Protein 2LRS (pdb70)

B-factor: mean 0.96, std 0.88, range [0.11, 4.6]

Nearest PDB structures (foldseek):
  2lrs-assembly1_A  TM=9.773E-01  e=2.157E-12  Arabidopsis thaliana
  5npg-assembly1_A  TM=7.225E-01  e=2.637E-02  Drosophila melanogaster
  8dga-assembly1_K  TM=7.657E-01  e=4.899E-02  Drosophila melanogaster
  1r8y-assembly1_C  TM=4.561E-01  e=3.742E+00  Mus musculus
  2lrs-assembly1_A  TM=1.001E+00  e=2.907E-12  Arabidopsis thaliana

Organism: Arabidopsis thaliana (NCBI:txid3702)

Secondary structure (DSSP, 8-state):
-HHHHHTT--PPEEEEEE---SSTT--BEEEEE-EETTTEEPP-EE---BSSHHHHHHHHHHHHHHHGGG-

Solvent-accessible surface area: 5095 Å² total; per-residue (Å²): 103,111,66,2,110,220,85,133,17,77,110,17,30,77,196,40,85,115,85,13,57,95,97,157,15,122,149,11,22,1,5,0,90,0,54,7,96,110,212,18,139,18,115,82,17,81,6,122,59,30,95,47,65,156,102,1,74,90,30,0,16,74,73,3,70,96,45,8,126,154,91

Structure (mmCIF, N/CA/C/O backbone):
data_2LRS
#
_entry.id   2LRS
#
loop_
_atom_site.group_PDB
_atom_site.id
_atom_site.type_symbol
_atom_site.label_atom_id
_atom_site.label_alt_id
_atom_site.label_comp_id
_atom_site.label_asym_id
_atom_site.label_entity_id
_atom_site.label_seq_id
_atom_site.pdbx_PDB_ins_code
_atom_site.Cartn_x
_atom_site.Cartn_y
_atom_site.Cartn_z
_atom_site.occupancy
_atom_site.B_iso_or_equiv
_atom_site.auth_seq_id
_atom_site.auth_comp_id
_atom_site.auth_asym_id
_atom_site.auth_atom_id
_atom_site.pdbx_PDB_model_num
ATOM 1 N N . ASN A 1 1 ? -5.542 6.042 5.135 1.00 0.92 15 ASN A N 1
ATOM 2 C CA . ASN A 1 1 ? -6.406 5.133 5.922 1.00 0.85 15 ASN A CA 1
ATOM 3 C C . ASN A 1 1 ? -7.850 5.636 5.938 1.00 0.80 15 ASN A C 1
ATOM 4 O O . ASN A 1 1 ? -8.778 4.865 6.191 1.00 0.75 15 ASN A O 1
ATOM 17 N N . ASP A 1 2 ? -8.047 6.921 5.641 1.00 0.85 16 ASP A N 1
ATOM 18 C CA . ASP A 1 2 ? -9.375 7.533 5.717 1.00 0.87 16 ASP A CA 1
ATOM 19 C C . ASP A 1 2 ? -10.348 6.866 4.759 1.00 0.75 16 ASP A C 1
ATOM 20 O O . ASP A 1 2 ? -11.483 6.573 5.124 1.00 0.74 16 ASP A O 1
ATOM 29 N N . ILE A 1 3 ? -9.891 6.624 3.539 1.00 0.70 17 ILE A N 1
ATOM 30 C CA . ILE A 1 3 ? -10.745 6.063 2.501 1.00 0.64 17 ILE A CA 1
ATOM 31 C C . ILE A 1 3 ? -11.200 4.655 2.874 1.00 0.57 17 ILE A C 1
ATOM 32 O O . ILE A 1 3 ? -12.366 4.302 2.700 1.00 0.57 17 ILE A O 1
ATOM 48 N N . CYS A 1 4 ? -10.284 3.868 3.424 1.00 0.55 18 CYS A N 1
ATOM 49 C CA . CYS A 1 4 ? -10.589 2.499 3.817 1.00 0.51 18 CYS A CA 1
ATOM 50 C C . CYS A 1 4 ? -11.555 2.504 4.996 1.00 0.53 18 CYS A C 1
ATOM 51 O O . CYS A 1 4 ? -12.502 1.717 5.054 1.00 0.51 18 CYS A O 1
ATOM 59 N N . LEU A 1 5 ? -11.308 3.420 5.921 1.00 0.58 19 LEU A N 1
ATOM 60 C CA . LEU A 1 5 ? -12.152 3.590 7.094 1.00 0.63 19 LEU A CA 1
ATOM 61 C C . LEU A 1 5 ? -13.559 3.986 6.676 1.00 0.63 19 LEU A C 1
ATOM 62 O O . LEU A 1 5 ? -14.549 3.400 7.120 1.00 0.63 19 LEU A O 1
ATOM 78 N N . ARG A 1 6 ? -13.625 4.996 5.825 1.00 0.64 20 ARG A N 1
ATOM 79 C CA . ARG A 1 6 ? -14.885 5.525 5.310 1.00 0.65 20 ARG A CA 1
ATOM 80 C C . ARG A 1 6 ? -15.674 4.460 4.548 1.00 0.58 20 ARG A C 1
ATOM 81 O O . ARG A 1 6 ? -16.904 4.406 4.629 1.00 0.60 20 ARG A O 1
ATOM 102 N N . LYS A 1 7 ? -14.962 3.604 3.822 1.00 0.51 21 LYS A N 1
ATOM 103 C CA . LYS A 1 7 ? -15.575 2.526 3.046 1.00 0.46 21 LYS A CA 1
ATOM 104 C C . LYS A 1 7 ? -16.080 1.406 3.943 1.00 0.45 21 LYS A C 1
ATOM 105 O O . LYS A 1 7 ? -16.679 0.433 3.480 1.00 0.44 21 LYS A O 1
ATOM 124 N N . ASN A 1 8 ? -15.818 1.574 5.223 1.00 0.48 22 ASN A N 1
ATOM 125 C CA . ASN A 1 8 ? -16.212 0.628 6.262 1.00 0.50 22 ASN A CA 1
ATOM 126 C C . ASN A 1 8 ? -15.489 -0.705 6.079 1.00 0.42 22 ASN A C 1
ATOM 127 O O . ASN A 1 8 ? -16.077 -1.782 6.186 1.00 0.49 22 ASN A O 1
ATOM 138 N N . TRP A 1 9 ? -14.202 -0.625 5.792 1.00 0.35 23 TRP A N 1
ATOM 139 C CA . TRP A 1 9 ? -13.367 -1.810 5.715 1.00 0.29 23 TRP A CA 1
ATOM 140 C C . TRP A 1 9 ? -12.486 -1.890 6.954 1.00 0.34 23 TRP A C 1
ATOM 141 O O . TRP A 1 9 ? -12.328 -0.899 7.670 1.00 0.40 23 TRP A O 1
ATOM 162 N N . PRO A 1 10 ? -11.915 -3.066 7.236 1.00 0.34 24 PRO A N 1
ATOM 163 C CA . PRO A 1 10 ? -10.906 -3.207 8.282 1.00 0.40 24 PRO A CA 1
ATOM 164 C C . PRO A 1 10 ? -9.617 -2.484 7.892 1.00 0.39 24 PRO A C 1
ATOM 165 O O . PRO A 1 10 ? -9.544 -1.870 6.828 1.00 0.41 24 PRO A O 1
ATOM 176 N N . MET A 1 11 ? -8.601 -2.546 8.736 1.00 0.47 25 MET A N 1
ATOM 177 C CA . MET A 1 11 ? -7.359 -1.848 8.459 1.00 0.47 25 MET A CA 1
ATOM 178 C C . MET A 1 11 ? -6.513 -2.661 7.485 1.00 0.38 25 MET A C 1
ATOM 179 O O . MET A 1 11 ? -6.278 -3.850 7.707 1.00 0.44 25 MET A O 1
ATOM 193 N N . PRO A 1 12 ? -6.060 -2.031 6.386 1.00 0.32 26 PRO A N 1
ATOM 194 C CA . PRO A 1 12 ? -5.334 -2.721 5.312 1.00 0.25 26 PRO A CA 1
ATOM 195 C C . PRO A 1 12 ? -4.001 -3.312 5.762 1.00 0.23 26 PRO A C 1
ATOM 196 O O . PRO A 1 12 ? -3.491 -3.003 6.842 1.00 0.27 26 PRO A O 1
ATOM 207 N N . SER A 1 13 ? -3.441 -4.145 4.901 1.00 0.20 27 SER A N 1
ATOM 208 C CA . SER A 1 13 ? -2.165 -4.788 5.159 1.00 0.20 27 SER A CA 1
ATOM 209 C C . SER A 1 13 ? -1.025 -3.883 4.707 1.00 0.17 27 SER A C 1
ATOM 210 O O . SER A 1 13 ? -1.116 -3.241 3.659 1.00 0.17 27 SER A O 1
ATOM 218 N N . TYR A 1 14 ? 0.042 -3.846 5.493 1.00 0.17 28 TYR A N 1
ATOM 219 C CA . TYR A 1 14 ? 1.188 -2.998 5.202 1.00 0.17 28 TYR A CA 1
ATOM 220 C C . TYR A 1 14 ? 2.469 -3.698 5.650 1.00 0.20 28 TYR A C 1
ATOM 221 O O . TYR A 1 14 ? 2.698 -3.861 6.850 1.00 0.25 28 TYR A O 1
ATOM 239 N N . ARG A 1 15 ? 3.305 -4.116 4.701 1.00 0.23 29 ARG A N 1
ATOM 240 C CA . ARG A 1 15 ? 4.548 -4.801 5.030 1.00 0.33 29 ARG A CA 1
ATOM 241 C C . ARG A 1 15 ? 5.534 -4.700 3.868 1.00 0.24 29 ARG A C 1
ATOM 242 O O . ARG A 1 15 ? 5.178 -4.968 2.719 1.00 0.22 29 ARG A O 1
ATOM 263 N N . CYS A 1 16 ? 6.762 -4.298 4.171 1.00 0.31 30 CYS A N 1
ATOM 264 C CA . CYS A 1 16 ? 7.792 -4.141 3.155 1.00 0.31 30 CYS A CA 1
ATOM 265 C C . CYS A 1 16 ? 8.128 -5.479 2.517 1.00 0.27 30 CYS A C 1
ATOM 266 O O . CYS A 1 16 ? 8.483 -6.435 3.208 1.00 0.30 30 CYS A O 1
ATOM 274 N N . VAL A 1 17 ? 8.018 -5.539 1.197 1.00 0.26 31 VAL A N 1
ATOM 275 C CA . VAL A 1 17 ? 8.276 -6.770 0.468 1.00 0.28 31 VAL A CA 1
ATOM 276 C C . VAL A 1 17 ? 9.764 -6.942 0.233 1.00 0.27 31 VAL A C 1
ATOM 277 O O . VAL A 1 17 ? 10.280 -8.059 0.198 1.00 0.32 31 VAL A O 1
ATOM 290 N N . LYS A 1 18 ? 10.447 -5.826 0.069 1.00 0.24 32 LYS A N 1
ATOM 291 C CA . LYS A 1 18 ? 11.895 -5.814 -0.046 1.00 0.26 32 LYS A CA 1
ATOM 292 C C . LYS A 1 18 ? 12.462 -4.678 0.796 1.00 0.31 32 LYS A C 1
ATOM 293 O O . LYS A 1 18 ? 12.080 -3.518 0.621 1.00 0.31 32 LYS A O 1
ATOM 312 N N . GLU A 1 19 ? 13.362 -5.015 1.702 1.00 0.52 33 GLU A N 1
ATOM 313 C CA . GLU A 1 19 ? 13.998 -4.029 2.564 1.00 0.65 33 GLU A CA 1
ATOM 314 C C . GLU A 1 19 ? 15.419 -4.471 2.887 1.00 0.98 33 GLU A C 1
ATOM 315 O O . GLU A 1 19 ? 15.640 -5.598 3.335 1.00 1.39 33 GLU A O 1
ATOM 327 N N . GLY A 1 20 ? 16.378 -3.587 2.649 1.00 1.02 34 GLY A N 1
ATOM 328 C CA . GLY A 1 20 ? 17.766 -3.910 2.907 1.00 1.52 34 GLY A CA 1
ATOM 329 C C . GLY A 1 20 ? 18.359 -4.799 1.833 1.00 1.29 34 GLY A C 1
ATOM 330 O O . GLY A 1 20 ? 17.691 -5.130 0.853 1.00 1.69 34 GLY A O 1
ATOM 334 N N . GLY A 1 21 ? 19.611 -5.179 2.013 1.00 1.53 35 GLY A N 1
ATOM 335 C CA . GLY A 1 21 ? 20.264 -6.046 1.057 1.00 1.64 35 GLY A CA 1
ATOM 336 C C . GLY A 1 21 ? 21.772 -5.920 1.116 1.00 1.92 35 GLY A C 1
ATOM 337 O O . GLY A 1 21 ? 22.331 -5.656 2.183 1.00 2.13 35 GLY A O 1
ATOM 341 N N . PRO A 1 22 ? 22.463 -6.113 -0.015 1.00 2.06 36 PRO A N 1
ATOM 342 C CA . PRO A 1 22 ? 23.924 -5.999 -0.099 1.00 2.40 36 PRO A CA 1
ATOM 343 C C . PRO A 1 22 ? 24.406 -4.547 -0.051 1.00 2.43 36 PRO A C 1
ATOM 344 O O . PRO A 1 22 ? 25.066 -4.079 -0.980 1.00 3.00 36 PRO A O 1
ATOM 355 N N . ALA A 1 23 ? 24.044 -3.846 1.031 1.00 2.18 37 ALA A N 1
ATOM 356 C CA . ALA A 1 23 ? 24.475 -2.465 1.293 1.00 2.20 37 ALA A CA 1
ATOM 357 C C . ALA A 1 23 ? 23.833 -1.459 0.332 1.00 1.91 37 ALA A C 1
ATOM 358 O O . ALA A 1 23 ? 23.119 -0.554 0.758 1.00 1.86 37 ALA A O 1
ATOM 365 N N . HIS A 1 24 ? 24.070 -1.635 -0.963 1.00 1.80 38 HIS A N 1
ATOM 366 C CA . HIS A 1 24 ? 23.564 -0.713 -1.982 1.00 1.61 38 HIS A CA 1
ATOM 367 C C . HIS A 1 24 ? 22.088 -0.969 -2.291 1.00 1.37 38 HIS A C 1
ATOM 368 O O . HIS A 1 24 ? 21.576 -0.535 -3.321 1.00 1.39 38 HIS A O 1
ATOM 383 N N . ALA A 1 25 ? 21.409 -1.666 -1.398 1.00 1.26 39 ALA A N 1
ATOM 384 C CA . ALA A 1 25 ? 20.018 -2.023 -1.612 1.00 1.12 39 ALA A CA 1
ATOM 385 C C . ALA A 1 25 ? 19.159 -1.578 -0.438 1.00 0.93 39 ALA A C 1
ATOM 386 O O . ALA A 1 25 ? 18.237 -2.279 -0.028 1.00 1.07 39 ALA A O 1
ATOM 393 N N . LYS A 1 26 ? 19.455 -0.400 0.093 1.00 0.78 40 LYS A N 1
ATOM 394 C CA . LYS A 1 26 ? 18.707 0.135 1.223 1.00 0.61 40 LYS A CA 1
ATOM 395 C C . LYS A 1 26 ? 17.501 0.930 0.728 1.00 0.43 40 LYS A C 1
ATOM 396 O O . LYS A 1 26 ? 16.963 1.782 1.429 1.00 0.39 40 LYS A O 1
ATOM 415 N N . ARG A 1 27 ? 17.129 0.695 -0.518 1.00 0.39 41 ARG A N 1
ATOM 416 C CA . ARG A 1 27 ? 15.875 1.219 -1.026 1.00 0.33 41 ARG A CA 1
ATOM 417 C C . ARG A 1 27 ? 14.782 0.234 -0.662 1.00 0.28 41 ARG A C 1
ATOM 418 O O . ARG A 1 27 ? 14.972 -0.977 -0.766 1.00 0.36 41 ARG A O 1
ATOM 439 N N . PHE A 1 28 ? 13.645 0.741 -0.243 1.00 0.23 42 PHE A N 1
ATOM 440 C CA . PHE A 1 28 ? 12.606 -0.116 0.285 1.00 0.24 42 PHE A CA 1
ATOM 441 C C . PHE A 1 28 ? 11.430 -0.164 -0.664 1.00 0.19 42 PHE A C 1
ATOM 442 O O . PHE A 1 28 ? 10.956 0.865 -1.140 1.00 0.20 42 PHE A O 1
ATOM 459 N N . THR A 1 29 ? 10.977 -1.366 -0.942 1.00 0.17 43 THR A N 1
ATOM 460 C CA . THR A 1 29 ? 9.854 -1.583 -1.827 1.00 0.17 43 THR A CA 1
ATOM 461 C C . THR A 1 29 ? 8.771 -2.297 -1.039 1.00 0.17 43 THR A C 1
ATOM 462 O O . THR A 1 29 ? 9.060 -3.273 -0.345 1.00 0.24 43 THR A O 1
ATOM 473 N N . PHE A 1 30 ? 7.543 -1.817 -1.098 1.00 0.14 44 PHE A N 1
ATOM 474 C CA . PHE A 1 30 ? 6.483 -2.360 -0.274 1.00 0.12 44 PHE A CA 1
ATOM 475 C C . PHE A 1 30 ? 5.201 -2.489 -1.103 1.00 0.13 44 PHE A C 1
ATOM 476 O O . PHE A 1 30 ? 5.007 -1.740 -2.059 1.00 0.16 44 PHE A O 1
ATOM 493 N N . GLY A 1 31 ? 4.345 -3.444 -0.746 1.00 0.13 45 GLY A N 1
ATOM 494 C CA . GLY A 1 31 ? 3.091 -3.633 -1.452 1.00 0.17 45 GLY A CA 1
ATOM 495 C C . GLY A 1 31 ? 1.902 -3.598 -0.515 1.00 0.15 45 GLY A C 1
ATOM 496 O O . GLY A 1 31 ? 1.935 -4.217 0.548 1.00 0.15 45 GLY A O 1
ATOM 500 N N . VAL A 1 32 ? 0.836 -2.906 -0.912 1.00 0.15 46 VAL A N 1
ATOM 501 C CA . VAL A 1 32 ? -0.329 -2.723 -0.051 1.00 0.15 46 VAL A CA 1
ATOM 502 C C . VAL A 1 32 ? -1.482 -3.561 -0.561 1.00 0.14 46 VAL A C 1
ATOM 503 O O . VAL A 1 32 ? -1.553 -3.861 -1.751 1.00 0.19 46 VAL A O 1
ATOM 516 N N . ARG A 1 33 ? -2.394 -3.928 0.320 1.00 0.15 47 ARG A N 1
ATOM 517 C CA . ARG A 1 33 ? -3.621 -4.576 -0.088 1.00 0.18 47 ARG A CA 1
ATOM 518 C C . ARG A 1 33 ? -4.721 -4.205 0.900 1.00 0.15 47 ARG A C 1
ATOM 519 O O . ARG A 1 33 ? -4.452 -4.006 2.088 1.00 0.19 47 ARG A O 1
ATOM 540 N N . VAL A 1 34 ? -5.938 -4.065 0.399 1.00 0.13 48 VAL A N 1
ATOM 541 C CA . VAL A 1 34 ? -7.082 -3.692 1.231 1.00 0.13 48 VAL A CA 1
ATOM 542 C C . VAL A 1 34 ? -8.208 -4.711 1.075 1.00 0.12 48 VAL A C 1
ATOM 543 O O . VAL A 1 34 ? -8.288 -5.393 0.056 1.00 0.13 48 VAL A O 1
ATOM 556 N N . ASN A 1 35 ? -9.078 -4.813 2.075 1.00 0.13 49 ASN A N 1
ATOM 557 C CA . ASN A 1 35 ? -10.183 -5.756 2.020 1.00 0.15 49 ASN A CA 1
ATOM 558 C C . ASN A 1 35 ? -11.441 -5.069 1.506 1.00 0.16 49 ASN A C 1
ATOM 559 O O . ASN A 1 35 ? -12.287 -4.616 2.274 1.00 0.18 49 ASN A O 1
ATOM 570 N N . THR A 1 36 ? -11.526 -5.000 0.196 1.00 0.17 50 THR A N 1
ATOM 571 C CA . THR A 1 36 ? -12.694 -4.416 -0.448 1.00 0.21 50 THR A CA 1
ATOM 572 C C . THR A 1 36 ? -13.860 -5.374 -0.314 1.00 0.25 50 THR A C 1
ATOM 573 O O . THR A 1 36 ? -13.928 -6.369 -1.007 1.00 0.33 50 THR A O 1
ATOM 584 N N . SER A 1 37 ? -14.761 -5.057 0.607 1.00 0.25 51 SER A N 1
ATOM 585 C CA . SER A 1 37 ? -15.845 -5.951 1.014 1.00 0.30 51 SER A CA 1
ATOM 586 C C . SER A 1 37 ? -16.567 -6.595 -0.179 1.00 0.33 51 SER A C 1
ATOM 587 O O . SER A 1 37 ? -17.030 -7.732 -0.087 1.00 0.42 51 SER A O 1
ATOM 595 N N . ASP A 1 38 ? -16.658 -5.866 -1.284 1.00 0.33 52 ASP A N 1
ATOM 596 C CA . ASP A 1 38 ? -17.340 -6.352 -2.481 1.00 0.41 52 ASP A CA 1
ATOM 597 C C . ASP A 1 38 ? -16.551 -7.447 -3.210 1.00 0.31 52 ASP A C 1
ATOM 598 O O . ASP A 1 38 ? -17.131 -8.236 -3.953 1.00 0.37 52 ASP A O 1
ATOM 607 N N . ARG A 1 39 ? -15.239 -7.508 -3.003 1.00 0.28 53 ARG A N 1
ATOM 608 C CA . ARG A 1 39 ? -14.401 -8.459 -3.732 1.00 0.28 53 ARG A CA 1
ATOM 609 C C . ARG A 1 39 ? -13.422 -9.171 -2.793 1.00 0.24 53 ARG A C 1
ATOM 610 O O . ARG A 1 39 ? -13.276 -10.393 -2.838 1.00 0.29 53 ARG A O 1
ATOM 631 N N . GLY A 1 40 ? -12.781 -8.398 -1.932 1.00 0.18 54 GLY A N 1
ATOM 632 C CA . GLY A 1 40 ? -11.805 -8.931 -1.011 1.00 0.19 54 GLY A CA 1
ATOM 633 C C . GLY A 1 40 ? -10.482 -8.206 -1.093 1.00 0.17 54 GLY A C 1
ATOM 634 O O . GLY A 1 40 ? -10.439 -7.028 -1.456 1.00 0.17 54 GLY A O 1
ATOM 638 N N . TRP A 1 41 ? -9.420 -8.905 -0.720 1.00 0.18 55 TRP A N 1
ATOM 639 C CA . TRP A 1 41 ? -8.067 -8.384 -0.852 1.00 0.18 55 TRP A CA 1
ATOM 640 C C . TRP A 1 41 ? -7.833 -7.827 -2.253 1.00 0.19 55 TRP A C 1
ATOM 641 O O . TRP A 1 41 ? -7.971 -8.538 -3.250 1.00 0.24 55 TRP A O 1
ATOM 662 N N . THR A 1 42 ? -7.508 -6.546 -2.313 1.00 0.18 56 THR A N 1
ATOM 663 C CA . THR A 1 42 ? -7.249 -5.871 -3.575 1.00 0.22 56 THR A CA 1
ATOM 664 C C . THR A 1 42 ? -5.946 -6.342 -4.199 1.00 0.26 56 THR A C 1
ATOM 665 O O . THR A 1 42 ? -5.183 -7.090 -3.582 1.00 0.36 56 THR A O 1
ATOM 676 N N . ASP A 1 43 ? -5.694 -5.893 -5.418 1.00 0.30 57 ASP A N 1
ATOM 677 C CA . ASP A 1 43 ? -4.419 -6.140 -6.063 1.00 0.34 57 ASP A CA 1
ATOM 678 C C . ASP A 1 43 ? -3.321 -5.507 -5.236 1.00 0.23 57 ASP A C 1
ATOM 679 O O . ASP A 1 43 ? -3.435 -4.350 -4.820 1.00 0.35 57 ASP A O 1
ATOM 688 N N . GLU A 1 44 ? -2.276 -6.268 -4.980 1.00 0.27 58 GLU A N 1
ATOM 689 C CA . GLU A 1 44 ? -1.183 -5.792 -4.164 1.00 0.27 58 GLU A CA 1
ATOM 690 C C . GLU A 1 44 ? -0.493 -4.634 -4.857 1.00 0.23 58 GLU A C 1
ATOM 691 O O . GLU A 1 44 ? 0.087 -4.785 -5.933 1.00 0.28 58 GLU A O 1
ATOM 703 N N . CYS A 1 45 ? -0.585 -3.480 -4.238 1.00 0.19 59 CYS A N 1
ATOM 704 C CA . CYS A 1 45 ? -0.068 -2.256 -4.821 1.00 0.20 59 CYS A CA 1
ATOM 705 C C . CYS A 1 45 ? 1.359 -2.019 -4.365 1.00 0.17 59 CYS A C 1
ATOM 706 O O . CYS A 1 45 ? 1.598 -1.510 -3.269 1.00 0.17 59 CYS A O 1
ATOM 714 N N . ILE A 1 46 ? 2.298 -2.410 -5.203 1.00 0.18 60 ILE A N 1
ATOM 715 C CA . ILE A 1 46 ? 3.704 -2.205 -4.934 1.00 0.16 60 ILE A CA 1
ATOM 716 C C . ILE A 1 46 ? 4.097 -0.764 -5.236 1.00 0.16 60 ILE A C 1
ATOM 717 O O . ILE A 1 46 ? 3.840 -0.248 -6.329 1.00 0.18 60 ILE A O 1
ATOM 733 N N . GLY A 1 47 ? 4.698 -0.120 -4.250 1.00 0.16 61 GLY A N 1
ATOM 734 C CA . GLY A 1 47 ? 5.176 1.237 -4.420 1.00 0.20 61 GLY A CA 1
ATOM 735 C C . GLY A 1 47 ? 6.561 1.271 -5.031 1.00 0.21 61 GLY A C 1
ATOM 736 O O . GLY A 1 47 ? 7.082 0.239 -5.461 1.00 0.23 61 GLY A O 1
ATOM 740 N N . GLU A 1 48 ? 7.166 2.442 -5.061 1.00 0.27 62 GLU A N 1
ATOM 741 C CA . GLU A 1 48 ? 8.503 2.589 -5.613 1.00 0.31 62 GLU A CA 1
ATOM 742 C C . GLU A 1 48 ? 9.549 2.346 -4.534 1.00 0.25 62 GLU A C 1
ATOM 743 O O . GLU A 1 48 ? 9.274 2.533 -3.350 1.00 0.29 62 GLU A O 1
ATOM 755 N N . PRO A 1 49 ? 10.745 1.880 -4.926 1.00 0.24 63 PRO A N 1
ATOM 756 C CA . PRO A 1 49 ? 11.886 1.765 -4.014 1.00 0.24 63 PRO A CA 1
ATOM 757 C C . PRO A 1 49 ? 12.224 3.111 -3.378 1.00 0.21 63 PRO A C 1
ATOM 758 O O . PRO A 1 49 ? 12.758 4.005 -4.037 1.00 0.24 63 PRO A O 1
ATOM 769 N N . MET A 1 50 ? 11.922 3.244 -2.096 1.00 0.19 64 MET A N 1
ATOM 770 C CA . MET A 1 50 ? 12.052 4.517 -1.399 1.00 0.20 64 MET A CA 1
ATOM 771 C C . MET A 1 50 ? 13.197 4.461 -0.396 1.00 0.21 64 MET A C 1
ATOM 772 O O . MET A 1 50 ? 13.471 3.409 0.175 1.00 0.26 64 MET A O 1
ATOM 786 N N . PRO A 1 51 ? 13.887 5.589 -0.174 1.00 0.23 65 PRO A N 1
ATOM 787 C CA . PRO A 1 51 ? 15.040 5.648 0.728 1.00 0.26 65 PRO A CA 1
ATOM 788 C C . PRO A 1 51 ? 14.661 5.772 2.207 1.00 0.25 65 PRO A C 1
ATOM 789 O O . PRO A 1 51 ? 15.536 5.927 3.063 1.00 0.27 65 PRO A O 1
ATOM 800 N N . SER A 1 52 ? 13.368 5.722 2.511 1.00 0.23 66 SER A N 1
ATOM 801 C CA . SER A 1 52 ? 12.903 5.774 3.889 1.00 0.24 66 SER A CA 1
ATOM 802 C C . SER A 1 52 ? 11.628 4.941 4.036 1.00 0.22 66 SER A C 1
ATOM 803 O O . SER A 1 52 ? 10.742 4.996 3.179 1.00 0.20 66 SER A O 1
ATOM 811 N N . VAL A 1 53 ? 11.551 4.169 5.122 1.00 0.25 67 VAL A N 1
ATOM 812 C CA . VAL A 1 53 ? 10.478 3.189 5.316 1.00 0.26 67 VAL A CA 1
ATOM 813 C C . VAL A 1 53 ? 9.115 3.854 5.457 1.00 0.25 67 VAL A C 1
ATOM 814 O O . VAL A 1 53 ? 8.089 3.263 5.114 1.00 0.29 67 VAL A O 1
ATOM 827 N N . LYS A 1 54 ? 9.106 5.075 5.967 1.00 0.29 68 LYS A N 1
ATOM 828 C CA . LYS A 1 54 ? 7.872 5.828 6.105 1.00 0.32 68 LYS A CA 1
ATOM 829 C C . LYS A 1 54 ? 7.363 6.269 4.741 1.00 0.30 68 LYS A C 1
ATOM 830 O O . LYS A 1 54 ? 6.154 6.275 4.492 1.00 0.33 68 LYS A O 1
ATOM 849 N N . LYS A 1 55 ? 8.288 6.608 3.845 1.00 0.29 69 LYS A N 1
ATOM 850 C CA . LYS A 1 55 ? 7.929 7.035 2.502 1.00 0.32 69 LYS A CA 1
ATOM 851 C C . LYS A 1 55 ? 7.493 5.836 1.682 1.00 0.24 69 LYS A C 1
ATOM 852 O O . LYS A 1 55 ? 6.693 5.963 0.759 1.00 0.24 69 LYS A O 1
ATOM 871 N N . ALA A 1 56 ? 8.030 4.671 2.029 1.00 0.21 70 ALA A N 1
ATOM 872 C CA . ALA A 1 56 ? 7.684 3.431 1.351 1.00 0.19 70 ALA A CA 1
ATOM 873 C C . ALA A 1 56 ? 6.189 3.167 1.447 1.00 0.16 70 ALA A C 1
ATOM 874 O O . ALA A 1 56 ? 5.504 3.066 0.428 1.00 0.17 70 ALA A O 1
ATOM 881 N N . LYS A 1 57 ? 5.688 3.067 2.682 1.00 0.15 71 LYS A N 1
ATOM 882 C CA . LYS A 1 57 ? 4.272 2.847 2.943 1.00 0.17 71 LYS A CA 1
ATOM 883 C C . LYS A 1 57 ? 3.407 3.884 2.237 1.00 0.16 71 LYS A C 1
ATOM 884 O O . LYS A 1 57 ? 2.554 3.542 1.417 1.00 0.17 71 LYS A O 1
ATOM 903 N N . ASP A 1 58 ? 3.650 5.149 2.557 1.00 0.19 72 ASP A N 1
ATOM 904 C CA . ASP A 1 58 ? 2.808 6.243 2.080 1.00 0.24 72 ASP A CA 1
ATOM 905 C C . ASP A 1 58 ? 2.725 6.302 0.558 1.00 0.22 72 ASP A C 1
ATOM 906 O O . ASP A 1 58 ? 1.645 6.501 0.006 1.00 0.23 72 ASP A O 1
ATOM 915 N N . SER A 1 59 ? 3.847 6.113 -0.120 1.00 0.21 73 SER A N 1
ATOM 916 C CA . SER A 1 59 ? 3.880 6.251 -1.570 1.00 0.24 73 SER A CA 1
ATOM 917 C C . SER A 1 59 ? 3.128 5.112 -2.256 1.00 0.20 73 SER A C 1
ATOM 918 O O . SER A 1 59 ? 2.466 5.323 -3.274 1.00 0.24 73 SER A O 1
ATOM 926 N N . ALA A 1 60 ? 3.222 3.911 -1.699 1.00 0.16 74 ALA A N 1
ATOM 927 C CA . ALA A 1 60 ? 2.452 2.785 -2.211 1.00 0.17 74 ALA A CA 1
ATOM 928 C C . ALA A 1 60 ? 0.966 3.023 -1.953 1.00 0.16 74 ALA A C 1
ATOM 929 O O . ALA A 1 60 ? 0.115 2.783 -2.811 1.00 0.17 74 ALA A O 1
ATOM 936 N N . ALA A 1 61 ? 0.687 3.508 -0.747 1.00 0.18 75 ALA A N 1
ATOM 937 C CA . ALA A 1 61 ? -0.660 3.882 -0.335 1.00 0.21 75 ALA A CA 1
ATOM 938 C C . ALA A 1 61 ? -1.291 4.875 -1.313 1.00 0.21 75 ALA A C 1
ATOM 939 O O . ALA A 1 61 ? -2.488 4.814 -1.564 1.00 0.24 75 ALA A O 1
ATOM 946 N N . VAL A 1 62 ? -0.482 5.770 -1.892 1.00 0.21 76 VAL A N 1
ATOM 947 C CA . VAL A 1 62 ? -0.982 6.764 -2.847 1.00 0.25 76 VAL A CA 1
ATOM 948 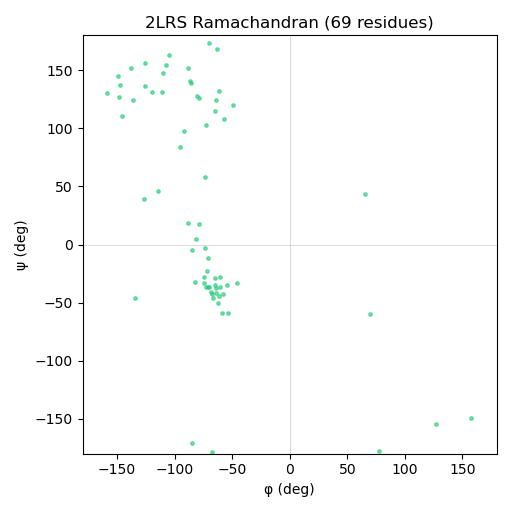C C . VAL A 1 62 ? -1.518 6.082 -4.106 1.00 0.20 76 VAL A C 1
ATOM 949 O O . VAL A 1 62 ? -2.509 6.521 -4.693 1.00 0.21 76 VAL A O 1
ATOM 962 N N . LEU A 1 63 ? -0.878 4.987 -4.491 1.00 0.19 77 LEU A N 1
ATOM 963 C CA . LEU A 1 63 ? -1.303 4.215 -5.648 1.00 0.21 77 LEU A CA 1
ATOM 964 C C . LEU A 1 63 ? -2.557 3.429 -5.292 1.00 0.22 77 LEU A C 1
ATOM 965 O O . LEU A 1 63 ? -3.440 3.206 -6.120 1.00 0.28 77 LEU A O 1
ATOM 981 N N . LEU A 1 64 ? -2.615 3.028 -4.034 1.00 0.22 78 LEU A N 1
ATOM 982 C CA . LEU A 1 64 ? -3.746 2.312 -3.481 1.00 0.27 78 LEU A CA 1
ATOM 983 C C . LEU A 1 64 ? -4.990 3.192 -3.503 1.00 0.27 78 LEU A C 1
ATOM 984 O O . LEU A 1 64 ? -6.102 2.724 -3.749 1.00 0.29 78 LEU A O 1
ATOM 1000 N N . LEU A 1 65 ? -4.780 4.472 -3.243 1.00 0.30 79 LEU A N 1
ATOM 1001 C CA . LEU A 1 65 ? -5.851 5.448 -3.261 1.00 0.38 79 LEU A CA 1
ATOM 1002 C C . LEU A 1 65 ? -6.495 5.521 -4.641 1.00 0.34 79 LEU A C 1
ATOM 1003 O O . LEU A 1 65 ? -7.676 5.831 -4.766 1.00 0.37 79 LEU A O 1
ATOM 1019 N N . GLU A 1 66 ? -5.715 5.213 -5.670 1.00 0.30 80 GLU A N 1
ATOM 1020 C CA . GLU A 1 66 ? -6.226 5.204 -7.034 1.00 0.33 80 GLU A CA 1
ATOM 1021 C C . GLU A 1 66 ? -7.127 3.996 -7.245 1.00 0.27 80 GLU A C 1
ATOM 1022 O O . GLU A 1 66 ? -8.136 4.072 -7.943 1.00 0.30 80 GLU A O 1
ATOM 1034 N N . LEU A 1 67 ? -6.751 2.887 -6.627 1.00 0.23 81 LEU A N 1
ATOM 1035 C CA . LEU A 1 67 ? -7.533 1.666 -6.684 1.00 0.24 81 LEU A CA 1
ATOM 1036 C C . LEU A 1 67 ? -8.850 1.884 -5.949 1.00 0.25 81 LEU A C 1
ATOM 1037 O O . LEU A 1 67 ? -9.927 1.554 -6.443 1.00 0.32 81 LEU A O 1
ATOM 1053 N N . LEU A 1 68 ? -8.739 2.476 -4.767 1.00 0.28 82 LEU A N 1
ATOM 1054 C CA . LEU A 1 68 ? -9.882 2.796 -3.929 1.00 0.41 82 LEU A CA 1
ATOM 1055 C C . LEU A 1 68 ? -10.718 3.933 -4.510 1.00 0.46 82 LEU A C 1
ATOM 1056 O O . LEU A 1 68 ? -11.824 4.197 -4.044 1.00 0.63 82 LEU A O 1
ATOM 1072 N N . ASN A 1 69 ? -10.188 4.603 -5.518 1.00 0.45 83 ASN A N 1
ATOM 1073 C CA . ASN A 1 69 ? -10.928 5.661 -6.199 1.00 0.55 83 ASN A CA 1
ATOM 1074 C C . ASN A 1 69 ? -11.813 5.052 -7.284 1.00 0.53 83 ASN A C 1
ATOM 1075 O O . ASN A 1 69 ? -12.609 5.737 -7.927 1.00 0.59 83 ASN A O 1
ATOM 1086 N N . LYS A 1 70 ? -11.676 3.746 -7.459 1.00 0.50 84 LYS A N 1
ATOM 1087 C CA . LYS A 1 70 ? -12.443 3.011 -8.448 1.00 0.58 84 LYS A CA 1
ATOM 1088 C C . LYS A 1 70 ? -13.378 2.033 -7.747 1.00 1.18 84 LYS A C 1
ATOM 1089 O O . LYS A 1 70 ? -13.473 0.861 -8.122 1.00 1.86 84 LYS A O 1
ATOM 1108 N N . THR A 1 71 ? -14.057 2.512 -6.719 1.00 1.78 85 THR A N 1
ATOM 1109 C CA . THR A 1 71 ? -14.905 1.658 -5.906 1.00 2.69 85 THR A CA 1
ATOM 1110 C C . THR A 1 71 ? -16.348 2.162 -5.895 1.00 3.28 85 THR A C 1
ATOM 1111 O O . THR A 1 71 ? -16.699 2.972 -5.008 1.00 3.79 85 THR A O 1
ATOM 1123 N N . ASN A 1 1 ? -5.882 5.797 6.309 1.00 0.92 15 ASN A N 2
ATOM 1124 C CA . ASN A 1 1 ? -6.768 4.768 6.905 1.00 0.85 15 ASN A CA 2
ATOM 1125 C C . ASN A 1 1 ? -8.226 5.215 6.880 1.00 0.80 15 ASN A C 2
ATOM 1126 O O . ASN A 1 1 ? -9.128 4.385 6.983 1.00 0.75 15 ASN A O 2
ATOM 1139 N N . ASP A 1 2 ? -8.456 6.517 6.727 1.00 0.85 16 ASP A N 2
ATOM 1140 C CA . ASP A 1 2 ? -9.804 7.080 6.808 1.00 0.87 16 ASP A CA 2
ATOM 1141 C C . ASP A 1 2 ? -10.695 6.531 5.705 1.00 0.75 16 ASP A C 2
ATOM 1142 O O . ASP A 1 2 ? -11.827 6.130 5.954 1.00 0.74 16 ASP A O 2
ATOM 1151 N N . ILE A 1 3 ? -10.161 6.495 4.493 1.00 0.70 17 ILE A N 2
ATOM 1152 C CA . ILE A 1 3 ? -10.920 6.038 3.335 1.00 0.64 17 ILE A CA 2
ATOM 1153 C C . ILE A 1 3 ? -11.337 4.580 3.504 1.00 0.57 17 ILE A C 2
ATOM 1154 O O . ILE A 1 3 ? -12.486 4.220 3.250 1.00 0.57 17 ILE A O 2
ATOM 1170 N N . CYS A 1 4 ? -10.410 3.757 3.975 1.00 0.55 18 CYS A N 2
ATOM 1171 C CA . CYS A 1 4 ? -10.678 2.338 4.165 1.00 0.51 18 CYS A CA 2
ATOM 1172 C C . CYS A 1 4 ? -11.663 2.147 5.313 1.00 0.53 18 CYS A C 2
ATOM 1173 O O . CYS A 1 4 ? -12.600 1.352 5.227 1.00 0.51 18 CYS A O 2
ATOM 1181 N N . LEU A 1 5 ? -11.450 2.909 6.374 1.00 0.58 19 LEU A N 2
ATOM 1182 C CA . LEU A 1 5 ? -12.300 2.858 7.554 1.00 0.63 19 LEU A CA 2
ATOM 1183 C C . LEU A 1 5 ? -13.724 3.256 7.199 1.00 0.63 19 LEU A C 2
ATOM 1184 O O . LEU A 1 5 ? -14.686 2.563 7.531 1.00 0.63 19 LEU A O 2
ATOM 1200 N N . ARG A 1 6 ? -13.830 4.376 6.505 1.00 0.64 20 ARG A N 2
ATOM 1201 C CA . ARG A 1 6 ? -15.112 4.971 6.142 1.00 0.65 20 ARG A CA 2
ATOM 1202 C C . ARG A 1 6 ? -15.905 4.059 5.207 1.00 0.58 20 ARG A C 2
ATOM 1203 O O . ARG A 1 6 ? -17.138 4.041 5.238 1.00 0.60 20 ARG A O 2
ATOM 1224 N N . LYS A 1 7 ? -15.193 3.296 4.382 1.00 0.51 21 LYS A N 2
ATOM 1225 C CA . LYS A 1 7 ? -15.816 2.339 3.468 1.00 0.46 21 LYS A CA 2
ATOM 1226 C C . LYS A 1 7 ? -16.324 1.107 4.211 1.00 0.45 21 LYS A C 2
ATOM 1227 O O . LYS A 1 7 ? -16.821 0.161 3.600 1.00 0.44 21 LYS A O 2
ATOM 1246 N N . ASN A 1 8 ? -16.179 1.140 5.530 1.00 0.48 22 ASN A N 2
ATOM 1247 C CA . ASN A 1 8 ? -16.604 0.056 6.414 1.00 0.50 22 ASN A CA 2
ATOM 1248 C C . ASN A 1 8 ? -15.739 -1.182 6.186 1.00 0.42 22 ASN A C 2
ATOM 1249 O O . ASN A 1 8 ? -16.167 -2.321 6.390 1.00 0.49 22 ASN A O 2
ATOM 1260 N N . TRP A 1 9 ? -14.514 -0.945 5.755 1.00 0.35 23 TRP A N 2
ATOM 1261 C CA . TRP A 1 9 ? -13.542 -2.008 5.587 1.00 0.29 23 TRP A CA 2
ATOM 1262 C C . TRP A 1 9 ? -12.685 -2.114 6.842 1.00 0.34 23 TRP A C 2
ATOM 1263 O O . TRP A 1 9 ? -12.627 -1.173 7.636 1.00 0.40 23 TRP A O 2
ATOM 1284 N N . PRO A 1 10 ? -12.022 -3.259 7.053 1.00 0.34 24 PRO A N 2
ATOM 1285 C CA . PRO A 1 10 ? -11.058 -3.412 8.144 1.00 0.40 24 PRO A CA 2
ATOM 1286 C C . PRO A 1 10 ? -9.776 -2.622 7.876 1.00 0.39 24 PRO A C 2
ATOM 1287 O O . PRO A 1 10 ? -9.719 -1.810 6.950 1.00 0.41 24 PRO A O 2
ATOM 1298 N N . MET A 1 11 ? -8.749 -2.847 8.680 1.00 0.47 25 MET A N 2
ATOM 1299 C CA . MET A 1 11 ? -7.482 -2.161 8.494 1.00 0.47 25 MET A CA 2
ATOM 1300 C C . MET A 1 11 ? -6.689 -2.795 7.355 1.00 0.38 25 MET A C 2
ATOM 1301 O O . MET A 1 11 ? -6.601 -4.020 7.262 1.00 0.44 25 MET A O 2
ATOM 1315 N N . PRO A 1 12 ? -6.118 -1.967 6.462 1.00 0.32 26 PRO A N 2
ATOM 1316 C CA . PRO A 1 12 ? -5.302 -2.450 5.346 1.00 0.25 26 PRO A CA 2
ATOM 1317 C C . PRO A 1 12 ? -4.007 -3.095 5.822 1.00 0.23 26 PRO A C 2
ATOM 1318 O O . PRO A 1 12 ? -3.522 -2.811 6.917 1.00 0.27 26 PRO A O 2
ATOM 1329 N N . SER A 1 13 ? -3.453 -3.956 4.991 1.00 0.20 27 SER A N 2
ATOM 1330 C CA . SER A 1 13 ? -2.213 -4.642 5.314 1.00 0.20 27 SER A CA 2
ATOM 1331 C C . SER A 1 13 ? -1.023 -3.820 4.842 1.00 0.17 27 SER A C 2
ATOM 1332 O O . SER A 1 13 ? -1.074 -3.201 3.777 1.00 0.17 27 SER A O 2
ATOM 1340 N N . TYR A 1 14 ? 0.045 -3.826 5.628 1.00 0.17 28 TYR A N 2
ATOM 1341 C CA . TYR A 1 14 ? 1.234 -3.051 5.322 1.00 0.17 28 TYR A CA 2
ATOM 1342 C C . TYR A 1 14 ? 2.475 -3.854 5.712 1.00 0.20 28 TYR A C 2
ATOM 1343 O O . TYR A 1 14 ? 2.713 -4.088 6.898 1.00 0.25 28 TYR A O 2
ATOM 1361 N N . ARG A 1 15 ? 3.259 -4.285 4.727 1.00 0.23 29 ARG A N 2
ATOM 1362 C CA . ARG A 1 15 ? 4.460 -5.066 4.982 1.00 0.33 29 ARG A CA 2
ATOM 1363 C C . ARG A 1 15 ? 5.349 -5.049 3.745 1.00 0.24 29 ARG A C 2
ATOM 1364 O O . ARG A 1 15 ? 4.910 -5.423 2.655 1.00 0.22 29 ARG A O 2
ATOM 1385 N N . CYS A 1 16 ? 6.582 -4.591 3.913 1.00 0.31 30 CYS A N 2
ATOM 1386 C CA . CYS A 1 16 ? 7.510 -4.442 2.798 1.00 0.31 30 CYS A CA 2
ATOM 1387 C C . CYS A 1 16 ? 7.810 -5.776 2.129 1.00 0.27 30 CYS A C 2
ATOM 1388 O O . CYS A 1 16 ? 8.123 -6.768 2.793 1.00 0.30 30 CYS A O 2
ATOM 1396 N N . VAL A 1 17 ? 7.709 -5.784 0.806 1.00 0.26 31 VAL A N 2
ATOM 1397 C CA . VAL A 1 17 ? 7.951 -6.984 0.021 1.00 0.28 31 VAL A CA 2
ATOM 1398 C C . VAL A 1 17 ? 9.435 -7.163 -0.224 1.00 0.27 31 VAL A C 2
ATOM 1399 O O . VAL A 1 17 ? 9.933 -8.282 -0.341 1.00 0.32 31 VAL A O 2
ATOM 1412 N N . LYS A 1 18 ? 10.136 -6.051 -0.300 1.00 0.24 32 LYS A N 2
ATOM 1413 C CA . LYS A 1 18 ? 11.581 -6.067 -0.409 1.00 0.26 32 LYS A CA 2
ATOM 1414 C C . LYS A 1 18 ? 12.188 -5.041 0.534 1.00 0.31 32 LYS A C 2
ATOM 1415 O O . LYS A 1 18 ? 11.840 -3.858 0.490 1.00 0.31 32 LYS A O 2
ATOM 1434 N N . GLU A 1 19 ? 13.086 -5.509 1.384 1.00 0.52 33 GLU A N 2
ATOM 1435 C CA . GLU A 1 19 ? 13.767 -4.659 2.345 1.00 0.65 33 GLU A CA 2
ATOM 1436 C C . GLU A 1 19 ? 15.144 -5.243 2.643 1.00 0.98 33 GLU A C 2
ATOM 1437 O O . GLU A 1 19 ? 15.300 -6.463 2.715 1.00 1.39 33 GLU A O 2
ATOM 1449 N N . GLY A 1 20 ? 16.138 -4.382 2.784 1.00 1.02 34 GLY A N 2
ATOM 1450 C CA . GLY A 1 20 ? 17.446 -4.828 3.208 1.00 1.52 34 GLY A CA 2
ATOM 1451 C C . GLY A 1 20 ? 18.300 -5.345 2.071 1.00 1.29 34 GLY A C 2
ATOM 1452 O O . GLY A 1 20 ? 17.855 -5.415 0.924 1.00 1.69 34 GLY A O 2
ATOM 1456 N N . GLY A 1 21 ? 19.526 -5.713 2.402 1.00 1.53 35 GLY A N 2
ATOM 1457 C CA . GLY A 1 21 ? 20.474 -6.176 1.415 1.00 1.64 35 GLY A CA 2
ATOM 1458 C C . GLY A 1 21 ? 21.883 -5.782 1.797 1.00 1.92 35 GLY A C 2
ATOM 1459 O O . GLY A 1 21 ? 22.153 -5.557 2.976 1.00 2.13 35 GLY A O 2
ATOM 1463 N N . PRO A 1 22 ? 22.805 -5.683 0.828 1.00 2.06 36 PRO A N 2
ATOM 1464 C CA . PRO A 1 22 ? 24.179 -5.244 1.090 1.00 2.40 36 PRO A CA 2
ATOM 1465 C C . PRO A 1 22 ? 24.219 -3.840 1.694 1.00 2.43 36 PRO A C 2
ATOM 1466 O O . PRO A 1 22 ? 24.453 -3.672 2.892 1.00 3.00 36 PRO A O 2
ATOM 1477 N N . ALA A 1 23 ? 23.963 -2.842 0.861 1.00 2.18 37 ALA A N 2
ATOM 1478 C CA . ALA A 1 23 ? 23.901 -1.455 1.305 1.00 2.20 37 ALA A CA 2
ATOM 1479 C C . ALA A 1 23 ? 23.231 -0.602 0.242 1.00 1.91 37 ALA A C 2
ATOM 1480 O O . ALA A 1 23 ? 22.396 0.248 0.543 1.00 1.86 37 ALA A O 2
ATOM 1487 N N . HIS A 1 24 ? 23.582 -0.863 -1.015 1.00 1.80 38 HIS A N 2
ATOM 1488 C CA . HIS A 1 24 ? 22.982 -0.157 -2.146 1.00 1.61 38 HIS A CA 2
ATOM 1489 C C . HIS A 1 24 ? 21.536 -0.605 -2.361 1.00 1.37 38 HIS A C 2
ATOM 1490 O O . HIS A 1 24 ? 20.834 -0.079 -3.220 1.00 1.39 38 HIS A O 2
ATOM 1505 N N . ALA A 1 25 ? 21.103 -1.581 -1.577 1.00 1.26 39 ALA A N 2
ATOM 1506 C CA . ALA A 1 25 ? 19.762 -2.124 -1.701 1.00 1.12 39 ALA A CA 2
ATOM 1507 C C . ALA A 1 25 ? 18.933 -1.812 -0.464 1.00 0.93 39 ALA A C 2
ATOM 1508 O O . ALA A 1 25 ? 18.066 -2.587 -0.072 1.00 1.07 39 ALA A O 2
ATOM 1515 N N . LYS A 1 26 ? 19.204 -0.669 0.153 1.00 0.78 40 LYS A N 2
ATOM 1516 C CA . LYS A 1 26 ? 18.441 -0.240 1.314 1.00 0.61 40 LYS A CA 2
ATOM 1517 C C . LYS A 1 26 ? 17.283 0.642 0.867 1.00 0.43 40 LYS A C 2
ATOM 1518 O O . LYS A 1 26 ? 16.733 1.422 1.644 1.00 0.39 40 LYS A O 2
ATOM 1537 N N . ARG A 1 27 ? 16.970 0.548 -0.410 1.00 0.39 41 ARG A N 2
ATOM 1538 C CA . ARG A 1 27 ? 15.761 1.144 -0.932 1.00 0.33 41 ARG A CA 2
ATOM 1539 C C . ARG A 1 27 ? 14.639 0.156 -0.693 1.00 0.28 41 ARG A C 2
ATOM 1540 O O . ARG A 1 27 ? 14.809 -1.044 -0.909 1.00 0.36 41 ARG A O 2
ATOM 1561 N N . PHE A 1 28 ? 13.500 0.645 -0.260 1.00 0.23 42 PHE A N 2
ATOM 1562 C CA . PHE A 1 28 ? 12.452 -0.232 0.209 1.00 0.24 42 PHE A CA 2
ATOM 1563 C C . PHE A 1 28 ? 11.298 -0.244 -0.766 1.00 0.19 42 PHE A C 2
ATOM 1564 O O . PHE A 1 28 ? 10.868 0.799 -1.260 1.00 0.20 42 PHE A O 2
ATOM 1581 N N . THR A 1 29 ? 10.826 -1.437 -1.053 1.00 0.17 43 THR A N 2
ATOM 1582 C CA . THR A 1 29 ? 9.716 -1.636 -1.954 1.00 0.17 43 THR A CA 2
ATOM 1583 C C . THR A 1 29 ? 8.638 -2.402 -1.209 1.00 0.17 43 THR A C 2
ATOM 1584 O O . THR A 1 29 ? 8.917 -3.447 -0.616 1.00 0.24 43 THR A O 2
ATOM 1595 N N . PHE A 1 30 ? 7.421 -1.891 -1.200 1.00 0.14 44 PHE A N 2
ATOM 1596 C CA . PHE A 1 30 ? 6.381 -2.446 -0.362 1.00 0.12 44 PHE A CA 2
ATOM 1597 C C . PHE A 1 30 ? 5.062 -2.497 -1.138 1.00 0.13 44 PHE A C 2
ATOM 1598 O O . PHE A 1 30 ? 4.865 -1.721 -2.074 1.00 0.16 44 PHE A O 2
ATOM 1615 N N . GLY A 1 31 ? 4.174 -3.411 -0.756 1.00 0.13 45 GLY A N 2
ATOM 1616 C CA . GLY A 1 31 ? 2.887 -3.527 -1.411 1.00 0.17 45 GLY A CA 2
ATOM 1617 C C . GLY A 1 31 ? 1.743 -3.490 -0.420 1.00 0.15 45 GLY A C 2
ATOM 1618 O O . GLY A 1 31 ? 1.801 -4.148 0.619 1.00 0.15 45 GLY A O 2
ATOM 1622 N N . VAL A 1 32 ? 0.686 -2.761 -0.755 1.00 0.15 46 VAL A N 2
ATOM 1623 C CA . VAL A 1 32 ? -0.445 -2.582 0.152 1.00 0.15 46 VAL A CA 2
ATOM 1624 C C . VAL A 1 32 ? -1.613 -3.386 -0.361 1.00 0.14 46 VAL A C 2
ATOM 1625 O O . VAL A 1 32 ? -1.714 -3.631 -1.564 1.00 0.19 46 VAL A O 2
ATOM 1638 N N . ARG A 1 33 ? -2.504 -3.783 0.520 1.00 0.15 47 ARG A N 2
ATOM 1639 C CA . ARG A 1 33 ? -3.724 -4.430 0.113 1.00 0.18 47 ARG A CA 2
ATOM 1640 C C . ARG A 1 33 ? -4.837 -3.981 1.035 1.00 0.15 47 ARG A C 2
ATOM 1641 O O . ARG A 1 33 ? -4.601 -3.688 2.212 1.00 0.19 47 ARG A O 2
ATOM 1662 N N . VAL A 1 34 ? -6.027 -3.884 0.488 1.00 0.13 48 VAL A N 2
ATOM 1663 C CA . VAL A 1 34 ? -7.201 -3.509 1.256 1.00 0.13 48 VAL A CA 2
ATOM 1664 C C . VAL A 1 34 ? -8.283 -4.563 1.085 1.00 0.12 48 VAL A C 2
ATOM 1665 O O . VAL A 1 34 ? -8.348 -5.225 0.051 1.00 0.13 48 VAL A O 2
ATOM 1678 N N . ASN A 1 35 ? -9.125 -4.728 2.094 1.00 0.13 49 ASN A N 2
ATOM 1679 C CA . ASN A 1 35 ? -10.179 -5.719 2.027 1.00 0.15 49 ASN A CA 2
ATOM 1680 C C . ASN A 1 35 ? -11.444 -5.085 1.466 1.00 0.16 49 ASN A C 2
ATOM 1681 O O . ASN A 1 35 ? -12.314 -4.628 2.204 1.00 0.18 49 ASN A O 2
ATOM 1692 N N . THR A 1 36 ? -11.502 -5.047 0.152 1.00 0.17 50 THR A N 2
ATOM 1693 C CA . THR A 1 36 ? -12.648 -4.467 -0.532 1.00 0.21 50 THR A CA 2
ATOM 1694 C C . THR A 1 36 ? -13.841 -5.384 -0.382 1.00 0.25 50 THR A C 2
ATOM 1695 O O . THR A 1 36 ? -13.881 -6.469 -0.937 1.00 0.33 50 THR A O 2
ATOM 1706 N N . SER A 1 37 ? -14.794 -4.924 0.400 1.00 0.25 51 SER A N 2
ATOM 1707 C CA . SER A 1 37 ? -15.927 -5.721 0.844 1.00 0.30 51 SER A CA 2
ATOM 1708 C C . SER A 1 37 ? -16.663 -6.448 -0.291 1.00 0.33 51 SER A C 2
ATOM 1709 O O . SER A 1 37 ? -17.336 -7.450 -0.052 1.00 0.42 51 SER A O 2
ATOM 1717 N N . ASP A 1 38 ? -16.534 -5.960 -1.517 1.00 0.33 52 ASP A N 2
ATOM 1718 C CA . ASP A 1 38 ? -17.238 -6.556 -2.647 1.00 0.41 52 ASP A CA 2
ATOM 1719 C C . ASP A 1 38 ? -16.400 -7.624 -3.359 1.00 0.31 52 ASP A C 2
ATOM 1720 O O . ASP A 1 38 ? -16.939 -8.415 -4.133 1.00 0.37 52 ASP A O 2
ATOM 1729 N N . ARG A 1 39 ? -15.092 -7.660 -3.107 1.00 0.28 53 ARG A N 2
ATOM 1730 C CA . ARG A 1 39 ? -14.214 -8.616 -3.792 1.00 0.28 53 ARG A CA 2
ATOM 1731 C C . ARG A 1 39 ? -13.223 -9.272 -2.828 1.00 0.24 53 ARG A C 2
ATOM 1732 O O . ARG A 1 39 ? -12.956 -10.471 -2.919 1.00 0.29 53 ARG A O 2
ATOM 1753 N N . GLY A 1 40 ? -12.683 -8.483 -1.913 1.00 0.18 54 GLY A N 2
ATOM 1754 C CA . GLY A 1 40 ? -11.747 -8.995 -0.939 1.00 0.19 54 GLY A CA 2
ATOM 1755 C C . GLY A 1 40 ? -10.415 -8.280 -0.974 1.00 0.17 54 GLY A C 2
ATOM 1756 O O . GLY A 1 40 ? -10.338 -7.114 -1.370 1.00 0.17 54 GLY A O 2
ATOM 1760 N N . TRP A 1 41 ? -9.378 -8.976 -0.535 1.00 0.18 55 TRP A N 2
ATOM 1761 C CA . TRP A 1 41 ? -8.028 -8.432 -0.542 1.00 0.18 55 TRP A CA 2
ATOM 1762 C C . TRP A 1 41 ? -7.605 -8.020 -1.948 1.00 0.19 55 TRP A C 2
ATOM 1763 O O . TRP A 1 41 ? -7.630 -8.819 -2.886 1.00 0.24 55 TRP A O 2
ATOM 1784 N N . THR A 1 42 ? -7.233 -6.760 -2.075 1.00 0.18 56 THR A N 2
ATOM 1785 C CA . THR A 1 42 ? -6.817 -6.202 -3.348 1.00 0.22 56 THR A CA 2
ATOM 1786 C C . THR A 1 42 ? -5.424 -6.686 -3.723 1.00 0.26 56 THR A C 2
ATOM 1787 O O . THR A 1 42 ? -4.622 -7.027 -2.852 1.00 0.36 56 THR A O 2
ATOM 1798 N N . ASP A 1 43 ? -5.152 -6.733 -5.019 1.00 0.30 57 ASP A N 2
ATOM 1799 C CA . ASP A 1 43 ? -3.811 -7.035 -5.499 1.00 0.34 57 ASP A CA 2
ATOM 1800 C C . ASP A 1 43 ? -2.851 -5.959 -5.014 1.00 0.23 57 ASP A C 2
ATOM 1801 O O . ASP A 1 43 ? -3.124 -4.765 -5.144 1.00 0.35 57 ASP A O 2
ATOM 1810 N N . GLU A 1 44 ? -1.754 -6.402 -4.416 1.00 0.27 58 GLU A N 2
ATOM 1811 C CA . GLU A 1 44 ? -0.811 -5.509 -3.766 1.00 0.27 58 GLU A CA 2
ATOM 1812 C C . GLU A 1 44 ? -0.387 -4.357 -4.646 1.00 0.23 58 GLU A C 2
ATOM 1813 O O . GLU A 1 44 ? 0.108 -4.540 -5.759 1.00 0.28 58 GLU A O 2
ATOM 1825 N N . CYS A 1 45 ? -0.579 -3.172 -4.111 1.00 0.19 59 CYS A N 2
ATOM 1826 C CA . CYS A 1 45 ? -0.147 -1.950 -4.757 1.00 0.20 59 CYS A CA 2
ATOM 1827 C C . CYS A 1 45 ? 1.294 -1.672 -4.368 1.00 0.17 59 CYS A C 2
ATOM 1828 O O . CYS A 1 45 ? 1.570 -1.208 -3.261 1.00 0.17 59 CYS A O 2
ATOM 1836 N N . ILE A 1 46 ? 2.207 -1.997 -5.265 1.00 0.18 60 ILE A N 2
ATOM 1837 C CA . ILE A 1 46 ? 3.621 -1.857 -4.999 1.00 0.16 60 ILE A CA 2
ATOM 1838 C C . ILE A 1 46 ? 4.078 -0.427 -5.255 1.00 0.16 60 ILE A C 2
ATOM 1839 O O . ILE A 1 46 ? 3.892 0.107 -6.351 1.00 0.18 60 ILE A O 2
ATOM 1855 N N . GLY A 1 47 ? 4.672 0.183 -4.240 1.00 0.16 61 GLY A N 2
ATOM 1856 C CA . GLY A 1 47 ? 5.173 1.534 -4.371 1.00 0.20 61 GLY A CA 2
ATOM 1857 C C . GLY A 1 47 ? 6.554 1.569 -4.987 1.00 0.21 61 GLY A C 2
ATOM 1858 O O . GLY A 1 47 ? 7.096 0.529 -5.371 1.00 0.23 61 GLY A O 2
ATOM 1862 N N . GLU A 1 48 ? 7.132 2.755 -5.070 1.00 0.27 62 GLU A N 2
ATOM 1863 C CA . GLU A 1 48 ? 8.448 2.920 -5.662 1.00 0.31 62 GLU A CA 2
ATOM 1864 C C . GLU A 1 48 ? 9.529 2.703 -4.609 1.00 0.25 62 GLU A C 2
ATOM 1865 O O . GLU A 1 48 ? 9.299 2.949 -3.423 1.00 0.29 62 GLU A O 2
ATOM 1877 N N . PRO A 1 49 ? 10.705 2.202 -5.026 1.00 0.24 63 PRO A N 2
ATOM 1878 C CA . PRO A 1 49 ? 11.853 2.020 -4.132 1.00 0.24 63 PRO A CA 2
ATOM 1879 C C . PRO A 1 49 ? 12.183 3.301 -3.374 1.00 0.21 63 PRO A C 2
ATOM 1880 O O . PRO A 1 49 ? 12.681 4.269 -3.953 1.00 0.24 63 PRO A O 2
ATOM 1891 N N . MET A 1 50 ? 11.904 3.302 -2.081 1.00 0.19 64 MET A N 2
ATOM 1892 C CA . MET A 1 50 ? 12.053 4.495 -1.262 1.00 0.20 64 MET A CA 2
ATOM 1893 C C . MET A 1 50 ? 13.234 4.360 -0.314 1.00 0.21 64 MET A C 2
ATOM 1894 O O . MET A 1 50 ? 13.503 3.281 0.197 1.00 0.26 64 MET A O 2
ATOM 1908 N N . PRO A 1 51 ? 13.954 5.461 -0.068 1.00 0.23 65 PRO A N 2
ATOM 1909 C CA . PRO A 1 51 ? 15.109 5.465 0.828 1.00 0.26 65 PRO A CA 2
ATOM 1910 C C . PRO A 1 51 ? 14.719 5.614 2.298 1.00 0.25 65 PRO A C 2
ATOM 1911 O O . PRO A 1 51 ? 15.576 5.845 3.153 1.00 0.27 65 PRO A O 2
ATOM 1922 N N . SER A 1 52 ? 13.427 5.503 2.593 1.00 0.23 66 SER A N 2
ATOM 1923 C CA . SER A 1 52 ? 12.937 5.594 3.960 1.00 0.24 66 SER A CA 2
ATOM 1924 C C . SER A 1 52 ? 11.633 4.805 4.087 1.00 0.22 66 SER A C 2
ATOM 1925 O O . SER A 1 52 ? 10.771 4.873 3.207 1.00 0.20 66 SER A O 2
ATOM 1933 N N . VAL A 1 53 ? 11.495 4.067 5.186 1.00 0.25 67 VAL A N 2
ATOM 1934 C CA . VAL A 1 53 ? 10.366 3.152 5.368 1.00 0.26 67 VAL A CA 2
ATOM 1935 C C . VAL A 1 53 ? 9.044 3.893 5.541 1.00 0.25 67 VAL A C 2
ATOM 1936 O O . VAL A 1 53 ? 7.980 3.351 5.238 1.00 0.29 67 VAL A O 2
ATOM 1949 N N . LYS A 1 54 ? 9.110 5.128 6.025 1.00 0.29 68 LYS A N 2
ATOM 1950 C CA . LYS A 1 54 ? 7.902 5.914 6.251 1.00 0.32 68 LYS A CA 2
ATOM 1951 C C . LYS A 1 54 ? 7.301 6.385 4.934 1.00 0.30 68 LYS A C 2
ATOM 1952 O O . LYS A 1 54 ? 6.082 6.351 4.751 1.00 0.33 68 LYS A O 2
ATOM 1971 N N . LYS A 1 55 ? 8.151 6.816 4.008 1.00 0.29 69 LYS A N 2
ATOM 1972 C CA . LYS A 1 55 ? 7.673 7.297 2.722 1.00 0.32 69 LYS A CA 2
ATOM 1973 C C . LYS A 1 55 ? 7.406 6.124 1.783 1.00 0.24 69 LYS A C 2
ATOM 1974 O O . LYS A 1 55 ? 6.707 6.271 0.780 1.00 0.24 69 LYS A O 2
ATOM 1993 N N . ALA A 1 56 ? 7.971 4.961 2.117 1.00 0.21 70 ALA A N 2
ATOM 1994 C CA . ALA A 1 56 ? 7.721 3.737 1.364 1.00 0.19 70 ALA A CA 2
ATOM 1995 C C . ALA A 1 56 ? 6.236 3.392 1.351 1.00 0.16 70 ALA A C 2
ATOM 1996 O O . ALA A 1 56 ? 5.616 3.348 0.287 1.00 0.17 70 ALA A O 2
ATOM 2003 N N . LYS A 1 57 ? 5.662 3.148 2.536 1.00 0.15 71 LYS A N 2
ATOM 2004 C CA . LYS A 1 57 ? 4.247 2.852 2.652 1.00 0.17 71 LYS A CA 2
ATOM 2005 C C . LYS A 1 57 ? 3.403 3.963 2.042 1.00 0.16 71 LYS A C 2
ATOM 2006 O O . LYS A 1 57 ? 2.430 3.696 1.342 1.00 0.17 71 LYS A O 2
ATOM 2025 N N . ASP A 1 58 ? 3.793 5.201 2.313 1.00 0.19 72 ASP A N 2
ATOM 2026 C CA . ASP A 1 58 ? 3.126 6.376 1.756 1.00 0.24 72 ASP A CA 2
ATOM 2027 C C . ASP A 1 58 ? 3.024 6.314 0.231 1.00 0.22 72 ASP A C 2
ATOM 2028 O O . ASP A 1 58 ? 1.960 6.574 -0.335 1.00 0.23 72 ASP A O 2
ATOM 2037 N N . SER A 1 59 ? 4.122 5.964 -0.429 1.00 0.21 73 SER A N 2
ATOM 2038 C CA . SER A 1 59 ? 4.150 5.887 -1.885 1.00 0.24 73 SER A CA 2
ATOM 2039 C C . SER A 1 59 ? 3.187 4.823 -2.399 1.00 0.20 73 SER A C 2
ATOM 2040 O O . SER A 1 59 ? 2.435 5.052 -3.345 1.00 0.24 73 SER A O 2
ATOM 2048 N N . ALA A 1 60 ? 3.204 3.664 -1.771 1.00 0.16 74 ALA A N 2
ATOM 2049 C CA . ALA A 1 60 ? 2.345 2.575 -2.196 1.00 0.17 74 ALA A CA 2
ATOM 2050 C C . ALA A 1 60 ? 0.882 2.915 -1.914 1.00 0.16 74 ALA A C 2
ATOM 2051 O O . ALA A 1 60 ? -0.004 2.648 -2.725 1.00 0.17 74 ALA A O 2
ATOM 2058 N N . ALA A 1 61 ? 0.653 3.518 -0.750 1.00 0.18 75 ALA A N 2
ATOM 2059 C CA . ALA A 1 61 ? -0.668 3.971 -0.341 1.00 0.21 75 ALA A CA 2
ATOM 2060 C C . ALA A 1 61 ? -1.280 4.941 -1.350 1.00 0.21 75 ALA A C 2
ATOM 2061 O O . ALA A 1 61 ? -2.476 4.886 -1.605 1.00 0.24 75 ALA A O 2
ATOM 2068 N N . VAL A 1 62 ? -0.470 5.819 -1.948 1.00 0.21 76 VAL A N 2
ATOM 2069 C CA . VAL A 1 62 ? -0.995 6.816 -2.878 1.00 0.25 76 VAL A CA 2
ATOM 2070 C C . VAL A 1 62 ? -1.442 6.155 -4.182 1.00 0.20 76 VAL A C 2
ATOM 2071 O O . VAL A 1 62 ? -2.332 6.652 -4.875 1.00 0.21 76 VAL A O 2
ATOM 2084 N N . LEU A 1 63 ? -0.823 5.023 -4.494 1.00 0.19 77 LEU A N 2
ATOM 2085 C CA . LEU A 1 63 ? -1.219 4.219 -5.639 1.00 0.21 77 LEU A CA 2
ATOM 2086 C C . LEU A 1 63 ? -2.458 3.407 -5.283 1.00 0.22 77 LEU A C 2
ATOM 2087 O O . LEU A 1 63 ? -3.305 3.112 -6.127 1.00 0.28 77 LEU A O 2
ATOM 2103 N N . LEU A 1 64 ? -2.542 3.048 -4.011 1.00 0.22 78 LEU A N 2
ATOM 2104 C CA . LEU A 1 64 ? -3.694 2.353 -3.459 1.00 0.27 78 LEU A CA 2
ATOM 2105 C C . LEU A 1 64 ? -4.922 3.261 -3.472 1.00 0.27 78 LEU A C 2
ATOM 2106 O O . LEU A 1 64 ? -6.046 2.812 -3.704 1.00 0.29 78 LEU A O 2
ATOM 2122 N N . LEU A 1 65 ? -4.694 4.541 -3.215 1.00 0.30 79 LEU A N 2
ATOM 2123 C CA . LEU A 1 65 ? -5.755 5.537 -3.278 1.00 0.38 79 LEU A CA 2
ATOM 2124 C C . LEU A 1 65 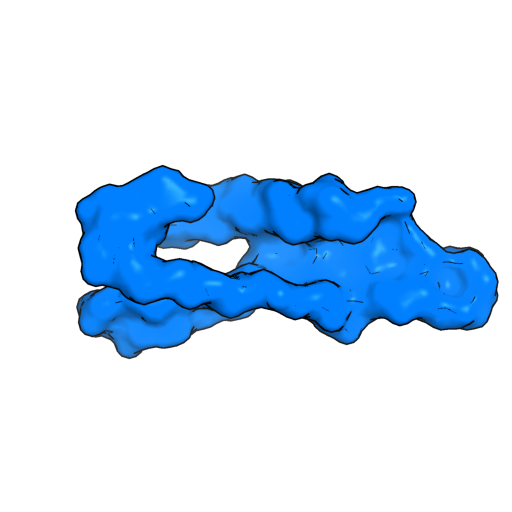? -6.343 5.616 -4.683 1.00 0.34 79 LEU A C 2
ATOM 2125 O O . LEU A 1 65 ? -7.499 6.001 -4.857 1.00 0.37 79 LEU A O 2
ATOM 2141 N N . GLU A 1 66 ? -5.546 5.238 -5.677 1.00 0.30 80 GLU A N 2
ATOM 2142 C CA . GLU A 1 66 ? -6.017 5.173 -7.052 1.00 0.33 80 GLU A CA 2
ATOM 2143 C C . GLU A 1 66 ? -6.968 3.995 -7.221 1.00 0.27 80 GLU A C 2
ATOM 2144 O O . GLU A 1 66 ? -7.968 4.083 -7.931 1.00 0.30 80 GLU A O 2
ATOM 2156 N N . LEU A 1 67 ? -6.649 2.899 -6.550 1.00 0.23 81 LEU A N 2
ATOM 2157 C CA . LEU A 1 67 ? -7.490 1.717 -6.558 1.00 0.24 81 LEU A CA 2
ATOM 2158 C C . LEU A 1 67 ? -8.837 2.060 -5.929 1.00 0.25 81 LEU A C 2
ATOM 2159 O O . LEU A 1 67 ? -9.895 1.768 -6.483 1.00 0.32 81 LEU A O 2
ATOM 2175 N N . LEU A 1 68 ? -8.772 2.726 -4.782 1.00 0.28 82 LEU A N 2
ATOM 2176 C CA . LEU A 1 68 ? -9.953 3.160 -4.047 1.00 0.41 82 LEU A CA 2
ATOM 2177 C C . LEU A 1 68 ? -10.627 4.356 -4.718 1.00 0.46 82 LEU A C 2
ATOM 2178 O O . LEU A 1 68 ? -11.613 4.890 -4.214 1.00 0.63 82 LEU A O 2
ATOM 2194 N N . ASN A 1 69 ? -10.069 4.790 -5.835 1.00 0.45 83 ASN A N 2
ATOM 2195 C CA . ASN A 1 69 ? -10.670 5.854 -6.634 1.00 0.55 83 ASN A CA 2
ATOM 2196 C C . ASN A 1 69 ? -11.466 5.240 -7.775 1.00 0.53 83 ASN A C 2
ATOM 2197 O O . ASN A 1 69 ? -12.283 5.896 -8.422 1.00 0.59 83 ASN A O 2
ATOM 2208 N N . LYS A 1 70 ? -11.225 3.960 -7.997 1.00 0.50 84 LYS A N 2
ATOM 2209 C CA . LYS A 1 70 ? -11.834 3.236 -9.093 1.00 0.58 84 LYS A CA 2
ATOM 2210 C C . LYS A 1 70 ? -12.658 2.071 -8.560 1.00 1.18 84 LYS A C 2
ATOM 2211 O O . LYS A 1 70 ? -12.604 0.956 -9.081 1.00 1.86 84 LYS A O 2
ATOM 2230 N N . THR A 1 71 ? -13.412 2.343 -7.511 1.00 1.78 85 THR A N 2
ATOM 2231 C CA . THR A 1 71 ? -14.248 1.335 -6.882 1.00 2.69 85 THR A CA 2
ATOM 2232 C C . THR A 1 71 ? -15.665 1.372 -7.448 1.00 3.28 85 THR A C 2
ATOM 2233 O O . THR A 1 71 ? -16.456 2.250 -7.039 1.00 3.79 85 THR A O 2
ATOM 2245 N N . ASN A 1 1 ? -5.492 4.996 5.030 1.00 0.92 15 ASN A N 3
ATOM 2246 C CA . ASN A 1 1 ? -6.389 4.152 5.855 1.00 0.85 15 ASN A CA 3
ATOM 2247 C C . ASN A 1 1 ? -7.746 4.809 6.069 1.00 0.80 15 ASN A C 3
ATOM 2248 O O . ASN A 1 1 ? -8.717 4.127 6.384 1.00 0.75 15 ASN A O 3
ATOM 2261 N N . ASP A 1 2 ? -7.833 6.122 5.871 1.00 0.85 16 ASP A N 3
ATOM 2262 C CA . ASP A 1 2 ? -9.067 6.851 6.151 1.00 0.87 16 ASP A CA 3
ATOM 2263 C C . ASP A 1 2 ? -10.160 6.506 5.140 1.00 0.75 16 ASP A C 3
ATOM 2264 O O . ASP A 1 2 ? -11.331 6.389 5.501 1.00 0.74 16 ASP A O 3
ATOM 2273 N N . ILE A 1 3 ? -9.774 6.319 3.881 1.00 0.70 17 ILE A N 3
ATOM 2274 C CA . ILE A 1 3 ? -10.717 5.874 2.859 1.00 0.64 17 ILE A CA 3
ATOM 2275 C C . ILE A 1 3 ? -11.228 4.473 3.195 1.00 0.57 17 ILE A C 3
ATOM 2276 O O . ILE A 1 3 ? -12.419 4.181 3.088 1.00 0.57 17 ILE A O 3
ATOM 2292 N N . CYS A 1 4 ? -10.305 3.631 3.642 1.00 0.55 18 CYS A N 3
ATOM 2293 C CA . CYS A 1 4 ? -10.609 2.250 3.986 1.00 0.51 18 CYS A CA 3
ATOM 2294 C C . CYS A 1 4 ? -11.556 2.201 5.179 1.00 0.53 18 CYS A C 3
ATOM 2295 O O . CYS A 1 4 ? -12.521 1.436 5.201 1.00 0.51 18 CYS A O 3
ATOM 2303 N N . LEU A 1 5 ? -11.267 3.047 6.154 1.00 0.58 19 LEU A N 3
ATOM 2304 C CA . LEU A 1 5 ? -12.064 3.152 7.363 1.00 0.63 19 LEU A CA 3
ATOM 2305 C C . LEU A 1 5 ? -13.491 3.563 7.021 1.00 0.63 19 LEU A C 3
ATOM 2306 O O . LEU A 1 5 ? -14.459 2.921 7.437 1.00 0.63 19 LEU A O 3
ATOM 2322 N N . ARG A 1 6 ? -13.605 4.643 6.257 1.00 0.64 20 ARG A N 3
ATOM 2323 C CA . ARG A 1 6 ? -14.900 5.165 5.811 1.00 0.65 20 ARG A CA 3
ATOM 2324 C C . ARG A 1 6 ? -15.701 4.120 5.044 1.00 0.58 20 ARG A C 3
ATOM 2325 O O . ARG A 1 6 ? -16.922 4.043 5.167 1.00 0.60 20 ARG A O 3
ATOM 2346 N N . LYS A 1 7 ? -15.004 3.315 4.257 1.00 0.51 21 LYS A N 3
ATOM 2347 C CA . LYS A 1 7 ? -15.638 2.299 3.421 1.00 0.46 21 LYS A CA 3
ATOM 2348 C C . LYS A 1 7 ? -16.156 1.125 4.244 1.00 0.45 21 LYS A C 3
ATOM 2349 O O . LYS A 1 7 ? -16.690 0.153 3.702 1.00 0.44 21 LYS A O 3
ATOM 2368 N N . ASN A 1 8 ? -15.985 1.241 5.549 1.00 0.48 22 ASN A N 3
ATOM 2369 C CA . ASN A 1 8 ? -16.423 0.230 6.504 1.00 0.50 22 ASN A CA 3
ATOM 2370 C C . ASN A 1 8 ? -15.624 -1.057 6.295 1.00 0.42 22 ASN A C 3
ATOM 2371 O O . ASN A 1 8 ? -16.114 -2.169 6.484 1.00 0.49 22 ASN A O 3
ATOM 2382 N N . TRP A 1 9 ? -14.377 -0.886 5.890 1.00 0.35 23 TRP A N 3
ATOM 2383 C CA . TRP A 1 9 ? -13.462 -2.002 5.739 1.00 0.29 23 TRP A CA 3
ATOM 2384 C C . TRP A 1 9 ? -12.565 -2.087 6.962 1.00 0.34 23 TRP A C 3
ATOM 2385 O O . TRP A 1 9 ? -12.436 -1.115 7.712 1.00 0.40 23 TRP A O 3
ATOM 2406 N N . PRO A 1 10 ? -11.946 -3.250 7.194 1.00 0.34 24 PRO A N 3
ATOM 2407 C CA . PRO A 1 10 ? -10.910 -3.387 8.208 1.00 0.40 24 PRO A CA 3
ATOM 2408 C C . PRO A 1 10 ? -9.633 -2.698 7.746 1.00 0.39 24 PRO A C 3
ATOM 2409 O O . PRO A 1 10 ? -9.527 -2.292 6.585 1.00 0.41 24 PRO A O 3
ATOM 2420 N N . MET A 1 11 ? -8.663 -2.571 8.634 1.00 0.47 25 MET A N 3
ATOM 2421 C CA . MET A 1 11 ? -7.454 -1.840 8.324 1.00 0.47 25 MET A CA 3
ATOM 2422 C C . MET A 1 11 ? -6.587 -2.636 7.358 1.00 0.38 25 MET A C 3
ATOM 2423 O O . MET A 1 11 ? -6.398 -3.843 7.534 1.00 0.44 25 MET A O 3
ATOM 2437 N N . PRO A 1 12 ? -6.064 -1.968 6.318 1.00 0.32 26 PRO A N 3
ATOM 2438 C CA . PRO A 1 12 ? -5.260 -2.615 5.278 1.00 0.25 26 PRO A CA 3
ATOM 2439 C C . PRO A 1 12 ? -3.959 -3.199 5.806 1.00 0.23 26 PRO A C 3
ATOM 2440 O O . PRO A 1 12 ? -3.472 -2.827 6.875 1.00 0.27 26 PRO A O 3
ATOM 2451 N N . SER A 1 13 ? -3.398 -4.101 5.027 1.00 0.20 27 SER A N 3
ATOM 2452 C CA . SER A 1 13 ? -2.142 -4.735 5.366 1.00 0.20 27 SER A CA 3
ATOM 2453 C C . SER A 1 13 ? -0.986 -3.897 4.850 1.00 0.17 27 SER A C 3
ATOM 2454 O O . SER A 1 13 ? -1.057 -3.344 3.749 1.00 0.17 27 SER A O 3
ATOM 2462 N N . TYR A 1 14 ? 0.078 -3.817 5.631 1.00 0.17 28 TYR A N 3
ATOM 2463 C CA . TYR A 1 14 ? 1.246 -3.040 5.264 1.00 0.17 28 TYR A CA 3
ATOM 2464 C C . TYR A 1 14 ? 2.501 -3.820 5.658 1.00 0.20 28 TYR A C 3
ATOM 2465 O O . TYR A 1 14 ? 2.782 -3.984 6.846 1.00 0.25 28 TYR A O 3
ATOM 2483 N N . ARG A 1 15 ? 3.251 -4.308 4.674 1.00 0.23 29 ARG A N 3
ATOM 2484 C CA . ARG A 1 15 ? 4.423 -5.132 4.937 1.00 0.33 29 ARG A CA 3
ATOM 2485 C C . ARG A 1 15 ? 5.418 -5.003 3.790 1.00 0.24 29 ARG A C 3
ATOM 2486 O O . ARG A 1 15 ? 5.076 -5.256 2.633 1.00 0.22 29 ARG A O 3
ATOM 2507 N N . CYS A 1 16 ? 6.641 -4.604 4.115 1.00 0.31 30 CYS A N 3
ATOM 2508 C CA . CYS A 1 16 ? 7.669 -4.378 3.109 1.00 0.31 30 CYS A CA 3
ATOM 2509 C C . CYS A 1 16 ? 7.991 -5.657 2.347 1.00 0.27 30 CYS A C 3
ATOM 2510 O O . CYS A 1 16 ? 8.338 -6.680 2.938 1.00 0.30 30 CYS A O 3
ATOM 2518 N N . VAL A 1 17 ? 7.882 -5.581 1.026 1.00 0.26 31 VAL A N 3
ATOM 2519 C CA . VAL A 1 17 ? 8.130 -6.725 0.163 1.00 0.28 31 VAL A CA 3
ATOM 2520 C C . VAL A 1 17 ? 9.626 -6.895 -0.049 1.00 0.27 31 VAL A C 3
ATOM 2521 O O . VAL A 1 17 ? 10.123 -8.008 -0.213 1.00 0.32 31 VAL A O 3
ATOM 2534 N N . LYS A 1 18 ? 10.345 -5.785 -0.008 1.00 0.24 32 LYS A N 3
ATOM 2535 C CA . LYS A 1 18 ? 11.784 -5.809 -0.157 1.00 0.26 32 LYS A CA 3
ATOM 2536 C C . LYS A 1 18 ? 12.435 -4.919 0.888 1.00 0.31 32 LYS A C 3
ATOM 2537 O O . LYS A 1 18 ? 12.057 -3.761 1.066 1.00 0.31 32 LYS A O 3
ATOM 2556 N N . GLU A 1 19 ? 13.411 -5.488 1.571 1.00 0.52 33 GLU A N 3
ATOM 2557 C CA . GLU A 1 19 ? 14.135 -4.799 2.628 1.00 0.65 33 GLU A CA 3
ATOM 2558 C C . GLU A 1 19 ? 15.454 -4.265 2.089 1.00 0.98 33 GLU A C 3
ATOM 2559 O O . GLU A 1 19 ? 15.995 -4.798 1.118 1.00 1.39 33 GLU A O 3
ATOM 2571 N N . GLY A 1 20 ? 15.962 -3.210 2.713 1.00 1.02 34 GLY A N 3
ATOM 2572 C CA . GLY A 1 20 ? 17.193 -2.610 2.268 1.00 1.52 34 GLY A CA 3
ATOM 2573 C C . GLY A 1 20 ? 18.408 -3.430 2.637 1.00 1.29 34 GLY A C 3
ATOM 2574 O O . GLY A 1 20 ? 18.510 -3.938 3.760 1.00 1.69 34 GLY A O 3
ATOM 2578 N N . GLY A 1 21 ? 19.328 -3.553 1.693 1.00 1.53 35 GLY A N 3
ATOM 2579 C CA . GLY A 1 21 ? 20.542 -4.311 1.910 1.00 1.64 35 GLY A CA 3
ATOM 2580 C C . GLY A 1 21 ? 21.572 -3.557 2.725 1.00 1.92 35 GLY A C 3
ATOM 2581 O O . GLY A 1 21 ? 21.229 -2.834 3.660 1.00 2.13 35 GLY A O 3
ATOM 2585 N N . PRO A 1 22 ? 22.854 -3.728 2.381 1.00 2.06 36 PRO A N 3
ATOM 2586 C CA . PRO A 1 22 ? 23.983 -3.088 3.072 1.00 2.40 36 PRO A CA 3
ATOM 2587 C C . PRO A 1 22 ? 23.769 -1.588 3.302 1.00 2.43 36 PRO A C 3
ATOM 2588 O O . PRO A 1 22 ? 23.625 -1.141 4.440 1.00 3.00 36 PRO A O 3
ATOM 2599 N N . ALA A 1 23 ? 23.748 -0.821 2.218 1.00 2.18 37 ALA A N 3
ATOM 2600 C CA . ALA A 1 23 ? 23.457 0.610 2.283 1.00 2.20 37 ALA A CA 3
ATOM 2601 C C . ALA A 1 23 ? 23.181 1.147 0.888 1.00 1.91 37 ALA A C 3
ATOM 2602 O O . ALA A 1 23 ? 22.250 1.923 0.681 1.00 1.86 37 ALA A O 3
ATOM 2609 N N . HIS A 1 24 ? 23.979 0.692 -0.075 1.00 1.80 38 HIS A N 3
ATOM 2610 C CA . HIS A 1 24 ? 23.794 1.066 -1.480 1.00 1.61 38 HIS A CA 3
ATOM 2611 C C . HIS A 1 24 ? 22.555 0.395 -2.072 1.00 1.37 38 HIS A C 3
ATOM 2612 O O . HIS A 1 24 ? 22.298 0.493 -3.269 1.00 1.39 38 HIS A O 3
ATOM 2627 N N . ALA A 1 25 ? 21.800 -0.290 -1.227 1.00 1.26 39 ALA A N 3
ATOM 2628 C CA . ALA A 1 25 ? 20.589 -0.972 -1.651 1.00 1.12 39 ALA A CA 3
ATOM 2629 C C . ALA A 1 25 ? 19.536 -0.910 -0.552 1.00 0.93 39 ALA A C 3
ATOM 2630 O O . ALA A 1 25 ? 18.731 -1.824 -0.396 1.00 1.07 39 ALA A O 3
ATOM 2637 N N . LYS A 1 26 ? 19.563 0.166 0.224 1.00 0.78 40 LYS A N 3
ATOM 2638 C CA . LYS A 1 26 ? 18.640 0.331 1.342 1.00 0.61 40 LYS A CA 3
ATOM 2639 C C . LYS A 1 26 ? 17.301 0.910 0.894 1.00 0.43 40 LYS A C 3
ATOM 2640 O O . LYS A 1 26 ? 16.574 1.497 1.688 1.00 0.39 40 LYS A O 3
ATOM 2659 N N . ARG A 1 27 ? 16.999 0.799 -0.383 1.00 0.39 41 ARG A N 3
ATOM 2660 C CA . ARG A 1 27 ? 15.693 1.219 -0.851 1.00 0.33 41 ARG A CA 3
ATOM 2661 C C . ARG A 1 27 ? 14.692 0.098 -0.632 1.00 0.28 41 ARG A C 3
ATOM 2662 O O . ARG A 1 27 ? 14.974 -1.073 -0.897 1.00 0.36 41 ARG A O 3
ATOM 2683 N N . PHE A 1 28 ? 13.529 0.470 -0.135 1.00 0.23 42 PHE A N 3
ATOM 2684 C CA . PHE A 1 28 ? 12.525 -0.493 0.262 1.00 0.24 42 PHE A CA 3
ATOM 2685 C C . PHE A 1 28 ? 11.355 -0.447 -0.696 1.00 0.19 42 PHE A C 3
ATOM 2686 O O . PHE A 1 28 ? 10.891 0.626 -1.078 1.00 0.20 42 PHE A O 3
ATOM 2703 N N . THR A 1 29 ? 10.889 -1.614 -1.072 1.00 0.17 43 THR A N 3
ATOM 2704 C CA . THR A 1 29 ? 9.768 -1.740 -1.973 1.00 0.17 43 THR A CA 3
ATOM 2705 C C . THR A 1 29 ? 8.657 -2.467 -1.238 1.00 0.17 43 THR A C 3
ATOM 2706 O O . THR A 1 29 ? 8.887 -3.544 -0.688 1.00 0.24 43 THR A O 3
ATOM 2717 N N . PHE A 1 30 ? 7.467 -1.898 -1.185 1.00 0.14 44 PHE A N 3
ATOM 2718 C CA . PHE A 1 30 ? 6.417 -2.446 -0.357 1.00 0.12 44 PHE A CA 3
ATOM 2719 C C . PHE A 1 30 ? 5.119 -2.532 -1.157 1.00 0.13 44 PHE A C 3
ATOM 2720 O O . PHE A 1 30 ? 4.901 -1.746 -2.082 1.00 0.16 44 PHE A O 3
ATOM 2737 N N . GLY A 1 31 ? 4.269 -3.485 -0.798 1.00 0.13 45 GLY A N 3
ATOM 2738 C CA . GLY A 1 31 ? 2.999 -3.653 -1.468 1.00 0.17 45 GLY A CA 3
ATOM 2739 C C . GLY A 1 31 ? 1.856 -3.630 -0.482 1.00 0.15 45 GLY A C 3
ATOM 2740 O O . GLY A 1 31 ? 1.875 -4.363 0.509 1.00 0.15 45 GLY A O 3
ATOM 2744 N N . VAL A 1 32 ? 0.855 -2.811 -0.752 1.00 0.15 46 VAL A N 3
ATOM 2745 C CA . VAL A 1 32 ? -0.242 -2.603 0.187 1.00 0.15 46 VAL A CA 3
ATOM 2746 C C . VAL A 1 32 ? -1.517 -3.229 -0.354 1.00 0.14 46 VAL A C 3
ATOM 2747 O O . VAL A 1 32 ? -1.739 -3.231 -1.565 1.00 0.19 46 VAL A O 3
ATOM 2760 N N . ARG A 1 33 ? -2.360 -3.752 0.523 1.00 0.15 47 ARG A N 3
ATOM 2761 C CA . ARG A 1 33 ? -3.564 -4.440 0.104 1.00 0.18 47 ARG A CA 3
ATOM 2762 C C . ARG A 1 33 ? -4.697 -4.069 1.051 1.00 0.15 47 ARG A C 3
ATOM 2763 O O . ARG A 1 33 ? -4.464 -3.839 2.239 1.00 0.19 47 ARG A O 3
ATOM 2784 N N . VAL A 1 34 ? -5.901 -3.986 0.522 1.00 0.13 48 VAL A N 3
ATOM 2785 C CA . VAL A 1 34 ? -7.072 -3.647 1.324 1.00 0.13 48 VAL A CA 3
ATOM 2786 C C . VAL A 1 34 ? -8.155 -4.707 1.153 1.00 0.12 48 VAL A C 3
ATOM 2787 O O . VAL A 1 34 ? -8.200 -5.383 0.128 1.00 0.13 48 VAL A O 3
ATOM 2800 N N . ASN A 1 35 ? -9.027 -4.851 2.146 1.00 0.13 49 ASN A N 3
ATOM 2801 C CA . ASN A 1 35 ? -10.107 -5.825 2.069 1.00 0.15 49 ASN A CA 3
ATOM 2802 C C . ASN A 1 35 ? -11.369 -5.165 1.530 1.00 0.16 49 ASN A C 3
ATOM 2803 O O . ASN A 1 35 ? -12.238 -4.724 2.282 1.00 0.18 49 ASN A O 3
ATOM 2814 N N . THR A 1 36 ? -11.431 -5.095 0.215 1.00 0.17 50 THR A N 3
ATOM 2815 C CA . THR A 1 36 ? -12.576 -4.497 -0.457 1.00 0.21 50 THR A CA 3
ATOM 2816 C C . THR A 1 36 ? -13.783 -5.394 -0.321 1.00 0.25 50 THR A C 3
ATOM 2817 O O . THR A 1 36 ? -13.798 -6.520 -0.794 1.00 0.33 50 THR A O 3
ATOM 2828 N N . SER A 1 37 ? -14.778 -4.871 0.354 1.00 0.25 51 SER A N 3
ATOM 2829 C CA . SER A 1 37 ? -15.967 -5.615 0.725 1.00 0.30 51 SER A CA 3
ATOM 2830 C C . SER A 1 37 ? -16.622 -6.349 -0.452 1.00 0.33 51 SER A C 3
ATOM 2831 O O . SER A 1 37 ? -17.295 -7.362 -0.255 1.00 0.42 51 SER A O 3
ATOM 2839 N N . ASP A 1 38 ? -16.419 -5.857 -1.669 1.00 0.33 52 ASP A N 3
ATOM 2840 C CA . ASP A 1 38 ? -17.050 -6.459 -2.839 1.00 0.41 52 ASP A CA 3
ATOM 2841 C C . ASP A 1 38 ? -16.162 -7.509 -3.517 1.00 0.31 52 ASP A C 3
ATOM 2842 O O . ASP A 1 38 ? -16.641 -8.265 -4.362 1.00 0.37 52 ASP A O 3
ATOM 2851 N N . ARG A 1 39 ? -14.879 -7.572 -3.166 1.00 0.28 53 ARG A N 3
ATOM 2852 C CA . ARG A 1 39 ? -13.962 -8.499 -3.835 1.00 0.28 53 ARG A CA 3
ATOM 2853 C C . ARG A 1 39 ? -13.047 -9.209 -2.836 1.00 0.24 53 ARG A C 3
ATOM 2854 O O . ARG A 1 39 ? -12.806 -10.412 -2.943 1.00 0.29 53 ARG A O 3
ATOM 2875 N N . GLY A 1 40 ? -12.546 -8.464 -1.868 1.00 0.18 54 GLY A N 3
ATOM 2876 C CA . GLY A 1 40 ? -11.630 -9.012 -0.894 1.00 0.19 54 GLY A CA 3
ATOM 2877 C C . GLY A 1 40 ? -10.290 -8.317 -0.928 1.00 0.17 54 GLY A C 3
ATOM 2878 O O . GLY A 1 40 ? -10.211 -7.139 -1.293 1.00 0.17 54 GLY A O 3
ATOM 2882 N N . TRP A 1 41 ? -9.249 -9.037 -0.530 1.00 0.18 55 TRP A N 3
ATOM 2883 C CA . TRP A 1 41 ? -7.891 -8.513 -0.592 1.00 0.18 55 TRP A CA 3
ATOM 2884 C C . TRP A 1 41 ? -7.558 -8.025 -1.999 1.00 0.19 55 TRP A C 3
ATOM 2885 O O . TRP A 1 41 ? -7.557 -8.799 -2.958 1.00 0.24 55 TRP A O 3
ATOM 2906 N N . THR A 1 42 ? -7.285 -6.736 -2.103 1.00 0.18 56 THR A N 3
ATOM 2907 C CA . THR A 1 42 ? -6.942 -6.120 -3.373 1.00 0.22 56 THR A CA 3
ATOM 2908 C C . THR A 1 42 ? -5.575 -6.591 -3.835 1.00 0.26 56 THR A C 3
ATOM 2909 O O . THR A 1 42 ? -4.722 -6.931 -3.008 1.00 0.36 56 THR A O 3
ATOM 2920 N N . ASP A 1 43 ? -5.369 -6.635 -5.145 1.00 0.30 57 ASP A N 3
ATOM 2921 C CA . ASP A 1 43 ? -4.042 -6.884 -5.676 1.00 0.34 57 ASP A CA 3
ATOM 2922 C C . ASP A 1 43 ? -3.128 -5.772 -5.211 1.00 0.23 57 ASP A C 3
ATOM 2923 O O . ASP A 1 43 ? -3.350 -4.595 -5.506 1.00 0.35 57 ASP A O 3
ATOM 2932 N N . GLU A 1 44 ? -2.136 -6.160 -4.433 1.00 0.27 58 GLU A N 3
ATOM 2933 C CA . GLU A 1 44 ? -1.316 -5.222 -3.704 1.00 0.27 58 GLU A CA 3
ATOM 2934 C C . GLU A 1 44 ? -0.689 -4.185 -4.620 1.00 0.23 58 GLU A C 3
ATOM 2935 O O . GLU A 1 44 ? -0.273 -4.479 -5.743 1.00 0.28 58 GLU A O 3
ATOM 2947 N N . CYS A 1 45 ? -0.652 -2.968 -4.130 1.00 0.19 59 CYS A N 3
ATOM 2948 C CA . CYS A 1 45 ? -0.113 -1.859 -4.878 1.00 0.20 59 CYS A CA 3
ATOM 2949 C C . CYS A 1 45 ? 1.318 -1.609 -4.449 1.00 0.17 59 CYS A C 3
ATOM 2950 O O . CYS A 1 45 ? 1.571 -1.064 -3.375 1.00 0.17 59 CYS A O 3
ATOM 2958 N N . ILE A 1 46 ? 2.246 -2.067 -5.267 1.00 0.18 60 ILE A N 3
ATOM 2959 C CA . ILE A 1 46 ? 3.654 -1.868 -5.016 1.00 0.16 60 ILE A CA 3
ATOM 2960 C C . ILE A 1 46 ? 4.036 -0.418 -5.289 1.00 0.16 60 ILE A C 3
ATOM 2961 O O . ILE A 1 46 ? 3.866 0.079 -6.404 1.00 0.18 60 ILE A O 3
ATOM 2977 N N . GLY A 1 47 ? 4.543 0.254 -4.266 1.00 0.16 61 GLY A N 3
ATOM 2978 C CA . GLY A 1 47 ? 4.934 1.643 -4.407 1.00 0.20 61 GLY A CA 3
ATOM 2979 C C . GLY A 1 47 ? 6.333 1.791 -4.963 1.00 0.21 61 GLY A C 3
ATOM 2980 O O . GLY A 1 47 ? 6.904 0.831 -5.486 1.00 0.23 61 GLY A O 3
ATOM 2984 N N . GLU A 1 48 ? 6.892 2.984 -4.849 1.00 0.27 62 GLU A N 3
ATOM 2985 C CA . GLU A 1 48 ? 8.236 3.242 -5.337 1.00 0.31 62 GLU A CA 3
ATOM 2986 C C . GLU A 1 48 ? 9.260 2.747 -4.324 1.00 0.25 62 GLU A C 3
ATOM 2987 O O . GLU A 1 48 ? 9.057 2.889 -3.118 1.00 0.29 62 GLU A O 3
ATOM 2999 N N . PRO A 1 49 ? 10.356 2.132 -4.796 1.00 0.24 63 PRO A N 3
ATOM 3000 C CA . PRO A 1 49 ? 11.480 1.774 -3.932 1.00 0.24 63 PRO A CA 3
ATOM 3001 C C . PRO A 1 49 ? 12.034 3.013 -3.240 1.00 0.21 63 PRO A C 3
ATOM 3002 O O . PRO A 1 49 ? 12.638 3.879 -3.881 1.00 0.24 63 PRO A O 3
ATOM 3013 N N . MET A 1 50 ? 11.826 3.093 -1.938 1.00 0.19 64 MET A N 3
ATOM 3014 C CA . MET A 1 50 ? 12.101 4.306 -1.187 1.00 0.20 64 MET A CA 3
ATOM 3015 C C . MET A 1 50 ? 13.250 4.106 -0.219 1.00 0.21 64 MET A C 3
ATOM 3016 O O . MET A 1 50 ? 13.363 3.060 0.409 1.00 0.26 64 MET A O 3
ATOM 3030 N N . PRO A 1 51 ? 14.107 5.120 -0.069 1.00 0.23 65 PRO A N 3
ATOM 3031 C CA . PRO A 1 51 ? 15.252 5.062 0.843 1.00 0.26 65 PRO A CA 3
ATOM 3032 C C . PRO A 1 51 ? 14.862 5.254 2.311 1.00 0.25 65 PRO A C 3
ATOM 3033 O O . PRO A 1 51 ? 15.727 5.417 3.174 1.00 0.27 65 PRO A O 3
ATOM 3044 N N . SER A 1 52 ? 13.562 5.249 2.600 1.00 0.23 66 SER A N 3
ATOM 3045 C CA . SER A 1 52 ? 13.071 5.420 3.960 1.00 0.24 66 SER A CA 3
ATOM 3046 C C . SER A 1 52 ? 11.696 4.765 4.091 1.00 0.22 66 SER A C 3
ATOM 3047 O O . SER A 1 52 ? 10.850 4.888 3.205 1.00 0.20 66 SER A O 3
ATOM 3055 N N . VAL A 1 53 ? 11.497 4.060 5.200 1.00 0.25 67 VAL A N 3
ATOM 3056 C CA . VAL A 1 53 ? 10.323 3.203 5.381 1.00 0.26 67 VAL A CA 3
ATOM 3057 C C . VAL A 1 53 ? 9.011 3.981 5.440 1.00 0.25 67 VAL A C 3
ATOM 3058 O O . VAL A 1 53 ? 7.979 3.485 4.983 1.00 0.29 67 VAL A O 3
ATOM 3071 N N . LYS A 1 54 ? 9.036 5.181 6.005 1.00 0.29 68 LYS A N 3
ATOM 3072 C CA . LYS A 1 54 ? 7.832 5.969 6.168 1.00 0.32 68 LYS A CA 3
ATOM 3073 C C . LYS A 1 54 ? 7.275 6.423 4.821 1.00 0.30 68 LYS A C 3
ATOM 3074 O O . LYS A 1 54 ? 6.063 6.397 4.603 1.00 0.33 68 LYS A O 3
ATOM 3093 N N . LYS A 1 55 ? 8.157 6.829 3.914 1.00 0.29 69 LYS A N 3
ATOM 3094 C CA . LYS A 1 55 ? 7.733 7.296 2.602 1.00 0.32 69 LYS A CA 3
ATOM 3095 C C . LYS A 1 55 ? 7.462 6.112 1.676 1.00 0.24 69 LYS A C 3
ATOM 3096 O O . LYS A 1 55 ? 6.763 6.243 0.674 1.00 0.24 69 LYS A O 3
ATOM 3115 N N . ALA A 1 56 ? 8.026 4.953 2.020 1.00 0.21 70 ALA A N 3
ATOM 3116 C CA . ALA A 1 56 ? 7.772 3.721 1.277 1.00 0.19 70 ALA A CA 3
ATOM 3117 C C . ALA A 1 56 ? 6.288 3.372 1.279 1.00 0.16 70 ALA A C 3
ATOM 3118 O O . ALA A 1 56 ? 5.658 3.304 0.221 1.00 0.17 70 ALA A O 3
ATOM 3125 N N . LYS A 1 57 ? 5.729 3.144 2.472 1.00 0.15 71 LYS A N 3
ATOM 3126 C CA . LYS A 1 57 ? 4.305 2.865 2.623 1.00 0.17 71 LYS A CA 3
ATOM 3127 C C . LYS A 1 57 ? 3.470 3.985 2.015 1.00 0.16 71 LYS A C 3
ATOM 3128 O O . LYS A 1 57 ? 2.483 3.737 1.323 1.00 0.17 71 LYS A O 3
ATOM 3147 N N . ASP A 1 58 ? 3.886 5.210 2.293 1.00 0.19 72 ASP A N 3
ATOM 3148 C CA . ASP A 1 58 ? 3.244 6.405 1.749 1.00 0.24 72 ASP A CA 3
ATOM 3149 C C . ASP A 1 58 ? 3.105 6.339 0.229 1.00 0.22 72 ASP A C 3
ATOM 3150 O O . ASP A 1 58 ? 2.032 6.618 -0.310 1.00 0.23 72 ASP A O 3
ATOM 3159 N N . SER A 1 59 ? 4.180 5.964 -0.455 1.00 0.21 73 SER A N 3
ATOM 3160 C CA . SER A 1 59 ? 4.176 5.873 -1.912 1.00 0.24 73 SER A CA 3
ATOM 3161 C C . SER A 1 59 ? 3.144 4.861 -2.410 1.00 0.20 73 SER A C 3
ATOM 3162 O O . SER A 1 59 ? 2.362 5.156 -3.317 1.00 0.24 73 SER A O 3
ATOM 3170 N N . ALA A 1 60 ? 3.133 3.678 -1.810 1.00 0.16 74 ALA A N 3
ATOM 3171 C CA . ALA A 1 60 ? 2.229 2.619 -2.247 1.00 0.17 74 ALA A CA 3
ATOM 3172 C C . ALA A 1 60 ? 0.779 3.013 -1.985 1.00 0.16 74 ALA A C 3
ATOM 3173 O O . ALA A 1 60 ? -0.112 2.742 -2.793 1.00 0.17 74 ALA A O 3
ATOM 3180 N N . ALA A 1 61 ? 0.565 3.662 -0.844 1.00 0.18 75 ALA A N 3
ATOM 3181 C CA . ALA A 1 61 ? -0.743 4.180 -0.467 1.00 0.21 75 ALA A CA 3
ATOM 3182 C C . ALA A 1 61 ? -1.312 5.093 -1.552 1.00 0.21 75 ALA A C 3
ATOM 3183 O O . ALA A 1 61 ? -2.512 5.070 -1.815 1.00 0.24 75 ALA A O 3
ATOM 3190 N N . VAL A 1 62 ? -0.449 5.885 -2.199 1.00 0.21 76 VAL A N 3
ATOM 3191 C CA . VAL A 1 62 ? -0.874 6.802 -3.254 1.00 0.25 76 VAL A CA 3
ATOM 3192 C C . VAL A 1 62 ? -1.544 6.043 -4.396 1.00 0.20 76 VAL A C 3
ATOM 3193 O O . VAL A 1 62 ? -2.581 6.462 -4.909 1.00 0.21 76 VAL A O 3
ATOM 3206 N N . LEU A 1 63 ? -0.963 4.908 -4.757 1.00 0.19 77 LEU A N 3
ATOM 3207 C CA . LEU A 1 63 ? -1.462 4.111 -5.866 1.00 0.21 77 LEU A CA 3
ATOM 3208 C C . LEU A 1 63 ? -2.697 3.340 -5.427 1.00 0.22 77 LEU A C 3
ATOM 3209 O O . LEU A 1 63 ? -3.601 3.064 -6.218 1.00 0.28 77 LEU A O 3
ATOM 3225 N N . LEU A 1 64 ? -2.719 3.010 -4.147 1.00 0.22 78 LEU A N 3
ATOM 3226 C CA . LEU A 1 64 ? -3.832 2.315 -3.525 1.00 0.27 78 LEU A CA 3
ATOM 3227 C C . LEU A 1 64 ? -5.088 3.185 -3.519 1.00 0.27 78 LEU A C 3
ATOM 3228 O O . LEU A 1 64 ? -6.186 2.721 -3.821 1.00 0.29 78 LEU A O 3
ATOM 3244 N N . LEU A 1 65 ? -4.909 4.447 -3.164 1.00 0.30 79 LEU A N 3
ATOM 3245 C CA . LEU A 1 65 ? -6.010 5.403 -3.135 1.00 0.38 79 LEU A CA 3
ATOM 3246 C C . LEU A 1 65 ? -6.600 5.620 -4.528 1.00 0.34 79 LEU A C 3
ATOM 3247 O O . LEU A 1 65 ? -7.742 6.058 -4.665 1.00 0.37 79 LEU A O 3
ATOM 3263 N N . GLU A 1 66 ? -5.818 5.314 -5.555 1.00 0.30 80 GLU A N 3
ATOM 3264 C CA . GLU A 1 66 ? -6.305 5.353 -6.925 1.00 0.33 80 GLU A CA 3
ATOM 3265 C C . GLU A 1 66 ? -7.227 4.163 -7.182 1.00 0.27 80 GLU A C 3
ATOM 3266 O O . GLU A 1 66 ? -8.250 4.280 -7.853 1.00 0.30 80 GLU A O 3
ATOM 3278 N N . LEU A 1 67 ? -6.850 3.028 -6.610 1.00 0.23 81 LEU A N 3
ATOM 3279 C CA . LEU A 1 67 ? -7.619 1.797 -6.718 1.00 0.24 81 LEU A CA 3
ATOM 3280 C C . LEU A 1 67 ? -8.947 1.963 -5.983 1.00 0.25 81 LEU A C 3
ATOM 3281 O O . LEU A 1 67 ? -10.010 1.619 -6.497 1.00 0.32 81 LEU A O 3
ATOM 3297 N N . LEU A 1 68 ? -8.864 2.509 -4.775 1.00 0.28 82 LEU A N 3
ATOM 3298 C CA . LEU A 1 68 ? -10.027 2.769 -3.940 1.00 0.41 82 LEU A CA 3
ATOM 3299 C C . LEU A 1 68 ? -10.954 3.819 -4.547 1.00 0.46 82 LEU A C 3
ATOM 3300 O O . LEU A 1 68 ? -12.112 3.939 -4.155 1.00 0.63 82 LEU A O 3
ATOM 3316 N N . ASN A 1 69 ? -10.444 4.569 -5.506 1.00 0.45 83 ASN A N 3
ATOM 3317 C CA . ASN A 1 69 ? -11.256 5.561 -6.199 1.00 0.55 83 ASN A CA 3
ATOM 3318 C C . ASN A 1 69 ? -12.038 4.892 -7.329 1.00 0.53 83 ASN A C 3
ATOM 3319 O O . ASN A 1 69 ? -12.889 5.507 -7.975 1.00 0.59 83 ASN A O 3
ATOM 3330 N N . LYS A 1 70 ? -11.766 3.609 -7.531 1.00 0.50 84 LYS A N 3
ATOM 3331 C CA . LYS A 1 70 ? -12.376 2.848 -8.609 1.00 0.58 84 LYS A CA 3
ATOM 3332 C C . LYS A 1 70 ? -13.133 1.649 -8.053 1.00 1.18 84 LYS A C 3
ATOM 3333 O O . LYS A 1 70 ? -13.104 0.556 -8.619 1.00 1.86 84 LYS A O 3
ATOM 3352 N N . THR A 1 71 ? -13.807 1.865 -6.938 1.00 1.78 85 THR A N 3
ATOM 3353 C CA . THR A 1 71 ? -14.559 0.812 -6.280 1.00 2.69 85 THR A CA 3
ATOM 3354 C C . THR A 1 71 ? -15.531 1.410 -5.265 1.00 3.28 85 THR A C 3
ATOM 3355 O O . THR A 1 71 ? -16.725 1.053 -5.300 1.00 3.79 85 THR A O 3
ATOM 3367 N N . ASN A 1 1 ? -5.554 5.011 5.099 1.00 0.92 15 ASN A N 4
ATOM 3368 C CA . ASN A 1 1 ? -6.466 4.199 5.941 1.00 0.85 15 ASN A CA 4
ATOM 3369 C C . ASN A 1 1 ? -7.822 4.874 6.123 1.00 0.80 15 ASN A C 4
ATOM 3370 O O . ASN A 1 1 ? -8.802 4.209 6.449 1.00 0.75 15 ASN A O 4
ATOM 3383 N N . ASP A 1 2 ? -7.891 6.181 5.893 1.00 0.85 16 ASP A N 4
ATOM 3384 C CA . ASP A 1 2 ? -9.107 6.949 6.161 1.00 0.87 16 ASP A CA 4
ATOM 3385 C C . ASP A 1 2 ? -10.224 6.565 5.199 1.00 0.75 16 ASP A C 4
ATOM 3386 O O . ASP A 1 2 ? -11.358 6.325 5.609 1.00 0.74 16 ASP A O 4
ATOM 3395 N N . ILE A 1 3 ? -9.880 6.487 3.925 1.00 0.70 17 ILE A N 4
ATOM 3396 C CA . ILE A 1 3 ? -10.843 6.119 2.898 1.00 0.64 17 ILE A CA 4
ATOM 3397 C C . ILE A 1 3 ? -11.279 4.669 3.088 1.00 0.57 17 ILE A C 4
ATOM 3398 O O . ILE A 1 3 ? -12.441 4.321 2.880 1.00 0.57 17 ILE A O 4
ATOM 3414 N N . CYS A 1 4 ? -10.342 3.842 3.534 1.00 0.55 18 CYS A N 4
ATOM 3415 C CA . CYS A 1 4 ? -10.618 2.437 3.799 1.00 0.51 18 CYS A CA 4
ATOM 3416 C C . CYS A 1 4 ? -11.577 2.314 4.976 1.00 0.53 18 CYS A C 4
ATOM 3417 O O . CYS A 1 4 ? -12.554 1.566 4.935 1.00 0.51 18 CYS A O 4
ATOM 3425 N N . LEU A 1 5 ? -11.290 3.092 6.007 1.00 0.58 19 LEU A N 4
ATOM 3426 C CA . LEU A 1 5 ? -12.086 3.117 7.221 1.00 0.63 19 LEU A CA 4
ATOM 3427 C C . LEU A 1 5 ? -13.499 3.561 6.909 1.00 0.63 19 LEU A C 4
ATOM 3428 O O . LEU A 1 5 ? -14.478 2.961 7.353 1.00 0.63 19 LEU A O 4
ATOM 3444 N N . ARG A 1 6 ? -13.583 4.629 6.137 1.00 0.64 20 ARG A N 4
ATOM 3445 C CA . ARG A 1 6 ? -14.854 5.240 5.778 1.00 0.65 20 ARG A CA 4
ATOM 3446 C C . ARG A 1 6 ? -15.726 4.278 4.982 1.00 0.58 20 ARG A C 4
ATOM 3447 O O . ARG A 1 6 ? -16.947 4.260 5.134 1.00 0.60 20 ARG A O 4
ATOM 3468 N N . LYS A 1 7 ? -15.087 3.476 4.137 1.00 0.51 21 LYS A N 4
ATOM 3469 C CA . LYS A 1 7 ? -15.787 2.515 3.288 1.00 0.46 21 LYS A CA 4
ATOM 3470 C C . LYS A 1 7 ? -16.285 1.318 4.088 1.00 0.45 21 LYS A C 4
ATOM 3471 O O . LYS A 1 7 ? -16.795 0.352 3.520 1.00 0.44 21 LYS A O 4
ATOM 3490 N N . ASN A 1 8 ? -16.122 1.398 5.403 1.00 0.48 22 ASN A N 4
ATOM 3491 C CA . ASN A 1 8 ? -16.543 0.343 6.320 1.00 0.50 22 ASN A CA 4
ATOM 3492 C C . ASN A 1 8 ? -15.698 -0.910 6.108 1.00 0.42 22 ASN A C 4
ATOM 3493 O O . ASN A 1 8 ? -16.155 -2.041 6.290 1.00 0.49 22 ASN A O 4
ATOM 3504 N N . TRP A 1 9 ? -14.460 -0.700 5.706 1.00 0.35 23 TRP A N 4
ATOM 3505 C CA . TRP A 1 9 ? -13.517 -1.789 5.557 1.00 0.29 23 TRP A CA 4
ATOM 3506 C C . TRP A 1 9 ? -12.669 -1.895 6.816 1.00 0.34 23 TRP A C 4
ATOM 3507 O O . TRP A 1 9 ? -12.576 -0.935 7.585 1.00 0.40 23 TRP A O 4
ATOM 3528 N N . PRO A 1 10 ? -12.060 -3.061 7.061 1.00 0.34 24 PRO A N 4
ATOM 3529 C CA . PRO A 1 10 ? -11.113 -3.233 8.165 1.00 0.40 24 PRO A CA 4
ATOM 3530 C C . PRO A 1 10 ? -9.801 -2.496 7.898 1.00 0.39 24 PRO A C 4
ATOM 3531 O O . PRO A 1 10 ? -9.692 -1.737 6.933 1.00 0.41 24 PRO A O 4
ATOM 3542 N N . MET A 1 11 ? -8.800 -2.716 8.739 1.00 0.47 25 MET A N 4
ATOM 3543 C CA . MET A 1 11 ? -7.506 -2.093 8.549 1.00 0.47 25 MET A CA 4
ATOM 3544 C C . MET A 1 11 ? -6.750 -2.791 7.427 1.00 0.38 25 MET A C 4
ATOM 3545 O O . MET A 1 11 ? -6.791 -4.018 7.318 1.00 0.44 25 MET A O 4
ATOM 3559 N N . PRO A 1 12 ? -6.066 -2.025 6.566 1.00 0.32 26 PRO A N 4
ATOM 3560 C CA . PRO A 1 12 ? -5.320 -2.586 5.443 1.00 0.25 26 PRO A CA 4
ATOM 3561 C C . PRO A 1 12 ? -4.047 -3.295 5.886 1.00 0.23 26 PRO A C 4
ATOM 3562 O O . PRO A 1 12 ? -3.578 -3.123 7.014 1.00 0.27 26 PRO A O 4
ATOM 3573 N N . SER A 1 13 ? -3.500 -4.084 4.984 1.00 0.20 27 SER A N 4
ATOM 3574 C CA . SER A 1 13 ? -2.264 -4.801 5.233 1.00 0.20 27 SER A CA 4
ATOM 3575 C C . SER A 1 13 ? -1.080 -3.950 4.818 1.00 0.17 27 SER A C 4
ATOM 3576 O O . SER A 1 13 ? -1.152 -3.228 3.822 1.00 0.17 27 SER A O 4
ATOM 3584 N N . TYR A 1 14 ? 0.006 -4.048 5.563 1.00 0.17 28 TYR A N 4
ATOM 3585 C CA . TYR A 1 14 ? 1.211 -3.311 5.249 1.00 0.17 28 TYR A CA 4
ATOM 3586 C C . TYR A 1 14 ? 2.414 -4.218 5.491 1.00 0.20 28 TYR A C 4
ATOM 3587 O O . TYR A 1 14 ? 2.710 -4.564 6.632 1.00 0.25 28 TYR A O 4
ATOM 3605 N N . ARG A 1 15 ? 3.096 -4.617 4.423 1.00 0.23 29 ARG A N 4
ATOM 3606 C CA . ARG A 1 15 ? 4.175 -5.589 4.516 1.00 0.33 29 ARG A CA 4
ATOM 3607 C C . ARG A 1 15 ? 5.269 -5.248 3.508 1.00 0.24 29 ARG A C 4
ATOM 3608 O O . ARG A 1 15 ? 5.016 -5.206 2.304 1.00 0.22 29 ARG A O 4
ATOM 3629 N N . CYS A 1 16 ? 6.475 -4.998 3.996 1.00 0.31 30 CYS A N 4
ATOM 3630 C CA . CYS A 1 16 ? 7.582 -4.642 3.121 1.00 0.31 30 CYS A CA 4
ATOM 3631 C C . CYS A 1 16 ? 7.964 -5.822 2.235 1.00 0.27 30 CYS A C 4
ATOM 3632 O O . CYS A 1 16 ? 8.233 -6.922 2.721 1.00 0.30 30 CYS A O 4
ATOM 3640 N N . VAL A 1 17 ? 7.959 -5.596 0.927 1.00 0.26 31 VAL A N 4
ATOM 3641 C CA . VAL A 1 17 ? 8.248 -6.659 -0.016 1.00 0.28 31 VAL A CA 4
ATOM 3642 C C . VAL A 1 17 ? 9.744 -6.798 -0.242 1.00 0.27 31 VAL A C 4
ATOM 3643 O O . VAL A 1 17 ? 10.269 -7.907 -0.298 1.00 0.32 31 VAL A O 4
ATOM 3656 N N . LYS A 1 18 ? 10.436 -5.676 -0.355 1.00 0.24 32 LYS A N 4
ATOM 3657 C CA . LYS A 1 18 ? 11.879 -5.697 -0.565 1.00 0.26 32 LYS A CA 4
ATOM 3658 C C . LYS A 1 18 ? 12.581 -4.648 0.296 1.00 0.31 32 LYS A C 4
ATOM 3659 O O . LYS A 1 18 ? 12.203 -3.474 0.282 1.00 0.31 32 LYS A O 4
ATOM 3678 N N . GLU A 1 19 ? 13.602 -5.084 1.032 1.00 0.52 33 GLU A N 4
ATOM 3679 C CA . GLU A 1 19 ? 14.448 -4.189 1.825 1.00 0.65 33 GLU A CA 4
ATOM 3680 C C . GLU A 1 19 ? 15.871 -4.736 1.898 1.00 0.98 33 GLU A C 4
ATOM 3681 O O . GLU A 1 19 ? 16.066 -5.949 2.013 1.00 1.39 33 GLU A O 4
ATOM 3693 N N . GLY A 1 20 ? 16.862 -3.854 1.840 1.00 1.02 34 GLY A N 4
ATOM 3694 C CA . GLY A 1 20 ? 18.237 -4.272 2.046 1.00 1.52 34 GLY A CA 4
ATOM 3695 C C . GLY A 1 20 ? 18.895 -4.821 0.793 1.00 1.29 34 GLY A C 4
ATOM 3696 O O . GLY A 1 20 ? 19.936 -4.315 0.362 1.00 1.69 34 GLY A O 4
ATOM 3700 N N . GLY A 1 21 ? 18.300 -5.859 0.215 1.00 1.53 35 GLY A N 4
ATOM 3701 C CA . GLY A 1 21 ? 18.880 -6.486 -0.957 1.00 1.64 35 GLY A CA 4
ATOM 3702 C C . GLY A 1 21 ? 20.250 -7.058 -0.665 1.00 1.92 35 GLY A C 4
ATOM 3703 O O . GLY A 1 21 ? 20.492 -7.565 0.433 1.00 2.13 35 GLY A O 4
ATOM 3707 N N . PRO A 1 22 ? 21.166 -6.994 -1.635 1.00 2.06 36 PRO A N 4
ATOM 3708 C CA . PRO A 1 22 ? 22.558 -7.408 -1.443 1.00 2.40 36 PRO A CA 4
ATOM 3709 C C . PRO A 1 22 ? 23.211 -6.633 -0.299 1.00 2.43 36 PRO A C 4
ATOM 3710 O O . PRO A 1 22 ? 23.762 -7.222 0.632 1.00 3.00 36 PRO A O 4
ATOM 3721 N N . ALA A 1 23 ? 23.111 -5.308 -0.386 1.00 2.18 37 ALA A N 4
ATOM 3722 C CA . ALA A 1 23 ? 23.599 -4.391 0.646 1.00 2.20 37 ALA A CA 4
ATOM 3723 C C . ALA A 1 23 ? 23.430 -2.958 0.172 1.00 1.91 37 ALA A C 4
ATOM 3724 O O . ALA A 1 23 ? 23.004 -2.085 0.921 1.00 1.86 37 ALA A O 4
ATOM 3731 N N . HIS A 1 24 ? 23.746 -2.734 -1.101 1.00 1.80 38 HIS A N 4
ATOM 3732 C CA . HIS A 1 24 ? 23.625 -1.409 -1.709 1.00 1.61 38 HIS A CA 4
ATOM 3733 C C . HIS A 1 24 ? 22.186 -1.110 -2.127 1.00 1.37 38 HIS A C 4
ATOM 3734 O O . HIS A 1 24 ? 21.940 -0.235 -2.954 1.00 1.39 38 HIS A O 4
ATOM 3749 N N . ALA A 1 25 ? 21.241 -1.845 -1.564 1.00 1.26 39 ALA A N 4
ATOM 3750 C CA . ALA A 1 25 ? 19.843 -1.673 -1.912 1.00 1.12 39 ALA A CA 4
ATOM 3751 C C . ALA A 1 25 ? 19.023 -1.312 -0.682 1.00 0.93 39 ALA A C 4
ATOM 3752 O O . ALA A 1 25 ? 18.106 -2.035 -0.296 1.00 1.07 39 ALA A O 4
ATOM 3759 N N . LYS A 1 26 ? 19.351 -0.180 -0.074 1.00 0.78 40 LYS A N 4
ATOM 3760 C CA . LYS A 1 26 ? 18.647 0.296 1.090 1.00 0.61 40 LYS A CA 4
ATOM 3761 C C . LYS A 1 26 ? 17.415 1.091 0.682 1.00 0.43 40 LYS A C 4
ATOM 3762 O O . LYS A 1 26 ? 16.858 1.860 1.468 1.00 0.39 40 LYS A O 4
ATOM 3781 N N . ARG A 1 27 ? 17.021 0.914 -0.565 1.00 0.39 41 ARG A N 4
ATOM 3782 C CA . ARG A 1 27 ? 15.751 1.431 -1.019 1.00 0.33 41 ARG A CA 4
ATOM 3783 C C . ARG A 1 27 ? 14.696 0.426 -0.625 1.00 0.28 41 ARG A C 4
ATOM 3784 O O . ARG A 1 27 ? 14.885 -0.780 -0.785 1.00 0.36 41 ARG A O 4
ATOM 3805 N N . PHE A 1 28 ? 13.591 0.913 -0.123 1.00 0.23 42 PHE A N 4
ATOM 3806 C CA . PHE A 1 28 ? 12.585 0.047 0.432 1.00 0.24 42 PHE A CA 4
ATOM 3807 C C . PHE A 1 28 ? 11.375 0.041 -0.471 1.00 0.19 42 PHE A C 4
ATOM 3808 O O . PHE A 1 28 ? 10.895 1.091 -0.896 1.00 0.20 42 PHE A O 4
ATOM 3825 N N . THR A 1 29 ? 10.915 -1.148 -0.782 1.00 0.17 43 THR A N 4
ATOM 3826 C CA . THR A 1 29 ? 9.787 -1.329 -1.663 1.00 0.17 43 THR A CA 4
ATOM 3827 C C . THR A 1 29 ? 8.735 -2.130 -0.919 1.00 0.17 43 THR A C 4
ATOM 3828 O O . THR A 1 29 ? 9.060 -3.140 -0.291 1.00 0.24 43 THR A O 4
ATOM 3839 N N . PHE A 1 30 ? 7.495 -1.683 -0.946 1.00 0.14 44 PHE A N 4
ATOM 3840 C CA . PHE A 1 30 ? 6.450 -2.318 -0.171 1.00 0.12 44 PHE A CA 4
ATOM 3841 C C . PHE A 1 30 ? 5.145 -2.320 -0.973 1.00 0.13 44 PHE A C 4
ATOM 3842 O O . PHE A 1 30 ? 4.969 -1.488 -1.864 1.00 0.16 44 PHE A O 4
ATOM 3859 N N . GLY A 1 31 ? 4.245 -3.252 -0.671 1.00 0.13 45 GLY A N 4
ATOM 3860 C CA . GLY A 1 31 ? 2.958 -3.295 -1.348 1.00 0.17 45 GLY A CA 4
ATOM 3861 C C . GLY A 1 31 ? 1.791 -3.356 -0.376 1.00 0.15 45 GLY A C 4
ATOM 3862 O O . GLY A 1 31 ? 1.847 -4.085 0.614 1.00 0.15 45 GLY A O 4
ATOM 3866 N N . VAL A 1 32 ? 0.716 -2.626 -0.674 1.00 0.15 46 VAL A N 4
ATOM 3867 C CA . VAL A 1 32 ? -0.435 -2.546 0.230 1.00 0.15 46 VAL A CA 4
ATOM 3868 C C . VAL A 1 32 ? -1.590 -3.348 -0.338 1.00 0.14 46 VAL A C 4
ATOM 3869 O O . VAL A 1 32 ? -1.662 -3.563 -1.548 1.00 0.19 46 VAL A O 4
ATOM 3882 N N . ARG A 1 33 ? -2.504 -3.774 0.516 1.00 0.15 47 ARG A N 4
ATOM 3883 C CA . ARG A 1 33 ? -3.720 -4.415 0.066 1.00 0.18 47 ARG A CA 4
ATOM 3884 C C . ARG A 1 33 ? -4.848 -4.069 1.032 1.00 0.15 47 ARG A C 4
ATOM 3885 O O . ARG A 1 33 ? -4.605 -3.851 2.223 1.00 0.19 47 ARG A O 4
ATOM 3906 N N . VAL A 1 34 ? -6.062 -3.984 0.510 1.00 0.13 48 VAL A N 4
ATOM 3907 C CA . VAL A 1 34 ? -7.231 -3.634 1.315 1.00 0.13 48 VAL A CA 4
ATOM 3908 C C . VAL A 1 34 ? -8.340 -4.672 1.134 1.00 0.12 48 VAL A C 4
ATOM 3909 O O . VAL A 1 34 ? -8.395 -5.349 0.110 1.00 0.13 48 VAL A O 4
ATOM 3922 N N . ASN A 1 35 ? -9.215 -4.797 2.132 1.00 0.13 49 ASN A N 4
ATOM 3923 C CA . ASN A 1 35 ? -10.335 -5.727 2.059 1.00 0.15 49 ASN A CA 4
ATOM 3924 C C . ASN A 1 35 ? -11.556 -5.035 1.477 1.00 0.16 49 ASN A C 4
ATOM 3925 O O . ASN A 1 35 ? -12.418 -4.545 2.205 1.00 0.18 49 ASN A O 4
ATOM 3936 N N . THR A 1 36 ? -11.605 -4.998 0.163 1.00 0.17 50 THR A N 4
ATOM 3937 C CA . THR A 1 36 ? -12.738 -4.395 -0.518 1.00 0.21 50 THR A CA 4
ATOM 3938 C C . THR A 1 36 ? -13.958 -5.269 -0.344 1.00 0.25 50 THR A C 4
ATOM 3939 O O . THR A 1 36 ? -13.995 -6.407 -0.786 1.00 0.33 50 THR A O 4
ATOM 3950 N N . SER A 1 37 ? -14.933 -4.720 0.340 1.00 0.25 51 SER A N 4
ATOM 3951 C CA . SER A 1 37 ? -16.118 -5.442 0.758 1.00 0.30 51 SER A CA 4
ATOM 3952 C C . SER A 1 37 ? -16.803 -6.201 -0.384 1.00 0.33 51 SER A C 4
ATOM 3953 O O . SER A 1 37 ? -17.455 -7.220 -0.148 1.00 0.42 51 SER A O 4
ATOM 3961 N N . ASP A 1 38 ? -16.648 -5.728 -1.616 1.00 0.33 52 ASP A N 4
ATOM 3962 C CA . ASP A 1 38 ? -17.312 -6.370 -2.745 1.00 0.41 52 ASP A CA 4
ATOM 3963 C C . ASP A 1 38 ? -16.383 -7.315 -3.515 1.00 0.31 52 ASP A C 4
ATOM 3964 O O . ASP A 1 38 ? -16.845 -8.053 -4.386 1.00 0.37 52 ASP A O 4
ATOM 3973 N N . ARG A 1 39 ? -15.087 -7.319 -3.204 1.00 0.28 53 ARG A N 4
ATOM 3974 C CA . ARG A 1 39 ? -14.143 -8.192 -3.910 1.00 0.28 53 ARG A CA 4
ATOM 3975 C C . ARG A 1 39 ? -13.296 -9.004 -2.934 1.00 0.24 53 ARG A C 4
ATOM 3976 O O . ARG A 1 39 ? -13.143 -10.217 -3.080 1.00 0.29 53 ARG A O 4
ATOM 3997 N N . GLY A 1 40 ? -12.756 -8.321 -1.940 1.00 0.18 54 GLY A N 4
ATOM 3998 C CA . GLY A 1 40 ? -11.852 -8.938 -1.000 1.00 0.19 54 GLY A CA 4
ATOM 3999 C C . GLY A 1 40 ? -10.496 -8.272 -1.006 1.00 0.17 54 GLY A C 4
ATOM 4000 O O . GLY A 1 40 ? -10.393 -7.075 -1.287 1.00 0.17 54 GLY A O 4
ATOM 4004 N N . TRP A 1 41 ? -9.468 -9.038 -0.673 1.00 0.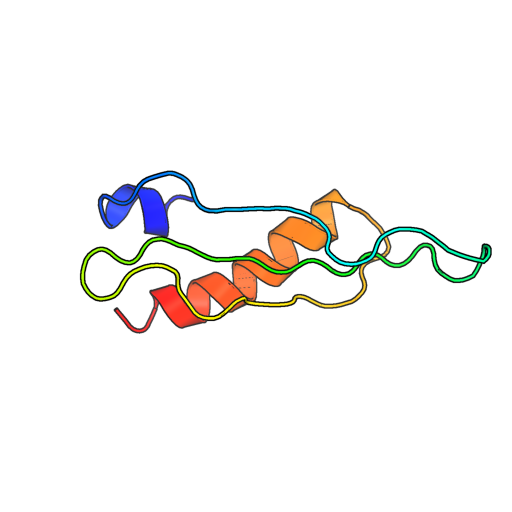18 55 TRP A N 4
ATOM 4005 C CA . TRP A 1 41 ? -8.100 -8.545 -0.740 1.00 0.18 55 TRP A CA 4
ATOM 4006 C C . TRP A 1 41 ? -7.779 -8.004 -2.133 1.00 0.19 55 TRP A C 4
ATOM 4007 O O . TRP A 1 41 ? -7.872 -8.723 -3.133 1.00 0.24 55 TRP A O 4
ATOM 4028 N N . THR A 1 42 ? -7.422 -6.732 -2.187 1.00 0.18 56 THR A N 4
ATOM 4029 C CA . THR A 1 42 ? -7.080 -6.076 -3.437 1.00 0.22 56 THR A CA 4
ATOM 4030 C C . THR A 1 42 ? -5.719 -6.530 -3.945 1.00 0.26 56 THR A C 4
ATOM 4031 O O . THR A 1 42 ? -4.925 -7.100 -3.191 1.00 0.36 56 THR A O 4
ATOM 4042 N N . ASP A 1 43 ? -5.460 -6.284 -5.224 1.00 0.30 57 ASP A N 4
ATOM 4043 C CA . ASP A 1 43 ? -4.146 -6.539 -5.791 1.00 0.34 57 ASP A CA 4
ATOM 4044 C C . ASP A 1 43 ? -3.114 -5.707 -5.058 1.00 0.23 57 ASP A C 4
ATOM 4045 O O . ASP A 1 43 ? -3.294 -4.500 -4.872 1.00 0.35 57 ASP A O 4
ATOM 4054 N N . GLU A 1 44 ? -2.058 -6.368 -4.624 1.00 0.27 58 GLU A N 4
ATOM 4055 C CA . GLU A 1 44 ? -1.019 -5.732 -3.836 1.00 0.27 58 GLU A CA 4
ATOM 4056 C C . GLU A 1 44 ? -0.398 -4.577 -4.599 1.00 0.23 58 GLU A C 4
ATOM 4057 O O . GLU A 1 44 ? 0.234 -4.760 -5.642 1.00 0.28 58 GLU A O 4
ATOM 4069 N N . CYS A 1 45 ? -0.594 -3.394 -4.067 1.00 0.19 59 CYS A N 4
ATOM 4070 C CA . CYS A 1 45 ? -0.128 -2.179 -4.706 1.00 0.20 59 CYS A CA 4
ATOM 4071 C C . CYS A 1 45 ? 1.294 -1.880 -4.278 1.00 0.17 59 CYS A C 4
ATOM 4072 O O . CYS A 1 45 ? 1.530 -1.326 -3.204 1.00 0.17 59 CYS A O 4
ATOM 4080 N N . ILE A 1 46 ? 2.233 -2.273 -5.117 1.00 0.18 60 ILE A N 4
ATOM 4081 C CA . ILE A 1 46 ? 3.639 -2.062 -4.860 1.00 0.16 60 ILE A CA 4
ATOM 4082 C C . ILE A 1 46 ? 4.013 -0.607 -5.113 1.00 0.16 60 ILE A C 4
ATOM 4083 O O . ILE A 1 46 ? 3.781 -0.078 -6.202 1.00 0.18 60 ILE A O 4
ATOM 4099 N N . GLY A 1 47 ? 4.579 0.030 -4.102 1.00 0.16 61 GLY A N 4
ATOM 4100 C CA . GLY A 1 47 ? 5.018 1.399 -4.238 1.00 0.20 61 GLY A CA 4
ATOM 4101 C C . GLY A 1 47 ? 6.374 1.496 -4.894 1.00 0.21 61 GLY A C 4
ATOM 4102 O O . GLY A 1 47 ? 6.901 0.504 -5.402 1.00 0.23 61 GLY A O 4
ATOM 4106 N N . GLU A 1 48 ? 6.942 2.684 -4.886 1.00 0.27 62 GLU A N 4
ATOM 4107 C CA . GLU A 1 48 ? 8.246 2.903 -5.476 1.00 0.31 62 GLU A CA 4
ATOM 4108 C C . GLU A 1 48 ? 9.336 2.657 -4.440 1.00 0.25 62 GLU A C 4
ATOM 4109 O O . GLU A 1 48 ? 9.102 2.809 -3.242 1.00 0.29 62 GLU A O 4
ATOM 4121 N N . PRO A 1 49 ? 10.527 2.227 -4.886 1.00 0.24 63 PRO A N 4
ATOM 4122 C CA . PRO A 1 49 ? 11.674 2.021 -3.998 1.00 0.24 63 PRO A CA 4
ATOM 4123 C C . PRO A 1 49 ? 12.129 3.330 -3.366 1.00 0.21 63 PRO A C 4
ATOM 4124 O O . PRO A 1 49 ? 12.697 4.195 -4.037 1.00 0.24 63 PRO A O 4
ATOM 4135 N N . MET A 1 50 ? 11.890 3.466 -2.071 1.00 0.19 64 MET A N 4
ATOM 4136 C CA . MET A 1 50 ? 12.111 4.729 -1.376 1.00 0.20 64 MET A CA 4
ATOM 4137 C C . MET A 1 50 ? 13.222 4.576 -0.349 1.00 0.21 64 MET A C 4
ATOM 4138 O O . MET A 1 50 ? 13.344 3.529 0.276 1.00 0.26 64 MET A O 4
ATOM 4152 N N . PRO A 1 51 ? 14.042 5.616 -0.149 1.00 0.23 65 PRO A N 4
ATOM 4153 C CA . PRO A 1 51 ? 15.196 5.548 0.752 1.00 0.26 65 PRO A CA 4
ATOM 4154 C C . PRO A 1 51 ? 14.825 5.677 2.231 1.00 0.25 65 PRO A C 4
ATOM 4155 O O . PRO A 1 51 ? 15.698 5.868 3.079 1.00 0.27 65 PRO A O 4
ATOM 4166 N N . SER A 1 52 ? 13.538 5.580 2.545 1.00 0.23 66 SER A N 4
ATOM 4167 C CA . SER A 1 52 ? 13.071 5.654 3.924 1.00 0.24 66 SER A CA 4
ATOM 4168 C C . SER A 1 52 ? 11.734 4.917 4.049 1.00 0.22 66 SER A C 4
ATOM 4169 O O . SER A 1 52 ? 10.869 5.031 3.178 1.00 0.20 66 SER A O 4
ATOM 4177 N N . VAL A 1 53 ? 11.577 4.172 5.140 1.00 0.25 67 VAL A N 4
ATOM 4178 C CA . VAL A 1 53 ? 10.443 3.259 5.306 1.00 0.26 67 VAL A CA 4
ATOM 4179 C C . VAL A 1 53 ? 9.106 3.992 5.430 1.00 0.25 67 VAL A C 4
ATOM 4180 O O . VAL A 1 53 ? 8.063 3.442 5.071 1.00 0.29 67 VAL A O 4
ATOM 4193 N N . LYS A 1 54 ? 9.128 5.218 5.940 1.00 0.29 68 LYS A N 4
ATOM 4194 C CA . LYS A 1 54 ? 7.900 5.985 6.111 1.00 0.32 68 LYS A CA 4
ATOM 4195 C C . LYS A 1 54 ? 7.332 6.409 4.764 1.00 0.30 68 LYS A C 4
ATOM 4196 O O . LYS A 1 54 ? 6.123 6.328 4.534 1.00 0.33 68 LYS A O 4
ATOM 4215 N N . LYS A 1 55 ? 8.207 6.844 3.864 1.00 0.29 69 LYS A N 4
ATOM 4216 C CA . LYS A 1 55 ? 7.776 7.292 2.549 1.00 0.32 69 LYS A CA 4
ATOM 4217 C C . LYS A 1 55 ? 7.560 6.104 1.620 1.00 0.24 69 LYS A C 4
ATOM 4218 O O . LYS A 1 55 ? 6.899 6.229 0.589 1.00 0.24 69 LYS A O 4
ATOM 4237 N N . ALA A 1 56 ? 8.128 4.955 1.984 1.00 0.21 70 ALA A N 4
ATOM 4238 C CA . ALA A 1 56 ? 7.866 3.711 1.270 1.00 0.19 70 ALA A CA 4
ATOM 4239 C C . ALA A 1 56 ? 6.380 3.374 1.313 1.00 0.16 70 ALA A C 4
ATOM 4240 O O . ALA A 1 56 ? 5.734 3.256 0.270 1.00 0.17 70 ALA A O 4
ATOM 4247 N N . LYS A 1 57 ? 5.841 3.220 2.529 1.00 0.15 71 LYS A N 4
ATOM 4248 C CA . LYS A 1 57 ? 4.412 2.995 2.734 1.00 0.17 71 LYS A CA 4
ATOM 4249 C C . LYS A 1 57 ? 3.596 4.066 2.026 1.00 0.16 71 LYS A C 4
ATOM 4250 O O . LYS A 1 57 ? 2.627 3.764 1.332 1.00 0.17 71 LYS A O 4
ATOM 4269 N N . ASP A 1 58 ? 4.005 5.315 2.219 1.00 0.19 72 ASP A N 4
ATOM 4270 C CA . ASP A 1 58 ? 3.366 6.459 1.573 1.00 0.24 72 ASP A CA 4
ATOM 4271 C C . ASP A 1 58 ? 3.214 6.258 0.065 1.00 0.22 72 ASP A C 4
ATOM 4272 O O . ASP A 1 58 ? 2.125 6.439 -0.481 1.00 0.23 72 ASP A O 4
ATOM 4281 N N . SER A 1 59 ? 4.300 5.874 -0.598 1.00 0.21 73 SER A N 4
ATOM 4282 C CA . SER A 1 59 ? 4.294 5.696 -2.045 1.00 0.24 73 SER A CA 4
ATOM 4283 C C . SER A 1 59 ? 3.301 4.612 -2.466 1.00 0.20 73 SER A C 4
ATOM 4284 O O . SER A 1 59 ? 2.540 4.789 -3.415 1.00 0.24 73 SER A O 4
ATOM 4292 N N . ALA A 1 60 ? 3.302 3.498 -1.754 1.00 0.16 74 ALA A N 4
ATOM 4293 C CA . ALA A 1 60 ? 2.418 2.393 -2.091 1.00 0.17 74 ALA A CA 4
ATOM 4294 C C . ALA A 1 60 ? 0.959 2.761 -1.821 1.00 0.16 74 ALA A C 4
ATOM 4295 O O . ALA A 1 60 ? 0.083 2.544 -2.656 1.00 0.17 74 ALA A O 4
ATOM 4302 N N . ALA A 1 61 ? 0.722 3.322 -0.641 1.00 0.18 75 ALA A N 4
ATOM 4303 C CA . ALA A 1 61 ? -0.606 3.744 -0.221 1.00 0.21 75 ALA A CA 4
ATOM 4304 C C . ALA A 1 61 ? -1.242 4.714 -1.217 1.00 0.21 75 ALA A C 4
ATOM 4305 O O . ALA A 1 61 ? -2.442 4.645 -1.458 1.00 0.24 75 ALA A O 4
ATOM 4312 N N . VAL A 1 62 ? -0.449 5.601 -1.824 1.00 0.21 76 VAL A N 4
ATOM 4313 C CA . VAL A 1 62 ? -0.998 6.600 -2.740 1.00 0.25 76 VAL A CA 4
ATOM 4314 C C . VAL A 1 62 ? -1.452 5.943 -4.044 1.00 0.20 76 VAL A C 4
ATOM 4315 O O . VAL A 1 62 ? -2.366 6.423 -4.716 1.00 0.21 76 VAL A O 4
ATOM 4328 N N . LEU A 1 63 ? -0.813 4.832 -4.383 1.00 0.19 77 LEU A N 4
ATOM 4329 C CA . LEU A 1 63 ? -1.196 4.044 -5.542 1.00 0.21 77 LEU A CA 4
ATOM 4330 C C . LEU A 1 63 ? -2.411 3.195 -5.198 1.00 0.22 77 LEU A C 4
ATOM 4331 O O . LEU A 1 63 ? -3.256 2.905 -6.041 1.00 0.28 77 LEU A O 4
ATOM 4347 N N . LEU A 1 64 ? -2.481 2.801 -3.940 1.00 0.22 78 LEU A N 4
ATOM 4348 C CA . LEU A 1 64 ? -3.629 2.093 -3.399 1.00 0.27 78 LEU A CA 4
ATOM 4349 C C . LEU A 1 64 ? -4.872 2.980 -3.445 1.00 0.27 78 LEU A C 4
ATOM 4350 O O . LEU A 1 64 ? -5.986 2.509 -3.666 1.00 0.29 78 LEU A O 4
ATOM 4366 N N . LEU A 1 65 ? -4.662 4.269 -3.231 1.00 0.30 79 LEU A N 4
ATOM 4367 C CA . LEU A 1 65 ? -5.739 5.246 -3.318 1.00 0.38 79 LEU A CA 4
ATOM 4368 C C . LEU A 1 65 ? -6.332 5.300 -4.725 1.00 0.34 79 LEU A C 4
ATOM 4369 O O . LEU A 1 65 ? -7.476 5.712 -4.902 1.00 0.37 79 LEU A O 4
ATOM 4385 N N . GLU A 1 66 ? -5.560 4.870 -5.721 1.00 0.30 80 GLU A N 4
ATOM 4386 C CA . GLU A 1 66 ? -6.068 4.766 -7.085 1.00 0.33 80 GLU A CA 4
ATOM 4387 C C . GLU A 1 66 ? -7.085 3.639 -7.169 1.00 0.27 80 GLU A C 4
ATOM 4388 O O . GLU A 1 66 ? -8.086 3.735 -7.870 1.00 0.30 80 GLU A O 4
ATOM 4400 N N . LEU A 1 67 ? -6.799 2.571 -6.448 1.00 0.23 81 LEU A N 4
ATOM 4401 C CA . LEU A 1 67 ? -7.660 1.402 -6.395 1.00 0.24 81 LEU A CA 4
ATOM 4402 C C . LEU A 1 67 ? -8.959 1.753 -5.668 1.00 0.25 81 LEU A C 4
ATOM 4403 O O . LEU A 1 67 ? -10.018 1.194 -5.918 1.00 0.32 81 LEU A O 4
ATOM 4419 N N . LEU A 1 68 ? -8.846 2.668 -4.736 1.00 0.28 82 LEU A N 4
ATOM 4420 C CA . LEU A 1 68 ? -9.991 3.190 -4.015 1.00 0.41 82 LEU A CA 4
ATOM 4421 C C . LEU A 1 68 ? -10.679 4.323 -4.766 1.00 0.46 82 LEU A C 4
ATOM 4422 O O . LEU A 1 68 ? -11.702 4.839 -4.315 1.00 0.63 82 LEU A O 4
ATOM 4438 N N . ASN A 1 69 ? -10.122 4.709 -5.899 1.00 0.45 83 ASN A N 4
ATOM 4439 C CA . ASN A 1 69 ? -10.728 5.743 -6.730 1.00 0.55 83 ASN A CA 4
ATOM 4440 C C . ASN A 1 69 ? -11.235 5.131 -8.026 1.00 0.53 83 ASN A C 4
ATOM 4441 O O . ASN A 1 69 ? -12.081 5.698 -8.720 1.00 0.59 83 ASN A O 4
ATOM 4452 N N . LYS A 1 70 ? -10.740 3.941 -8.310 1.00 0.50 84 LYS A N 4
ATOM 4453 C CA . LYS A 1 70 ? -11.044 3.229 -9.544 1.00 0.58 84 LYS A CA 4
ATOM 4454 C C . LYS A 1 70 ? -11.037 1.739 -9.266 1.00 1.18 84 LYS A C 4
ATOM 4455 O O . LYS A 1 70 ? -10.237 1.273 -8.470 1.00 1.86 84 LYS A O 4
ATOM 4474 N N . THR A 1 71 ? -11.848 0.984 -9.978 1.00 1.78 85 THR A N 4
ATOM 4475 C CA . THR A 1 71 ? -12.123 -0.393 -9.599 1.00 2.69 85 THR A CA 4
ATOM 4476 C C . THR A 1 71 ? -12.891 -1.112 -10.698 1.00 3.28 85 THR A C 4
ATOM 4477 O O . THR A 1 71 ? -12.320 -2.029 -11.320 1.00 3.79 85 THR A O 4
ATOM 4489 N N . ASN A 1 1 ? -6.249 4.952 5.540 1.00 0.92 15 ASN A N 5
ATOM 4490 C CA . ASN A 1 1 ? -7.175 4.096 6.319 1.00 0.85 15 ASN A CA 5
ATOM 4491 C C . ASN A 1 1 ? -8.569 4.710 6.386 1.00 0.80 15 ASN A C 5
ATOM 4492 O O . ASN A 1 1 ? -9.542 4.018 6.673 1.00 0.75 15 ASN A O 5
ATOM 4505 N N . ASP A 1 2 ? -8.669 6.001 6.097 1.00 0.85 16 ASP A N 5
ATOM 4506 C CA . ASP A 1 2 ? -9.915 6.741 6.265 1.00 0.87 16 ASP A CA 5
ATOM 4507 C C . ASP A 1 2 ? -10.921 6.406 5.163 1.00 0.75 16 ASP A C 5
ATOM 4508 O O . ASP A 1 2 ? -12.109 6.240 5.441 1.00 0.74 16 ASP A O 5
ATOM 4517 N N . ILE A 1 3 ? -10.453 6.304 3.922 1.00 0.70 17 ILE A N 5
ATOM 4518 C CA . ILE A 1 3 ? -11.321 5.879 2.826 1.00 0.64 17 ILE A CA 5
ATOM 4519 C C . ILE A 1 3 ? -11.780 4.445 3.055 1.00 0.57 17 ILE A C 5
ATOM 4520 O O . ILE A 1 3 ? -12.944 4.107 2.840 1.00 0.57 17 ILE A O 5
ATOM 4536 N N . CYS A 1 4 ? -10.861 3.623 3.540 1.00 0.55 18 CYS A N 5
ATOM 4537 C CA . CYS A 1 4 ? -11.145 2.220 3.809 1.00 0.51 18 CYS A CA 5
ATOM 4538 C C . CYS A 1 4 ? -12.180 2.103 4.914 1.00 0.53 18 CYS A C 5
ATOM 4539 O O . CYS A 1 4 ? -13.123 1.320 4.829 1.00 0.51 18 CYS A O 5
ATOM 4547 N N . LEU A 1 5 ? -12.001 2.925 5.932 1.00 0.58 19 LEU A N 5
ATOM 4548 C CA . LEU A 1 5 ? -12.879 2.939 7.088 1.00 0.63 19 LEU A CA 5
ATOM 4549 C C . LEU A 1 5 ? -14.284 3.350 6.685 1.00 0.63 19 LEU A C 5
ATOM 4550 O O . LEU A 1 5 ? -15.272 2.747 7.103 1.00 0.63 19 LEU A O 5
ATOM 4566 N N . ARG A 1 6 ? -14.358 4.392 5.873 1.00 0.64 20 ARG A N 5
ATOM 4567 C CA . ARG A 1 6 ? -15.634 4.915 5.403 1.00 0.65 20 ARG A CA 5
ATOM 4568 C C . ARG A 1 6 ? -16.345 3.905 4.513 1.00 0.58 20 ARG A C 5
ATOM 4569 O O . ARG A 1 6 ? -17.570 3.797 4.537 1.00 0.60 20 ARG A O 5
ATOM 4590 N N . LYS A 1 7 ? -15.570 3.160 3.734 1.00 0.51 21 LYS A N 5
ATOM 4591 C CA . LYS A 1 7 ? -16.114 2.141 2.844 1.00 0.46 21 LYS A CA 5
ATOM 4592 C C . LYS A 1 7 ? -16.526 0.894 3.621 1.00 0.45 21 LYS A C 5
ATOM 4593 O O . LYS A 1 7 ? -16.918 -0.115 3.034 1.00 0.44 21 LYS A O 5
ATOM 4612 N N . ASN A 1 8 ? -16.402 0.982 4.941 1.00 0.48 22 ASN A N 5
ATOM 4613 C CA . ASN A 1 8 ? -16.773 -0.094 5.856 1.00 0.50 22 ASN A CA 5
ATOM 4614 C C . ASN A 1 8 ? -15.859 -1.298 5.654 1.00 0.42 22 ASN A C 5
ATOM 4615 O O . ASN A 1 8 ? -16.290 -2.452 5.686 1.00 0.49 22 ASN A O 5
ATOM 4626 N N . TRP A 1 9 ? -14.590 -1.014 5.425 1.00 0.35 23 TRP A N 5
ATOM 4627 C CA . TRP A 1 9 ? -13.583 -2.049 5.315 1.00 0.29 23 TRP A CA 5
ATOM 4628 C C . TRP A 1 9 ? -12.758 -2.090 6.592 1.00 0.34 23 TRP A C 5
ATOM 4629 O O . TRP A 1 9 ? -12.699 -1.102 7.327 1.00 0.40 23 TRP A O 5
ATOM 4650 N N . PRO A 1 10 ? -12.127 -3.233 6.888 1.00 0.34 24 PRO A N 5
ATOM 4651 C CA . PRO A 1 10 ? -11.169 -3.336 7.988 1.00 0.40 24 PRO A CA 5
ATOM 4652 C C . PRO A 1 10 ? -9.867 -2.616 7.650 1.00 0.39 24 PRO A C 5
ATOM 4653 O O . PRO A 1 10 ? -9.769 -1.946 6.618 1.00 0.41 24 PRO A O 5
ATOM 4664 N N . MET A 1 11 ? -8.860 -2.753 8.497 1.00 0.47 25 MET A N 5
ATOM 4665 C CA . MET A 1 11 ? -7.592 -2.096 8.266 1.00 0.47 25 MET A CA 5
ATOM 4666 C C . MET A 1 11 ? -6.813 -2.810 7.169 1.00 0.38 25 MET A C 5
ATOM 4667 O O . MET A 1 11 ? -6.865 -4.037 7.058 1.00 0.44 25 MET A O 5
ATOM 4681 N N . PRO A 1 12 ? -6.098 -2.048 6.325 1.00 0.32 26 PRO A N 5
ATOM 4682 C CA . PRO A 1 12 ? -5.350 -2.604 5.200 1.00 0.25 26 PRO A CA 5
ATOM 4683 C C . PRO A 1 12 ? -4.051 -3.280 5.628 1.00 0.23 26 PRO A C 5
ATOM 4684 O O . PRO A 1 12 ? -3.568 -3.091 6.746 1.00 0.27 26 PRO A O 5
ATOM 4695 N N . SER A 1 13 ? -3.491 -4.054 4.715 1.00 0.20 27 SER A N 5
ATOM 4696 C CA . SER A 1 13 ? -2.227 -4.732 4.943 1.00 0.20 27 SER A CA 5
ATOM 4697 C C . SER A 1 13 ? -1.071 -3.792 4.648 1.00 0.17 27 SER A C 5
ATOM 4698 O O . SER A 1 13 ? -1.121 -3.023 3.686 1.00 0.17 27 SER A O 5
ATOM 4706 N N . TYR A 1 14 ? -0.026 -3.883 5.453 1.00 0.17 28 TYR A N 5
ATOM 4707 C CA . TYR A 1 14 ? 1.149 -3.046 5.283 1.00 0.17 28 TYR A CA 5
ATOM 4708 C C . TYR A 1 14 ? 2.387 -3.840 5.683 1.00 0.20 28 TYR A C 5
ATOM 4709 O O . TYR A 1 14 ? 2.579 -4.142 6.861 1.00 0.25 28 TYR A O 5
ATOM 4727 N N . ARG A 1 15 ? 3.217 -4.192 4.704 1.00 0.23 29 ARG A N 5
ATOM 4728 C CA . ARG A 1 15 ? 4.410 -4.986 4.957 1.00 0.33 29 ARG A CA 5
ATOM 4729 C C . ARG A 1 15 ? 5.419 -4.803 3.829 1.00 0.24 29 ARG A C 5
ATOM 4730 O O . ARG A 1 15 ? 5.076 -4.946 2.654 1.00 0.22 29 ARG A O 5
ATOM 4751 N N . CYS A 1 16 ? 6.652 -4.478 4.188 1.00 0.31 30 CYS A N 5
ATOM 4752 C CA . CYS A 1 16 ? 7.714 -4.307 3.211 1.00 0.31 30 CYS A CA 5
ATOM 4753 C C . CYS A 1 16 ? 7.991 -5.613 2.485 1.00 0.27 30 CYS A C 5
ATOM 4754 O O . CYS A 1 16 ? 8.293 -6.632 3.110 1.00 0.30 30 CYS A O 5
ATOM 4762 N N . VAL A 1 17 ? 7.893 -5.581 1.163 1.00 0.26 31 VAL A N 5
ATOM 4763 C CA . VAL A 1 17 ? 8.151 -6.765 0.365 1.00 0.28 31 VAL A CA 5
ATOM 4764 C C . VAL A 1 17 ? 9.637 -6.894 0.104 1.00 0.27 31 VAL A C 5
ATOM 4765 O O . VAL A 1 17 ? 10.185 -7.993 0.064 1.00 0.32 31 VAL A O 5
ATOM 4778 N N . LYS A 1 18 ? 10.291 -5.757 -0.040 1.00 0.24 32 LYS A N 5
ATOM 4779 C CA . LYS A 1 18 ? 11.730 -5.708 -0.232 1.00 0.26 32 LYS A CA 5
ATOM 4780 C C . LYS A 1 18 ? 12.318 -4.607 0.644 1.00 0.31 32 LYS A C 5
ATOM 4781 O O . LYS A 1 18 ? 12.003 -3.429 0.466 1.00 0.31 32 LYS A O 5
ATOM 4800 N N . GLU A 1 19 ? 13.154 -4.994 1.587 1.00 0.52 33 GLU A N 5
ATOM 4801 C CA . GLU A 1 19 ? 13.768 -4.048 2.513 1.00 0.65 33 GLU A CA 5
ATOM 4802 C C . GLU A 1 19 ? 15.120 -4.562 2.999 1.00 0.98 33 GLU A C 5
ATOM 4803 O O . GLU A 1 19 ? 15.246 -5.733 3.369 1.00 1.39 33 GLU A O 5
ATOM 4815 N N . GLY A 1 20 ? 16.121 -3.684 2.991 1.00 1.02 34 GLY A N 5
ATOM 4816 C CA . GLY A 1 20 ? 17.412 -4.002 3.575 1.00 1.52 34 GLY A CA 5
ATOM 4817 C C . GLY A 1 20 ? 18.056 -5.240 2.987 1.00 1.29 34 GLY A C 5
ATOM 4818 O O . GLY A 1 20 ? 18.251 -6.237 3.683 1.00 1.69 34 GLY A O 5
ATOM 4822 N N . GLY A 1 21 ? 18.378 -5.184 1.707 1.00 1.53 35 GLY A N 5
ATOM 4823 C CA . GLY A 1 21 ? 19.065 -6.288 1.073 1.00 1.64 35 GLY A CA 5
ATOM 4824 C C . GLY A 1 21 ? 20.568 -6.090 1.058 1.00 1.92 35 GLY A C 5
ATOM 4825 O O . GLY A 1 21 ? 21.103 -5.356 1.894 1.00 2.13 35 GLY A O 5
ATOM 4829 N N . PRO A 1 22 ? 21.276 -6.728 0.112 1.00 2.06 36 PRO A N 5
ATOM 4830 C CA . PRO A 1 22 ? 22.739 -6.654 0.009 1.00 2.40 36 PRO A CA 5
ATOM 4831 C C . PRO A 1 22 ? 23.240 -5.283 -0.453 1.00 2.43 36 PRO A C 5
ATOM 4832 O O . PRO A 1 22 ? 23.640 -5.125 -1.606 1.00 3.00 36 PRO A O 5
ATOM 4843 N N . ALA A 1 23 ? 23.191 -4.302 0.453 1.00 2.18 37 ALA A N 5
ATOM 4844 C CA . ALA A 1 23 ? 23.718 -2.949 0.214 1.00 2.20 37 ALA A CA 5
ATOM 4845 C C . ALA A 1 23 ? 22.890 -2.171 -0.813 1.00 1.91 37 ALA A C 5
ATOM 4846 O O . ALA A 1 23 ? 22.245 -1.179 -0.476 1.00 1.86 37 ALA A O 5
ATOM 4853 N N . HIS A 1 24 ? 22.886 -2.645 -2.057 1.00 1.80 38 HIS A N 5
ATOM 4854 C CA . HIS A 1 24 ? 22.194 -1.966 -3.160 1.00 1.61 38 HIS A CA 5
ATOM 4855 C C . HIS A 1 24 ? 20.675 -2.084 -3.026 1.00 1.37 38 HIS A C 5
ATOM 4856 O O . HIS A 1 24 ? 19.932 -1.739 -3.945 1.00 1.39 38 HIS A O 5
ATOM 4871 N N . ALA A 1 25 ? 20.223 -2.575 -1.887 1.00 1.26 39 ALA A N 5
ATOM 4872 C CA . ALA A 1 25 ? 18.810 -2.780 -1.655 1.00 1.12 39 ALA A CA 5
ATOM 4873 C C . ALA A 1 25 ? 18.380 -2.151 -0.335 1.00 0.93 39 ALA A C 5
ATOM 4874 O O . ALA A 1 25 ? 17.612 -2.740 0.427 1.00 1.07 39 ALA A O 5
ATOM 4881 N N . LYS A 1 26 ? 18.902 -0.961 -0.054 1.00 0.78 40 LYS A N 5
ATOM 4882 C CA . LYS A 1 26 ? 18.412 -0.155 1.037 1.00 0.61 40 LYS A CA 5
ATOM 4883 C C . LYS A 1 26 ? 17.383 0.822 0.500 1.00 0.43 40 LYS A C 5
ATOM 4884 O O . LYS A 1 26 ? 16.959 1.761 1.170 1.00 0.39 40 LYS A O 5
ATOM 4903 N N . ARG A 1 27 ? 17.023 0.592 -0.746 1.00 0.39 41 ARG A N 5
ATOM 4904 C CA . ARG A 1 27 ? 15.811 1.144 -1.299 1.00 0.33 41 ARG A CA 5
ATOM 4905 C C . ARG A 1 27 ? 14.700 0.194 -0.932 1.00 0.28 41 ARG A C 5
ATOM 4906 O O . ARG A 1 27 ? 14.833 -1.019 -1.106 1.00 0.36 41 ARG A O 5
ATOM 4927 N N . PHE A 1 28 ? 13.612 0.720 -0.426 1.00 0.23 42 PHE A N 5
ATOM 4928 C CA . PHE A 1 28 ? 12.594 -0.124 0.151 1.00 0.24 42 PHE A CA 5
ATOM 4929 C C . PHE A 1 28 ? 11.367 -0.118 -0.728 1.00 0.19 42 PHE A C 5
ATOM 4930 O O . PHE A 1 28 ? 10.900 0.934 -1.162 1.00 0.20 42 PHE A O 5
ATOM 4947 N N . THR A 1 29 ? 10.872 -1.303 -0.998 1.00 0.17 43 THR A N 5
ATOM 4948 C CA . THR A 1 29 ? 9.724 -1.484 -1.849 1.00 0.17 43 THR A CA 5
ATOM 4949 C C . THR A 1 29 ? 8.663 -2.220 -1.048 1.00 0.17 43 THR A C 5
ATOM 4950 O O . THR A 1 29 ? 8.970 -3.208 -0.375 1.00 0.24 43 THR A O 5
ATOM 4961 N N . PHE A 1 30 ? 7.435 -1.739 -1.071 1.00 0.14 44 PHE A N 5
ATOM 4962 C CA . PHE A 1 30 ? 6.395 -2.296 -0.234 1.00 0.12 44 PHE A CA 5
ATOM 4963 C C . PHE A 1 30 ? 5.069 -2.310 -1.004 1.00 0.13 44 PHE A C 5
ATOM 4964 O O . PHE A 1 30 ? 4.872 -1.495 -1.904 1.00 0.16 44 PHE A O 5
ATOM 4981 N N . GLY A 1 31 ? 4.174 -3.233 -0.657 1.00 0.13 45 GLY A N 5
ATOM 4982 C CA . GLY A 1 31 ? 2.885 -3.315 -1.321 1.00 0.17 45 GLY A CA 5
ATOM 4983 C C . GLY A 1 31 ? 1.730 -3.311 -0.339 1.00 0.15 45 GLY A C 5
ATOM 4984 O O . GLY A 1 31 ? 1.795 -3.968 0.702 1.00 0.15 45 GLY A O 5
ATOM 4988 N N . VAL A 1 32 ? 0.649 -2.617 -0.683 1.00 0.15 46 VAL A N 5
ATOM 4989 C CA . VAL A 1 32 ? -0.486 -2.468 0.226 1.00 0.15 46 VAL A CA 5
ATOM 4990 C C . VAL A 1 32 ? -1.634 -3.340 -0.246 1.00 0.14 46 VAL A C 5
ATOM 4991 O O . VAL A 1 32 ? -1.715 -3.680 -1.429 1.00 0.19 46 VAL A O 5
ATOM 5004 N N . ARG A 1 33 ? -2.522 -3.703 0.664 1.00 0.15 47 ARG A N 5
ATOM 5005 C CA . ARG A 1 33 ? -3.670 -4.513 0.326 1.00 0.18 47 ARG A CA 5
ATOM 5006 C C . ARG A 1 33 ? -4.860 -4.032 1.144 1.00 0.15 47 ARG A C 5
ATOM 5007 O O . ARG A 1 33 ? -4.691 -3.619 2.286 1.00 0.19 47 ARG A O 5
ATOM 5028 N N . VAL A 1 34 ? -6.046 -4.090 0.572 1.00 0.13 48 VAL A N 5
ATOM 5029 C CA . VAL A 1 34 ? -7.265 -3.710 1.288 1.00 0.13 48 VAL A CA 5
ATOM 5030 C C . VAL A 1 34 ? -8.332 -4.790 1.116 1.00 0.12 48 VAL A C 5
ATOM 5031 O O . VAL A 1 34 ? -8.322 -5.516 0.126 1.00 0.13 48 VAL A O 5
ATOM 5044 N N . ASN A 1 35 ? -9.241 -4.903 2.078 1.00 0.13 49 ASN A N 5
ATOM 5045 C CA . ASN A 1 35 ? -10.305 -5.895 2.001 1.00 0.15 49 ASN A CA 5
ATOM 5046 C C . ASN A 1 35 ? -11.570 -5.260 1.439 1.00 0.16 49 ASN A C 5
ATOM 5047 O O . ASN A 1 35 ? -12.440 -4.802 2.177 1.00 0.18 49 ASN A O 5
ATOM 5058 N N . THR A 1 36 ? -11.632 -5.228 0.123 1.00 0.17 50 THR A N 5
ATOM 5059 C CA . THR A 1 36 ? -12.795 -4.680 -0.563 1.00 0.21 50 THR A CA 5
ATOM 5060 C C . THR A 1 36 ? -13.979 -5.607 -0.352 1.00 0.25 50 THR A C 5
ATOM 5061 O O . THR A 1 36 ? -14.030 -6.689 -0.901 1.00 0.33 50 THR A O 5
ATOM 5072 N N . SER A 1 37 ? -14.911 -5.173 0.477 1.00 0.25 51 SER A N 5
ATOM 5073 C CA . SER A 1 37 ? -16.026 -6.004 0.925 1.00 0.30 51 SER A CA 5
ATOM 5074 C C . SER A 1 37 ? -16.755 -6.701 -0.236 1.00 0.33 51 SER A C 5
ATOM 5075 O O . SER A 1 37 ? -17.344 -7.766 -0.049 1.00 0.42 51 SER A O 5
ATOM 5083 N N . ASP A 1 38 ? -16.711 -6.113 -1.426 1.00 0.33 52 ASP A N 5
ATOM 5084 C CA . ASP A 1 38 ? -17.412 -6.672 -2.578 1.00 0.41 52 ASP A CA 5
ATOM 5085 C C . ASP A 1 38 ? -16.558 -7.688 -3.346 1.00 0.31 52 ASP A C 5
ATOM 5086 O O . ASP A 1 38 ? -17.093 -8.490 -4.114 1.00 0.37 52 ASP A O 5
ATOM 5095 N N . ARG A 1 39 ? -15.242 -7.672 -3.147 1.00 0.28 53 ARG A N 5
ATOM 5096 C CA . ARG A 1 39 ? -14.351 -8.576 -3.881 1.00 0.28 53 ARG A CA 5
ATOM 5097 C C . ARG A 1 39 ? -13.405 -9.314 -2.933 1.00 0.24 53 ARG A C 5
ATOM 5098 O O . ARG A 1 39 ? -13.229 -10.526 -3.031 1.00 0.29 53 ARG A O 5
ATOM 5119 N N . GLY A 1 40 ? -12.809 -8.570 -2.015 1.00 0.18 54 GLY A N 5
ATOM 5120 C CA . GLY A 1 40 ? -11.887 -9.138 -1.060 1.00 0.19 54 GLY A CA 5
ATOM 5121 C C . GLY A 1 40 ? -10.548 -8.440 -1.060 1.00 0.17 54 GLY A C 5
ATOM 5122 O O . GLY A 1 40 ? -10.455 -7.267 -1.424 1.00 0.17 54 GLY A O 5
ATOM 5126 N N . TRP A 1 41 ? -9.526 -9.153 -0.618 1.00 0.18 55 TRP A N 5
ATOM 5127 C CA . TRP A 1 41 ? -8.166 -8.640 -0.649 1.00 0.18 55 TRP A CA 5
ATOM 5128 C C . TRP A 1 41 ? -7.804 -8.141 -2.046 1.00 0.19 55 TRP A C 5
ATOM 5129 O O . TRP A 1 41 ? -7.839 -8.893 -3.022 1.00 0.24 55 TRP A O 5
ATOM 5150 N N . THR A 1 42 ? -7.481 -6.855 -2.116 1.00 0.18 56 THR A N 5
ATOM 5151 C CA . THR A 1 42 ? -7.231 -6.167 -3.379 1.00 0.22 56 THR A CA 5
ATOM 5152 C C . THR A 1 42 ? -5.954 -6.635 -4.052 1.00 0.26 56 THR A C 5
ATOM 5153 O O . THR A 1 42 ? -5.253 -7.512 -3.551 1.00 0.36 56 THR A O 5
ATOM 5164 N N . ASP A 1 43 ? -5.667 -6.037 -5.192 1.00 0.30 57 ASP A N 5
ATOM 5165 C CA . ASP A 1 43 ? -4.399 -6.247 -5.862 1.00 0.34 57 ASP A CA 5
ATOM 5166 C C . ASP A 1 43 ? -3.315 -5.533 -5.079 1.00 0.23 57 ASP A C 5
ATOM 5167 O O . ASP A 1 43 ? -3.490 -4.377 -4.679 1.00 0.35 57 ASP A O 5
ATOM 5176 N N . GLU A 1 44 ? -2.221 -6.227 -4.825 1.00 0.27 58 GLU A N 5
ATOM 5177 C CA . GLU A 1 44 ? -1.148 -5.663 -4.032 1.00 0.27 58 GLU A CA 5
ATOM 5178 C C . GLU A 1 44 ? -0.524 -4.481 -4.738 1.00 0.23 58 GLU A C 5
ATOM 5179 O O . GLU A 1 44 ? 0.078 -4.611 -5.804 1.00 0.28 58 GLU A O 5
ATOM 5191 N N . CYS A 1 45 ? -0.694 -3.329 -4.129 1.00 0.19 59 CYS A N 5
ATOM 5192 C CA . CYS A 1 45 ? -0.218 -2.083 -4.696 1.00 0.20 59 CYS A CA 5
ATOM 5193 C C . CYS A 1 45 ? 1.214 -1.830 -4.264 1.00 0.17 59 CYS A C 5
ATOM 5194 O O . CYS A 1 45 ? 1.465 -1.339 -3.163 1.00 0.17 59 CYS A O 5
ATOM 5202 N N . ILE A 1 46 ? 2.144 -2.177 -5.135 1.00 0.18 60 ILE A N 5
ATOM 5203 C CA . ILE A 1 46 ? 3.554 -2.017 -4.864 1.00 0.16 60 ILE A CA 5
ATOM 5204 C C . ILE A 1 46 ? 3.978 -0.584 -5.137 1.00 0.16 60 ILE A C 5
ATOM 5205 O O . ILE A 1 46 ? 3.809 -0.081 -6.252 1.00 0.18 60 ILE A O 5
ATOM 5221 N N . GLY A 1 47 ? 4.520 0.066 -4.119 1.00 0.16 61 GLY A N 5
ATOM 5222 C CA . GLY A 1 47 ? 4.948 1.440 -4.254 1.00 0.20 61 GLY A CA 5
ATOM 5223 C C . GLY A 1 47 ? 6.341 1.556 -4.825 1.00 0.21 61 GLY A C 5
ATOM 5224 O O . GLY A 1 47 ? 6.931 0.564 -5.257 1.00 0.23 61 GLY A O 5
ATOM 5228 N N . GLU A 1 48 ? 6.873 2.763 -4.807 1.00 0.27 62 GLU A N 5
ATOM 5229 C CA . GLU A 1 48 ? 8.185 3.033 -5.365 1.00 0.31 62 GLU A CA 5
ATOM 5230 C C . GLU A 1 48 ? 9.265 2.657 -4.362 1.00 0.25 62 GLU A C 5
ATOM 5231 O O . GLU A 1 48 ? 9.051 2.750 -3.153 1.00 0.29 62 GLU A O 5
ATOM 5243 N N . PRO A 1 49 ? 10.418 2.181 -4.848 1.00 0.24 63 PRO A N 5
ATOM 5244 C CA . PRO A 1 49 ? 11.592 1.954 -4.005 1.00 0.24 63 PRO A CA 5
ATOM 5245 C C . PRO A 1 49 ? 12.089 3.263 -3.400 1.00 0.21 63 PRO A C 5
ATOM 5246 O O . PRO A 1 49 ? 12.633 4.117 -4.103 1.00 0.24 63 PRO A O 5
ATOM 5257 N N . MET A 1 50 ? 11.907 3.411 -2.101 1.00 0.19 64 MET A N 5
ATOM 5258 C CA . MET A 1 50 ? 12.179 4.670 -1.426 1.00 0.20 64 MET A CA 5
ATOM 5259 C C . MET A 1 50 ? 13.323 4.496 -0.436 1.00 0.21 64 MET A C 5
ATOM 5260 O O . MET A 1 50 ? 13.498 3.416 0.124 1.00 0.26 64 MET A O 5
ATOM 5274 N N . PRO A 1 51 ? 14.115 5.552 -0.204 1.00 0.23 65 PRO A N 5
ATOM 5275 C CA . PRO A 1 51 ? 15.273 5.489 0.694 1.00 0.26 65 PRO A CA 5
ATOM 5276 C C . PRO A 1 51 ? 14.902 5.578 2.178 1.00 0.25 65 PRO A C 5
ATOM 5277 O O . PRO A 1 51 ? 15.771 5.768 3.032 1.00 0.27 65 PRO A O 5
ATOM 5288 N N . SER A 1 52 ? 13.619 5.445 2.488 1.00 0.23 66 SER A N 5
ATOM 5289 C CA . SER A 1 52 ? 13.151 5.509 3.864 1.00 0.24 66 SER A CA 5
ATOM 5290 C C . SER A 1 52 ? 11.839 4.742 3.996 1.00 0.22 66 SER A C 5
ATOM 5291 O O . SER A 1 52 ? 10.992 4.777 3.100 1.00 0.20 66 SER A O 5
ATOM 5299 N N . VAL A 1 53 ? 11.686 4.054 5.124 1.00 0.25 67 VAL A N 5
ATOM 5300 C CA . VAL A 1 53 ? 10.551 3.163 5.343 1.00 0.26 67 VAL A CA 5
ATOM 5301 C C . VAL A 1 53 ? 9.239 3.931 5.467 1.00 0.25 67 VAL A C 5
ATOM 5302 O O . VAL A 1 53 ? 8.177 3.403 5.144 1.00 0.29 67 VAL A O 5
ATOM 5315 N N . LYS A 1 54 ? 9.312 5.175 5.930 1.00 0.29 68 LYS A N 5
ATOM 5316 C CA . LYS A 1 54 ? 8.139 6.006 6.078 1.00 0.32 68 LYS A CA 5
ATOM 5317 C C . LYS A 1 54 ? 7.509 6.300 4.724 1.00 0.30 68 LYS A C 5
ATOM 5318 O O . LYS A 1 54 ? 6.315 6.082 4.514 1.00 0.33 68 LYS A O 5
ATOM 5337 N N . LYS A 1 55 ? 8.340 6.754 3.795 1.00 0.29 69 LYS A N 5
ATOM 5338 C CA . LYS A 1 55 ? 7.867 7.183 2.490 1.00 0.32 69 LYS A CA 5
ATOM 5339 C C . LYS A 1 55 ? 7.618 5.985 1.588 1.00 0.24 69 LYS A C 5
ATOM 5340 O O . LYS A 1 55 ? 6.935 6.096 0.569 1.00 0.24 69 LYS A O 5
ATOM 5359 N N . ALA A 1 56 ? 8.187 4.842 1.960 1.00 0.21 70 ALA A N 5
ATOM 5360 C CA . ALA A 1 56 ? 7.897 3.592 1.278 1.00 0.19 70 ALA A CA 5
ATOM 5361 C C . ALA A 1 56 ? 6.411 3.280 1.382 1.00 0.16 70 ALA A C 5
ATOM 5362 O O . ALA A 1 56 ? 5.739 3.071 0.369 1.00 0.17 70 ALA A O 5
ATOM 5369 N N . LYS A 1 57 ? 5.901 3.260 2.618 1.00 0.15 71 LYS A N 5
ATOM 5370 C CA . LYS A 1 57 ? 4.482 3.055 2.884 1.00 0.17 71 LYS A CA 5
ATOM 5371 C C . LYS A 1 57 ? 3.634 4.085 2.149 1.00 0.16 71 LYS A C 5
ATOM 5372 O O . LYS A 1 57 ? 2.697 3.728 1.434 1.00 0.17 71 LYS A O 5
ATOM 5391 N N . ASP A 1 58 ? 3.976 5.358 2.331 1.00 0.19 72 ASP A N 5
ATOM 5392 C CA . ASP A 1 58 ? 3.248 6.452 1.688 1.00 0.24 72 ASP A CA 5
ATOM 5393 C C . ASP A 1 58 ? 3.150 6.273 0.181 1.00 0.22 72 ASP A C 5
ATOM 5394 O O . ASP A 1 58 ? 2.071 6.420 -0.388 1.00 0.23 72 ASP A O 5
ATOM 5403 N N . SER A 1 59 ? 4.262 5.940 -0.464 1.00 0.21 73 SER A N 5
ATOM 5404 C CA . SER A 1 59 ? 4.287 5.797 -1.915 1.00 0.24 73 SER A CA 5
ATOM 5405 C C . SER A 1 59 ? 3.281 4.747 -2.378 1.00 0.20 73 SER A C 5
ATOM 5406 O O . SER A 1 59 ? 2.514 4.974 -3.317 1.00 0.24 73 SER A O 5
ATOM 5414 N N . ALA A 1 60 ? 3.275 3.610 -1.699 1.00 0.16 74 ALA A N 5
ATOM 5415 C CA . ALA A 1 60 ? 2.390 2.518 -2.065 1.00 0.17 74 ALA A CA 5
ATOM 5416 C C . ALA A 1 60 ? 0.940 2.886 -1.774 1.00 0.16 74 ALA A C 5
ATOM 5417 O O . ALA A 1 60 ? 0.046 2.629 -2.578 1.00 0.17 74 ALA A O 5
ATOM 5424 N N . ALA A 1 61 ? 0.726 3.489 -0.608 1.00 0.18 75 ALA A N 5
ATOM 5425 C CA . ALA A 1 61 ? -0.584 3.979 -0.205 1.00 0.21 75 ALA A CA 5
ATOM 5426 C C . ALA A 1 61 ? -1.172 4.925 -1.252 1.00 0.21 75 ALA A C 5
ATOM 5427 O O . ALA A 1 61 ? -2.371 4.900 -1.503 1.00 0.24 75 ALA A O 5
ATOM 5434 N N . VAL A 1 62 ? -0.330 5.747 -1.884 1.00 0.21 76 VAL A N 5
ATOM 5435 C CA . VAL A 1 62 ? -0.786 6.660 -2.929 1.00 0.25 76 VAL A CA 5
ATOM 5436 C C . VAL A 1 62 ? -1.341 5.873 -4.115 1.00 0.20 76 VAL A C 5
ATOM 5437 O O . VAL A 1 62 ? -2.350 6.249 -4.712 1.00 0.21 76 VAL A O 5
ATOM 5450 N N . LEU A 1 63 ? -0.700 4.757 -4.422 1.00 0.19 77 LEU A N 5
ATOM 5451 C CA . LEU A 1 63 ? -1.115 3.919 -5.532 1.00 0.21 77 LEU A CA 5
ATOM 5452 C C . LEU A 1 63 ? -2.331 3.095 -5.122 1.00 0.22 77 LEU A C 5
ATOM 5453 O O . LEU A 1 63 ? -3.110 2.634 -5.950 1.00 0.28 77 LEU A O 5
ATOM 5469 N N . LEU A 1 64 ? -2.459 2.894 -3.830 1.00 0.22 78 LEU A N 5
ATOM 5470 C CA . LEU A 1 64 ? -3.645 2.287 -3.255 1.00 0.27 78 LEU A CA 5
ATOM 5471 C C . LEU A 1 64 ? -4.841 3.232 -3.375 1.00 0.27 78 LEU A C 5
ATOM 5472 O O . LEU A 1 64 ? -5.968 2.805 -3.630 1.00 0.29 78 LEU A O 5
ATOM 5488 N N . LEU A 1 65 ? -4.579 4.518 -3.194 1.00 0.30 79 LEU A N 5
ATOM 5489 C CA . LEU A 1 65 ? -5.623 5.536 -3.256 1.00 0.38 79 LEU A CA 5
ATOM 5490 C C . LEU A 1 65 ? -6.231 5.651 -4.648 1.00 0.34 79 LEU A C 5
ATOM 5491 O O . LEU A 1 65 ? -7.397 6.020 -4.783 1.00 0.37 79 LEU A O 5
ATOM 5507 N N . GLU A 1 66 ? -5.460 5.342 -5.684 1.00 0.30 80 GLU A N 5
ATOM 5508 C CA . GLU A 1 66 ? -6.012 5.366 -7.033 1.00 0.33 80 GLU A CA 5
ATOM 5509 C C . GLU A 1 66 ? -6.855 4.125 -7.274 1.00 0.27 80 GLU A C 5
ATOM 5510 O O . GLU A 1 66 ? -7.842 4.171 -7.996 1.00 0.30 80 GLU A O 5
ATOM 5522 N N . LEU A 1 67 ? -6.475 3.026 -6.640 1.00 0.23 81 LEU A N 5
ATOM 5523 C CA . LEU A 1 67 ? -7.260 1.803 -6.692 1.00 0.24 81 LEU A CA 5
ATOM 5524 C C . LEU A 1 67 ? -8.636 2.079 -6.094 1.00 0.25 81 LEU A C 5
ATOM 5525 O O . LEU A 1 67 ? -9.666 1.747 -6.682 1.00 0.32 81 LEU A O 5
ATOM 5541 N N . LEU A 1 68 ? -8.627 2.721 -4.930 1.00 0.28 82 LEU A N 5
ATOM 5542 C CA . LEU A 1 68 ? -9.843 3.119 -4.231 1.00 0.41 82 LEU A CA 5
ATOM 5543 C C . LEU A 1 68 ? -10.555 4.279 -4.932 1.00 0.46 82 LEU A C 5
ATOM 5544 O O . LEU A 1 68 ? -11.640 4.689 -4.522 1.00 0.63 82 LEU A O 5
ATOM 5560 N N . ASN A 1 69 ? -9.947 4.804 -5.983 1.00 0.45 83 ASN A N 5
ATOM 5561 C CA . ASN A 1 69 ? -10.540 5.901 -6.740 1.00 0.55 83 ASN A CA 5
ATOM 5562 C C . ASN A 1 69 ? -11.329 5.344 -7.918 1.00 0.53 83 ASN A C 5
ATOM 5563 O O . ASN A 1 69 ? -12.147 6.032 -8.530 1.00 0.59 83 ASN A O 5
ATOM 5574 N N . LYS A 1 70 ? -11.088 4.076 -8.204 1.00 0.50 84 LYS A N 5
ATOM 5575 C CA . LYS A 1 70 ? -11.686 3.403 -9.342 1.00 0.58 84 LYS A CA 5
ATOM 5576 C C . LYS A 1 70 ? -12.659 2.333 -8.872 1.00 1.18 84 LYS A C 5
ATOM 5577 O O . LYS A 1 70 ? -12.717 1.238 -9.428 1.00 1.86 84 LYS A O 5
ATOM 5596 N N . THR A 1 71 ? -13.414 2.656 -7.842 1.00 1.78 85 THR A N 5
ATOM 5597 C CA . THR A 1 71 ? -14.352 1.712 -7.255 1.00 2.69 85 THR A CA 5
ATOM 5598 C C . THR A 1 71 ? -15.786 2.154 -7.512 1.00 3.28 85 THR A C 5
ATOM 5599 O O . THR A 1 71 ? -16.263 3.067 -6.808 1.00 3.79 85 THR A O 5
ATOM 5611 N N . ASN A 1 1 ? -5.402 5.651 5.363 1.00 0.92 15 ASN A N 6
ATOM 5612 C CA . ASN A 1 1 ? -6.260 4.720 6.132 1.00 0.85 15 ASN A CA 6
ATOM 5613 C C . ASN A 1 1 ? -7.694 5.242 6.218 1.00 0.80 15 ASN A C 6
ATOM 5614 O O . ASN A 1 1 ? -8.631 4.469 6.408 1.00 0.75 15 ASN A O 6
ATOM 5627 N N . ASP A 1 2 ? -7.869 6.549 6.032 1.00 0.85 16 ASP A N 6
ATOM 5628 C CA . ASP A 1 2 ? -9.180 7.182 6.188 1.00 0.87 16 ASP A CA 6
ATOM 5629 C C . ASP A 1 2 ? -10.180 6.644 5.173 1.00 0.75 16 ASP A C 6
ATOM 5630 O O . ASP A 1 2 ? -11.331 6.375 5.506 1.00 0.74 16 ASP A O 6
ATOM 5639 N N . ILE A 1 3 ? -9.726 6.477 3.941 1.00 0.70 17 ILE A N 6
ATOM 5640 C CA . ILE A 1 3 ? -10.596 6.024 2.863 1.00 0.64 17 ILE A CA 6
ATOM 5641 C C . ILE A 1 3 ? -11.072 4.593 3.108 1.00 0.57 17 ILE A C 6
ATOM 5642 O O . ILE A 1 3 ? -12.237 4.267 2.879 1.00 0.57 17 ILE A O 6
ATOM 5658 N N . CYS A 1 4 ? -10.176 3.757 3.617 1.00 0.55 18 CYS A N 6
ATOM 5659 C CA . CYS A 1 4 ? -10.497 2.359 3.874 1.00 0.51 18 CYS A CA 6
ATOM 5660 C C . CYS A 1 4 ? -11.438 2.274 5.065 1.00 0.53 18 CYS A C 6
ATOM 5661 O O . CYS A 1 4 ? -12.388 1.490 5.086 1.00 0.51 18 CYS A O 6
ATOM 5669 N N . LEU A 1 5 ? -11.166 3.123 6.042 1.00 0.58 19 LEU A N 6
ATOM 5670 C CA . LEU A 1 5 ? -11.970 3.218 7.245 1.00 0.63 19 LEU A CA 6
ATOM 5671 C C . LEU A 1 5 ? -13.379 3.700 6.898 1.00 0.63 19 LEU A C 6
ATOM 5672 O O . LEU A 1 5 ? -14.374 3.140 7.363 1.00 0.63 19 LEU A O 6
ATOM 5688 N N . ARG A 1 6 ? -13.453 4.738 6.074 1.00 0.64 20 ARG A N 6
ATOM 5689 C CA . ARG A 1 6 ? -14.732 5.312 5.653 1.00 0.65 20 ARG A CA 6
ATOM 5690 C C . ARG A 1 6 ? -15.575 4.294 4.887 1.00 0.58 20 ARG A C 6
ATOM 5691 O O . ARG A 1 6 ? -16.804 4.321 4.945 1.00 0.60 20 ARG A O 6
ATOM 5712 N N . LYS A 1 7 ? -14.907 3.394 4.171 1.00 0.51 21 LYS A N 6
ATOM 5713 C CA . LYS A 1 7 ? -15.580 2.341 3.415 1.00 0.46 21 LYS A CA 6
ATOM 5714 C C . LYS A 1 7 ? -16.140 1.267 4.335 1.00 0.45 21 LYS A C 6
ATOM 5715 O O . LYS A 1 7 ? -16.811 0.331 3.894 1.00 0.44 21 LYS A O 6
ATOM 5734 N N . ASN A 1 8 ? -15.852 1.435 5.611 1.00 0.48 22 ASN A N 6
ATOM 5735 C CA . ASN A 1 8 ? -16.237 0.490 6.656 1.00 0.50 22 ASN A CA 6
ATOM 5736 C C . ASN A 1 8 ? -15.532 -0.848 6.442 1.00 0.42 22 ASN A C 6
ATOM 5737 O O . ASN A 1 8 ? -16.052 -1.916 6.769 1.00 0.49 22 ASN A O 6
ATOM 5748 N N . TRP A 1 9 ? -14.341 -0.776 5.872 1.00 0.35 23 TRP A N 6
ATOM 5749 C CA . TRP A 1 9 ? -13.491 -1.943 5.716 1.00 0.29 23 TRP A CA 6
ATOM 5750 C C . TRP A 1 9 ? -12.609 -2.085 6.949 1.00 0.34 23 TRP A C 6
ATOM 5751 O O . TRP A 1 9 ? -12.513 -1.157 7.756 1.00 0.40 23 TRP A O 6
ATOM 5772 N N . PRO A 1 10 ? -11.972 -3.245 7.136 1.00 0.34 24 PRO A N 6
ATOM 5773 C CA . PRO A 1 10 ? -10.958 -3.412 8.174 1.00 0.40 24 PRO A CA 6
ATOM 5774 C C . PRO A 1 10 ? -9.694 -2.619 7.844 1.00 0.39 24 PRO A C 6
ATOM 5775 O O . PRO A 1 10 ? -9.646 -1.893 6.846 1.00 0.41 24 PRO A O 6
ATOM 5786 N N . MET A 1 11 ? -8.673 -2.744 8.676 1.00 0.47 25 MET A N 6
ATOM 5787 C CA . MET A 1 11 ? -7.429 -2.032 8.449 1.00 0.47 25 MET A CA 6
ATOM 5788 C C . MET A 1 11 ? -6.645 -2.682 7.314 1.00 0.38 25 MET A C 6
ATOM 5789 O O . MET A 1 11 ? -6.574 -3.909 7.224 1.00 0.44 25 MET A O 6
ATOM 5803 N N . PRO A 1 12 ? -6.062 -1.867 6.420 1.00 0.32 26 PRO A N 6
ATOM 5804 C CA . PRO A 1 12 ? -5.320 -2.363 5.261 1.00 0.25 26 PRO A CA 6
ATOM 5805 C C . PRO A 1 12 ? -4.002 -3.023 5.652 1.00 0.23 26 PRO A C 6
ATOM 5806 O O . PRO A 1 12 ? -3.477 -2.806 6.748 1.00 0.27 26 PRO A O 6
ATOM 5817 N N . SER A 1 13 ? -3.470 -3.811 4.737 1.00 0.20 27 SER A N 6
ATOM 5818 C CA . SER A 1 13 ? -2.229 -4.524 4.967 1.00 0.20 27 SER A CA 6
ATOM 5819 C C . SER A 1 13 ? -1.044 -3.658 4.567 1.00 0.17 27 SER A C 6
ATOM 5820 O O . SER A 1 13 ? -1.074 -3.002 3.525 1.00 0.17 27 SER A O 6
ATOM 5828 N N . TYR A 1 14 ? -0.002 -3.678 5.386 1.00 0.17 28 TYR A N 6
ATOM 5829 C CA . TYR A 1 14 ? 1.176 -2.856 5.153 1.00 0.17 28 TYR A CA 6
ATOM 5830 C C . TYR A 1 14 ? 2.430 -3.623 5.575 1.00 0.20 28 TYR A C 6
ATOM 5831 O O . TYR A 1 14 ? 2.629 -3.877 6.765 1.00 0.25 28 TYR A O 6
ATOM 5849 N N . ARG A 1 15 ? 3.263 -4.010 4.609 1.00 0.23 29 ARG A N 6
ATOM 5850 C CA . ARG A 1 15 ? 4.497 -4.734 4.892 1.00 0.33 29 ARG A CA 6
ATOM 5851 C C . ARG A 1 15 ? 5.416 -4.696 3.672 1.00 0.24 29 ARG A C 6
ATOM 5852 O O . ARG A 1 15 ? 4.981 -4.954 2.550 1.00 0.22 29 ARG A O 6
ATOM 5873 N N . CYS A 1 16 ? 6.678 -4.356 3.898 1.00 0.31 30 CYS A N 6
ATOM 5874 C CA . CYS A 1 16 ? 7.649 -4.238 2.818 1.00 0.31 30 CYS A CA 6
ATOM 5875 C C . CYS A 1 16 ? 7.895 -5.582 2.145 1.00 0.27 30 CYS A C 6
ATOM 5876 O O . CYS A 1 16 ? 8.135 -6.590 2.809 1.00 0.30 30 CYS A O 6
ATOM 5884 N N . VAL A 1 17 ? 7.823 -5.583 0.819 1.00 0.26 31 VAL A N 6
ATOM 5885 C CA . VAL A 1 17 ? 8.026 -6.793 0.038 1.00 0.28 31 VAL A CA 6
ATOM 5886 C C . VAL A 1 17 ? 9.510 -6.988 -0.239 1.00 0.27 31 VAL A C 6
ATOM 5887 O O . VAL A 1 17 ? 9.984 -8.114 -0.389 1.00 0.32 31 VAL A O 6
ATOM 5900 N N . LYS A 1 18 ? 10.244 -5.884 -0.295 1.00 0.24 32 LYS A N 6
ATOM 5901 C CA . LYS A 1 18 ? 11.682 -5.926 -0.479 1.00 0.26 32 LYS A CA 6
ATOM 5902 C C . LYS A 1 18 ? 12.337 -4.936 0.474 1.00 0.31 32 LYS A C 6
ATOM 5903 O O . LYS A 1 18 ? 12.042 -3.739 0.434 1.00 0.31 32 LYS A O 6
ATOM 5922 N N . GLU A 1 19 ? 13.201 -5.444 1.332 1.00 0.52 33 GLU A N 6
ATOM 5923 C CA . GLU A 1 19 ? 13.906 -4.620 2.304 1.00 0.65 33 GLU A CA 6
ATOM 5924 C C . GLU A 1 19 ? 15.255 -5.242 2.623 1.00 0.98 33 GLU A C 6
ATOM 5925 O O . GLU A 1 19 ? 15.333 -6.421 2.980 1.00 1.39 33 GLU A O 6
ATOM 5937 N N . GLY A 1 20 ? 16.313 -4.459 2.476 1.00 1.02 34 GLY A N 6
ATOM 5938 C CA . GLY A 1 20 ? 17.637 -4.942 2.800 1.00 1.52 34 GLY A CA 6
ATOM 5939 C C . GLY A 1 20 ? 18.338 -5.555 1.609 1.00 1.29 34 GLY A C 6
ATOM 5940 O O . GLY A 1 20 ? 17.711 -5.849 0.589 1.00 1.69 34 GLY A O 6
ATOM 5944 N N . GLY A 1 21 ? 19.638 -5.748 1.742 1.00 1.53 35 GLY A N 6
ATOM 5945 C CA . GLY A 1 21 ? 20.420 -6.317 0.670 1.00 1.64 35 GLY A CA 6
ATOM 5946 C C . GLY A 1 21 ? 21.897 -6.045 0.854 1.00 1.92 35 GLY A C 6
ATOM 5947 O O . GLY A 1 21 ? 22.345 -5.827 1.980 1.00 2.13 35 GLY A O 6
ATOM 5951 N N . PRO A 1 22 ? 22.674 -6.050 -0.239 1.00 2.06 36 PRO A N 6
ATOM 5952 C CA . PRO A 1 22 ? 24.121 -5.800 -0.203 1.00 2.40 36 PRO A CA 6
ATOM 5953 C C . PRO A 1 22 ? 24.480 -4.521 0.557 1.00 2.43 36 PRO A C 6
ATOM 5954 O O . PRO A 1 22 ? 25.005 -4.574 1.670 1.00 3.00 36 PRO A O 6
ATOM 5965 N N . ALA A 1 23 ? 24.172 -3.378 -0.041 1.00 2.18 37 ALA A N 6
ATOM 5966 C CA . ALA A 1 23 ? 24.423 -2.084 0.582 1.00 2.20 37 ALA A CA 6
ATOM 5967 C C . ALA A 1 23 ? 23.584 -1.013 -0.096 1.00 1.91 37 ALA A C 6
ATOM 5968 O O . ALA A 1 23 ? 22.905 -0.227 0.559 1.00 1.86 37 ALA A O 6
ATOM 5975 N N . HIS A 1 24 ? 23.619 -1.014 -1.422 1.00 1.80 38 HIS A N 6
ATOM 5976 C CA . HIS A 1 24 ? 22.822 -0.084 -2.225 1.00 1.61 38 HIS A CA 6
ATOM 5977 C C . HIS A 1 24 ? 21.383 -0.570 -2.365 1.00 1.37 38 HIS A C 6
ATOM 5978 O O . HIS A 1 24 ? 20.657 -0.140 -3.257 1.00 1.39 38 HIS A O 6
ATOM 5993 N N . ALA A 1 25 ? 20.978 -1.472 -1.489 1.00 1.26 39 ALA A N 6
ATOM 5994 C CA . ALA A 1 25 ? 19.651 -2.051 -1.565 1.00 1.12 39 ALA A CA 6
ATOM 5995 C C . ALA A 1 25 ? 18.880 -1.809 -0.276 1.00 0.93 39 ALA A C 6
ATOM 5996 O O . ALA A 1 25 ? 18.060 -2.626 0.137 1.00 1.07 39 ALA A O 6
ATOM 6003 N N . LYS A 1 26 ? 19.154 -0.680 0.363 1.00 0.78 40 LYS A N 6
ATOM 6004 C CA . LYS A 1 26 ? 18.405 -0.279 1.542 1.00 0.61 40 LYS A CA 6
ATOM 6005 C C . LYS A 1 26 ? 17.257 0.628 1.126 1.00 0.43 40 LYS A C 6
ATOM 6006 O O . LYS A 1 26 ? 16.705 1.388 1.921 1.00 0.39 40 LYS A O 6
ATOM 6025 N N . ARG A 1 27 ? 16.958 0.577 -0.156 1.00 0.39 41 ARG A N 6
ATOM 6026 C CA . ARG A 1 27 ? 15.735 1.157 -0.659 1.00 0.33 41 ARG A CA 6
ATOM 6027 C C . ARG A 1 27 ? 14.636 0.129 -0.510 1.00 0.28 41 ARG A C 6
ATOM 6028 O O . ARG A 1 27 ? 14.834 -1.055 -0.782 1.00 0.36 41 ARG A O 6
ATOM 6049 N N . PHE A 1 28 ? 13.484 0.583 -0.080 1.00 0.23 42 PHE A N 6
ATOM 6050 C CA . PHE A 1 28 ? 12.429 -0.323 0.307 1.00 0.24 42 PHE A CA 6
ATOM 6051 C C . PHE A 1 28 ? 11.307 -0.288 -0.703 1.00 0.19 42 PHE A C 6
ATOM 6052 O O . PHE A 1 28 ? 10.872 0.777 -1.135 1.00 0.20 42 PHE A O 6
ATOM 6069 N N . THR A 1 29 ? 10.855 -1.467 -1.079 1.00 0.17 43 THR A N 6
ATOM 6070 C CA . THR A 1 29 ? 9.781 -1.615 -2.033 1.00 0.17 43 THR A CA 6
ATOM 6071 C C . THR A 1 29 ? 8.650 -2.354 -1.348 1.00 0.17 43 THR A C 6
ATOM 6072 O O . THR A 1 29 ? 8.817 -3.502 -0.927 1.00 0.24 43 THR A O 6
ATOM 6083 N N . PHE A 1 30 ? 7.513 -1.710 -1.195 1.00 0.14 44 PHE A N 6
ATOM 6084 C CA . PHE A 1 30 ? 6.455 -2.244 -0.375 1.00 0.12 44 PHE A CA 6
ATOM 6085 C C . PHE A 1 30 ? 5.152 -2.294 -1.174 1.00 0.13 44 PHE A C 6
ATOM 6086 O O . PHE A 1 30 ? 4.966 -1.512 -2.105 1.00 0.16 44 PHE A O 6
ATOM 6103 N N . GLY A 1 31 ? 4.266 -3.213 -0.812 1.00 0.13 45 GLY A N 6
ATOM 6104 C CA . GLY A 1 31 ? 2.996 -3.333 -1.492 1.00 0.17 45 GLY A CA 6
ATOM 6105 C C . GLY A 1 31 ? 1.839 -3.292 -0.520 1.00 0.15 45 GLY A C 6
ATOM 6106 O O . GLY A 1 31 ? 1.906 -3.902 0.547 1.00 0.15 45 GLY A O 6
ATOM 6110 N N . VAL A 1 32 ? 0.762 -2.619 -0.893 1.00 0.15 46 VAL A N 6
ATOM 6111 C CA . VAL A 1 32 ? -0.367 -2.436 0.012 1.00 0.15 46 VAL A CA 6
ATOM 6112 C C . VAL A 1 32 ? -1.509 -3.333 -0.412 1.00 0.14 46 VAL A C 6
ATOM 6113 O O . VAL A 1 32 ? -1.596 -3.729 -1.578 1.00 0.19 46 VAL A O 6
ATOM 6126 N N . ARG A 1 33 ? -2.383 -3.659 0.525 1.00 0.15 47 ARG A N 6
ATOM 6127 C CA . ARG A 1 33 ? -3.540 -4.465 0.231 1.00 0.18 47 ARG A CA 6
ATOM 6128 C C . ARG A 1 33 ? -4.711 -3.942 1.046 1.00 0.15 47 ARG A C 6
ATOM 6129 O O . ARG A 1 33 ? -4.528 -3.485 2.175 1.00 0.19 47 ARG A O 6
ATOM 6150 N N . VAL A 1 34 ? -5.897 -4.017 0.485 1.00 0.13 48 VAL A N 6
ATOM 6151 C CA . VAL A 1 34 ? -7.101 -3.577 1.179 1.00 0.13 48 VAL A CA 6
ATOM 6152 C C . VAL A 1 34 ? -8.194 -4.637 1.067 1.00 0.12 48 VAL A C 6
ATOM 6153 O O . VAL A 1 34 ? -8.232 -5.396 0.097 1.00 0.13 48 VAL A O 6
ATOM 6166 N N . ASN A 1 35 ? -9.070 -4.704 2.064 1.00 0.13 49 ASN A N 6
ATOM 6167 C CA . ASN A 1 35 ? -10.149 -5.676 2.054 1.00 0.15 49 ASN A CA 6
ATOM 6168 C C . ASN A 1 35 ? -11.404 -5.037 1.477 1.00 0.16 49 ASN A C 6
ATOM 6169 O O . ASN A 1 35 ? -12.271 -4.552 2.195 1.00 0.18 49 ASN A O 6
ATOM 6180 N N . THR A 1 36 ? -11.458 -5.046 0.164 1.00 0.17 50 THR A N 6
ATOM 6181 C CA . THR A 1 36 ? -12.586 -4.471 -0.554 1.00 0.21 50 THR A CA 6
ATOM 6182 C C . THR A 1 36 ? -13.776 -5.404 -0.443 1.00 0.25 50 THR A C 6
ATOM 6183 O O . THR A 1 36 ? -13.843 -6.400 -1.133 1.00 0.33 50 THR A O 6
ATOM 6194 N N . SER A 1 37 ? -14.698 -5.057 0.452 1.00 0.25 51 SER A N 6
ATOM 6195 C CA . SER A 1 37 ? -15.819 -5.916 0.844 1.00 0.30 51 SER A CA 6
ATOM 6196 C C . SER A 1 37 ? -16.498 -6.603 -0.347 1.00 0.33 51 SER A C 6
ATOM 6197 O O . SER A 1 37 ? -16.949 -7.745 -0.234 1.00 0.42 51 SER A O 6
ATOM 6205 N N . ASP A 1 38 ? -16.569 -5.910 -1.477 1.00 0.33 52 ASP A N 6
ATOM 6206 C CA . ASP A 1 38 ? -17.171 -6.457 -2.690 1.00 0.41 52 ASP A CA 6
ATOM 6207 C C . ASP A 1 38 ? -16.449 -7.715 -3.191 1.00 0.31 52 ASP A C 6
ATOM 6208 O O . ASP A 1 38 ? -17.087 -8.618 -3.731 1.00 0.37 52 ASP A O 6
ATOM 6217 N N . ARG A 1 39 ? -15.133 -7.790 -3.002 1.00 0.28 53 ARG A N 6
ATOM 6218 C CA . ARG A 1 39 ? -14.350 -8.919 -3.515 1.00 0.28 53 ARG A CA 6
ATOM 6219 C C . ARG A 1 39 ? -13.430 -9.509 -2.443 1.00 0.24 53 ARG A C 6
ATOM 6220 O O . ARG A 1 39 ? -13.247 -10.721 -2.369 1.00 0.29 53 ARG A O 6
ATOM 6241 N N . GLY A 1 40 ? -12.850 -8.642 -1.627 1.00 0.18 54 GLY A N 6
ATOM 6242 C CA . GLY A 1 40 ? -11.930 -9.066 -0.594 1.00 0.19 54 GLY A CA 6
ATOM 6243 C C . GLY A 1 40 ? -10.574 -8.414 -0.732 1.00 0.17 54 GLY A C 6
ATOM 6244 O O . GLY A 1 40 ? -10.469 -7.296 -1.241 1.00 0.17 54 GLY A O 6
ATOM 6248 N N . TRP A 1 41 ? -9.545 -9.104 -0.260 1.00 0.18 55 TRP A N 6
ATOM 6249 C CA . TRP A 1 41 ? -8.175 -8.633 -0.404 1.00 0.18 55 TRP A CA 6
ATOM 6250 C C . TRP A 1 41 ? -7.862 -8.309 -1.863 1.00 0.19 55 TRP A C 6
ATOM 6251 O O . TRP A 1 41 ? -8.068 -9.132 -2.758 1.00 0.24 55 TRP A O 6
ATOM 6272 N N . THR A 1 42 ? -7.387 -7.095 -2.084 1.00 0.18 56 THR A N 6
ATOM 6273 C CA . THR A 1 42 ? -7.116 -6.591 -3.422 1.00 0.22 56 THR A CA 6
ATOM 6274 C C . THR A 1 42 ? -5.862 -7.204 -4.029 1.00 0.26 56 THR A C 6
ATOM 6275 O O . THR A 1 42 ? -5.259 -8.124 -3.473 1.00 0.36 56 THR A O 6
ATOM 6286 N N . ASP A 1 43 ? -5.503 -6.706 -5.197 1.00 0.30 57 ASP A N 6
ATOM 6287 C CA . ASP A 1 43 ? -4.185 -6.966 -5.744 1.00 0.34 57 ASP A CA 6
ATOM 6288 C C . ASP A 1 43 ? -3.190 -6.079 -5.005 1.00 0.23 57 ASP A C 6
ATOM 6289 O O . ASP A 1 43 ? -3.590 -5.196 -4.240 1.00 0.35 57 ASP A O 6
ATOM 6298 N N . GLU A 1 44 ? -1.910 -6.310 -5.211 1.00 0.27 58 GLU A N 6
ATOM 6299 C CA . GLU A 1 44 ? -0.906 -5.642 -4.417 1.00 0.27 58 GLU A CA 6
ATOM 6300 C C . GLU A 1 44 ? -0.441 -4.360 -5.079 1.00 0.23 58 GLU A C 6
ATOM 6301 O O . GLU A 1 44 ? 0.078 -4.370 -6.198 1.00 0.28 58 GLU A O 6
ATOM 6313 N N . CYS A 1 45 ? -0.640 -3.264 -4.376 1.00 0.19 59 CYS A N 6
ATOM 6314 C CA . CYS A 1 45 ? -0.208 -1.960 -4.845 1.00 0.20 59 CYS A CA 6
ATOM 6315 C C . CYS A 1 45 ? 1.245 -1.742 -4.455 1.00 0.17 59 CYS A C 6
ATOM 6316 O O . CYS A 1 45 ? 1.541 -1.359 -3.322 1.00 0.17 59 CYS A O 6
ATOM 6324 N N . ILE A 1 46 ? 2.143 -1.996 -5.388 1.00 0.18 60 ILE A N 6
ATOM 6325 C CA . ILE A 1 46 ? 3.564 -1.890 -5.129 1.00 0.16 60 ILE A CA 6
ATOM 6326 C C . ILE A 1 46 ? 4.045 -0.468 -5.360 1.00 0.16 60 ILE A C 6
ATOM 6327 O O . ILE A 1 46 ? 3.919 0.070 -6.461 1.00 0.18 60 ILE A O 6
ATOM 6343 N N . GLY A 1 47 ? 4.606 0.129 -4.321 1.00 0.16 61 GLY A N 6
ATOM 6344 C CA . GLY A 1 47 ? 5.114 1.477 -4.427 1.00 0.20 61 GLY A CA 6
ATOM 6345 C C . GLY A 1 47 ? 6.526 1.496 -4.956 1.00 0.21 61 GLY A C 6
ATOM 6346 O O . GLY A 1 47 ? 7.072 0.453 -5.320 1.00 0.23 61 GLY A O 6
ATOM 6350 N N . GLU A 1 48 ? 7.130 2.666 -4.988 1.00 0.27 62 GLU A N 6
ATOM 6351 C CA . GLU A 1 48 ? 8.473 2.806 -5.511 1.00 0.31 62 GLU A CA 6
ATOM 6352 C C . GLU A 1 48 ? 9.499 2.519 -4.425 1.00 0.25 62 GLU A C 6
ATOM 6353 O O . GLU A 1 48 ? 9.233 2.736 -3.245 1.00 0.29 62 GLU A O 6
ATOM 6365 N N . PRO A 1 49 ? 10.665 1.975 -4.809 1.00 0.24 63 PRO A N 6
ATOM 6366 C CA . PRO A 1 49 ? 11.786 1.783 -3.888 1.00 0.24 63 PRO A CA 6
ATOM 6367 C C . PRO A 1 49 ? 12.207 3.102 -3.250 1.00 0.21 63 PRO A C 6
ATOM 6368 O O . PRO A 1 49 ? 12.788 3.962 -3.912 1.00 0.24 63 PRO A O 6
ATOM 6379 N N . MET A 1 50 ? 11.928 3.251 -1.966 1.00 0.19 64 MET A N 6
ATOM 6380 C CA . MET A 1 50 ? 12.136 4.513 -1.274 1.00 0.20 64 MET A CA 6
ATOM 6381 C C . MET A 1 50 ? 13.171 4.330 -0.174 1.00 0.21 64 MET A C 6
ATOM 6382 O O . MET A 1 50 ? 13.291 3.246 0.391 1.00 0.26 64 MET A O 6
ATOM 6396 N N . PRO A 1 51 ? 13.933 5.383 0.148 1.00 0.23 65 PRO A N 6
ATOM 6397 C CA . PRO A 1 51 ? 15.051 5.288 1.090 1.00 0.26 65 PRO A CA 6
ATOM 6398 C C . PRO A 1 51 ? 14.651 5.326 2.569 1.00 0.25 65 PRO A C 6
ATOM 6399 O O . PRO A 1 51 ? 15.504 5.531 3.430 1.00 0.27 65 PRO A O 6
ATOM 6410 N N . SER A 1 52 ? 13.373 5.133 2.877 1.00 0.23 66 SER A N 6
ATOM 6411 C CA . SER A 1 52 ? 12.938 5.095 4.265 1.00 0.24 66 SER A CA 6
ATOM 6412 C C . SER A 1 52 ? 11.545 4.475 4.370 1.00 0.22 66 SER A C 6
ATOM 6413 O O . SER A 1 52 ? 10.728 4.649 3.464 1.00 0.20 66 SER A O 6
ATOM 6421 N N . VAL A 1 53 ? 11.285 3.751 5.448 1.00 0.25 67 VAL A N 6
ATOM 6422 C CA . VAL A 1 53 ? 10.047 2.981 5.571 1.00 0.26 67 VAL A CA 6
ATOM 6423 C C . VAL A 1 53 ? 8.801 3.865 5.477 1.00 0.25 67 VAL A C 6
ATOM 6424 O O . VAL A 1 53 ? 7.896 3.583 4.683 1.00 0.29 67 VAL A O 6
ATOM 6437 N N . LYS A 1 54 ? 8.763 4.934 6.268 1.00 0.29 68 LYS A N 6
ATOM 6438 C CA . LYS A 1 54 ? 7.589 5.804 6.331 1.00 0.32 68 LYS A CA 6
ATOM 6439 C C . LYS A 1 54 ? 7.193 6.339 4.957 1.00 0.30 68 LYS A C 6
ATOM 6440 O O . LYS A 1 54 ? 6.009 6.348 4.612 1.00 0.33 68 LYS A O 6
ATOM 6459 N N . LYS A 1 55 ? 8.167 6.776 4.164 1.00 0.29 69 LYS A N 6
ATOM 6460 C CA . LYS A 1 55 ? 7.872 7.337 2.855 1.00 0.32 69 LYS A CA 6
ATOM 6461 C C . LYS A 1 55 ? 7.650 6.225 1.831 1.00 0.24 69 LYS A C 6
ATOM 6462 O O . LYS A 1 55 ? 7.014 6.442 0.801 1.00 0.24 69 LYS A O 6
ATOM 6481 N N . ALA A 1 56 ? 8.175 5.033 2.116 1.00 0.21 70 ALA A N 6
ATOM 6482 C CA . ALA A 1 56 ? 7.906 3.867 1.284 1.00 0.19 70 ALA A CA 6
ATOM 6483 C C . ALA A 1 56 ? 6.424 3.517 1.296 1.00 0.16 70 ALA A C 6
ATOM 6484 O O . ALA A 1 56 ? 5.790 3.442 0.241 1.00 0.17 70 ALA A O 6
ATOM 6491 N N . LYS A 1 57 ? 5.868 3.298 2.496 1.00 0.15 71 LYS A N 6
ATOM 6492 C CA . LYS A 1 57 ? 4.447 3.005 2.642 1.00 0.17 71 LYS A CA 6
ATOM 6493 C C . LYS A 1 57 ? 3.613 4.123 2.019 1.00 0.16 71 LYS A C 6
ATOM 6494 O O . LYS A 1 57 ? 2.623 3.867 1.335 1.00 0.17 71 LYS A O 6
ATOM 6513 N N . ASP A 1 58 ? 4.039 5.359 2.261 1.00 0.19 72 ASP A N 6
ATOM 6514 C CA . ASP A 1 58 ? 3.392 6.538 1.695 1.00 0.24 72 ASP A CA 6
ATOM 6515 C C . ASP A 1 58 ? 3.279 6.456 0.174 1.00 0.22 72 ASP A C 6
ATOM 6516 O O . ASP A 1 58 ? 2.210 6.700 -0.384 1.00 0.23 72 ASP A O 6
ATOM 6525 N N . SER A 1 59 ? 4.375 6.101 -0.489 1.00 0.21 73 SER A N 6
ATOM 6526 C CA . SER A 1 59 ? 4.403 6.027 -1.946 1.00 0.24 73 SER A CA 6
ATOM 6527 C C . SER A 1 59 ? 3.382 5.017 -2.475 1.00 0.20 73 SER A C 6
ATOM 6528 O O . SER A 1 59 ? 2.639 5.304 -3.416 1.00 0.24 73 SER A O 6
ATOM 6536 N N . ALA A 1 60 ? 3.345 3.845 -1.859 1.00 0.16 74 ALA A N 6
ATOM 6537 C CA . ALA A 1 60 ? 2.453 2.781 -2.304 1.00 0.17 74 ALA A CA 6
ATOM 6538 C C . ALA A 1 60 ? 0.996 3.133 -2.012 1.00 0.16 74 ALA A C 6
ATOM 6539 O O . ALA A 1 60 ? 0.106 2.876 -2.823 1.00 0.17 74 ALA A O 6
ATOM 6546 N N . ALA A 1 61 ? 0.772 3.716 -0.838 1.00 0.18 75 ALA A N 6
ATOM 6547 C CA . ALA A 1 61 ? -0.546 4.194 -0.438 1.00 0.21 75 ALA A CA 6
ATOM 6548 C C . ALA A 1 61 ? -1.149 5.116 -1.500 1.00 0.21 75 ALA A C 6
ATOM 6549 O O . ALA A 1 61 ? -2.357 5.108 -1.716 1.00 0.24 75 ALA A O 6
ATOM 6556 N N . VAL A 1 62 ? -0.301 5.892 -2.183 1.00 0.21 76 VAL A N 6
ATOM 6557 C CA . VAL A 1 62 ? -0.754 6.800 -3.238 1.00 0.25 76 VAL A CA 6
ATOM 6558 C C . VAL A 1 62 ? -1.421 6.021 -4.374 1.00 0.20 76 VAL A C 6
ATOM 6559 O O . VAL A 1 62 ? -2.424 6.458 -4.938 1.00 0.21 76 VAL A O 6
ATOM 6572 N N . LEU A 1 63 ? -0.875 4.849 -4.672 1.00 0.19 77 LEU A N 6
ATOM 6573 C CA . LEU A 1 63 ? -1.391 4.009 -5.741 1.00 0.21 77 LEU A CA 6
ATOM 6574 C C . LEU A 1 63 ? -2.651 3.299 -5.269 1.00 0.22 77 LEU A C 6
ATOM 6575 O O . LEU A 1 63 ? -3.583 3.058 -6.034 1.00 0.28 77 LEU A O 6
ATOM 6591 N N . LEU A 1 64 ? -2.663 2.990 -3.982 1.00 0.22 78 LEU A N 6
ATOM 6592 C CA . LEU A 1 64 ? -3.787 2.333 -3.338 1.00 0.27 78 LEU A CA 6
ATOM 6593 C C . LEU A 1 64 ? -5.014 3.241 -3.343 1.00 0.27 78 LEU A C 6
ATOM 6594 O O . LEU A 1 64 ? -6.140 2.795 -3.566 1.00 0.29 78 LEU A O 6
ATOM 6610 N N . LEU A 1 65 ? -4.777 4.520 -3.086 1.00 0.30 79 LEU A N 6
ATOM 6611 C CA . LEU A 1 65 ? -5.833 5.523 -3.120 1.00 0.38 79 LEU A CA 6
ATOM 6612 C C . LEU A 1 65 ? -6.449 5.622 -4.510 1.00 0.34 79 LEU A C 6
ATOM 6613 O O . LEU A 1 65 ? -7.612 5.995 -4.657 1.00 0.37 79 LEU A O 6
ATOM 6629 N N . GLU A 1 66 ? -5.671 5.265 -5.525 1.00 0.30 80 GLU A N 6
ATOM 6630 C CA . GLU A 1 66 ? -6.163 5.257 -6.894 1.00 0.33 80 GLU A CA 6
ATOM 6631 C C . GLU A 1 66 ? -7.079 4.058 -7.114 1.00 0.27 80 GLU A C 6
ATOM 6632 O O . GLU A 1 66 ? -8.069 4.136 -7.841 1.00 0.30 80 GLU A O 6
ATOM 6644 N N . LEU A 1 67 ? -6.735 2.955 -6.466 1.00 0.23 81 LEU A N 6
ATOM 6645 C CA . LEU A 1 67 ? -7.532 1.738 -6.504 1.00 0.24 81 LEU A CA 6
ATOM 6646 C C . LEU A 1 67 ? -8.867 1.986 -5.805 1.00 0.25 81 LEU A C 6
ATOM 6647 O O . LEU A 1 67 ? -9.932 1.632 -6.314 1.00 0.32 81 LEU A O 6
ATOM 6663 N N . LEU A 1 68 ? -8.788 2.611 -4.637 1.00 0.28 82 LEU A N 6
ATOM 6664 C CA . LEU A 1 68 ? -9.955 2.964 -3.843 1.00 0.41 82 LEU A CA 6
ATOM 6665 C C . LEU A 1 68 ? -10.765 4.089 -4.486 1.00 0.46 82 LEU A C 6
ATOM 6666 O O . LEU A 1 68 ? -11.870 4.399 -4.050 1.00 0.63 82 LEU A O 6
ATOM 6682 N N . ASN A 1 69 ? -10.208 4.700 -5.518 1.00 0.45 83 ASN A N 6
ATOM 6683 C CA . ASN A 1 69 ? -10.928 5.712 -6.282 1.00 0.55 83 ASN A CA 6
ATOM 6684 C C . ASN A 1 69 ? -11.755 5.034 -7.371 1.00 0.53 83 ASN A C 6
ATOM 6685 O O . ASN A 1 69 ? -12.585 5.656 -8.034 1.00 0.59 83 ASN A O 6
ATOM 6696 N N . LYS A 1 70 ? -11.545 3.736 -7.512 1.00 0.50 84 LYS A N 6
ATOM 6697 C CA . LYS A 1 70 ? -12.213 2.954 -8.535 1.00 0.58 84 LYS A CA 6
ATOM 6698 C C . LYS A 1 70 ? -13.163 1.957 -7.887 1.00 1.18 84 LYS A C 6
ATOM 6699 O O . LYS A 1 70 ? -13.198 0.778 -8.247 1.00 1.86 84 LYS A O 6
ATOM 6718 N N . THR A 1 71 ? -13.912 2.436 -6.910 1.00 1.78 85 THR A N 6
ATOM 6719 C CA . THR A 1 71 ? -14.855 1.602 -6.190 1.00 2.69 85 THR A CA 6
ATOM 6720 C C . THR A 1 71 ? -16.278 1.877 -6.667 1.00 3.28 85 THR A C 6
ATOM 6721 O O . THR A 1 71 ? -16.757 1.150 -7.561 1.00 3.79 85 THR A O 6
ATOM 6733 N N . ASN A 1 1 ? -4.770 4.677 5.132 1.00 0.92 15 ASN A N 7
ATOM 6734 C CA . ASN A 1 1 ? -5.720 3.873 5.937 1.00 0.85 15 ASN A CA 7
ATOM 6735 C C . ASN A 1 1 ? -7.086 4.549 6.027 1.00 0.80 15 ASN A C 7
ATOM 6736 O O . ASN A 1 1 ? -8.083 3.889 6.313 1.00 0.75 15 ASN A O 7
ATOM 6749 N N . ASP A 1 2 ? -7.143 5.850 5.753 1.00 0.85 16 ASP A N 7
ATOM 6750 C CA . ASP A 1 2 ? -8.364 6.627 5.966 1.00 0.87 16 ASP A CA 7
ATOM 6751 C C . ASP A 1 2 ? -9.476 6.208 5.011 1.00 0.75 16 ASP A C 7
ATOM 6752 O O . ASP A 1 2 ? -10.619 6.028 5.425 1.00 0.74 16 ASP A O 7
ATOM 6761 N N . ILE A 1 3 ? -9.137 6.034 3.740 1.00 0.70 17 ILE A N 7
ATOM 6762 C CA . ILE A 1 3 ? -10.127 5.643 2.741 1.00 0.64 17 ILE A CA 7
ATOM 6763 C C . ILE A 1 3 ? -10.647 4.236 3.025 1.00 0.57 17 ILE A C 7
ATOM 6764 O O . ILE A 1 3 ? -11.831 3.951 2.854 1.00 0.57 17 ILE A O 7
ATOM 6780 N N . CYS A 1 4 ? -9.759 3.377 3.509 1.00 0.55 18 CYS A N 7
ATOM 6781 C CA . CYS A 1 4 ? -10.127 2.006 3.833 1.00 0.51 18 CYS A CA 7
ATOM 6782 C C . CYS A 1 4 ? -11.041 1.999 5.051 1.00 0.53 18 CYS A C 7
ATOM 6783 O O . CYS A 1 4 ? -12.031 1.270 5.111 1.00 0.51 18 CYS A O 7
ATOM 6791 N N . LEU A 1 5 ? -10.702 2.850 6.006 1.00 0.58 19 LEU A N 7
ATOM 6792 C CA . LEU A 1 5 ? -11.465 2.992 7.234 1.00 0.63 19 LEU A CA 7
ATOM 6793 C C . LEU A 1 5 ? -12.866 3.505 6.939 1.00 0.63 19 LEU A C 7
ATOM 6794 O O . LEU A 1 5 ? -13.859 2.944 7.404 1.00 0.63 19 LEU A O 7
ATOM 6810 N N . ARG A 1 6 ? -12.927 4.571 6.155 1.00 0.64 20 ARG A N 7
ATOM 6811 C CA . ARG A 1 6 ? -14.189 5.230 5.815 1.00 0.65 20 ARG A CA 7
ATOM 6812 C C . ARG A 1 6 ? -15.136 4.290 5.073 1.00 0.58 20 ARG A C 7
ATOM 6813 O O . ARG A 1 6 ? -16.347 4.324 5.280 1.00 0.60 20 ARG A O 7
ATOM 6834 N N . LYS A 1 7 ? -14.573 3.440 4.221 1.00 0.51 21 LYS A N 7
ATOM 6835 C CA . LYS A 1 7 ? -15.353 2.519 3.397 1.00 0.46 21 LYS A CA 7
ATOM 6836 C C . LYS A 1 7 ? -15.931 1.370 4.216 1.00 0.45 21 LYS A C 7
ATOM 6837 O O . LYS A 1 7 ? -16.477 0.412 3.667 1.00 0.44 21 LYS A O 7
ATOM 6856 N N . ASN A 1 8 ? -15.795 1.487 5.529 1.00 0.48 22 ASN A N 7
ATOM 6857 C CA . ASN A 1 8 ? -16.277 0.486 6.472 1.00 0.50 22 ASN A CA 7
ATOM 6858 C C . ASN A 1 8 ? -15.596 -0.852 6.208 1.00 0.42 22 ASN A C 7
ATOM 6859 O O . ASN A 1 8 ? -16.191 -1.924 6.340 1.00 0.49 22 ASN A O 7
ATOM 6870 N N . TRP A 1 9 ? -14.342 -0.768 5.804 1.00 0.35 23 TRP A N 7
ATOM 6871 C CA . TRP A 1 9 ? -13.508 -1.939 5.630 1.00 0.29 23 TRP A CA 7
ATOM 6872 C C . TRP A 1 9 ? -12.658 -2.127 6.880 1.00 0.34 23 TRP A C 7
ATOM 6873 O O . TRP A 1 9 ? -12.534 -1.202 7.687 1.00 0.40 23 TRP A O 7
ATOM 6894 N N . PRO A 1 10 ? -12.074 -3.317 7.076 1.00 0.34 24 PRO A N 7
ATOM 6895 C CA . PRO A 1 10 ? -11.139 -3.550 8.175 1.00 0.40 24 PRO A CA 7
ATOM 6896 C C . PRO A 1 10 ? -9.820 -2.809 7.955 1.00 0.39 24 PRO A C 7
ATOM 6897 O O . PRO A 1 10 ? -9.713 -1.959 7.066 1.00 0.41 24 PRO A O 7
ATOM 6908 N N . MET A 1 11 ? -8.813 -3.124 8.750 1.00 0.47 25 MET A N 7
ATOM 6909 C CA . MET A 1 11 ? -7.524 -2.474 8.608 1.00 0.47 25 MET A CA 7
ATOM 6910 C C . MET A 1 11 ? -6.744 -3.109 7.462 1.00 0.38 25 MET A C 7
ATOM 6911 O O . MET A 1 11 ? -6.725 -4.333 7.322 1.00 0.44 25 MET A O 7
ATOM 6925 N N . PRO A 1 12 ? -6.103 -2.286 6.615 1.00 0.32 26 PRO A N 7
ATOM 6926 C CA . PRO A 1 12 ? -5.360 -2.773 5.456 1.00 0.25 26 PRO A CA 7
ATOM 6927 C C . PRO A 1 12 ? -4.071 -3.479 5.853 1.00 0.23 26 PRO A C 7
ATOM 6928 O O . PRO A 1 12 ? -3.576 -3.321 6.972 1.00 0.27 26 PRO A O 7
ATOM 6939 N N . SER A 1 13 ? -3.530 -4.244 4.922 1.00 0.20 27 SER A N 7
ATOM 6940 C CA . SER A 1 13 ? -2.278 -4.942 5.137 1.00 0.20 27 SER A CA 7
ATOM 6941 C C . SER A 1 13 ? -1.118 -4.040 4.765 1.00 0.17 27 SER A C 7
ATOM 6942 O O . SER A 1 13 ? -1.180 -3.327 3.761 1.00 0.17 27 SER A O 7
ATOM 6950 N N . TYR A 1 14 ? -0.061 -4.085 5.552 1.00 0.17 28 TYR A N 7
ATOM 6951 C CA . TYR A 1 14 ? 1.124 -3.299 5.278 1.00 0.17 28 TYR A CA 7
ATOM 6952 C C . TYR A 1 14 ? 2.346 -4.147 5.607 1.00 0.20 28 TYR A C 7
ATOM 6953 O O . TYR A 1 14 ? 2.614 -4.424 6.776 1.00 0.25 28 TYR A O 7
ATOM 6971 N N . ARG A 1 15 ? 3.085 -4.566 4.585 1.00 0.23 29 ARG A N 7
ATOM 6972 C CA . ARG A 1 15 ? 4.195 -5.490 4.774 1.00 0.33 29 ARG A CA 7
ATOM 6973 C C . ARG A 1 15 ? 5.325 -5.176 3.797 1.00 0.24 29 ARG A C 7
ATOM 6974 O O . ARG A 1 15 ? 5.098 -5.021 2.596 1.00 0.22 29 ARG A O 7
ATOM 6995 N N . CYS A 1 16 ? 6.538 -5.079 4.318 1.00 0.31 30 CYS A N 7
ATOM 6996 C CA . CYS A 1 16 ? 7.697 -4.763 3.500 1.00 0.31 30 CYS A CA 7
ATOM 6997 C C . CYS A 1 16 ? 7.975 -5.889 2.508 1.00 0.27 30 CYS A C 7
ATOM 6998 O O . CYS A 1 16 ? 8.216 -7.032 2.899 1.00 0.30 30 CYS A O 7
ATOM 7006 N N . VAL A 1 17 ? 7.931 -5.557 1.226 1.00 0.26 31 VAL A N 7
ATOM 7007 C CA . VAL A 1 17 ? 8.128 -6.542 0.174 1.00 0.28 31 VAL A CA 7
ATOM 7008 C C . VAL A 1 17 ? 9.610 -6.706 -0.141 1.00 0.27 31 VAL A C 7
ATOM 7009 O O . VAL A 1 17 ? 10.101 -7.824 -0.305 1.00 0.32 31 VAL A O 7
ATOM 7022 N N . LYS A 1 18 ? 10.326 -5.593 -0.216 1.00 0.24 32 LYS A N 7
ATOM 7023 C CA . LYS A 1 18 ? 11.751 -5.633 -0.495 1.00 0.26 32 LYS A CA 7
ATOM 7024 C C . LYS A 1 18 ? 12.500 -4.648 0.392 1.00 0.31 32 LYS A C 7
ATOM 7025 O O . LYS A 1 18 ? 12.158 -3.465 0.449 1.00 0.31 32 LYS A O 7
ATOM 7044 N N . GLU A 1 19 ? 13.511 -5.149 1.086 1.00 0.52 33 GLU A N 7
ATOM 7045 C CA . GLU A 1 19 ? 14.383 -4.320 1.908 1.00 0.65 33 GLU A CA 7
ATOM 7046 C C . GLU A 1 19 ? 15.775 -4.937 1.964 1.00 0.98 33 GLU A C 7
ATOM 7047 O O . GLU A 1 19 ? 15.915 -6.162 2.037 1.00 1.39 33 GLU A O 7
ATOM 7059 N N . GLY A 1 20 ? 16.799 -4.097 1.922 1.00 1.02 34 GLY A N 7
ATOM 7060 C CA . GLY A 1 20 ? 18.158 -4.589 2.000 1.00 1.52 34 GLY A CA 7
ATOM 7061 C C . GLY A 1 20 ? 18.658 -5.136 0.679 1.00 1.29 34 GLY A C 7
ATOM 7062 O O . GLY A 1 20 ? 18.082 -4.866 -0.377 1.00 1.69 34 GLY A O 7
ATOM 7066 N N . GLY A 1 21 ? 19.715 -5.926 0.744 1.00 1.53 35 GLY A N 7
ATOM 7067 C CA . GLY A 1 21 ? 20.356 -6.420 -0.454 1.00 1.64 35 GLY A CA 7
ATOM 7068 C C . GLY A 1 21 ? 21.860 -6.425 -0.303 1.00 1.92 35 GLY A C 7
ATOM 7069 O O . GLY A 1 21 ? 22.365 -6.595 0.809 1.00 2.13 35 GLY A O 7
ATOM 7073 N N . PRO A 1 22 ? 22.599 -6.233 -1.404 1.00 2.06 36 PRO A N 7
ATOM 7074 C CA . PRO A 1 22 ? 24.064 -6.169 -1.382 1.00 2.40 36 PRO A CA 7
ATOM 7075 C C . PRO A 1 22 ? 24.575 -5.160 -0.353 1.00 2.43 36 PRO A C 7
ATOM 7076 O O . PRO A 1 22 ? 25.195 -5.536 0.644 1.00 3.00 36 PRO A O 7
ATOM 7087 N N . ALA A 1 23 ? 24.285 -3.885 -0.592 1.00 2.18 37 ALA A N 7
ATOM 7088 C CA . ALA A 1 23 ? 24.641 -2.809 0.332 1.00 2.20 37 ALA A CA 7
ATOM 7089 C C . ALA A 1 23 ? 24.033 -1.500 -0.144 1.00 1.91 37 ALA A C 7
ATOM 7090 O O . ALA A 1 23 ? 23.508 -0.716 0.644 1.00 1.86 37 ALA A O 7
ATOM 7097 N N . HIS A 1 24 ? 24.090 -1.284 -1.452 1.00 1.80 38 HIS A N 7
ATOM 7098 C CA . HIS A 1 24 ? 23.525 -0.084 -2.068 1.00 1.61 38 HIS A CA 7
ATOM 7099 C C . HIS A 1 24 ? 22.016 -0.217 -2.275 1.00 1.37 38 HIS A C 7
ATOM 7100 O O . HIS A 1 24 ? 21.429 0.510 -3.074 1.00 1.39 38 HIS A O 7
ATOM 7115 N N . ALA A 1 25 ? 21.390 -1.141 -1.560 1.00 1.26 39 ALA A N 7
ATOM 7116 C CA . ALA A 1 25 ? 19.985 -1.438 -1.781 1.00 1.12 39 ALA A CA 7
ATOM 7117 C C . ALA A 1 25 ? 19.151 -1.178 -0.530 1.00 0.93 39 ALA A C 7
ATOM 7118 O O . ALA A 1 25 ? 18.270 -1.963 -0.182 1.00 1.07 39 ALA A O 7
ATOM 7125 N N . LYS A 1 26 ? 19.417 -0.063 0.138 1.00 0.78 40 LYS A N 7
ATOM 7126 C CA . LYS A 1 26 ? 18.644 0.320 1.313 1.00 0.61 40 LYS A CA 7
ATOM 7127 C C . LYS A 1 26 ? 17.425 1.135 0.884 1.00 0.43 40 LYS A C 7
ATOM 7128 O O . LYS A 1 26 ? 16.830 1.866 1.671 1.00 0.39 40 LYS A O 7
ATOM 7147 N N . ARG A 1 27 ? 17.096 1.045 -0.391 1.00 0.39 41 ARG A N 7
ATOM 7148 C CA . ARG A 1 27 ? 15.839 1.580 -0.875 1.00 0.33 41 ARG A CA 7
ATOM 7149 C C . ARG A 1 27 ? 14.775 0.516 -0.677 1.00 0.28 41 ARG A C 7
ATOM 7150 O O . ARG A 1 27 ? 14.982 -0.647 -1.026 1.00 0.36 41 ARG A O 7
ATOM 7171 N N . PHE A 1 28 ? 13.645 0.914 -0.131 1.00 0.23 42 PHE A N 7
ATOM 7172 C CA .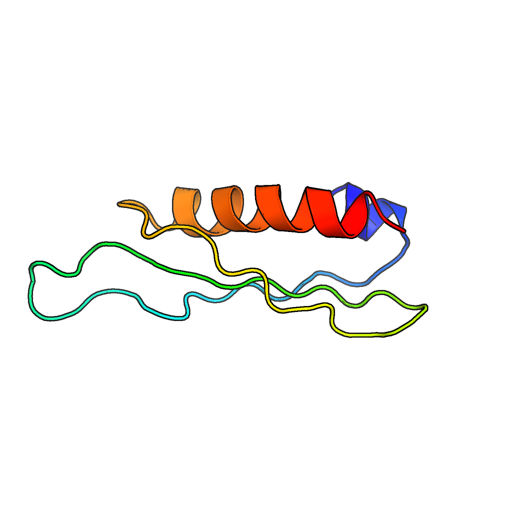 PHE A 1 28 ? 12.642 -0.039 0.304 1.00 0.24 42 PHE A CA 7
ATOM 7173 C C . PHE A 1 28 ? 11.435 0.005 -0.609 1.00 0.19 42 PHE A C 7
ATOM 7174 O O . PHE A 1 28 ? 11.029 1.070 -1.070 1.00 0.20 42 PHE A O 7
ATOM 7191 N N . THR A 1 29 ? 10.883 -1.161 -0.878 1.00 0.17 43 THR A N 7
ATOM 7192 C CA . THR A 1 29 ? 9.725 -1.286 -1.739 1.00 0.17 43 THR A CA 7
ATOM 7193 C C . THR A 1 29 ? 8.672 -2.131 -1.040 1.00 0.17 43 THR A C 7
ATOM 7194 O O . THR A 1 29 ? 8.950 -3.253 -0.614 1.00 0.24 43 THR A O 7
ATOM 7205 N N . PHE A 1 30 ? 7.473 -1.598 -0.901 1.00 0.14 44 PHE A N 7
ATOM 7206 C CA . PHE A 1 30 ? 6.433 -2.258 -0.140 1.00 0.12 44 PHE A CA 7
ATOM 7207 C C . PHE A 1 30 ? 5.125 -2.249 -0.939 1.00 0.13 44 PHE A C 7
ATOM 7208 O O . PHE A 1 30 ? 4.948 -1.412 -1.816 1.00 0.16 44 PHE A O 7
ATOM 7225 N N . GLY A 1 31 ? 4.222 -3.180 -0.641 1.00 0.13 45 GLY A N 7
ATOM 7226 C CA . GLY A 1 31 ? 2.942 -3.225 -1.327 1.00 0.17 45 GLY A CA 7
ATOM 7227 C C . GLY A 1 31 ? 1.779 -3.316 -0.356 1.00 0.15 45 GLY A C 7
ATOM 7228 O O . GLY A 1 31 ? 1.855 -4.040 0.637 1.00 0.15 45 GLY A O 7
ATOM 7232 N N . VAL A 1 32 ? 0.680 -2.634 -0.664 1.00 0.15 46 VAL A N 7
ATOM 7233 C CA . VAL A 1 32 ? -0.448 -2.552 0.264 1.00 0.15 46 VAL A CA 7
ATOM 7234 C C . VAL A 1 32 ? -1.584 -3.437 -0.210 1.00 0.14 46 VAL A C 7
ATOM 7235 O O . VAL A 1 32 ? -1.689 -3.741 -1.400 1.00 0.19 46 VAL A O 7
ATOM 7248 N N . ARG A 1 33 ? -2.437 -3.845 0.717 1.00 0.15 47 ARG A N 7
ATOM 7249 C CA . ARG A 1 33 ? -3.579 -4.669 0.400 1.00 0.18 47 ARG A CA 7
ATOM 7250 C C . ARG A 1 33 ? -4.775 -4.131 1.175 1.00 0.15 47 ARG A C 7
ATOM 7251 O O . ARG A 1 33 ? -4.625 -3.713 2.323 1.00 0.19 47 ARG A O 7
ATOM 7272 N N . VAL A 1 34 ? -5.942 -4.143 0.564 1.00 0.13 48 VAL A N 7
ATOM 7273 C CA . VAL A 1 34 ? -7.159 -3.700 1.238 1.00 0.13 48 VAL A CA 7
ATOM 7274 C C . VAL A 1 34 ? -8.289 -4.708 1.026 1.00 0.12 48 VAL A C 7
ATOM 7275 O O . VAL A 1 34 ? -8.326 -5.388 0.005 1.00 0.13 48 VAL A O 7
ATOM 7288 N N . ASN A 1 35 ? -9.202 -4.813 1.991 1.00 0.13 49 ASN A N 7
ATOM 7289 C CA . ASN A 1 35 ? -10.279 -5.793 1.909 1.00 0.15 49 ASN A CA 7
ATOM 7290 C C . ASN A 1 35 ? -11.576 -5.139 1.432 1.00 0.16 49 ASN A C 7
ATOM 7291 O O . ASN A 1 35 ? -12.397 -4.678 2.226 1.00 0.18 49 ASN A O 7
ATOM 7302 N N . THR A 1 36 ? -11.722 -5.112 0.123 1.00 0.17 50 THR A N 7
ATOM 7303 C CA . THR A 1 36 ? -12.923 -4.567 -0.502 1.00 0.21 50 THR A CA 7
ATOM 7304 C C . THR A 1 36 ? -14.107 -5.473 -0.209 1.00 0.25 50 THR A C 7
ATOM 7305 O O . THR A 1 36 ? -14.149 -6.616 -0.636 1.00 0.33 50 THR A O 7
ATOM 7316 N N . SER A 1 37 ? -15.043 -4.948 0.563 1.00 0.25 51 SER A N 7
ATOM 7317 C CA . SER A 1 37 ? -16.219 -5.690 1.012 1.00 0.30 51 SER A CA 7
ATOM 7318 C C . SER A 1 37 ? -16.945 -6.417 -0.123 1.00 0.33 51 SER A C 7
ATOM 7319 O O . SER A 1 37 ? -17.622 -7.415 0.111 1.00 0.42 51 SER A O 7
ATOM 7327 N N . ASP A 1 38 ? -16.811 -5.915 -1.340 1.00 0.33 52 ASP A N 7
ATOM 7328 C CA . ASP A 1 38 ? -17.514 -6.489 -2.478 1.00 0.41 52 ASP A CA 7
ATOM 7329 C C . ASP A 1 38 ? -16.674 -7.525 -3.223 1.00 0.31 52 ASP A C 7
ATOM 7330 O O . ASP A 1 38 ? -17.216 -8.312 -4.001 1.00 0.37 52 ASP A O 7
ATOM 7339 N N . ARG A 1 39 ? -15.364 -7.540 -3.003 1.00 0.28 53 ARG A N 7
ATOM 7340 C CA . ARG A 1 39 ? -14.483 -8.392 -3.801 1.00 0.28 53 ARG A CA 7
ATOM 7341 C C . ARG A 1 39 ? -13.476 -9.129 -2.920 1.00 0.24 53 ARG A C 7
ATOM 7342 O O . ARG A 1 39 ? -13.268 -10.335 -3.065 1.00 0.29 53 ARG A O 7
ATOM 7363 N N . GLY A 1 40 ? -12.856 -8.391 -2.012 1.00 0.18 54 GLY A N 7
ATOM 7364 C CA . GLY A 1 40 ? -11.888 -8.963 -1.105 1.00 0.19 54 GLY A CA 7
ATOM 7365 C C . GLY A 1 40 ? -10.552 -8.251 -1.151 1.00 0.17 54 GLY A C 7
ATOM 7366 O O . GLY A 1 40 ? -10.481 -7.073 -1.509 1.00 0.17 54 GLY A O 7
ATOM 7370 N N . TRP A 1 41 ? -9.508 -8.960 -0.751 1.00 0.18 55 TRP A N 7
ATOM 7371 C CA . TRP A 1 41 ? -8.149 -8.439 -0.799 1.00 0.18 55 TRP A CA 7
ATOM 7372 C C . TRP A 1 41 ? -7.805 -7.913 -2.191 1.00 0.19 55 TRP A C 7
ATOM 7373 O O . TRP A 1 41 ? -7.869 -8.642 -3.181 1.00 0.24 55 TRP A O 7
ATOM 7394 N N . THR A 1 42 ? -7.445 -6.639 -2.246 1.00 0.18 56 THR A N 7
ATOM 7395 C CA . THR A 1 42 ? -7.178 -5.957 -3.505 1.00 0.22 56 THR A CA 7
ATOM 7396 C C . THR A 1 42 ? -5.857 -6.394 -4.118 1.00 0.26 56 THR A C 7
ATOM 7397 O O . THR A 1 42 ? -5.127 -7.198 -3.539 1.00 0.36 56 THR A O 7
ATOM 7408 N N . ASP A 1 43 ? -5.560 -5.862 -5.293 1.00 0.30 57 ASP A N 7
ATOM 7409 C CA . ASP A 1 43 ? -4.260 -6.063 -5.908 1.00 0.34 57 ASP A CA 7
ATOM 7410 C C . ASP A 1 43 ? -3.206 -5.365 -5.076 1.00 0.23 57 ASP A C 7
ATOM 7411 O O . ASP A 1 43 ? -3.390 -4.215 -4.664 1.00 0.35 57 ASP A O 7
ATOM 7420 N N . GLU A 1 44 ? -2.125 -6.068 -4.810 1.00 0.27 58 GLU A N 7
ATOM 7421 C CA . GLU A 1 44 ? -1.055 -5.528 -3.998 1.00 0.27 58 GLU A CA 7
ATOM 7422 C C . GLU A 1 44 ? -0.404 -4.359 -4.701 1.00 0.23 58 GLU A C 7
ATOM 7423 O O . GLU A 1 44 ? 0.271 -4.520 -5.722 1.00 0.28 58 GLU A O 7
ATOM 7435 N N . CYS A 1 45 ? -0.625 -3.196 -4.142 1.00 0.19 59 CYS A N 7
ATOM 7436 C CA . CYS A 1 45 ? -0.123 -1.962 -4.711 1.00 0.20 59 CYS A CA 7
ATOM 7437 C C . CYS A 1 45 ? 1.304 -1.724 -4.252 1.00 0.17 59 CYS A C 7
ATOM 7438 O O . CYS A 1 45 ? 1.541 -1.238 -3.146 1.00 0.17 59 CYS A O 7
ATOM 7446 N N . ILE A 1 46 ? 2.242 -2.096 -5.102 1.00 0.18 60 ILE A N 7
ATOM 7447 C CA . ILE A 1 46 ? 3.654 -1.942 -4.821 1.00 0.16 60 ILE A CA 7
ATOM 7448 C C . ILE A 1 46 ? 4.083 -0.492 -5.009 1.00 0.16 60 ILE A C 7
ATOM 7449 O O . ILE A 1 46 ? 3.888 0.089 -6.077 1.00 0.18 60 ILE A O 7
ATOM 7465 N N . GLY A 1 47 ? 4.662 0.079 -3.967 1.00 0.16 61 GLY A N 7
ATOM 7466 C CA . GLY A 1 47 ? 5.118 1.448 -4.018 1.00 0.20 61 GLY A CA 7
ATOM 7467 C C . GLY A 1 47 ? 6.500 1.579 -4.612 1.00 0.21 61 GLY A C 7
ATOM 7468 O O . GLY A 1 47 ? 7.053 0.618 -5.148 1.00 0.23 61 GLY A O 7
ATOM 7472 N N . GLU A 1 48 ? 7.058 2.770 -4.507 1.00 0.27 62 GLU A N 7
ATOM 7473 C CA . GLU A 1 48 ? 8.348 3.077 -5.105 1.00 0.31 62 GLU A CA 7
ATOM 7474 C C . GLU A 1 48 ? 9.490 2.643 -4.193 1.00 0.25 62 GLU A C 7
ATOM 7475 O O . GLU A 1 48 ? 9.327 2.572 -2.976 1.00 0.29 62 GLU A O 7
ATOM 7487 N N . PRO A 1 49 ? 10.648 2.306 -4.783 1.00 0.24 63 PRO A N 7
ATOM 7488 C CA . PRO A 1 49 ? 11.881 2.073 -4.031 1.00 0.24 63 PRO A CA 7
ATOM 7489 C C . PRO A 1 49 ? 12.338 3.345 -3.325 1.00 0.21 63 PRO A C 7
ATOM 7490 O O . PRO A 1 49 ? 12.977 4.209 -3.930 1.00 0.24 63 PRO A O 7
ATOM 7501 N N . MET A 1 50 ? 12.036 3.449 -2.043 1.00 0.19 64 MET A N 7
ATOM 7502 C CA . MET A 1 50 ? 12.230 4.690 -1.309 1.00 0.20 64 MET A CA 7
ATOM 7503 C C . MET A 1 50 ? 13.310 4.522 -0.252 1.00 0.21 64 MET A C 7
ATOM 7504 O O . MET A 1 50 ? 13.361 3.502 0.427 1.00 0.26 64 MET A O 7
ATOM 7518 N N . PRO A 1 51 ? 14.183 5.524 -0.093 1.00 0.23 65 PRO A N 7
ATOM 7519 C CA . PRO A 1 51 ? 15.300 5.459 0.859 1.00 0.26 65 PRO A CA 7
ATOM 7520 C C . PRO A 1 51 ? 14.867 5.629 2.318 1.00 0.25 65 PRO A C 7
ATOM 7521 O O . PRO A 1 51 ? 15.708 5.737 3.213 1.00 0.27 65 PRO A O 7
ATOM 7532 N N . SER A 1 52 ? 13.562 5.660 2.567 1.00 0.23 66 SER A N 7
ATOM 7533 C CA . SER A 1 52 ? 13.040 5.781 3.915 1.00 0.24 66 SER A CA 7
ATOM 7534 C C . SER A 1 52 ? 11.753 4.966 4.028 1.00 0.22 66 SER A C 7
ATOM 7535 O O . SER A 1 52 ? 10.908 4.999 3.129 1.00 0.20 66 SER A O 7
ATOM 7543 N N . VAL A 1 53 ? 11.621 4.237 5.136 1.00 0.25 67 VAL A N 7
ATOM 7544 C CA . VAL A 1 53 ? 10.494 3.321 5.344 1.00 0.26 67 VAL A CA 7
ATOM 7545 C C . VAL A 1 53 ? 9.160 4.058 5.341 1.00 0.25 67 VAL A C 7
ATOM 7546 O O . VAL A 1 53 ? 8.126 3.486 4.997 1.00 0.29 67 VAL A O 7
ATOM 7559 N N . LYS A 1 54 ? 9.192 5.324 5.733 1.00 0.29 68 LYS A N 7
ATOM 7560 C CA . LYS A 1 54 ? 7.991 6.143 5.757 1.00 0.32 68 LYS A CA 7
ATOM 7561 C C . LYS A 1 54 ? 7.500 6.408 4.344 1.00 0.30 68 LYS A C 7
ATOM 7562 O O . LYS A 1 54 ? 6.309 6.298 4.056 1.00 0.33 68 LYS A O 7
ATOM 7581 N N . LYS A 1 55 ? 8.435 6.719 3.448 1.00 0.29 69 LYS A N 7
ATOM 7582 C CA . LYS A 1 55 ? 8.095 7.075 2.082 1.00 0.32 69 LYS A CA 7
ATOM 7583 C C . LYS A 1 55 ? 7.685 5.827 1.312 1.00 0.24 69 LYS A C 7
ATOM 7584 O O . LYS A 1 55 ? 6.928 5.903 0.342 1.00 0.24 69 LYS A O 7
ATOM 7603 N N . ALA A 1 56 ? 8.196 4.680 1.751 1.00 0.21 70 ALA A N 7
ATOM 7604 C CA . ALA A 1 56 ? 7.836 3.401 1.158 1.00 0.19 70 ALA A CA 7
ATOM 7605 C C . ALA A 1 56 ? 6.340 3.159 1.277 1.00 0.16 70 ALA A C 7
ATOM 7606 O O . ALA A 1 56 ? 5.652 2.990 0.269 1.00 0.17 70 ALA A O 7
ATOM 7613 N N . LYS A 1 57 ? 5.837 3.146 2.515 1.00 0.15 71 LYS A N 7
ATOM 7614 C CA . LYS A 1 57 ? 4.414 2.991 2.780 1.00 0.17 71 LYS A CA 7
ATOM 7615 C C . LYS A 1 57 ? 3.598 4.030 2.018 1.00 0.16 71 LYS A C 7
ATOM 7616 O O . LYS A 1 57 ? 2.652 3.685 1.307 1.00 0.17 71 LYS A O 7
ATOM 7635 N N . ASP A 1 58 ? 3.983 5.293 2.169 1.00 0.19 72 ASP A N 7
ATOM 7636 C CA . ASP A 1 58 ? 3.282 6.401 1.523 1.00 0.24 72 ASP A CA 7
ATOM 7637 C C . ASP A 1 58 ? 3.137 6.207 0.019 1.00 0.22 72 ASP A C 7
ATOM 7638 O O . ASP A 1 58 ? 2.039 6.348 -0.516 1.00 0.23 72 ASP A O 7
ATOM 7647 N N . SER A 1 59 ? 4.228 5.869 -0.661 1.00 0.21 73 SER A N 7
ATOM 7648 C CA . SER A 1 59 ? 4.200 5.756 -2.115 1.00 0.24 73 SER A CA 7
ATOM 7649 C C . SER A 1 59 ? 3.267 4.630 -2.566 1.00 0.20 73 SER A C 7
ATOM 7650 O O . SER A 1 59 ? 2.548 4.770 -3.559 1.00 0.24 73 SER A O 7
ATOM 7658 N N . ALA A 1 60 ? 3.271 3.525 -1.828 1.00 0.16 74 ALA A N 7
ATOM 7659 C CA . ALA A 1 60 ? 2.391 2.406 -2.138 1.00 0.17 74 ALA A CA 7
ATOM 7660 C C . ALA A 1 60 ? 0.936 2.792 -1.889 1.00 0.16 74 ALA A C 7
ATOM 7661 O O . ALA A 1 60 ? 0.055 2.533 -2.711 1.00 0.17 74 ALA A O 7
ATOM 7668 N N . ALA A 1 61 ? 0.712 3.415 -0.738 1.00 0.18 75 ALA A N 7
ATOM 7669 C CA . ALA A 1 61 ? -0.604 3.899 -0.341 1.00 0.21 75 ALA A CA 7
ATOM 7670 C C . ALA A 1 61 ? -1.222 4.795 -1.414 1.00 0.21 75 ALA A C 7
ATOM 7671 O O . ALA A 1 61 ? -2.426 4.745 -1.640 1.00 0.24 75 ALA A O 7
ATOM 7678 N N . VAL A 1 62 ? -0.402 5.600 -2.093 1.00 0.21 76 VAL A N 7
ATOM 7679 C CA . VAL A 1 62 ? -0.896 6.497 -3.136 1.00 0.25 76 VAL A CA 7
ATOM 7680 C C . VAL A 1 62 ? -1.488 5.701 -4.300 1.00 0.20 76 VAL A C 7
ATOM 7681 O O . VAL A 1 62 ? -2.507 6.085 -4.877 1.00 0.21 76 VAL A O 7
ATOM 7694 N N . LEU A 1 63 ? -0.868 4.568 -4.611 1.00 0.19 77 LEU A N 7
ATOM 7695 C CA . LEU A 1 63 ? -1.325 3.719 -5.700 1.00 0.21 77 LEU A CA 7
ATOM 7696 C C . LEU A 1 63 ? -2.537 2.913 -5.253 1.00 0.22 77 LEU A C 7
ATOM 7697 O O . LEU A 1 63 ? -3.393 2.534 -6.052 1.00 0.28 77 LEU A O 7
ATOM 7713 N N . LEU A 1 64 ? -2.582 2.646 -3.965 1.00 0.22 78 LEU A N 7
ATOM 7714 C CA . LEU A 1 64 ? -3.722 2.004 -3.340 1.00 0.27 78 LEU A CA 7
ATOM 7715 C C . LEU A 1 64 ? -4.947 2.918 -3.388 1.00 0.27 78 LEU A C 7
ATOM 7716 O O . LEU A 1 64 ? -6.051 2.488 -3.721 1.00 0.29 78 LEU A O 7
ATOM 7732 N N . LEU A 1 65 ? -4.727 4.183 -3.058 1.00 0.30 79 LEU A N 7
ATOM 7733 C CA . LEU A 1 65 ? -5.796 5.178 -3.020 1.00 0.38 79 LEU A CA 7
ATOM 7734 C C . LEU A 1 65 ? -6.429 5.403 -4.391 1.00 0.34 79 LEU A C 7
ATOM 7735 O O . LEU A 1 65 ? -7.615 5.702 -4.481 1.00 0.37 79 LEU A O 7
ATOM 7751 N N . GLU A 1 66 ? -5.654 5.244 -5.454 1.00 0.30 80 GLU A N 7
ATOM 7752 C CA . GLU A 1 66 ? -6.212 5.398 -6.794 1.00 0.33 80 GLU A CA 7
ATOM 7753 C C . GLU A 1 66 ? -6.976 4.146 -7.197 1.00 0.27 80 GLU A C 7
ATOM 7754 O O . GLU A 1 66 ? -7.958 4.223 -7.923 1.00 0.30 80 GLU A O 7
ATOM 7766 N N . LEU A 1 67 ? -6.537 2.998 -6.693 1.00 0.23 81 LEU A N 7
ATOM 7767 C CA . LEU A 1 67 ? -7.250 1.745 -6.900 1.00 0.24 81 LEU A CA 7
ATOM 7768 C C . LEU A 1 67 ? -8.604 1.832 -6.201 1.00 0.25 81 LEU A C 7
ATOM 7769 O O . LEU A 1 67 ? -9.640 1.463 -6.758 1.00 0.32 81 LEU A O 7
ATOM 7785 N N . LEU A 1 68 ? -8.569 2.338 -4.976 1.00 0.28 82 LEU A N 7
ATOM 7786 C CA . LEU A 1 68 ? -9.764 2.596 -4.190 1.00 0.41 82 LEU A CA 7
ATOM 7787 C C . LEU A 1 68 ? -10.630 3.689 -4.813 1.00 0.46 82 LEU A C 7
ATOM 7788 O O . LEU A 1 68 ? -11.826 3.769 -4.539 1.00 0.63 82 LEU A O 7
ATOM 7804 N N . ASN A 1 69 ? -10.034 4.512 -5.664 1.00 0.45 83 ASN A N 7
ATOM 7805 C CA . ASN A 1 69 ? -10.767 5.580 -6.336 1.00 0.55 83 ASN A CA 7
ATOM 7806 C C . ASN A 1 69 ? -11.386 5.032 -7.622 1.00 0.53 83 ASN A C 7
ATOM 7807 O O . ASN A 1 69 ? -12.141 5.711 -8.319 1.00 0.59 83 ASN A O 7
ATOM 7818 N N . LYS A 1 70 ? -11.064 3.778 -7.916 1.00 0.50 84 LYS A N 7
ATOM 7819 C CA . LYS A 1 70 ? -11.570 3.096 -9.098 1.00 0.58 84 LYS A CA 7
ATOM 7820 C C . LYS A 1 70 ? -12.442 1.925 -8.676 1.00 1.18 84 LYS A C 7
ATOM 7821 O O . LYS A 1 70 ? -12.405 0.845 -9.270 1.00 1.86 84 LYS A O 7
ATOM 7840 N N . THR A 1 71 ? -13.204 2.146 -7.626 1.00 1.78 85 THR A N 7
ATOM 7841 C CA . THR A 1 71 ? -14.061 1.120 -7.065 1.00 2.69 85 THR A CA 7
ATOM 7842 C C . THR A 1 71 ? -15.486 1.252 -7.591 1.00 3.28 85 THR A C 7
ATOM 7843 O O . THR A 1 71 ? -16.006 0.273 -8.166 1.00 3.79 85 THR A O 7
ATOM 7855 N N . ASN A 1 1 ? -5.717 6.179 5.146 1.00 0.92 15 ASN A N 8
ATOM 7856 C CA . ASN A 1 1 ? -6.587 5.207 5.852 1.00 0.85 15 ASN A CA 8
ATOM 7857 C C . ASN A 1 1 ? -8.047 5.647 5.815 1.00 0.80 15 ASN A C 8
ATOM 7858 O O . ASN A 1 1 ? -8.947 4.829 6.004 1.00 0.75 15 ASN A O 8
ATOM 7871 N N . ASP A 1 2 ? -8.284 6.929 5.553 1.00 0.85 16 ASP A N 8
ATOM 7872 C CA . ASP A 1 2 ? -9.634 7.486 5.595 1.00 0.87 16 ASP A CA 8
ATOM 7873 C C . ASP A 1 2 ? -10.509 6.886 4.506 1.00 0.75 16 ASP A C 8
ATOM 7874 O O . ASP A 1 2 ? -11.662 6.552 4.751 1.00 0.74 16 ASP A O 8
ATOM 7883 N N . ILE A 1 3 ? -9.953 6.746 3.310 1.00 0.70 17 ILE A N 8
ATOM 7884 C CA . ILE A 1 3 ? -10.691 6.200 2.176 1.00 0.64 17 ILE A CA 8
ATOM 7885 C C . ILE A 1 3 ? -11.176 4.785 2.482 1.00 0.57 17 ILE A C 8
ATOM 7886 O O . ILE A 1 3 ? -12.319 4.429 2.183 1.00 0.57 17 ILE A O 8
ATOM 7902 N N . CYS A 1 4 ? -10.313 4.000 3.110 1.00 0.55 18 CYS A N 8
ATOM 7903 C CA . CYS A 1 4 ? -10.642 2.627 3.467 1.00 0.51 18 CYS A CA 8
ATOM 7904 C C . CYS A 1 4 ? -11.649 2.614 4.614 1.00 0.53 18 CYS A C 8
ATOM 7905 O O . CYS A 1 4 ? -12.616 1.852 4.606 1.00 0.51 18 CYS A O 8
ATOM 7913 N N . LEU A 1 5 ? -11.416 3.491 5.583 1.00 0.58 19 LEU A N 8
ATOM 7914 C CA . LEU A 1 5 ? -12.275 3.604 6.757 1.00 0.63 19 LEU A CA 8
ATOM 7915 C C . LEU A 1 5 ? -13.683 4.003 6.348 1.00 0.63 19 LEU A C 8
ATOM 7916 O O . LEU A 1 5 ? -14.670 3.406 6.777 1.00 0.63 19 LEU A O 8
ATOM 7932 N N . ARG A 1 6 ? -13.753 5.031 5.519 1.00 0.64 20 ARG A N 8
ATOM 7933 C CA . ARG A 1 6 ? -15.012 5.557 4.998 1.00 0.65 20 ARG A CA 8
ATOM 7934 C C . ARG A 1 6 ? -15.821 4.483 4.276 1.00 0.58 20 ARG A C 8
ATOM 7935 O O . ARG A 1 6 ? -17.047 4.446 4.372 1.00 0.60 20 ARG A O 8
ATOM 7956 N N . LYS A 1 7 ? -15.127 3.605 3.561 1.00 0.51 21 LYS A N 8
ATOM 7957 C CA . LYS A 1 7 ? -15.770 2.520 2.823 1.00 0.46 21 LYS A CA 8
ATOM 7958 C C . LYS A 1 7 ? -16.271 1.428 3.762 1.00 0.45 21 LYS A C 8
ATOM 7959 O O . LYS A 1 7 ? -16.820 0.417 3.319 1.00 0.44 21 LYS A O 8
ATOM 7978 N N . ASN A 1 8 ? -16.051 1.647 5.051 1.00 0.48 22 ASN A N 8
ATOM 7979 C CA . ASN A 1 8 ? -16.471 0.732 6.111 1.00 0.50 22 ASN A CA 8
ATOM 7980 C C . ASN A 1 8 ? -15.620 -0.534 6.081 1.00 0.42 22 ASN A C 8
ATOM 7981 O O . ASN A 1 8 ? -15.992 -1.579 6.619 1.00 0.49 22 ASN A O 8
ATOM 7992 N N . TRP A 1 9 ? -14.460 -0.424 5.455 1.00 0.35 23 TRP A N 8
ATOM 7993 C CA . TRP A 1 9 ? -13.517 -1.526 5.395 1.00 0.29 23 TRP A CA 8
ATOM 7994 C C . TRP A 1 9 ? -12.624 -1.505 6.626 1.00 0.34 23 TRP A C 8
ATOM 7995 O O . TRP A 1 9 ? -12.487 -0.468 7.277 1.00 0.40 23 TRP A O 8
ATOM 8016 N N . PRO A 1 10 ? -12.011 -2.648 6.970 1.00 0.34 24 PRO A N 8
ATOM 8017 C CA . PRO A 1 10 ? -11.033 -2.718 8.058 1.00 0.40 24 PRO A CA 8
ATOM 8018 C C . PRO A 1 10 ? -9.744 -1.980 7.699 1.00 0.39 24 PRO A C 8
ATOM 8019 O O . PRO A 1 10 ? -9.688 -1.254 6.706 1.00 0.41 24 PRO A O 8
ATOM 8030 N N . MET A 1 11 ? -8.705 -2.159 8.496 1.00 0.47 25 MET A N 8
ATOM 8031 C CA . MET A 1 11 ? -7.428 -1.535 8.208 1.00 0.47 25 MET A CA 8
ATOM 8032 C C . MET A 1 11 ? -6.647 -2.386 7.214 1.00 0.38 25 MET A C 8
ATOM 8033 O O . MET A 1 11 ? -6.592 -3.611 7.349 1.00 0.44 25 MET A O 8
ATOM 8047 N N . PRO A 1 12 ? -6.049 -1.752 6.192 1.00 0.32 26 PRO A N 8
ATOM 8048 C CA . PRO A 1 12 ? -5.319 -2.459 5.138 1.00 0.25 26 PRO A CA 8
ATOM 8049 C C . PRO A 1 12 ? -4.045 -3.134 5.640 1.00 0.23 26 PRO A C 8
ATOM 8050 O O . PRO A 1 12 ? -3.569 -2.876 6.750 1.00 0.27 26 PRO A O 8
ATOM 8061 N N . SER A 1 13 ? -3.503 -3.996 4.801 1.00 0.20 27 SER A N 8
ATOM 8062 C CA . SER A 1 13 ? -2.262 -4.689 5.096 1.00 0.20 27 SER A CA 8
ATOM 8063 C C . SER A 1 13 ? -1.080 -3.820 4.707 1.00 0.17 27 SER A C 8
ATOM 8064 O O . SER A 1 13 ? -1.132 -3.119 3.696 1.00 0.17 27 SER A O 8
ATOM 8072 N N . TYR A 1 14 ? -0.014 -3.885 5.486 1.00 0.17 28 TYR A N 8
ATOM 8073 C CA . TYR A 1 14 ? 1.177 -3.101 5.221 1.00 0.17 28 TYR A CA 8
ATOM 8074 C C . TYR A 1 14 ? 2.405 -3.936 5.574 1.00 0.20 28 TYR A C 8
ATOM 8075 O O . TYR A 1 14 ? 2.647 -4.223 6.747 1.00 0.25 28 TYR A O 8
ATOM 8093 N N . ARG A 1 15 ? 3.167 -4.340 4.560 1.00 0.23 29 ARG A N 8
ATOM 8094 C CA . ARG A 1 15 ? 4.335 -5.185 4.758 1.00 0.33 29 ARG A CA 8
ATOM 8095 C C . ARG A 1 15 ? 5.293 -5.009 3.591 1.00 0.24 29 ARG A C 8
ATOM 8096 O O . ARG A 1 15 ? 4.912 -5.187 2.429 1.00 0.22 29 ARG A O 8
ATOM 8117 N N . CYS A 1 16 ? 6.525 -4.648 3.901 1.00 0.31 30 CYS A N 8
ATOM 8118 C CA . CYS A 1 16 ? 7.523 -4.373 2.885 1.00 0.31 30 CYS A CA 8
ATOM 8119 C C . CYS A 1 16 ? 7.917 -5.662 2.172 1.00 0.27 30 CYS A C 8
ATOM 8120 O O . CYS A 1 16 ? 8.264 -6.657 2.812 1.00 0.30 30 CYS A O 8
ATOM 8128 N N . VAL A 1 17 ? 7.857 -5.645 0.844 1.00 0.26 31 VAL A N 8
ATOM 8129 C CA . VAL A 1 17 ? 8.193 -6.823 0.060 1.00 0.28 31 VAL A CA 8
ATOM 8130 C C . VAL A 1 17 ? 9.698 -6.957 -0.037 1.00 0.27 31 VAL A C 8
ATOM 8131 O O . VAL A 1 17 ? 10.241 -8.061 -0.062 1.00 0.32 31 VAL A O 8
ATOM 8144 N N . LYS A 1 18 ? 10.366 -5.820 -0.084 1.00 0.24 32 LYS A N 8
ATOM 8145 C CA . LYS A 1 18 ? 11.813 -5.770 0.007 1.00 0.26 32 LYS A CA 8
ATOM 8146 C C . LYS A 1 18 ? 12.226 -4.664 0.965 1.00 0.31 32 LYS A C 8
ATOM 8147 O O . LYS A 1 18 ? 11.786 -3.522 0.828 1.00 0.31 32 LYS A O 8
ATOM 8166 N N . GLU A 1 19 ? 13.068 -4.998 1.918 1.00 0.52 33 GLU A N 8
ATOM 8167 C CA . GLU A 1 19 ? 13.611 -4.012 2.838 1.00 0.65 33 GLU A CA 8
ATOM 8168 C C . GLU A 1 19 ? 15.037 -4.380 3.205 1.00 0.98 33 GLU A C 8
ATOM 8169 O O . GLU A 1 19 ? 15.344 -5.553 3.419 1.00 1.39 33 GLU A O 8
ATOM 8181 N N . GLY A 1 20 ? 15.910 -3.385 3.266 1.00 1.02 34 GLY A N 8
ATOM 8182 C CA . GLY A 1 20 ? 17.288 -3.649 3.582 1.00 1.52 34 GLY A CA 8
ATOM 8183 C C . GLY A 1 20 ? 18.016 -4.298 2.429 1.00 1.29 34 GLY A C 8
ATOM 8184 O O . GLY A 1 20 ? 17.651 -4.104 1.267 1.00 1.69 34 GLY A O 8
ATOM 8188 N N . GLY A 1 21 ? 19.015 -5.093 2.754 1.00 1.53 35 GLY A N 8
ATOM 8189 C CA . GLY A 1 21 ? 19.872 -5.666 1.747 1.00 1.64 35 GLY A CA 8
ATOM 8190 C C . GLY A 1 21 ? 21.243 -5.037 1.801 1.00 1.92 35 GLY A C 8
ATOM 8191 O O . GLY A 1 21 ? 21.593 -4.426 2.813 1.00 2.13 35 GLY A O 8
ATOM 8195 N N . PRO A 1 22 ? 22.047 -5.165 0.741 1.00 2.06 36 PRO A N 8
ATOM 8196 C CA . PRO A 1 22 ? 23.367 -4.538 0.680 1.00 2.40 36 PRO A CA 8
ATOM 8197 C C . PRO A 1 22 ? 23.287 -3.017 0.789 1.00 2.43 36 PRO A C 8
ATOM 8198 O O . PRO A 1 22 ? 22.228 -2.437 0.552 1.00 3.00 36 PRO A O 8
ATOM 8209 N N . ALA A 1 23 ? 24.395 -2.380 1.142 1.00 2.18 37 ALA A N 8
ATOM 8210 C CA . ALA A 1 23 ? 24.424 -0.932 1.355 1.00 2.20 37 ALA A CA 8
ATOM 8211 C C . ALA A 1 23 ? 23.804 -0.165 0.187 1.00 1.91 37 ALA A C 8
ATOM 8212 O O . ALA A 1 23 ? 22.988 0.741 0.385 1.00 1.86 37 ALA A O 8
ATOM 8219 N N . HIS A 1 24 ? 24.173 -0.551 -1.031 1.00 1.80 38 HIS A N 8
ATOM 8220 C CA . HIS A 1 24 ? 23.700 0.134 -2.234 1.00 1.61 38 HIS A CA 8
ATOM 8221 C C . HIS A 1 24 ? 22.223 -0.151 -2.504 1.00 1.37 38 HIS A C 8
ATOM 8222 O O . HIS A 1 24 ? 21.590 0.537 -3.302 1.00 1.39 38 HIS A O 8
ATOM 8237 N N . ALA A 1 25 ? 21.674 -1.152 -1.834 1.00 1.26 39 ALA A N 8
ATOM 8238 C CA . ALA A 1 25 ? 20.313 -1.588 -2.107 1.00 1.12 39 ALA A CA 8
ATOM 8239 C C . ALA A 1 25 ? 19.415 -1.391 -0.893 1.00 0.93 39 ALA A C 8
ATOM 8240 O O . ALA A 1 25 ? 18.545 -2.211 -0.615 1.00 1.07 39 ALA A O 8
ATOM 8247 N N . LYS A 1 26 ? 19.621 -0.291 -0.186 1.00 0.78 40 LYS A N 8
ATOM 8248 C CA . LYS A 1 26 ? 18.824 0.029 0.992 1.00 0.61 40 LYS A CA 8
ATOM 8249 C C . LYS A 1 26 ? 17.525 0.724 0.588 1.00 0.43 40 LYS A C 8
ATOM 8250 O O . LYS A 1 26 ? 16.922 1.450 1.375 1.00 0.39 40 LYS A O 8
ATOM 8269 N N . ARG A 1 27 ? 17.134 0.553 -0.662 1.00 0.39 41 ARG A N 8
ATOM 8270 C CA . ARG A 1 27 ? 15.855 1.074 -1.111 1.00 0.33 41 ARG A CA 8
ATOM 8271 C C . ARG A 1 27 ? 14.786 0.075 -0.720 1.00 0.28 41 ARG A C 8
ATOM 8272 O O . ARG A 1 27 ? 14.991 -1.139 -0.813 1.00 0.36 41 ARG A O 8
ATOM 8293 N N . PHE A 1 28 ? 13.659 0.578 -0.266 1.00 0.23 42 PHE A N 8
ATOM 8294 C CA . PHE A 1 28 ? 12.618 -0.270 0.266 1.00 0.24 42 PHE A CA 8
ATOM 8295 C C . PHE A 1 28 ? 11.422 -0.265 -0.660 1.00 0.19 42 PHE A C 8
ATOM 8296 O O . PHE A 1 28 ? 10.951 0.789 -1.084 1.00 0.20 42 PHE A O 8
ATOM 8313 N N . THR A 1 29 ? 10.951 -1.450 -0.971 1.00 0.17 43 THR A N 8
ATOM 8314 C CA . THR A 1 29 ? 9.829 -1.626 -1.863 1.00 0.17 43 THR A CA 8
ATOM 8315 C C . THR A 1 29 ? 8.719 -2.309 -1.086 1.00 0.17 43 THR A C 8
ATOM 8316 O O . THR A 1 29 ? 8.963 -3.339 -0.456 1.00 0.24 43 THR A O 8
ATOM 8327 N N . PHE A 1 30 ? 7.516 -1.757 -1.089 1.00 0.14 44 PHE A N 8
ATOM 8328 C CA . PHE A 1 30 ? 6.442 -2.284 -0.269 1.00 0.12 44 PHE A CA 8
ATOM 8329 C C . PHE A 1 30 ? 5.141 -2.278 -1.074 1.00 0.13 44 PHE A C 8
ATOM 8330 O O . PHE A 1 30 ? 4.965 -1.440 -1.957 1.00 0.16 44 PHE A O 8
ATOM 8347 N N . GLY A 1 31 ? 4.243 -3.212 -0.774 1.00 0.13 45 GLY A N 8
ATOM 8348 C CA . GLY A 1 31 ? 2.962 -3.259 -1.452 1.00 0.17 45 GLY A CA 8
ATOM 8349 C C . GLY A 1 31 ? 1.797 -3.312 -0.480 1.00 0.15 45 GLY A C 8
ATOM 8350 O O . GLY A 1 31 ? 1.860 -4.019 0.528 1.00 0.15 45 GLY A O 8
ATOM 8354 N N . VAL A 1 32 ? 0.714 -2.607 -0.799 1.00 0.15 46 VAL A N 8
ATOM 8355 C CA . VAL A 1 32 ? -0.443 -2.528 0.093 1.00 0.15 46 VAL A CA 8
ATOM 8356 C C . VAL A 1 32 ? -1.585 -3.349 -0.479 1.00 0.14 46 VAL A C 8
ATOM 8357 O O . VAL A 1 32 ? -1.639 -3.577 -1.686 1.00 0.19 46 VAL A O 8
ATOM 8370 N N . ARG A 1 33 ? -2.495 -3.789 0.372 1.00 0.15 47 ARG A N 8
ATOM 8371 C CA . ARG A 1 33 ? -3.698 -4.462 -0.079 1.00 0.18 47 ARG A CA 8
ATOM 8372 C C . ARG A 1 33 ? -4.845 -4.099 0.858 1.00 0.15 47 ARG A C 8
ATOM 8373 O O . ARG A 1 33 ? -4.620 -3.853 2.047 1.00 0.19 47 ARG A O 8
ATOM 8394 N N . VAL A 1 34 ? -6.056 -4.034 0.322 1.00 0.13 48 VAL A N 8
ATOM 8395 C CA . VAL A 1 34 ? -7.235 -3.681 1.114 1.00 0.13 48 VAL A CA 8
ATOM 8396 C C . VAL A 1 34 ? -8.308 -4.760 0.992 1.00 0.12 48 VAL A C 8
ATOM 8397 O O . VAL A 1 34 ? -8.377 -5.459 -0.017 1.00 0.13 48 VAL A O 8
ATOM 8410 N N . ASN A 1 35 ? -9.139 -4.893 2.021 1.00 0.13 49 ASN A N 8
ATOM 8411 C CA . ASN A 1 35 ? -10.181 -5.910 2.032 1.00 0.15 49 ASN A CA 8
ATOM 8412 C C . ASN A 1 35 ? -11.498 -5.318 1.541 1.00 0.16 49 ASN A C 8
ATOM 8413 O O . ASN A 1 35 ? -12.332 -4.861 2.321 1.00 0.18 49 ASN A O 8
ATOM 8424 N N . THR A 1 36 ? -11.640 -5.321 0.231 1.00 0.17 50 THR A N 8
ATOM 8425 C CA . THR A 1 36 ? -12.853 -4.817 -0.400 1.00 0.21 50 THR A CA 8
ATOM 8426 C C . THR A 1 36 ? -14.019 -5.735 -0.058 1.00 0.25 50 THR A C 8
ATOM 8427 O O . THR A 1 36 ? -14.048 -6.897 -0.447 1.00 0.33 50 THR A O 8
ATOM 8438 N N . SER A 1 37 ? -14.956 -5.208 0.714 1.00 0.25 51 SER A N 8
ATOM 8439 C CA . SER A 1 37 ? -16.079 -5.980 1.234 1.00 0.30 51 SER A CA 8
ATOM 8440 C C . SER A 1 37 ? -16.830 -6.728 0.127 1.00 0.33 51 SER A C 8
ATOM 8441 O O . SER A 1 37 ? -17.437 -7.769 0.378 1.00 0.42 51 SER A O 8
ATOM 8449 N N . ASP A 1 38 ? -16.772 -6.211 -1.091 1.00 0.33 52 ASP A N 8
ATOM 8450 C CA . ASP A 1 38 ? -17.510 -6.803 -2.197 1.00 0.41 52 ASP A CA 8
ATOM 8451 C C . ASP A 1 38 ? -16.659 -7.781 -3.013 1.00 0.31 52 ASP A C 8
ATOM 8452 O O . ASP A 1 38 ? -17.204 -8.589 -3.763 1.00 0.37 52 ASP A O 8
ATOM 8461 N N . ARG A 1 39 ? -15.337 -7.736 -2.868 1.00 0.28 53 ARG A N 8
ATOM 8462 C CA . ARG A 1 39 ? -14.470 -8.577 -3.693 1.00 0.28 53 ARG A CA 8
ATOM 8463 C C . ARG A 1 39 ? -13.415 -9.295 -2.847 1.00 0.24 53 ARG A C 8
ATOM 8464 O O . ARG A 1 39 ? -13.216 -10.502 -2.985 1.00 0.29 53 ARG A O 8
ATOM 8485 N N . GLY A 1 40 ? -12.766 -8.557 -1.957 1.00 0.18 54 GLY A N 8
ATOM 8486 C CA . GLY A 1 40 ? -11.794 -9.148 -1.060 1.00 0.19 54 GLY A CA 8
ATOM 8487 C C . GLY A 1 40 ? -10.456 -8.448 -1.090 1.00 0.17 54 GLY A C 8
ATOM 8488 O O . GLY A 1 40 ? -10.371 -7.272 -1.452 1.00 0.17 54 GLY A O 8
ATOM 8492 N N . TRP A 1 41 ? -9.421 -9.162 -0.673 1.00 0.18 55 TRP A N 8
ATOM 8493 C CA . TRP A 1 41 ? -8.062 -8.647 -0.738 1.00 0.18 55 TRP A CA 8
ATOM 8494 C C . TRP A 1 41 ? -7.739 -8.154 -2.143 1.00 0.19 55 TRP A C 8
ATOM 8495 O O . TRP A 1 41 ? -7.779 -8.921 -3.107 1.00 0.24 55 TRP A O 8
ATOM 8516 N N . THR A 1 42 ? -7.444 -6.871 -2.248 1.00 0.18 56 THR A N 8
ATOM 8517 C CA . THR A 1 42 ? -7.119 -6.258 -3.522 1.00 0.22 56 THR A CA 8
ATOM 8518 C C . THR A 1 42 ? -5.749 -6.703 -4.007 1.00 0.26 56 THR A C 8
ATOM 8519 O O . THR A 1 42 ? -4.932 -7.199 -3.222 1.00 0.36 56 THR A O 8
ATOM 8530 N N . ASP A 1 43 ? -5.506 -6.529 -5.297 1.00 0.30 57 ASP A N 8
ATOM 8531 C CA . ASP A 1 43 ? -4.192 -6.786 -5.859 1.00 0.34 57 ASP A CA 8
ATOM 8532 C C . ASP A 1 43 ? -3.185 -5.856 -5.213 1.00 0.23 57 ASP A C 8
ATOM 8533 O O . ASP A 1 43 ? -3.378 -4.636 -5.167 1.00 0.35 57 ASP A O 8
ATOM 8542 N N . GLU A 1 44 ? -2.139 -6.448 -4.673 1.00 0.27 58 GLU A N 8
ATOM 8543 C CA . GLU A 1 44 ? -1.160 -5.707 -3.907 1.00 0.27 58 GLU A CA 8
ATOM 8544 C C . GLU A 1 44 ? -0.518 -4.616 -4.744 1.00 0.23 58 GLU A C 8
ATOM 8545 O O . GLU A 1 44 ? 0.021 -4.863 -5.826 1.00 0.28 58 GLU A O 8
ATOM 8557 N N . CYS A 1 45 ? -0.600 -3.408 -4.230 1.00 0.19 59 CYS A N 8
ATOM 8558 C CA . CYS A 1 45 ? -0.105 -2.235 -4.925 1.00 0.20 59 CYS A CA 8
ATOM 8559 C C . CYS A 1 45 ? 1.293 -1.884 -4.441 1.00 0.17 59 CYS A C 8
ATOM 8560 O O . CYS A 1 45 ? 1.461 -1.282 -3.379 1.00 0.17 59 CYS A O 8
ATOM 8568 N N . ILE A 1 46 ? 2.291 -2.293 -5.209 1.00 0.18 60 ILE A N 8
ATOM 8569 C CA . ILE A 1 46 ? 3.678 -2.034 -4.876 1.00 0.16 60 ILE A CA 8
ATOM 8570 C C . ILE A 1 46 ? 4.036 -0.586 -5.185 1.00 0.16 60 ILE A C 8
ATOM 8571 O O . ILE A 1 46 ? 3.817 -0.098 -6.295 1.00 0.18 60 ILE A O 8
ATOM 8587 N N . GLY A 1 47 ? 4.580 0.090 -4.187 1.00 0.16 61 GLY A N 8
ATOM 8588 C CA . GLY A 1 47 ? 4.975 1.473 -4.343 1.00 0.20 61 GLY A CA 8
ATOM 8589 C C . GLY A 1 47 ? 6.356 1.620 -4.944 1.00 0.21 61 GLY A C 8
ATOM 8590 O O . GLY A 1 47 ? 6.929 0.657 -5.455 1.00 0.23 61 GLY A O 8
ATOM 8594 N N . GLU A 1 48 ? 6.897 2.822 -4.871 1.00 0.27 62 GLU A N 8
ATOM 8595 C CA . GLU A 1 48 ? 8.197 3.113 -5.441 1.00 0.31 62 GLU A CA 8
ATOM 8596 C C . GLU A 1 48 ? 9.288 2.892 -4.398 1.00 0.25 62 GLU A C 8
ATOM 8597 O O . GLU A 1 48 ? 9.127 3.279 -3.240 1.00 0.29 62 GLU A O 8
ATOM 8609 N N . PRO A 1 49 ? 10.398 2.239 -4.793 1.00 0.24 63 PRO A N 8
ATOM 8610 C CA . PRO A 1 49 ? 11.530 1.966 -3.897 1.00 0.24 63 PRO A CA 8
ATOM 8611 C C . PRO A 1 49 ? 12.063 3.233 -3.242 1.00 0.21 63 PRO A C 8
ATOM 8612 O O . PRO A 1 49 ? 12.603 4.118 -3.910 1.00 0.24 63 PRO A O 8
ATOM 8623 N N . MET A 1 50 ? 11.931 3.300 -1.930 1.00 0.19 64 MET A N 8
ATOM 8624 C CA . MET A 1 50 ? 12.234 4.507 -1.179 1.00 0.20 64 MET A CA 8
ATOM 8625 C C . MET A 1 50 ? 13.442 4.308 -0.283 1.00 0.21 64 MET A C 8
ATOM 8626 O O . MET A 1 50 ? 13.724 3.195 0.145 1.00 0.26 64 MET A O 8
ATOM 8640 N N . PRO A 1 51 ? 14.174 5.389 0.013 1.00 0.23 65 PRO A N 8
ATOM 8641 C CA . PRO A 1 51 ? 15.334 5.337 0.898 1.00 0.26 65 PRO A CA 8
ATOM 8642 C C . PRO A 1 51 ? 14.961 5.461 2.377 1.00 0.25 65 PRO A C 8
ATOM 8643 O O . PRO A 1 51 ? 15.835 5.628 3.228 1.00 0.27 65 PRO A O 8
ATOM 8654 N N . SER A 1 52 ? 13.666 5.393 2.683 1.00 0.23 66 SER A N 8
ATOM 8655 C CA . SER A 1 52 ? 13.192 5.448 4.060 1.00 0.24 66 SER A CA 8
ATOM 8656 C C . SER A 1 52 ? 11.830 4.766 4.157 1.00 0.22 66 SER A C 8
ATOM 8657 O O . SER A 1 52 ? 10.974 4.934 3.286 1.00 0.20 66 SER A O 8
ATOM 8665 N N . VAL A 1 53 ? 11.648 3.996 5.226 1.00 0.25 67 VAL A N 8
ATOM 8666 C CA . VAL A 1 53 ? 10.486 3.117 5.367 1.00 0.26 67 VAL A CA 8
ATOM 8667 C C . VAL A 1 53 ? 9.174 3.888 5.490 1.00 0.25 67 VAL A C 8
ATOM 8668 O O . VAL A 1 53 ? 8.121 3.388 5.097 1.00 0.29 67 VAL A O 8
ATOM 8681 N N . LYS A 1 54 ? 9.236 5.105 6.014 1.00 0.29 68 LYS A N 8
ATOM 8682 C CA . LYS A 1 54 ? 8.024 5.878 6.252 1.00 0.32 68 LYS A CA 8
ATOM 8683 C C . LYS A 1 54 ? 7.423 6.371 4.941 1.00 0.30 68 LYS A C 8
ATOM 8684 O O . LYS A 1 54 ? 6.210 6.296 4.743 1.00 0.33 68 LYS A O 8
ATOM 8703 N N . LYS A 1 55 ? 8.270 6.843 4.031 1.00 0.29 69 LYS A N 8
ATOM 8704 C CA . LYS A 1 55 ? 7.789 7.347 2.750 1.00 0.32 69 LYS A CA 8
ATOM 8705 C C . LYS A 1 55 ? 7.522 6.191 1.793 1.00 0.24 69 LYS A C 8
ATOM 8706 O O . LYS A 1 55 ? 6.823 6.352 0.793 1.00 0.24 69 LYS A O 8
ATOM 8725 N N . ALA A 1 56 ? 8.093 5.024 2.100 1.00 0.21 70 ALA A N 8
ATOM 8726 C CA . ALA A 1 56 ? 7.805 3.810 1.345 1.00 0.19 70 ALA A CA 8
ATOM 8727 C C . ALA A 1 56 ? 6.310 3.515 1.364 1.00 0.16 70 ALA A C 8
ATOM 8728 O O . ALA A 1 56 ? 5.671 3.445 0.310 1.00 0.17 70 ALA A O 8
ATOM 8735 N N . LYS A 1 57 ? 5.755 3.340 2.570 1.00 0.15 71 LYS A N 8
ATOM 8736 C CA . LYS A 1 57 ? 4.320 3.139 2.748 1.00 0.17 71 LYS A CA 8
ATOM 8737 C C . LYS A 1 57 ? 3.521 4.226 2.042 1.00 0.16 71 LYS A C 8
ATOM 8738 O O . LYS A 1 57 ? 2.561 3.930 1.334 1.00 0.17 71 LYS A O 8
ATOM 8757 N N . ASP A 1 58 ? 3.926 5.481 2.243 1.00 0.19 72 ASP A N 8
ATOM 8758 C CA . ASP A 1 58 ? 3.264 6.624 1.605 1.00 0.24 72 ASP A CA 8
ATOM 8759 C C . ASP A 1 58 ? 3.115 6.433 0.102 1.00 0.22 72 ASP A C 8
ATOM 8760 O O . ASP A 1 58 ? 2.018 6.568 -0.434 1.00 0.23 72 ASP A O 8
ATOM 8769 N N . SER A 1 59 ? 4.209 6.105 -0.572 1.00 0.21 73 SER A N 8
ATOM 8770 C CA . SER A 1 59 ? 4.199 5.982 -2.022 1.00 0.24 73 SER A CA 8
ATOM 8771 C C . SER A 1 59 ? 3.222 4.901 -2.479 1.00 0.20 73 SER A C 8
ATOM 8772 O O . SER A 1 59 ? 2.464 5.101 -3.429 1.00 0.24 73 SER A O 8
ATOM 8780 N N . ALA A 1 60 ? 3.236 3.766 -1.796 1.00 0.16 74 ALA A N 8
ATOM 8781 C CA . ALA A 1 60 ? 2.355 2.665 -2.155 1.00 0.17 74 ALA A CA 8
ATOM 8782 C C . ALA A 1 60 ? 0.899 3.025 -1.859 1.00 0.16 74 ALA A C 8
ATOM 8783 O O . ALA A 1 60 ? 0.002 2.755 -2.659 1.00 0.17 74 ALA A O 8
ATOM 8790 N N . ALA A 1 61 ? 0.689 3.639 -0.697 1.00 0.18 75 ALA A N 8
ATOM 8791 C CA . ALA A 1 61 ? -0.626 4.112 -0.281 1.00 0.21 75 ALA A CA 8
ATOM 8792 C C . ALA A 1 61 ? -1.248 5.029 -1.332 1.00 0.21 75 ALA A C 8
ATOM 8793 O O . ALA A 1 61 ? -2.446 4.956 -1.584 1.00 0.24 75 ALA A O 8
ATOM 8800 N N . VAL A 1 62 ? -0.435 5.872 -1.969 1.00 0.21 76 VAL A N 8
ATOM 8801 C CA . VAL A 1 62 ? -0.938 6.803 -2.976 1.00 0.25 76 VAL A CA 8
ATOM 8802 C C . VAL A 1 62 ? -1.476 6.048 -4.191 1.00 0.20 76 VAL A C 8
ATOM 8803 O O . VAL A 1 62 ? -2.487 6.435 -4.777 1.00 0.21 76 VAL A O 8
ATOM 8816 N N . LEU A 1 63 ? -0.816 4.950 -4.540 1.00 0.19 77 LEU A N 8
ATOM 8817 C CA . LEU A 1 63 ? -1.231 4.131 -5.668 1.00 0.21 77 LEU A CA 8
ATOM 8818 C C . LEU A 1 63 ? -2.479 3.348 -5.286 1.00 0.22 77 LEU A C 8
ATOM 8819 O O . LEU A 1 63 ? -3.367 3.100 -6.106 1.00 0.28 77 LEU A O 8
ATOM 8835 N N . LEU A 1 64 ? -2.521 2.971 -4.019 1.00 0.22 78 LEU A N 8
ATOM 8836 C CA . LEU A 1 64 ? -3.648 2.266 -3.439 1.00 0.27 78 LEU A CA 8
ATOM 8837 C C . LEU A 1 64 ? -4.893 3.149 -3.424 1.00 0.27 78 LEU A C 8
ATOM 8838 O O . LEU A 1 64 ? -5.994 2.699 -3.739 1.00 0.29 78 LEU A O 8
ATOM 8854 N N . LEU A 1 65 ? -4.702 4.404 -3.051 1.00 0.30 79 LEU A N 8
ATOM 8855 C CA . LEU A 1 65 ? -5.790 5.372 -3.020 1.00 0.38 79 LEU A CA 8
ATOM 8856 C C . LEU A 1 65 ? -6.368 5.594 -4.413 1.00 0.34 79 LEU A C 8
ATOM 8857 O O . LEU A 1 65 ? -7.530 5.970 -4.553 1.00 0.37 79 LEU A O 8
ATOM 8873 N N . GLU A 1 66 ? -5.562 5.345 -5.438 1.00 0.30 80 GLU A N 8
ATOM 8874 C CA . GLU A 1 66 ? -6.038 5.426 -6.811 1.00 0.33 80 GLU A CA 8
ATOM 8875 C C . GLU A 1 66 ? -6.920 4.223 -7.120 1.00 0.27 80 GLU A C 8
ATOM 8876 O O . GLU A 1 66 ? -7.954 4.344 -7.769 1.00 0.30 80 GLU A O 8
ATOM 8888 N N . LEU A 1 67 ? -6.506 3.070 -6.611 1.00 0.23 81 LEU A N 8
ATOM 8889 C CA . LEU A 1 67 ? -7.238 1.822 -6.783 1.00 0.24 81 LEU A CA 8
ATOM 8890 C C . LEU A 1 67 ? -8.602 1.917 -6.128 1.00 0.25 81 LEU A C 8
ATOM 8891 O O . LEU A 1 67 ? -9.629 1.625 -6.731 1.00 0.32 81 LEU A O 8
ATOM 8907 N N . LEU A 1 68 ? -8.581 2.323 -4.874 1.00 0.28 82 LEU A N 8
ATOM 8908 C CA . LEU A 1 68 ? -9.789 2.474 -4.077 1.00 0.41 82 LEU A CA 8
ATOM 8909 C C . LEU A 1 68 ? -10.683 3.584 -4.618 1.00 0.46 82 LEU A C 8
ATOM 8910 O O . LEU A 1 68 ? -11.867 3.646 -4.301 1.00 0.63 82 LEU A O 8
ATOM 8926 N N . ASN A 1 69 ? -10.113 4.454 -5.432 1.00 0.45 83 ASN A N 8
ATOM 8927 C CA . ASN A 1 69 ? -10.881 5.522 -6.067 1.00 0.55 83 ASN A CA 8
ATOM 8928 C C . ASN A 1 69 ? -11.446 5.019 -7.394 1.00 0.53 83 ASN A C 8
ATOM 8929 O O . ASN A 1 69 ? -12.178 5.715 -8.098 1.00 0.59 83 ASN A O 8
ATOM 8940 N N . LYS A 1 70 ? -11.108 3.780 -7.700 1.00 0.50 84 LYS A N 8
ATOM 8941 C CA . LYS A 1 70 ? -11.616 3.086 -8.867 1.00 0.58 84 LYS A CA 8
ATOM 8942 C C . LYS A 1 70 ? -12.612 2.033 -8.414 1.00 1.18 84 LYS A C 8
ATOM 8943 O O . LYS A 1 70 ? -13.315 2.234 -7.421 1.00 1.86 84 LYS A O 8
ATOM 8962 N N . THR A 1 71 ? -12.646 0.926 -9.144 1.00 1.78 85 THR A N 8
ATOM 8963 C CA . THR A 1 71 ? -13.481 -0.241 -8.831 1.00 2.69 85 THR A CA 8
ATOM 8964 C C . THR A 1 71 ? -14.863 0.151 -8.288 1.00 3.28 85 THR A C 8
ATOM 8965 O O . THR A 1 71 ? -15.697 0.627 -9.089 1.00 3.79 85 THR A O 8
ATOM 8977 N N . ASN A 1 1 ? -4.276 4.657 4.772 1.00 0.92 15 ASN A N 9
ATOM 8978 C CA . ASN A 1 1 ? -5.243 3.881 5.589 1.00 0.85 15 ASN A CA 9
ATOM 8979 C C . ASN A 1 1 ? -6.541 4.656 5.825 1.00 0.80 15 ASN A C 9
ATOM 8980 O O . ASN A 1 1 ? -7.565 4.059 6.158 1.00 0.75 15 ASN A O 9
ATOM 8993 N N . ASP A 1 2 ? -6.512 5.976 5.637 1.00 0.85 16 ASP A N 9
ATOM 8994 C CA . ASP A 1 2 ? -7.644 6.829 6.007 1.00 0.87 16 ASP A CA 9
ATOM 8995 C C . ASP A 1 2 ? -8.866 6.544 5.138 1.00 0.75 16 ASP A C 9
ATOM 8996 O O . ASP A 1 2 ? -9.990 6.472 5.633 1.00 0.74 16 ASP A O 9
ATOM 9005 N N . ILE A 1 3 ? -8.635 6.359 3.847 1.00 0.70 17 ILE A N 9
ATOM 9006 C CA . ILE A 1 3 ? -9.719 6.079 2.914 1.00 0.64 17 ILE A CA 9
ATOM 9007 C C . ILE A 1 3 ? -10.302 4.689 3.161 1.00 0.57 17 ILE A C 9
ATOM 9008 O O . ILE A 1 3 ? -11.519 4.506 3.168 1.00 0.57 17 ILE A O 9
ATOM 9024 N N . CYS A 1 4 ? -9.422 3.721 3.389 1.00 0.55 18 CYS A N 9
ATOM 9025 C CA . CYS A 1 4 ? -9.844 2.353 3.679 1.00 0.51 18 CYS A CA 9
ATOM 9026 C C . CYS A 1 4 ? -10.699 2.328 4.940 1.00 0.53 18 CYS A C 9
ATOM 9027 O O . CYS A 1 4 ? -11.693 1.609 5.030 1.00 0.51 18 CYS A O 9
ATOM 9035 N N . LEU A 1 5 ? -10.296 3.143 5.898 1.00 0.58 19 LEU A N 9
ATOM 9036 C CA . LEU A 1 5 ? -11.005 3.285 7.157 1.00 0.63 19 LEU A CA 9
ATOM 9037 C C . LEU A 1 5 ? -12.395 3.855 6.920 1.00 0.63 19 LEU A C 9
ATOM 9038 O O . LEU A 1 5 ? -13.387 3.391 7.486 1.00 0.63 19 LEU A O 9
ATOM 9054 N N . ARG A 1 6 ? -12.439 4.866 6.067 1.00 0.64 20 ARG A N 9
ATOM 9055 C CA . ARG A 1 6 ? -13.666 5.598 5.760 1.00 0.65 20 ARG A CA 9
ATOM 9056 C C . ARG A 1 6 ? -14.673 4.719 5.020 1.00 0.58 20 ARG A C 9
ATOM 9057 O O . ARG A 1 6 ? -15.883 4.869 5.185 1.00 0.60 20 ARG A O 9
ATOM 9078 N N . LYS A 1 7 ? -14.163 3.805 4.201 1.00 0.51 21 LYS A N 9
ATOM 9079 C CA . LYS A 1 7 ? -15.001 2.884 3.433 1.00 0.46 21 LYS A CA 9
ATOM 9080 C C . LYS A 1 7 ? -15.598 1.800 4.322 1.00 0.45 21 LYS A C 9
ATOM 9081 O O . LYS A 1 7 ? -16.238 0.863 3.838 1.00 0.44 21 LYS A O 9
ATOM 9100 N N . ASN A 1 8 ? -15.377 1.952 5.622 1.00 0.48 22 ASN A N 9
ATOM 9101 C CA . ASN A 1 8 ? -15.868 1.021 6.631 1.00 0.50 22 ASN A CA 9
ATOM 9102 C C . ASN A 1 8 ? -15.268 -0.367 6.416 1.00 0.42 22 ASN A C 9
ATOM 9103 O O . ASN A 1 8 ? -15.869 -1.389 6.747 1.00 0.49 22 ASN A O 9
ATOM 9114 N N . TRP A 1 9 ? -14.074 -0.389 5.849 1.00 0.35 23 TRP A N 9
ATOM 9115 C CA . TRP A 1 9 ? -13.326 -1.621 5.684 1.00 0.29 23 TRP A CA 9
ATOM 9116 C C . TRP A 1 9 ? -12.437 -1.829 6.901 1.00 0.34 23 TRP A C 9
ATOM 9117 O O . TRP A 1 9 ? -12.209 -0.890 7.668 1.00 0.40 23 TRP A O 9
ATOM 9138 N N . PRO A 1 10 ? -11.935 -3.051 7.115 1.00 0.34 24 PRO A N 9
ATOM 9139 C CA . PRO A 1 10 ? -10.958 -3.313 8.171 1.00 0.40 24 PRO A CA 9
ATOM 9140 C C . PRO A 1 10 ? -9.621 -2.634 7.879 1.00 0.39 24 PRO A C 9
ATOM 9141 O O . PRO A 1 10 ? -9.512 -1.822 6.959 1.00 0.41 24 PRO A O 9
ATOM 9152 N N . MET A 1 11 ? -8.601 -2.955 8.655 1.00 0.47 25 MET A N 9
ATOM 9153 C CA . MET A 1 11 ? -7.298 -2.344 8.466 1.00 0.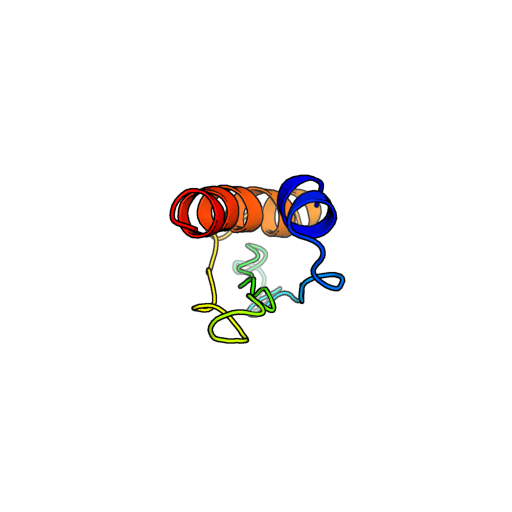47 25 MET A CA 9
ATOM 9154 C C . MET A 1 11 ? -6.542 -3.048 7.346 1.00 0.38 25 MET A C 9
ATOM 9155 O O . MET A 1 11 ? -6.468 -4.278 7.316 1.00 0.44 25 MET A O 9
ATOM 9169 N N . PRO A 1 12 ? -5.985 -2.276 6.397 1.00 0.32 26 PRO A N 9
ATOM 9170 C CA . PRO A 1 12 ? -5.256 -2.830 5.258 1.00 0.25 26 PRO A CA 9
ATOM 9171 C C . PRO A 1 12 ? -3.945 -3.481 5.676 1.00 0.23 26 PRO A C 9
ATOM 9172 O O . PRO A 1 12 ? -3.479 -3.312 6.803 1.00 0.27 26 PRO A O 9
ATOM 9183 N N . SER A 1 13 ? -3.355 -4.212 4.754 1.00 0.20 27 SER A N 9
ATOM 9184 C CA . SER A 1 13 ? -2.083 -4.864 4.995 1.00 0.20 27 SER A CA 9
ATOM 9185 C C . SER A 1 13 ? -0.941 -3.930 4.629 1.00 0.17 27 SER A C 9
ATOM 9186 O O . SER A 1 13 ? -0.989 -3.260 3.596 1.00 0.17 27 SER A O 9
ATOM 9194 N N . TYR A 1 14 ? 0.083 -3.899 5.468 1.00 0.17 28 TYR A N 9
ATOM 9195 C CA . TYR A 1 14 ? 1.220 -3.013 5.261 1.00 0.17 28 TYR A CA 9
ATOM 9196 C C . TYR A 1 14 ? 2.496 -3.688 5.766 1.00 0.20 28 TYR A C 9
ATOM 9197 O O . TYR A 1 14 ? 2.689 -3.822 6.976 1.00 0.25 28 TYR A O 9
ATOM 9215 N N . ARG A 1 15 ? 3.378 -4.089 4.852 1.00 0.23 29 ARG A N 9
ATOM 9216 C CA . ARG A 1 15 ? 4.630 -4.735 5.225 1.00 0.33 29 ARG A CA 9
ATOM 9217 C C . ARG A 1 15 ? 5.631 -4.638 4.078 1.00 0.24 29 ARG A C 9
ATOM 9218 O O . ARG A 1 15 ? 5.305 -4.960 2.934 1.00 0.22 29 ARG A O 9
ATOM 9239 N N . CYS A 1 16 ? 6.841 -4.193 4.391 1.00 0.31 30 CYS A N 9
ATOM 9240 C CA . CYS A 1 16 ? 7.883 -4.016 3.390 1.00 0.31 30 CYS A CA 9
ATOM 9241 C C . CYS A 1 16 ? 8.232 -5.345 2.731 1.00 0.27 30 CYS A C 9
ATOM 9242 O O . CYS A 1 16 ? 8.529 -6.330 3.406 1.00 0.30 30 CYS A O 9
ATOM 9250 N N . VAL A 1 17 ? 8.175 -5.365 1.407 1.00 0.26 31 VAL A N 9
ATOM 9251 C CA . VAL A 1 17 ? 8.398 -6.584 0.644 1.00 0.28 31 VAL A CA 9
ATOM 9252 C C . VAL A 1 17 ? 9.872 -6.764 0.306 1.00 0.27 31 VAL A C 9
ATOM 9253 O O . VAL A 1 17 ? 10.403 -7.873 0.369 1.00 0.32 31 VAL A O 9
ATOM 9266 N N . LYS A 1 18 ? 10.536 -5.671 -0.032 1.00 0.24 32 LYS A N 9
ATOM 9267 C CA . LYS A 1 18 ? 11.903 -5.736 -0.518 1.00 0.26 32 LYS A CA 9
ATOM 9268 C C . LYS A 1 18 ? 12.779 -4.652 0.102 1.00 0.31 32 LYS A C 9
ATOM 9269 O O . LYS A 1 18 ? 12.284 -3.734 0.760 1.00 0.31 32 LYS A O 9
ATOM 9288 N N . GLU A 1 19 ? 14.078 -4.760 -0.156 1.00 0.52 33 GLU A N 9
ATOM 9289 C CA . GLU A 1 19 ? 15.079 -3.875 0.423 1.00 0.65 33 GLU A CA 9
ATOM 9290 C C . GLU A 1 19 ? 16.245 -3.728 -0.551 1.00 0.98 33 GLU A C 9
ATOM 9291 O O . GLU A 1 19 ? 16.421 -4.580 -1.425 1.00 1.39 33 GLU A O 9
ATOM 9303 N N . GLY A 1 20 ? 17.026 -2.658 -0.421 1.00 1.02 34 GLY A N 9
ATOM 9304 C CA . GLY A 1 20 ? 18.068 -2.387 -1.389 1.00 1.52 34 GLY A CA 9
ATOM 9305 C C . GLY A 1 20 ? 19.175 -3.425 -1.404 1.00 1.29 34 GLY A C 9
ATOM 9306 O O . GLY A 1 20 ? 19.201 -4.303 -2.270 1.00 1.69 34 GLY A O 9
ATOM 9310 N N . GLY A 1 21 ? 20.080 -3.328 -0.445 1.00 1.53 35 GLY A N 9
ATOM 9311 C CA . GLY A 1 21 ? 21.279 -4.136 -0.458 1.00 1.64 35 GLY A CA 9
ATOM 9312 C C . GLY A 1 21 ? 22.406 -3.465 0.297 1.00 1.92 35 GLY A C 9
ATOM 9313 O O . GLY A 1 21 ? 22.246 -3.101 1.463 1.00 2.13 35 GLY A O 9
ATOM 9317 N N . PRO A 1 22 ? 23.563 -3.312 -0.352 1.00 2.06 36 PRO A N 9
ATOM 9318 C CA . PRO A 1 22 ? 24.711 -2.571 0.185 1.00 2.40 36 PRO A CA 9
ATOM 9319 C C . PRO A 1 22 ? 24.430 -1.070 0.308 1.00 2.43 36 PRO A C 9
ATOM 9320 O O . PRO A 1 22 ? 23.308 -0.630 0.080 1.00 3.00 36 PRO A O 9
ATOM 9331 N N . ALA A 1 23 ? 25.450 -0.284 0.632 1.00 2.18 37 ALA A N 9
ATOM 9332 C CA . ALA A 1 23 ? 25.265 1.145 0.897 1.00 2.20 37 ALA A CA 9
ATOM 9333 C C . ALA A 1 23 ? 24.618 1.879 -0.280 1.00 1.91 37 ALA A C 9
ATOM 9334 O O . ALA A 1 23 ? 23.785 2.761 -0.083 1.00 1.86 37 ALA A O 9
ATOM 9341 N N . HIS A 1 24 ? 24.985 1.505 -1.503 1.00 1.80 38 HIS A N 9
ATOM 9342 C CA . HIS A 1 24 ? 24.445 2.174 -2.692 1.00 1.61 38 HIS A CA 9
ATOM 9343 C C . HIS A 1 24 ? 22.990 1.799 -2.954 1.00 1.37 38 HIS A C 9
ATOM 9344 O O . HIS A 1 24 ? 22.314 2.440 -3.755 1.00 1.39 38 HIS A O 9
ATOM 9359 N N . ALA A 1 25 ? 22.511 0.769 -2.287 1.00 1.26 39 ALA A N 9
ATOM 9360 C CA . ALA A 1 25 ? 21.157 0.304 -2.499 1.00 1.12 39 ALA A CA 9
ATOM 9361 C C . ALA A 1 25 ? 20.421 0.228 -1.177 1.00 0.93 39 ALA A C 9
ATOM 9362 O O . ALA A 1 25 ? 20.581 -0.722 -0.425 1.00 1.07 39 ALA A O 9
ATOM 9369 N N . LYS A 1 26 ? 19.625 1.232 -0.882 1.00 0.78 40 LYS A N 9
ATOM 9370 C CA . LYS A 1 26 ? 18.878 1.258 0.361 1.00 0.61 40 LYS A CA 9
ATOM 9371 C C . LYS A 1 26 ? 17.413 1.520 0.060 1.00 0.43 40 LYS A C 9
ATOM 9372 O O . LYS A 1 26 ? 16.671 2.019 0.898 1.00 0.39 40 LYS A O 9
ATOM 9391 N N . ARG A 1 27 ? 17.016 1.249 -1.170 1.00 0.39 41 ARG A N 9
ATOM 9392 C CA . ARG A 1 27 ? 15.650 1.525 -1.568 1.00 0.33 41 ARG A CA 9
ATOM 9393 C C . ARG A 1 27 ? 14.756 0.372 -1.154 1.00 0.28 41 ARG A C 9
ATOM 9394 O O . ARG A 1 27 ? 15.059 -0.796 -1.396 1.00 0.36 41 ARG A O 9
ATOM 9415 N N . PHE A 1 28 ? 13.654 0.721 -0.534 1.00 0.23 42 PHE A N 9
ATOM 9416 C CA . PHE A 1 28 ? 12.735 -0.261 -0.008 1.00 0.24 42 PHE A CA 9
ATOM 9417 C C . PHE A 1 28 ? 11.472 -0.262 -0.836 1.00 0.19 42 PHE A C 9
ATOM 9418 O O . PHE A 1 28 ? 10.981 0.791 -1.242 1.00 0.20 42 PHE A O 9
ATOM 9435 N N . THR A 1 29 ? 10.960 -1.444 -1.079 1.00 0.17 43 THR A N 9
ATOM 9436 C CA . THR A 1 29 ? 9.806 -1.618 -1.925 1.00 0.17 43 THR A CA 9
ATOM 9437 C C . THR A 1 29 ? 8.737 -2.350 -1.135 1.00 0.17 43 THR A C 9
ATOM 9438 O O . THR A 1 29 ? 8.991 -3.430 -0.599 1.00 0.24 43 THR A O 9
ATOM 9449 N N . PHE A 1 30 ? 7.560 -1.768 -1.027 1.00 0.14 44 PHE A N 9
ATOM 9450 C CA . PHE A 1 30 ? 6.519 -2.319 -0.185 1.00 0.12 44 PHE A CA 9
ATOM 9451 C C . PHE A 1 30 ? 5.245 -2.512 -1.005 1.00 0.13 44 PHE A C 9
ATOM 9452 O O . PHE A 1 30 ? 5.026 -1.799 -1.979 1.00 0.16 44 PHE A O 9
ATOM 9469 N N . GLY A 1 31 ? 4.417 -3.472 -0.615 1.00 0.13 45 GLY A N 9
ATOM 9470 C CA . GLY A 1 31 ? 3.174 -3.717 -1.317 1.00 0.17 45 GLY A CA 9
ATOM 9471 C C . GLY A 1 31 ? 1.991 -3.693 -0.373 1.00 0.15 45 GLY A C 9
ATOM 9472 O O . GLY A 1 31 ? 1.985 -4.410 0.630 1.00 0.15 45 GLY A O 9
ATOM 9476 N N . VAL A 1 32 ? 0.984 -2.888 -0.691 1.00 0.15 46 VAL A N 9
ATOM 9477 C CA . VAL A 1 32 ? -0.171 -2.716 0.182 1.00 0.15 46 VAL A CA 9
ATOM 9478 C C . VAL A 1 32 ? -1.396 -3.377 -0.438 1.00 0.14 46 VAL A C 9
ATOM 9479 O O . VAL A 1 32 ? -1.511 -3.451 -1.664 1.00 0.19 46 VAL A O 9
ATOM 9492 N N . ARG A 1 33 ? -2.305 -3.868 0.392 1.00 0.15 47 ARG A N 9
ATOM 9493 C CA . ARG A 1 33 ? -3.537 -4.454 -0.093 1.00 0.18 47 ARG A CA 9
ATOM 9494 C C . ARG A 1 33 ? -4.657 -4.138 0.889 1.00 0.15 47 ARG A C 9
ATOM 9495 O O . ARG A 1 33 ? -4.412 -3.961 2.086 1.00 0.19 47 ARG A O 9
ATOM 9516 N N . VAL A 1 34 ? -5.869 -4.042 0.374 1.00 0.13 48 VAL A N 9
ATOM 9517 C CA . VAL A 1 34 ? -7.030 -3.674 1.179 1.00 0.13 48 VAL A CA 9
ATOM 9518 C C . VAL A 1 34 ? -8.143 -4.710 1.040 1.00 0.12 48 VAL A C 9
ATOM 9519 O O . VAL A 1 34 ? -8.206 -5.420 0.038 1.00 0.13 48 VAL A O 9
ATOM 9532 N N . ASN A 1 35 ? -9.014 -4.797 2.042 1.00 0.13 49 ASN A N 9
ATOM 9533 C CA . ASN A 1 35 ? -10.133 -5.726 1.998 1.00 0.15 49 ASN A CA 9
ATOM 9534 C C . ASN A 1 35 ? -11.385 -5.014 1.493 1.00 0.16 49 ASN A C 9
ATOM 9535 O O . ASN A 1 35 ? -12.215 -4.537 2.266 1.00 0.18 49 ASN A O 9
ATOM 9546 N N . THR A 1 36 ? -11.473 -4.944 0.182 1.00 0.17 50 THR A N 9
ATOM 9547 C CA . THR A 1 36 ? -12.624 -4.327 -0.465 1.00 0.21 50 THR A CA 9
ATOM 9548 C C . THR A 1 36 ? -13.847 -5.203 -0.263 1.00 0.25 50 THR A C 9
ATOM 9549 O O . THR A 1 36 ? -13.912 -6.310 -0.778 1.00 0.33 50 THR A O 9
ATOM 9560 N N . SER A 1 37 ? -14.796 -4.700 0.513 1.00 0.25 51 SER A N 9
ATOM 9561 C CA . SER A 1 37 ? -15.966 -5.470 0.939 1.00 0.30 51 SER A CA 9
ATOM 9562 C C . SER A 1 37 ? -16.689 -6.155 -0.228 1.00 0.33 51 SER A C 9
ATOM 9563 O O . SER A 1 37 ? -17.388 -7.148 -0.026 1.00 0.42 51 SER A O 9
ATOM 9571 N N . ASP A 1 38 ? -16.523 -5.629 -1.434 1.00 0.33 52 ASP A N 9
ATOM 9572 C CA . ASP A 1 38 ? -17.173 -6.196 -2.610 1.00 0.41 52 ASP A CA 9
ATOM 9573 C C . ASP A 1 38 ? -16.480 -7.451 -3.131 1.00 0.31 52 ASP A C 9
ATOM 9574 O O . ASP A 1 38 ? -17.130 -8.318 -3.711 1.00 0.37 52 ASP A O 9
ATOM 9583 N N . ARG A 1 39 ? -15.172 -7.561 -2.938 1.00 0.28 53 ARG A N 9
ATOM 9584 C CA . ARG A 1 39 ? -14.420 -8.667 -3.537 1.00 0.28 53 ARG A CA 9
ATOM 9585 C C . ARG A 1 39 ? -13.397 -9.254 -2.567 1.00 0.24 53 ARG A C 9
ATOM 9586 O O . ARG A 1 39 ? -13.175 -10.466 -2.549 1.00 0.29 53 ARG A O 9
ATOM 9607 N N . GLY A 1 40 ? -12.784 -8.400 -1.763 1.00 0.18 54 GLY A N 9
ATOM 9608 C CA . GLY A 1 40 ? -11.805 -8.856 -0.804 1.00 0.19 54 GLY A CA 9
ATOM 9609 C C . GLY A 1 40 ? -10.456 -8.209 -0.998 1.00 0.17 54 GLY A C 9
ATOM 9610 O O . GLY A 1 40 ? -10.372 -7.046 -1.403 1.00 0.17 54 GLY A O 9
ATOM 9614 N N . TRP A 1 41 ? -9.414 -8.963 -0.683 1.00 0.18 55 TRP A N 9
ATOM 9615 C CA . TRP A 1 41 ? -8.043 -8.503 -0.862 1.00 0.18 55 TRP A CA 9
ATOM 9616 C C . TRP A 1 41 ? -7.811 -7.938 -2.258 1.00 0.19 55 TRP A C 9
ATOM 9617 O O . TRP A 1 41 ? -7.988 -8.626 -3.265 1.00 0.24 55 TRP A O 9
ATOM 9638 N N . THR A 1 42 ? -7.429 -6.674 -2.298 1.00 0.18 56 THR A N 9
ATOM 9639 C CA . THR A 1 42 ? -7.110 -6.004 -3.545 1.00 0.22 56 THR A CA 9
ATOM 9640 C C . THR A 1 42 ? -5.770 -6.476 -4.081 1.00 0.26 56 THR A C 9
ATOM 9641 O O . THR A 1 42 ? -5.003 -7.134 -3.374 1.00 0.36 56 THR A O 9
ATOM 9652 N N . ASP A 1 43 ? -5.492 -6.142 -5.331 1.00 0.30 57 ASP A N 9
ATOM 9653 C CA . ASP A 1 43 ? -4.195 -6.427 -5.915 1.00 0.34 57 ASP A CA 9
ATOM 9654 C C . ASP A 1 43 ? -3.130 -5.662 -5.162 1.00 0.23 57 ASP A C 9
ATOM 9655 O O . ASP A 1 43 ? -3.257 -4.453 -4.948 1.00 0.35 57 ASP A O 9
ATOM 9664 N N . GLU A 1 44 ? -2.102 -6.376 -4.740 1.00 0.27 58 GLU A N 9
ATOM 9665 C CA . GLU A 1 44 ? -1.046 -5.796 -3.940 1.00 0.27 58 GLU A CA 9
ATOM 9666 C C . GLU A 1 44 ? -0.346 -4.692 -4.705 1.00 0.23 58 GLU A C 9
ATOM 9667 O O . GLU A 1 44 ? 0.297 -4.925 -5.730 1.00 0.28 58 GLU A O 9
ATOM 9679 N N . CYS A 1 45 ? -0.495 -3.493 -4.196 1.00 0.19 59 CYS A N 9
ATOM 9680 C CA . CYS A 1 45 ? 0.027 -2.307 -4.845 1.00 0.20 59 CYS A CA 9
ATOM 9681 C C . CYS A 1 45 ? 1.433 -2.012 -4.353 1.00 0.17 59 CYS A C 9
ATOM 9682 O O . CYS A 1 45 ? 1.625 -1.523 -3.238 1.00 0.17 59 CYS A O 9
ATOM 9690 N N . ILE A 1 46 ? 2.410 -2.351 -5.176 1.00 0.18 60 ILE A N 9
ATOM 9691 C CA . ILE A 1 46 ? 3.803 -2.106 -4.863 1.00 0.16 60 ILE A CA 9
ATOM 9692 C C . ILE A 1 46 ? 4.123 -0.626 -5.011 1.00 0.16 60 ILE A C 9
ATOM 9693 O O . ILE A 1 46 ? 3.925 -0.038 -6.075 1.00 0.18 60 ILE A O 9
ATOM 9709 N N . GLY A 1 47 ? 4.602 -0.033 -3.932 1.00 0.16 61 GLY A N 9
ATOM 9710 C CA . GLY A 1 47 ? 4.959 1.368 -3.942 1.00 0.20 61 GLY A CA 9
ATOM 9711 C C . GLY A 1 47 ? 6.294 1.621 -4.600 1.00 0.21 61 GLY A C 9
ATOM 9712 O O . GLY A 1 47 ? 6.908 0.712 -5.159 1.00 0.23 61 GLY A O 9
ATOM 9716 N N . GLU A 1 48 ? 6.750 2.853 -4.522 1.00 0.27 62 GLU A N 9
ATOM 9717 C CA . GLU A 1 48 ? 7.985 3.250 -5.162 1.00 0.31 62 GLU A CA 9
ATOM 9718 C C . GLU A 1 48 ? 9.168 2.964 -4.249 1.00 0.25 62 GLU A C 9
ATOM 9719 O O . GLU A 1 48 ? 9.089 3.185 -3.042 1.00 0.29 62 GLU A O 9
ATOM 9731 N N . PRO A 1 49 ? 10.265 2.432 -4.816 1.00 0.24 63 PRO A N 9
ATOM 9732 C CA . PRO A 1 49 ? 11.495 2.152 -4.070 1.00 0.24 63 PRO A CA 9
ATOM 9733 C C . PRO A 1 49 ? 12.010 3.395 -3.351 1.00 0.21 63 PRO A C 9
ATOM 9734 O O . PRO A 1 49 ? 12.577 4.303 -3.969 1.00 0.24 63 PRO A O 9
ATOM 9745 N N . MET A 1 50 ? 11.813 3.421 -2.042 1.00 0.19 64 MET A N 9
ATOM 9746 C CA . MET A 1 50 ? 12.090 4.597 -1.233 1.00 0.20 64 MET A CA 9
ATOM 9747 C C . MET A 1 50 ? 13.246 4.347 -0.282 1.00 0.21 64 MET A C 9
ATOM 9748 O O . MET A 1 50 ? 13.420 3.239 0.209 1.00 0.26 64 MET A O 9
ATOM 9762 N N . PRO A 1 51 ? 14.034 5.386 0.012 1.00 0.23 65 PRO A N 9
ATOM 9763 C CA . PRO A 1 51 ? 15.170 5.283 0.931 1.00 0.26 65 PRO A CA 9
ATOM 9764 C C . PRO A 1 51 ? 14.759 5.325 2.409 1.00 0.25 65 PRO A C 9
ATOM 9765 O O . PRO A 1 51 ? 15.608 5.505 3.287 1.00 0.27 65 PRO A O 9
ATOM 9776 N N . SER A 1 52 ? 13.465 5.174 2.687 1.00 0.23 66 SER A N 9
ATOM 9777 C CA . SER A 1 52 ? 12.965 5.157 4.053 1.00 0.24 66 SER A CA 9
ATOM 9778 C C . SER A 1 52 ? 11.640 4.394 4.101 1.00 0.22 66 SER A C 9
ATOM 9779 O O . SER A 1 52 ? 10.797 4.542 3.212 1.00 0.20 66 SER A O 9
ATOM 9787 N N . VAL A 1 53 ? 11.469 3.581 5.140 1.00 0.25 67 VAL A N 9
ATOM 9788 C CA . VAL A 1 53 ? 10.323 2.673 5.235 1.00 0.26 67 VAL A CA 9
ATOM 9789 C C . VAL A 1 53 ? 9.013 3.419 5.472 1.00 0.25 67 VAL A C 9
ATOM 9790 O O . VAL A 1 53 ? 7.939 2.908 5.154 1.00 0.29 67 VAL A O 9
ATOM 9803 N N . LYS A 1 54 ? 9.102 4.624 6.019 1.00 0.29 68 LYS A N 9
ATOM 9804 C CA . LYS A 1 54 ? 7.924 5.413 6.306 1.00 0.32 68 LYS A CA 9
ATOM 9805 C C . LYS A 1 54 ? 7.291 5.931 5.016 1.00 0.30 68 LYS A C 9
ATOM 9806 O O . LYS A 1 54 ? 6.080 5.828 4.824 1.00 0.33 68 LYS A O 9
ATOM 9825 N N . LYS A 1 55 ? 8.122 6.448 4.117 1.00 0.29 69 LYS A N 9
ATOM 9826 C CA . LYS A 1 55 ? 7.626 7.009 2.868 1.00 0.32 69 LYS A CA 9
ATOM 9827 C C . LYS A 1 55 ? 7.375 5.902 1.852 1.00 0.24 69 LYS A C 9
ATOM 9828 O O . LYS A 1 55 ? 6.681 6.108 0.855 1.00 0.24 69 LYS A O 9
ATOM 9847 N N . ALA A 1 56 ? 7.953 4.728 2.111 1.00 0.21 70 ALA A N 9
ATOM 9848 C CA . ALA A 1 56 ? 7.678 3.548 1.306 1.00 0.19 70 ALA A CA 9
ATOM 9849 C C . ALA A 1 56 ? 6.181 3.261 1.302 1.00 0.16 70 ALA A C 9
ATOM 9850 O O . ALA A 1 56 ? 5.560 3.183 0.241 1.00 0.17 70 ALA A O 9
ATOM 9857 N N . LYS A 1 57 ? 5.609 3.109 2.504 1.00 0.15 71 LYS A N 9
ATOM 9858 C CA . LYS A 1 57 ? 4.169 2.938 2.677 1.00 0.17 71 LYS A CA 9
ATOM 9859 C C . LYS A 1 57 ? 3.384 4.002 1.919 1.00 0.16 71 LYS A C 9
ATOM 9860 O O . LYS A 1 57 ? 2.475 3.682 1.155 1.00 0.17 71 LYS A O 9
ATOM 9879 N N . ASP A 1 58 ? 3.746 5.261 2.144 1.00 0.19 72 ASP A N 9
ATOM 9880 C CA . ASP A 1 58 ? 3.049 6.395 1.537 1.00 0.24 72 ASP A CA 9
ATOM 9881 C C . ASP A 1 58 ? 2.915 6.264 0.028 1.00 0.22 72 ASP A C 9
ATOM 9882 O O . ASP A 1 58 ? 1.830 6.459 -0.512 1.00 0.23 72 ASP A O 9
ATOM 9891 N N . SER A 1 59 ? 4.001 5.924 -0.655 1.00 0.21 73 SER A N 9
ATOM 9892 C CA . SER A 1 59 ? 3.970 5.844 -2.112 1.00 0.24 73 SER A CA 9
ATOM 9893 C C . SER A 1 59 ? 2.993 4.765 -2.588 1.00 0.20 73 SER A C 9
ATOM 9894 O O . SER A 1 59 ? 2.269 4.958 -3.566 1.00 0.24 73 SER A O 9
ATOM 9902 N N . ALA A 1 60 ? 2.961 3.644 -1.880 1.00 0.16 74 ALA A N 9
ATOM 9903 C CA . ALA A 1 60 ? 2.050 2.562 -2.228 1.00 0.17 74 ALA A CA 9
ATOM 9904 C C . ALA A 1 60 ? 0.620 2.956 -1.890 1.00 0.16 74 ALA A C 9
ATOM 9905 O O . ALA A 1 60 ? -0.318 2.653 -2.627 1.00 0.17 74 ALA A O 9
ATOM 9912 N N . ALA A 1 61 ? 0.469 3.637 -0.760 1.00 0.18 75 ALA A N 9
ATOM 9913 C CA . ALA A 1 61 ? -0.820 4.133 -0.312 1.00 0.21 75 ALA A CA 9
ATOM 9914 C C . ALA A 1 61 ? -1.426 5.111 -1.319 1.00 0.21 75 ALA A C 9
ATOM 9915 O O . ALA A 1 61 ? -2.645 5.196 -1.444 1.00 0.24 75 ALA A O 9
ATOM 9922 N N . VAL A 1 62 ? -0.580 5.849 -2.046 1.00 0.21 76 VAL A N 9
ATOM 9923 C CA . VAL A 1 62 ? -1.050 6.758 -3.091 1.00 0.25 76 VAL A CA 9
ATOM 9924 C C . VAL A 1 62 ? -1.586 5.965 -4.282 1.00 0.20 76 VAL A C 9
ATOM 9925 O O . VAL A 1 62 ? -2.533 6.380 -4.950 1.00 0.21 76 VAL A O 9
ATOM 9938 N N . LEU A 1 63 ? -0.992 4.804 -4.525 1.00 0.19 77 LEU A N 9
ATOM 9939 C CA . LEU A 1 63 ? -1.457 3.909 -5.573 1.00 0.21 77 LEU A CA 9
ATOM 9940 C C . LEU A 1 63 ? -2.749 3.240 -5.124 1.00 0.22 77 LEU A C 9
ATOM 9941 O O . LEU A 1 63 ? -3.588 2.837 -5.927 1.00 0.28 77 LEU A O 9
ATOM 9957 N N . LEU A 1 64 ? -2.879 3.115 -3.819 1.00 0.22 78 LEU A N 9
ATOM 9958 C CA . LEU A 1 64 ? -4.095 2.627 -3.197 1.00 0.27 78 LEU A CA 9
ATOM 9959 C C . LEU A 1 64 ? -5.234 3.616 -3.434 1.00 0.27 78 LEU A C 9
ATOM 9960 O O . LEU A 1 64 ? -6.386 3.220 -3.587 1.00 0.29 78 LEU A O 9
ATOM 9976 N N . LEU A 1 65 ? -4.890 4.898 -3.476 1.00 0.30 79 LEU A N 9
ATOM 9977 C CA . LEU A 1 65 ? -5.866 5.955 -3.738 1.00 0.38 79 LEU A CA 9
ATOM 9978 C C . LEU A 1 65 ? -6.529 5.794 -5.103 1.00 0.34 79 LEU A C 9
ATOM 9979 O O . LEU A 1 65 ? -7.731 6.022 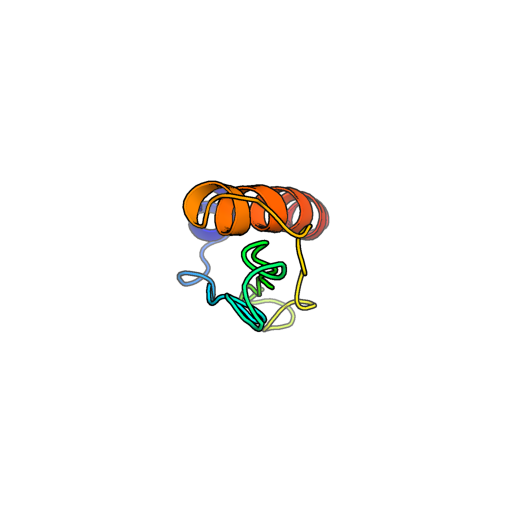-5.238 1.00 0.37 79 LEU A O 9
ATOM 9995 N N . GLU A 1 66 ? -5.761 5.384 -6.111 1.00 0.30 80 GLU A N 9
ATOM 9996 C CA . GLU A 1 66 ? -6.322 5.214 -7.448 1.00 0.33 80 GLU A CA 9
ATOM 9997 C C . GLU A 1 66 ? -7.041 3.878 -7.551 1.00 0.27 80 GLU A C 9
ATOM 9998 O O . GLU A 1 66 ? -8.046 3.758 -8.241 1.00 0.30 80 GLU A O 9
ATOM 10010 N N . LEU A 1 67 ? -6.527 2.884 -6.844 1.00 0.23 81 LEU A N 9
ATOM 10011 C CA . LEU A 1 67 ? -7.170 1.585 -6.744 1.00 0.24 81 LEU A CA 9
ATOM 10012 C C . LEU A 1 67 ? -8.556 1.754 -6.121 1.00 0.25 81 LEU A C 9
ATOM 10013 O O . LEU A 1 67 ? -9.565 1.323 -6.677 1.00 0.32 81 LEU A O 9
ATOM 10029 N N . LEU A 1 68 ? -8.575 2.404 -4.964 1.00 0.28 82 LEU A N 9
ATOM 10030 C CA . LEU A 1 68 ? -9.805 2.765 -4.260 1.00 0.41 82 LEU A CA 9
ATOM 10031 C C . LEU A 1 68 ? -10.631 3.798 -5.031 1.00 0.46 82 LEU A C 9
ATOM 10032 O O . LEU A 1 68 ? -11.724 4.174 -4.605 1.00 0.63 82 LEU A O 9
ATOM 10048 N N . ASN A 1 69 ? -10.110 4.261 -6.156 1.00 0.45 83 ASN A N 9
ATOM 10049 C CA . ASN A 1 69 ? -10.843 5.184 -7.013 1.00 0.55 83 ASN A CA 9
ATOM 10050 C C . ASN A 1 69 ? -11.438 4.400 -8.177 1.00 0.53 83 ASN A C 9
ATOM 10051 O O . ASN A 1 69 ? -12.227 4.912 -8.971 1.00 0.59 83 ASN A O 9
ATOM 10062 N N . LYS A 1 70 ? -11.068 3.129 -8.247 1.00 0.50 84 LYS A N 9
ATOM 10063 C CA . LYS A 1 70 ? -11.531 2.242 -9.299 1.00 0.58 84 LYS A CA 9
ATOM 10064 C C . LYS A 1 70 ? -12.407 1.151 -8.704 1.00 1.18 84 LYS A C 9
ATOM 10065 O O . LYS A 1 70 ? -12.471 0.026 -9.207 1.00 1.86 84 LYS A O 9
ATOM 10084 N N . THR A 1 71 ? -13.085 1.507 -7.633 1.00 1.78 85 THR A N 9
ATOM 10085 C CA . THR A 1 71 ? -13.930 0.576 -6.905 1.00 2.69 85 THR A CA 9
ATOM 10086 C C . THR A 1 71 ? -15.311 1.183 -6.671 1.00 3.28 85 THR A C 9
ATOM 10087 O O . THR A 1 71 ? -16.189 1.017 -7.545 1.00 3.79 85 THR A O 9
ATOM 10099 N N . ASN A 1 1 ? -5.946 5.402 5.981 1.00 0.92 15 ASN A N 10
ATOM 10100 C CA . ASN A 1 1 ? -6.884 4.380 6.504 1.00 0.85 15 ASN A CA 10
ATOM 10101 C C . ASN A 1 1 ? -8.306 4.920 6.613 1.00 0.80 15 ASN A C 10
ATOM 10102 O O . ASN A 1 1 ? -9.254 4.144 6.716 1.00 0.75 15 ASN A O 10
ATOM 10115 N N . ASP A 1 2 ? -8.468 6.244 6.580 1.00 0.85 16 ASP A N 10
ATOM 10116 C CA . ASP A 1 2 ? -9.776 6.863 6.816 1.00 0.87 16 ASP A CA 10
ATOM 10117 C C . ASP A 1 2 ? -10.771 6.490 5.722 1.00 0.75 16 ASP A C 10
ATOM 10118 O O . ASP A 1 2 ? -11.941 6.221 6.002 1.00 0.74 16 ASP A O 10
ATOM 10127 N N . ILE A 1 3 ? -10.300 6.471 4.481 1.00 0.70 17 ILE A N 10
ATOM 10128 C CA . ILE A 1 3 ? -11.143 6.103 3.349 1.00 0.64 17 ILE A CA 10
ATOM 10129 C C . ILE A 1 3 ? -11.582 4.648 3.467 1.00 0.57 17 ILE A C 10
ATOM 10130 O O . ILE A 1 3 ? -12.747 4.317 3.245 1.00 0.57 17 ILE A O 10
ATOM 10146 N N . CYS A 1 4 ? -10.646 3.798 3.866 1.00 0.55 18 CYS A N 10
ATOM 10147 C CA . CYS A 1 4 ? -10.913 2.377 4.036 1.00 0.51 18 CYS A CA 10
ATOM 10148 C C . CYS A 1 4 ? -11.919 2.178 5.163 1.00 0.53 18 CYS A C 10
ATOM 10149 O O . CYS A 1 4 ? -12.858 1.388 5.056 1.00 0.51 18 CYS A O 10
ATOM 10157 N N . LEU A 1 5 ? -11.719 2.939 6.229 1.00 0.58 19 LEU A N 10
ATOM 10158 C CA . LEU A 1 5 ? -12.586 2.893 7.398 1.00 0.63 19 LEU A CA 10
ATOM 10159 C C . LEU A 1 5 ? -14.005 3.274 7.023 1.00 0.63 19 LEU A C 10
ATOM 10160 O O . LEU A 1 5 ? -14.968 2.596 7.384 1.00 0.63 19 LEU A O 10
ATOM 10176 N N . ARG A 1 6 ? -14.115 4.373 6.297 1.00 0.64 20 ARG A N 10
ATOM 10177 C CA . ARG A 1 6 ? -15.404 4.904 5.865 1.00 0.65 20 ARG A CA 10
ATOM 10178 C C . ARG A 1 6 ? -16.155 3.888 5.015 1.00 0.58 20 ARG A C 10
ATOM 10179 O O . ARG A 1 6 ? -17.379 3.768 5.101 1.00 0.60 20 ARG A O 10
ATOM 10200 N N . LYS A 1 7 ? -15.409 3.141 4.212 1.00 0.51 21 LYS A N 10
ATOM 10201 C CA . LYS A 1 7 ? -15.981 2.154 3.306 1.00 0.46 21 LYS A CA 10
ATOM 10202 C C . LYS A 1 7 ? -16.462 0.919 4.055 1.00 0.45 21 LYS A C 10
ATOM 10203 O O . LYS A 1 7 ? -16.916 -0.050 3.444 1.00 0.44 21 LYS A O 10
ATOM 10222 N N . ASN A 1 8 ? -16.338 0.971 5.378 1.00 0.48 22 ASN A N 10
ATOM 10223 C CA . ASN A 1 8 ? -16.776 -0.103 6.265 1.00 0.50 22 ASN A CA 10
ATOM 10224 C C . ASN A 1 8 ? -15.835 -1.300 6.129 1.00 0.42 22 ASN A C 10
ATOM 10225 O O . ASN A 1 8 ? -16.166 -2.435 6.476 1.00 0.49 22 ASN A O 10
ATOM 10236 N N . TRP A 1 9 ? -14.641 -1.029 5.630 1.00 0.35 23 TRP A N 10
ATOM 10237 C CA . TRP A 1 9 ? -13.610 -2.044 5.533 1.00 0.29 23 TRP A CA 10
ATOM 10238 C C . TRP A 1 9 ? -12.753 -2.016 6.788 1.00 0.34 23 TRP A C 10
ATOM 10239 O O . TRP A 1 9 ? -12.690 -0.995 7.477 1.00 0.40 23 TRP A O 10
ATOM 10260 N N . PRO A 1 10 ? -12.109 -3.138 7.122 1.00 0.34 24 PRO A N 10
ATOM 10261 C CA . PRO A 1 10 ? -11.077 -3.181 8.157 1.00 0.40 24 PRO A CA 10
ATOM 10262 C C . PRO A 1 10 ? -9.869 -2.333 7.786 1.00 0.39 24 PRO A C 10
ATOM 10263 O O . PRO A 1 10 ? -9.871 -1.630 6.777 1.00 0.41 24 PRO A O 10
ATOM 10274 N N . MET A 1 11 ? -8.835 -2.409 8.594 1.00 0.47 25 MET A N 10
ATOM 10275 C CA . MET A 1 11 ? -7.604 -1.701 8.314 1.00 0.47 25 MET A CA 10
ATOM 10276 C C . MET A 1 11 ? -6.755 -2.488 7.326 1.00 0.38 25 MET A C 10
ATOM 10277 O O . MET A 1 11 ? -6.556 -3.692 7.493 1.00 0.44 25 MET A O 10
ATOM 10291 N N . PRO A 1 12 ? -6.257 -1.818 6.274 1.00 0.32 26 PRO A N 10
ATOM 10292 C CA . PRO A 1 12 ? -5.488 -2.471 5.211 1.00 0.25 26 PRO A CA 10
ATOM 10293 C C . PRO A 1 12 ? -4.187 -3.084 5.714 1.00 0.23 26 PRO A C 10
ATOM 10294 O O . PRO A 1 12 ? -3.667 -2.707 6.767 1.00 0.27 26 PRO A O 10
ATOM 10305 N N . SER A 1 13 ? -3.663 -4.010 4.933 1.00 0.20 27 SER A N 10
ATOM 10306 C CA . SER A 1 13 ? -2.416 -4.678 5.257 1.00 0.20 27 SER A CA 10
ATOM 10307 C C . SER A 1 13 ? -1.245 -3.842 4.775 1.00 0.17 27 SER A C 10
ATOM 10308 O O . SER A 1 13 ? -1.307 -3.245 3.697 1.00 0.17 27 SER A O 10
ATOM 10316 N N . TYR A 1 14 ? -0.178 -3.813 5.557 1.00 0.17 28 TYR A N 10
ATOM 10317 C CA . TYR A 1 14 ? 1.009 -3.057 5.207 1.00 0.17 28 TYR A CA 10
ATOM 10318 C C . TYR A 1 14 ? 2.244 -3.880 5.575 1.00 0.20 28 TYR A C 10
ATOM 10319 O O . TYR A 1 14 ? 2.517 -4.098 6.754 1.00 0.25 28 TYR A O 10
ATOM 10337 N N . ARG A 1 15 ? 2.978 -4.353 4.569 1.00 0.23 29 ARG A N 10
ATOM 10338 C CA . ARG A 1 15 ? 4.109 -5.247 4.791 1.00 0.33 29 ARG A CA 10
ATOM 10339 C C . ARG A 1 15 ? 5.212 -4.978 3.771 1.00 0.24 29 ARG A C 10
ATOM 10340 O O . ARG A 1 15 ? 4.977 -5.043 2.564 1.00 0.22 29 ARG A O 10
ATOM 10361 N N . CYS A 1 16 ? 6.406 -4.669 4.258 1.00 0.31 30 CYS A N 10
ATOM 10362 C CA . CYS A 1 16 ? 7.544 -4.409 3.384 1.00 0.31 30 CYS A CA 10
ATOM 10363 C C . CYS A 1 16 ? 7.903 -5.657 2.587 1.00 0.27 30 CYS A C 10
ATOM 10364 O O . CYS A 1 16 ? 8.205 -6.706 3.160 1.00 0.30 30 CYS A O 10
ATOM 10372 N N . VAL A 1 17 ? 7.858 -5.544 1.263 1.00 0.26 31 VAL A N 10
ATOM 10373 C CA . VAL A 1 17 ? 8.122 -6.682 0.399 1.00 0.28 31 VAL A CA 10
ATOM 10374 C C . VAL A 1 17 ? 9.610 -6.834 0.134 1.00 0.27 31 VAL A C 10
ATOM 10375 O O . VAL A 1 17 ? 10.132 -7.949 0.100 1.00 0.32 31 VAL A O 10
ATOM 10388 N N . LYS A 1 18 ? 10.295 -5.716 -0.033 1.00 0.24 32 LYS A N 10
ATOM 10389 C CA . LYS A 1 18 ? 11.723 -5.734 -0.297 1.00 0.26 32 LYS A CA 10
ATOM 10390 C C . LYS A 1 18 ? 12.443 -4.675 0.533 1.00 0.31 32 LYS A C 10
ATOM 10391 O O . LYS A 1 18 ? 12.069 -3.499 0.521 1.00 0.31 32 LYS A O 10
ATOM 10410 N N . GLU A 1 19 ? 13.472 -5.105 1.247 1.00 0.52 33 GLU A N 10
ATOM 10411 C CA . GLU A 1 19 ? 14.314 -4.205 2.020 1.00 0.65 33 GLU A CA 10
ATOM 10412 C C . GLU A 1 19 ? 15.704 -4.151 1.396 1.00 0.98 33 GLU A C 10
ATOM 10413 O O . GLU A 1 19 ? 16.201 -5.158 0.889 1.00 1.39 33 GLU A O 10
ATOM 10425 N N . GLY A 1 20 ? 16.325 -2.982 1.441 1.00 1.02 34 GLY A N 10
ATOM 10426 C CA . GLY A 1 20 ? 17.583 -2.788 0.757 1.00 1.52 34 GLY A CA 10
ATOM 10427 C C . GLY A 1 20 ? 18.749 -3.477 1.432 1.00 1.29 34 GLY A C 10
ATOM 10428 O O . GLY A 1 20 ? 18.732 -3.698 2.644 1.00 1.69 34 GLY A O 10
ATOM 10432 N N . GLY A 1 21 ? 19.766 -3.788 0.636 1.00 1.53 35 GLY A N 10
ATOM 10433 C CA . GLY A 1 21 ? 20.929 -4.515 1.112 1.00 1.64 35 GLY A CA 10
ATOM 10434 C C . GLY A 1 21 ? 21.884 -3.675 1.939 1.00 1.92 35 GLY A C 10
ATOM 10435 O O . GLY A 1 21 ? 21.474 -2.963 2.852 1.00 2.13 35 GLY A O 10
ATOM 10439 N N . PRO A 1 22 ? 23.178 -3.773 1.615 1.00 2.06 36 PRO A N 10
ATOM 10440 C CA . PRO A 1 22 ? 24.278 -3.119 2.340 1.00 2.40 36 PRO A CA 10
ATOM 10441 C C . PRO A 1 22 ? 23.980 -1.675 2.754 1.00 2.43 36 PRO A C 10
ATOM 10442 O O . PRO A 1 22 ? 23.771 -1.395 3.936 1.00 3.00 36 PRO A O 10
ATOM 10453 N N . ALA A 1 23 ? 23.956 -0.769 1.782 1.00 2.18 37 ALA A N 10
ATOM 10454 C CA . ALA A 1 23 ? 23.672 0.640 2.048 1.00 2.20 37 ALA A CA 10
ATOM 10455 C C . ALA A 1 23 ? 23.444 1.393 0.747 1.00 1.91 37 ALA A C 10
ATOM 10456 O O . ALA A 1 23 ? 22.582 2.265 0.666 1.00 1.86 37 ALA A O 10
ATOM 10463 N N . HIS A 1 24 ? 24.206 1.029 -0.282 1.00 1.80 38 HIS A N 10
ATOM 10464 C CA . HIS A 1 24 ? 24.076 1.646 -1.607 1.00 1.61 38 HIS A CA 10
ATOM 10465 C C . HIS A 1 24 ? 22.807 1.171 -2.316 1.00 1.37 38 HIS A C 10
ATOM 10466 O O . HIS A 1 24 ? 22.594 1.453 -3.493 1.00 1.39 38 HIS A O 10
ATOM 10481 N N . ALA A 1 25 ? 21.977 0.438 -1.594 1.00 1.26 39 ALA A N 10
ATOM 10482 C CA . ALA A 1 25 ? 20.744 -0.092 -2.142 1.00 1.12 39 ALA A CA 10
ATOM 10483 C C . ALA A 1 25 ? 19.675 -0.147 -1.069 1.00 0.93 39 ALA A C 10
ATOM 10484 O O . ALA A 1 25 ? 18.822 -1.024 -1.083 1.00 1.07 39 ALA A O 10
ATOM 10491 N N . LYS A 1 26 ? 19.722 0.807 -0.148 1.00 0.78 40 LYS A N 10
ATOM 10492 C CA . LYS A 1 26 ? 18.813 0.831 0.990 1.00 0.61 40 LYS A CA 10
ATOM 10493 C C . LYS A 1 26 ? 17.441 1.372 0.599 1.00 0.43 40 LYS A C 10
ATOM 10494 O O . LYS A 1 26 ? 16.708 1.903 1.427 1.00 0.39 40 LYS A O 10
ATOM 10513 N N . ARG A 1 27 ? 17.122 1.277 -0.675 1.00 0.39 41 ARG A N 10
ATOM 10514 C CA . ARG A 1 27 ? 15.816 1.694 -1.144 1.00 0.33 41 ARG A CA 10
ATOM 10515 C C . ARG A 1 27 ? 14.816 0.582 -0.876 1.00 0.28 41 ARG A C 10
ATOM 10516 O O . ARG A 1 27 ? 15.075 -0.592 -1.149 1.00 0.36 41 ARG A O 10
ATOM 10537 N N . PHE A 1 28 ? 13.682 0.965 -0.326 1.00 0.23 42 PHE A N 10
ATOM 10538 C CA . PHE A 1 28 ? 12.706 0.005 0.152 1.00 0.24 42 PHE A CA 10
ATOM 10539 C C . PHE A 1 28 ? 11.475 0.007 -0.724 1.00 0.19 42 PHE A C 10
ATOM 10540 O O . PHE A 1 28 ? 11.057 1.045 -1.232 1.00 0.20 42 PHE A O 10
ATOM 10557 N N . THR A 1 29 ? 10.911 -1.168 -0.904 1.00 0.17 43 THR A N 10
ATOM 10558 C CA . THR A 1 29 ? 9.718 -1.332 -1.699 1.00 0.17 43 THR A CA 10
ATOM 10559 C C . THR A 1 29 ? 8.692 -2.116 -0.897 1.00 0.17 43 THR A C 10
ATOM 10560 O O . THR A 1 29 ? 9.041 -3.080 -0.209 1.00 0.24 43 THR A O 10
ATOM 10571 N N . PHE A 1 30 ? 7.441 -1.700 -0.947 1.00 0.14 44 PHE A N 10
ATOM 10572 C CA . PHE A 1 30 ? 6.396 -2.333 -0.171 1.00 0.12 44 PHE A CA 10
ATOM 10573 C C . PHE A 1 30 ? 5.117 -2.403 -1.008 1.00 0.13 44 PHE A C 10
ATOM 10574 O O . PHE A 1 30 ? 4.930 -1.592 -1.912 1.00 0.16 44 PHE A O 10
ATOM 10591 N N . GLY A 1 31 ? 4.253 -3.372 -0.724 1.00 0.13 45 GLY A N 10
ATOM 10592 C CA . GLY A 1 31 ? 3.001 -3.485 -1.448 1.00 0.17 45 GLY A CA 10
ATOM 10593 C C . GLY A 1 31 ? 1.806 -3.496 -0.514 1.00 0.15 45 GLY A C 10
ATOM 10594 O O . GLY A 1 31 ? 1.839 -4.157 0.524 1.00 0.15 45 GLY A O 10
ATOM 10598 N N . VAL A 1 32 ? 0.735 -2.803 -0.892 1.00 0.15 46 VAL A N 10
ATOM 10599 C CA . VAL A 1 32 ? -0.428 -2.649 -0.018 1.00 0.15 46 VAL A CA 10
ATOM 10600 C C . VAL A 1 32 ? -1.572 -3.502 -0.527 1.00 0.14 46 VAL A C 10
ATOM 10601 O O . VAL A 1 32 ? -1.650 -3.784 -1.719 1.00 0.19 46 VAL A O 10
ATOM 10614 N N . ARG A 1 33 ? -2.466 -3.900 0.361 1.00 0.15 47 ARG A N 10
ATOM 10615 C CA . ARG A 1 33 ? -3.680 -4.576 -0.040 1.00 0.18 47 ARG A CA 10
ATOM 10616 C C . ARG A 1 33 ? -4.803 -4.151 0.900 1.00 0.15 47 ARG A C 10
ATOM 10617 O O . ARG A 1 33 ? -4.565 -3.908 2.086 1.00 0.19 47 ARG A O 10
ATOM 10638 N N . VAL A 1 34 ? -6.002 -4.020 0.361 1.00 0.13 48 VAL A N 10
ATOM 10639 C CA . VAL A 1 34 ? -7.163 -3.611 1.150 1.00 0.13 48 VAL A CA 10
ATOM 10640 C C . VAL A 1 34 ? -8.271 -4.657 1.060 1.00 0.12 48 VAL A C 10
ATOM 10641 O O . VAL A 1 34 ? -8.361 -5.388 0.075 1.00 0.13 48 VAL A O 10
ATOM 10654 N N . ASN A 1 35 ? -9.107 -4.731 2.092 1.00 0.13 49 ASN A N 10
ATOM 10655 C CA . ASN A 1 35 ? -10.199 -5.693 2.126 1.00 0.15 49 ASN A CA 10
ATOM 10656 C C . ASN A 1 35 ? -11.465 -5.062 1.563 1.00 0.16 49 ASN A C 10
ATOM 10657 O O . ASN A 1 35 ? -12.311 -4.557 2.295 1.00 0.18 49 ASN A O 10
ATOM 10668 N N . THR A 1 36 ? -11.560 -5.092 0.251 1.00 0.17 50 THR A N 10
ATOM 10669 C CA . THR A 1 36 ? -12.725 -4.545 -0.429 1.00 0.21 50 THR A CA 10
ATOM 10670 C C . THR A 1 36 ? -13.902 -5.487 -0.256 1.00 0.25 50 THR A C 10
ATOM 10671 O O . THR A 1 36 ? -13.910 -6.581 -0.790 1.00 0.33 50 THR A O 10
ATOM 10682 N N . SER A 1 37 ? -14.873 -5.055 0.531 1.00 0.25 51 SER A N 10
ATOM 10683 C CA . SER A 1 37 ? -16.004 -5.889 0.926 1.00 0.30 51 SER A CA 10
ATOM 10684 C C . SER A 1 37 ? -16.668 -6.596 -0.261 1.00 0.33 51 SER A C 10
ATOM 10685 O O . SER A 1 37 ? -17.243 -7.674 -0.098 1.00 0.42 51 SER A O 10
ATOM 10693 N N . ASP A 1 38 ? -16.583 -6.002 -1.444 1.00 0.33 52 ASP A N 10
ATOM 10694 C CA . ASP A 1 38 ? -17.230 -6.562 -2.623 1.00 0.41 52 ASP A CA 10
ATOM 10695 C C . ASP A 1 38 ? -16.371 -7.629 -3.305 1.00 0.31 52 ASP A C 10
ATOM 10696 O O . ASP A 1 38 ? -16.896 -8.466 -4.039 1.00 0.37 52 ASP A O 10
ATOM 10705 N N . ARG A 1 39 ? -15.063 -7.619 -3.064 1.00 0.28 53 ARG A N 10
ATOM 10706 C CA . ARG A 1 39 ? -14.156 -8.509 -3.784 1.00 0.28 53 ARG A CA 10
ATOM 10707 C C . ARG A 1 39 ? -13.223 -9.241 -2.819 1.00 0.24 53 ARG A C 10
ATOM 10708 O O . ARG A 1 39 ? -13.009 -10.450 -2.932 1.00 0.29 53 ARG A O 10
ATOM 10729 N N . GLY A 1 40 ? -12.677 -8.497 -1.872 1.00 0.18 54 GLY A N 10
ATOM 10730 C CA . GLY A 1 40 ? -11.756 -9.047 -0.906 1.00 0.19 54 GLY A CA 10
ATOM 10731 C C . GLY A 1 40 ? -10.427 -8.333 -0.928 1.00 0.17 54 GLY A C 10
ATOM 10732 O O . GLY A 1 40 ? -10.367 -7.144 -1.249 1.00 0.17 54 GLY A O 10
ATOM 10736 N N . TRP A 1 41 ? -9.378 -9.045 -0.557 1.00 0.18 55 TRP A N 10
ATOM 10737 C CA . TRP A 1 41 ? -8.027 -8.517 -0.661 1.00 0.18 55 TRP A CA 10
ATOM 10738 C C . TRP A 1 41 ? -7.747 -8.029 -2.083 1.00 0.19 55 TRP A C 10
ATOM 10739 O O . TRP A 1 41 ? -7.835 -8.791 -3.048 1.00 0.24 55 TRP A O 10
ATOM 10760 N N . THR A 1 42 ? -7.439 -6.746 -2.197 1.00 0.18 56 THR A N 10
ATOM 10761 C CA . THR A 1 42 ? -7.161 -6.124 -3.483 1.00 0.22 56 THR A CA 10
ATOM 10762 C C . THR A 1 42 ? -5.851 -6.621 -4.071 1.00 0.26 56 THR A C 10
ATOM 10763 O O . THR A 1 42 ? -5.080 -7.316 -3.404 1.00 0.36 56 THR A O 10
ATOM 10774 N N . ASP A 1 43 ? -5.607 -6.265 -5.324 1.00 0.30 57 ASP A N 10
ATOM 10775 C CA . ASP A 1 43 ? -4.324 -6.530 -5.947 1.00 0.34 57 ASP A CA 10
ATOM 10776 C C . ASP A 1 43 ? -3.261 -5.748 -5.206 1.00 0.23 57 ASP A C 10
ATOM 10777 O O . ASP A 1 43 ? -3.389 -4.533 -5.027 1.00 0.35 57 ASP A O 10
ATOM 10786 N N . GLU A 1 44 ? -2.236 -6.443 -4.753 1.00 0.27 58 GLU A N 10
ATOM 10787 C CA . GLU A 1 44 ? -1.201 -5.824 -3.955 1.00 0.27 58 GLU A CA 10
ATOM 10788 C C . GLU A 1 44 ? -0.498 -4.734 -4.742 1.00 0.23 58 GLU A C 10
ATOM 10789 O O . GLU A 1 44 ? 0.105 -4.979 -5.787 1.00 0.28 58 GLU A O 10
ATOM 10801 N N . CYS A 1 45 ? -0.602 -3.529 -4.228 1.00 0.19 59 CYS A N 10
ATOM 10802 C CA . CYS A 1 45 ? -0.070 -2.355 -4.895 1.00 0.20 59 CYS A CA 10
ATOM 10803 C C . CYS A 1 45 ? 1.349 -2.077 -4.431 1.00 0.17 59 CYS A C 10
ATOM 10804 O O . CYS A 1 45 ? 1.562 -1.498 -3.366 1.00 0.17 59 CYS A O 10
ATOM 10812 N N . ILE A 1 46 ? 2.313 -2.517 -5.222 1.00 0.18 60 ILE A N 10
ATOM 10813 C CA . ILE A 1 46 ? 3.713 -2.289 -4.924 1.00 0.16 60 ILE A CA 10
ATOM 10814 C C . ILE A 1 46 ? 4.084 -0.842 -5.207 1.00 0.16 60 ILE A C 10
ATOM 10815 O O . ILE A 1 46 ? 3.875 -0.334 -6.313 1.00 0.18 60 ILE A O 10
ATOM 10831 N N . GLY A 1 47 ? 4.618 -0.191 -4.189 1.00 0.16 61 GLY A N 10
ATOM 10832 C CA . GLY A 1 47 ? 5.013 1.194 -4.302 1.00 0.20 61 GLY A CA 10
ATOM 10833 C C . GLY A 1 47 ? 6.409 1.363 -4.859 1.00 0.21 61 GLY A C 10
ATOM 10834 O O . GLY A 1 47 ? 7.012 0.411 -5.357 1.00 0.23 61 GLY A O 10
ATOM 10838 N N . GLU A 1 48 ? 6.927 2.570 -4.754 1.00 0.27 62 GLU A N 10
ATOM 10839 C CA . GLU A 1 48 ? 8.208 2.914 -5.344 1.00 0.31 62 GLU A CA 10
ATOM 10840 C C . GLU A 1 48 ? 9.348 2.651 -4.367 1.00 0.25 62 GLU A C 10
ATOM 10841 O O . GLU A 1 48 ? 9.162 2.729 -3.154 1.00 0.29 62 GLU A O 10
ATOM 10853 N N . PRO A 1 49 ? 10.533 2.292 -4.889 1.00 0.24 63 PRO A N 10
ATOM 10854 C CA . PRO A 1 49 ? 11.748 2.155 -4.081 1.00 0.24 63 PRO A CA 10
ATOM 10855 C C . PRO A 1 49 ? 12.120 3.471 -3.409 1.00 0.21 63 PRO A C 10
ATOM 10856 O O . PRO A 1 49 ? 12.596 4.401 -4.062 1.00 0.24 63 PRO A O 10
ATOM 10867 N N . MET A 1 50 ? 11.901 3.541 -2.107 1.00 0.19 64 MET A N 10
ATOM 10868 C CA . MET A 1 50 ? 12.083 4.775 -1.360 1.00 0.20 64 MET A CA 10
ATOM 10869 C C . MET A 1 50 ? 13.215 4.625 -0.356 1.00 0.21 64 MET A C 10
ATOM 10870 O O . MET A 1 50 ? 13.385 3.563 0.235 1.00 0.26 64 MET A O 10
ATOM 10884 N N . PRO A 1 51 ? 14.002 5.689 -0.142 1.00 0.23 65 PRO A N 10
ATOM 10885 C CA . PRO A 1 51 ? 15.157 5.653 0.764 1.00 0.26 65 PRO A CA 10
ATOM 10886 C C . PRO A 1 51 ? 14.767 5.679 2.244 1.00 0.25 65 PRO A C 10
ATOM 10887 O O . PRO A 1 51 ? 15.633 5.720 3.121 1.00 0.27 65 PRO A O 10
ATOM 10898 N N . SER A 1 52 ? 13.469 5.649 2.521 1.00 0.23 66 SER A N 10
ATOM 10899 C CA . SER A 1 52 ? 12.973 5.642 3.886 1.00 0.24 66 SER A CA 10
ATOM 10900 C C . SER A 1 52 ? 11.731 4.760 3.972 1.00 0.22 66 SER A C 10
ATOM 10901 O O . SER A 1 52 ? 10.887 4.769 3.073 1.00 0.20 66 SER A O 10
ATOM 10909 N N . VAL A 1 53 ? 11.635 3.999 5.062 1.00 0.25 67 VAL A N 10
ATOM 10910 C CA . VAL A 1 53 ? 10.548 3.042 5.252 1.00 0.26 67 VAL A CA 10
ATOM 10911 C C . VAL A 1 53 ? 9.200 3.743 5.359 1.00 0.25 67 VAL A C 10
ATOM 10912 O O . VAL A 1 53 ? 8.178 3.202 4.939 1.00 0.29 67 VAL A O 10
ATOM 10925 N N . LYS A 1 54 ? 9.199 4.942 5.929 1.00 0.29 68 LYS A N 10
ATOM 10926 C CA . LYS A 1 54 ? 8.001 5.732 6.035 1.00 0.32 68 LYS A CA 10
ATOM 10927 C C . LYS A 1 54 ? 7.489 6.115 4.653 1.00 0.30 68 LYS A C 10
ATOM 10928 O O . LYS A 1 54 ? 6.292 6.040 4.379 1.00 0.33 68 LYS A O 10
ATOM 10947 N N . LYS A 1 55 ? 8.413 6.494 3.773 1.00 0.29 69 LYS A N 10
ATOM 10948 C CA . LYS A 1 55 ? 8.063 6.944 2.436 1.00 0.32 69 LYS A CA 10
ATOM 10949 C C . LYS A 1 55 ? 7.663 5.758 1.574 1.00 0.24 69 LYS A C 10
ATOM 10950 O O . LYS A 1 55 ? 6.925 5.903 0.601 1.00 0.24 69 LYS A O 10
ATOM 10969 N N . ALA A 1 56 ? 8.168 4.584 1.936 1.00 0.21 70 ALA A N 10
ATOM 10970 C CA . ALA A 1 56 ? 7.814 3.353 1.246 1.00 0.19 70 ALA A CA 10
ATOM 10971 C C . ALA A 1 56 ? 6.314 3.106 1.322 1.00 0.16 70 ALA A C 10
ATOM 10972 O O . ALA A 1 56 ? 5.640 3.022 0.296 1.00 0.17 70 ALA A O 10
ATOM 10979 N N . LYS A 1 57 ? 5.787 2.986 2.541 1.00 0.15 71 LYS A N 10
ATOM 10980 C CA . LYS A 1 57 ? 4.361 2.774 2.735 1.00 0.17 71 LYS A CA 10
ATOM 10981 C C . LYS A 1 57 ? 3.556 3.950 2.188 1.00 0.16 71 LYS A C 10
ATOM 10982 O O . LYS A 1 57 ? 2.527 3.755 1.541 1.00 0.17 71 LYS A O 10
ATOM 11001 N N . ASP A 1 58 ? 4.027 5.161 2.457 1.00 0.19 72 ASP A N 10
ATOM 11002 C CA . ASP A 1 58 ? 3.408 6.372 1.913 1.00 0.24 72 ASP A CA 10
ATOM 11003 C C . ASP A 1 58 ? 3.236 6.321 0.395 1.00 0.22 72 ASP A C 10
ATOM 11004 O O . ASP A 1 58 ? 2.143 6.579 -0.110 1.00 0.23 72 ASP A O 10
ATOM 11013 N N . SER A 1 59 ? 4.301 5.996 -0.330 1.00 0.21 73 SER A N 10
ATOM 11014 C CA . SER A 1 59 ? 4.261 6.023 -1.792 1.00 0.24 73 SER A CA 10
ATOM 11015 C C . SER A 1 59 ? 3.319 4.959 -2.356 1.00 0.20 73 SER A C 10
ATOM 11016 O O . SER A 1 59 ? 2.595 5.212 -3.322 1.00 0.24 73 SER A O 10
ATOM 11024 N N . ALA A 1 60 ? 3.321 3.779 -1.752 1.00 0.16 74 ALA A N 10
ATOM 11025 C CA . ALA A 1 60 ? 2.449 2.702 -2.202 1.00 0.17 74 ALA A CA 10
ATOM 11026 C C . ALA A 1 60 ? 0.989 3.045 -1.921 1.00 0.16 74 ALA A C 10
ATOM 11027 O O . ALA A 1 60 ? 0.108 2.813 -2.748 1.00 0.17 74 ALA A O 10
ATOM 11034 N N . ALA A 1 61 ? 0.755 3.599 -0.734 1.00 0.18 75 ALA A N 10
ATOM 11035 C CA . ALA A 1 61 ? -0.567 4.069 -0.330 1.00 0.21 75 ALA A CA 10
ATOM 11036 C C . ALA A 1 61 ? -1.148 5.040 -1.357 1.00 0.21 75 ALA A C 10
ATOM 11037 O O . ALA A 1 61 ? -2.347 5.027 -1.612 1.00 0.24 75 ALA A O 10
ATOM 11044 N N . VAL A 1 62 ? -0.297 5.872 -1.967 1.00 0.21 76 VAL A N 10
ATOM 11045 C CA . VAL A 1 62 ? -0.743 6.834 -2.975 1.00 0.25 76 VAL A CA 10
ATOM 11046 C C . VAL A 1 62 ? -1.339 6.110 -4.183 1.00 0.20 76 VAL A C 10
ATOM 11047 O O . VAL A 1 62 ? -2.332 6.553 -4.762 1.00 0.21 76 VAL A O 10
ATOM 11060 N N . LEU A 1 63 ? -0.745 4.976 -4.533 1.00 0.19 77 LEU A N 10
ATOM 11061 C CA . LEU A 1 63 ? -1.223 4.175 -5.648 1.00 0.21 77 LEU A CA 10
ATOM 11062 C C . LEU A 1 63 ? -2.491 3.438 -5.239 1.00 0.22 77 LEU A C 10
ATOM 11063 O O . LEU A 1 63 ? -3.393 3.208 -6.046 1.00 0.28 77 LEU A O 10
ATOM 11079 N N . LEU A 1 64 ? -2.540 3.082 -3.968 1.00 0.22 78 LEU A N 10
ATOM 11080 C CA . LEU A 1 64 ? -3.685 2.407 -3.383 1.00 0.27 78 LEU A CA 10
ATOM 11081 C C . LEU A 1 64 ? -4.917 3.306 -3.406 1.00 0.27 78 LEU A C 10
ATOM 11082 O O . LEU A 1 64 ? -6.035 2.850 -3.643 1.00 0.29 78 LEU A O 10
ATOM 11098 N N . LEU A 1 65 ? -4.697 4.584 -3.140 1.00 0.30 79 LEU A N 10
ATOM 11099 C CA . LEU A 1 65 ? -5.765 5.572 -3.184 1.00 0.38 79 LEU A CA 10
ATOM 11100 C C . LEU A 1 65 ? -6.397 5.633 -4.569 1.00 0.34 79 LEU A C 10
ATOM 11101 O O . LEU A 1 65 ? -7.577 5.954 -4.704 1.00 0.37 79 LEU A O 10
ATOM 11117 N N . GLU A 1 66 ? -5.616 5.306 -5.590 1.00 0.30 80 GLU A N 10
ATOM 11118 C CA . GLU A 1 66 ? -6.118 5.255 -6.950 1.00 0.33 80 GLU A CA 10
ATOM 11119 C C . GLU A 1 66 ? -7.015 4.038 -7.148 1.00 0.27 80 GLU A C 10
ATOM 11120 O O . GLU A 1 66 ? -8.006 4.091 -7.875 1.00 0.30 80 GLU A O 10
ATOM 11132 N N . LEU A 1 67 ? -6.662 2.946 -6.485 1.00 0.23 81 LEU A N 10
ATOM 11133 C CA . LEU A 1 67 ? -7.467 1.738 -6.501 1.00 0.24 81 LEU A CA 10
ATOM 11134 C C . LEU A 1 67 ? -8.822 2.037 -5.869 1.00 0.25 81 LEU A C 10
ATOM 11135 O O . LEU A 1 67 ? -9.873 1.749 -6.439 1.00 0.32 81 LEU A O 10
ATOM 11151 N N . LEU A 1 68 ? -8.774 2.655 -4.693 1.00 0.28 82 LEU A N 10
ATOM 11152 C CA . LEU A 1 68 ? -9.969 3.062 -3.967 1.00 0.41 82 LEU A CA 10
ATOM 11153 C C . LEU A 1 68 ? -10.682 4.221 -4.660 1.00 0.46 82 LEU A C 10
ATOM 11154 O O . LEU A 1 68 ? -11.743 4.665 -4.219 1.00 0.63 82 LEU A O 10
ATOM 11170 N N . ASN A 1 69 ? -10.099 4.704 -5.744 1.00 0.45 83 ASN A N 10
ATOM 11171 C CA . ASN A 1 69 ? -10.696 5.784 -6.516 1.00 0.55 83 ASN A CA 10
ATOM 11172 C C . ASN A 1 69 ? -11.443 5.203 -7.708 1.00 0.53 83 ASN A C 10
ATOM 11173 O O . ASN A 1 69 ? -12.239 5.878 -8.358 1.00 0.59 83 ASN A O 10
ATOM 11184 N N . LYS A 1 70 ? -11.191 3.929 -7.968 1.00 0.50 84 LYS A N 10
ATOM 11185 C CA . LYS A 1 70 ? -11.792 3.236 -9.097 1.00 0.58 84 LYS A CA 10
ATOM 11186 C C . LYS A 1 70 ? -12.740 2.150 -8.610 1.00 1.18 84 LYS A C 10
ATOM 11187 O O . LYS A 1 70 ? -12.742 1.027 -9.115 1.00 1.86 84 LYS A O 10
ATOM 11206 N N . THR A 1 71 ? -13.535 2.491 -7.614 1.00 1.78 85 THR A N 10
ATOM 11207 C CA . THR A 1 71 ? -14.482 1.557 -7.040 1.00 2.69 85 THR A CA 10
ATOM 11208 C C . THR A 1 71 ? -15.682 2.309 -6.464 1.00 3.28 85 THR A C 10
ATOM 11209 O O . THR A 1 71 ? -16.829 1.954 -6.807 1.00 3.79 85 THR A O 10
ATOM 11221 N N . ASN A 1 1 ? -5.356 6.082 4.524 1.00 0.92 15 ASN A N 11
ATOM 11222 C CA . ASN A 1 1 ? -6.231 5.366 5.481 1.00 0.85 15 ASN A CA 11
ATOM 11223 C C . ASN A 1 1 ? -7.634 5.963 5.492 1.00 0.80 15 ASN A C 11
ATOM 11224 O O . ASN A 1 1 ? -8.585 5.290 5.871 1.00 0.75 15 ASN A O 11
ATOM 11237 N N . ASP A 1 2 ? -7.769 7.209 5.044 1.00 0.85 16 ASP A N 11
ATOM 11238 C CA . ASP A 1 2 ? -9.054 7.907 5.088 1.00 0.87 16 ASP A CA 11
ATOM 11239 C C . ASP A 1 2 ? -10.039 7.287 4.110 1.00 0.75 16 ASP A C 11
ATOM 11240 O O . ASP A 1 2 ? -11.189 7.017 4.455 1.00 0.74 16 ASP A O 11
ATOM 11249 N N . ILE A 1 3 ? -9.568 7.056 2.895 1.00 0.70 17 ILE A N 11
ATOM 11250 C CA . ILE A 1 3 ? -10.396 6.476 1.846 1.00 0.64 17 ILE A CA 11
ATOM 11251 C C . ILE A 1 3 ? -10.840 5.069 2.238 1.00 0.57 17 ILE A C 11
ATOM 11252 O O . ILE A 1 3 ? -11.989 4.687 2.032 1.00 0.57 17 ILE A O 11
ATOM 11268 N N . CYS A 1 4 ? -9.927 4.324 2.850 1.00 0.55 18 CYS A N 11
ATOM 11269 C CA . CYS A 1 4 ? -10.194 2.957 3.275 1.00 0.51 18 CYS A CA 11
ATOM 11270 C C . CYS A 1 4 ? -11.198 2.954 4.416 1.00 0.53 18 CYS A C 11
ATOM 11271 O O . CYS A 1 4 ? -12.153 2.176 4.441 1.00 0.51 18 CYS A O 11
ATOM 11279 N N . LEU A 1 5 ? -10.961 3.857 5.348 1.00 0.58 19 LEU A N 11
ATOM 11280 C CA . LEU A 1 5 ? -11.784 4.013 6.530 1.00 0.63 19 LEU A CA 11
ATOM 11281 C C . LEU A 1 5 ? -13.207 4.406 6.142 1.00 0.63 19 LEU A C 11
ATOM 11282 O O . LEU A 1 5 ? -14.181 3.841 6.643 1.00 0.63 19 LEU A O 11
ATOM 11298 N N . ARG A 1 6 ? -13.308 5.364 5.232 1.00 0.64 20 ARG A N 11
ATOM 11299 C CA . ARG A 1 6 ? -14.596 5.881 4.776 1.00 0.65 20 ARG A CA 11
ATOM 11300 C C . ARG A 1 6 ? -15.445 4.791 4.142 1.00 0.58 20 ARG A C 11
ATOM 11301 O O . ARG A 1 6 ? -16.663 4.741 4.329 1.00 0.60 20 ARG A O 11
ATOM 11322 N N . LYS A 1 7 ? -14.788 3.913 3.406 1.00 0.51 21 LYS A N 11
ATOM 11323 C CA . LYS A 1 7 ? -15.460 2.853 2.662 1.00 0.46 21 LYS A CA 11
ATOM 11324 C C . LYS A 1 7 ? -15.986 1.752 3.580 1.00 0.45 21 LYS A C 11
ATOM 11325 O O . LYS A 1 7 ? -16.589 0.778 3.125 1.00 0.44 21 LYS A O 11
ATOM 11344 N N . ASN A 1 8 ? -15.758 1.940 4.875 1.00 0.48 22 ASN A N 11
ATOM 11345 C CA . ASN A 1 8 ? -16.164 0.988 5.907 1.00 0.50 22 ASN A CA 11
ATOM 11346 C C . ASN A 1 8 ? -15.442 -0.338 5.706 1.00 0.42 22 ASN A C 11
ATOM 11347 O O . ASN A 1 8 ? -16.045 -1.406 5.641 1.00 0.49 22 ASN A O 11
ATOM 11358 N N . TRP A 1 9 ? -14.134 -0.250 5.576 1.00 0.35 23 TRP A N 11
ATOM 11359 C CA . TRP A 1 9 ? -13.291 -1.425 5.475 1.00 0.29 23 TRP A CA 11
ATOM 11360 C C . TRP A 1 9 ? -12.412 -1.517 6.709 1.00 0.34 23 TRP A C 11
ATOM 11361 O O . TRP A 1 9 ? -12.321 -0.559 7.482 1.00 0.40 23 TRP A O 11
ATOM 11382 N N . PRO A 1 10 ? -11.775 -2.671 6.936 1.00 0.34 24 PRO A N 11
ATOM 11383 C CA . PRO A 1 10 ? -10.711 -2.782 7.921 1.00 0.40 24 PRO A CA 11
ATOM 11384 C C . PRO A 1 10 ? -9.437 -2.173 7.359 1.00 0.39 24 PRO A C 11
ATOM 11385 O O . PRO A 1 10 ? -9.313 -1.991 6.144 1.00 0.41 24 PRO A O 11
ATOM 11396 N N . MET A 1 11 ? -8.493 -1.860 8.223 1.00 0.47 25 MET A N 11
ATOM 11397 C CA . MET A 1 11 ? -7.301 -1.150 7.807 1.00 0.47 25 MET A CA 11
ATOM 11398 C C . MET A 1 11 ? -6.367 -2.087 7.051 1.00 0.38 25 MET A C 11
ATOM 11399 O O . MET A 1 11 ? -6.050 -3.178 7.527 1.00 0.44 25 MET A O 11
ATOM 11413 N N . PRO A 1 12 ? -5.944 -1.662 5.846 1.00 0.32 26 PRO A N 11
ATOM 11414 C CA . PRO A 1 12 ? -5.152 -2.478 4.920 1.00 0.25 26 PRO A CA 11
ATOM 11415 C C . PRO A 1 12 ? -3.914 -3.124 5.532 1.00 0.23 26 PRO A C 11
ATOM 11416 O O . PRO A 1 12 ? -3.429 -2.729 6.593 1.00 0.27 26 PRO A O 11
ATOM 11427 N N . SER A 1 13 ? -3.403 -4.109 4.815 1.00 0.20 27 SER A N 11
ATOM 11428 C CA . SER A 1 13 ? -2.177 -4.791 5.178 1.00 0.20 27 SER A CA 11
ATOM 11429 C C . SER A 1 13 ? -0.990 -3.959 4.728 1.00 0.17 27 SER A C 11
ATOM 11430 O O . SER A 1 13 ? -1.039 -3.333 3.670 1.00 0.17 27 SER A O 11
ATOM 11438 N N . TYR A 1 14 ? 0.072 -3.966 5.509 1.00 0.17 28 TYR A N 11
ATOM 11439 C CA . TYR A 1 14 ? 1.249 -3.186 5.189 1.00 0.17 28 TYR A CA 11
ATOM 11440 C C . TYR A 1 14 ? 2.488 -4.002 5.532 1.00 0.20 28 TYR A C 11
ATOM 11441 O O . TYR A 1 14 ? 2.749 -4.261 6.704 1.00 0.25 28 TYR A O 11
ATOM 11459 N N . ARG A 1 15 ? 3.240 -4.419 4.522 1.00 0.23 29 ARG A N 11
ATOM 11460 C CA . ARG A 1 15 ? 4.405 -5.263 4.730 1.00 0.33 29 ARG A CA 11
ATOM 11461 C C . ARG A 1 15 ? 5.425 -5.029 3.620 1.00 0.24 29 ARG A C 11
ATOM 11462 O O . ARG A 1 15 ? 5.100 -5.154 2.439 1.00 0.22 29 ARG A O 11
ATOM 11483 N N . CYS A 1 16 ? 6.646 -4.676 3.996 1.00 0.31 30 CYS A N 11
ATOM 11484 C CA . CYS A 1 16 ? 7.696 -4.426 3.020 1.00 0.31 30 CYS A CA 11
ATOM 11485 C C . CYS A 1 16 ? 8.070 -5.714 2.300 1.00 0.27 30 CYS A C 11
ATOM 11486 O O . CYS A 1 16 ? 8.409 -6.718 2.931 1.00 0.30 30 CYS A O 11
ATOM 11494 N N . VAL A 1 17 ? 7.998 -5.678 0.977 1.00 0.26 31 VAL A N 11
ATOM 11495 C CA . VAL A 1 17 ? 8.263 -6.855 0.170 1.00 0.28 31 VAL A CA 11
ATOM 11496 C C . VAL A 1 17 ? 9.748 -7.003 -0.096 1.00 0.27 31 VAL A C 11
ATOM 11497 O O . VAL A 1 17 ? 10.278 -8.113 -0.137 1.00 0.32 31 VAL A O 11
ATOM 11510 N N . LYS A 1 18 ? 10.419 -5.881 -0.266 1.00 0.24 32 LYS A N 11
ATOM 11511 C CA . LYS A 1 18 ? 11.853 -5.876 -0.487 1.00 0.26 32 LYS A CA 11
ATOM 11512 C C . LYS A 1 18 ? 12.497 -4.716 0.257 1.00 0.31 32 LYS A C 11
ATOM 11513 O O . LYS A 1 18 ? 12.075 -3.571 0.113 1.00 0.31 32 LYS A O 11
ATOM 11532 N N . GLU A 1 19 ? 13.502 -5.015 1.056 1.00 0.52 33 GLU A N 11
ATOM 11533 C CA . GLU A 1 19 ? 14.249 -3.982 1.763 1.00 0.65 33 GLU A CA 11
ATOM 11534 C C . GLU A 1 19 ? 15.680 -4.444 1.998 1.00 0.98 33 GLU A C 11
ATOM 11535 O O . GLU A 1 19 ? 15.943 -5.648 2.038 1.00 1.39 33 GLU A O 11
ATOM 11547 N N . GLY A 1 20 ? 16.600 -3.496 2.145 1.00 1.02 34 GLY A N 11
ATOM 11548 C CA . GLY A 1 20 ? 17.977 -3.843 2.434 1.00 1.52 34 GLY A CA 11
ATOM 11549 C C . GLY A 1 20 ? 18.655 -4.575 1.291 1.00 1.29 34 GLY A C 11
ATOM 11550 O O . GLY A 1 20 ? 18.106 -4.683 0.191 1.00 1.69 34 GLY A O 11
ATOM 11554 N N . GLY A 1 21 ? 19.849 -5.073 1.555 1.00 1.53 35 GLY A N 11
ATOM 11555 C CA . GLY A 1 21 ? 20.616 -5.763 0.543 1.00 1.64 35 GLY A CA 11
ATOM 11556 C C . GLY A 1 21 ? 22.096 -5.659 0.824 1.00 1.92 35 GLY A C 11
ATOM 11557 O O . GLY A 1 21 ? 22.505 -5.651 1.986 1.00 2.13 35 GLY A O 11
ATOM 11561 N N . PRO A 1 22 ? 22.928 -5.572 -0.218 1.00 2.06 36 PRO A N 11
ATOM 11562 C CA . PRO A 1 22 ? 24.376 -5.395 -0.076 1.00 2.40 36 PRO A CA 11
ATOM 11563 C C . PRO A 1 22 ? 24.751 -3.975 0.362 1.00 2.43 36 PRO A C 11
ATOM 11564 O O . PRO A 1 22 ? 25.564 -3.316 -0.292 1.00 3.00 36 PRO A O 11
ATOM 11575 N N . ALA A 1 23 ? 24.136 -3.518 1.460 1.00 2.18 37 ALA A N 11
ATOM 11576 C CA . ALA A 1 23 ? 24.391 -2.197 2.055 1.00 2.20 37 ALA A CA 11
ATOM 11577 C C . ALA A 1 23 ? 23.891 -1.052 1.173 1.00 1.91 37 ALA A C 11
ATOM 11578 O O . ALA A 1 23 ? 23.057 -0.253 1.600 1.00 1.86 37 ALA A O 11
ATOM 11585 N N . HIS A 1 24 ? 24.380 -0.986 -0.058 1.00 1.80 38 HIS A N 11
ATOM 11586 C CA . HIS A 1 24 ? 24.007 0.080 -0.989 1.00 1.61 38 HIS A CA 11
ATOM 11587 C C . HIS A 1 24 ? 22.627 -0.167 -1.599 1.00 1.37 38 HIS A C 11
ATOM 11588 O O . HIS A 1 24 ? 22.281 0.409 -2.629 1.00 1.39 38 HIS A O 11
ATOM 11603 N N . ALA A 1 25 ? 21.848 -1.028 -0.969 1.00 1.26 39 ALA A N 11
ATOM 11604 C CA . ALA A 1 25 ? 20.515 -1.340 -1.448 1.00 1.12 39 ALA A CA 11
ATOM 11605 C C . ALA A 1 25 ? 19.490 -1.068 -0.357 1.00 0.93 39 ALA A C 11
ATOM 11606 O O . ALA A 1 25 ? 18.572 -1.849 -0.136 1.00 1.07 39 ALA A O 11
ATOM 11613 N N . LYS A 1 26 ? 19.643 0.067 0.307 1.00 0.78 40 LYS A N 11
ATOM 11614 C CA . LYS A 1 26 ? 18.774 0.440 1.413 1.00 0.61 40 LYS A CA 11
ATOM 11615 C C . LYS A 1 26 ? 17.476 1.044 0.892 1.00 0.43 40 LYS A C 11
ATOM 11616 O O . LYS A 1 26 ? 16.796 1.789 1.593 1.00 0.39 40 LYS A O 11
ATOM 11635 N N . ARG A 1 27 ? 17.171 0.771 -0.362 1.00 0.39 41 ARG A N 11
ATOM 11636 C CA . ARG A 1 27 ? 15.906 1.184 -0.930 1.00 0.33 41 ARG A CA 11
ATOM 11637 C C . ARG A 1 27 ? 14.859 0.159 -0.566 1.00 0.28 41 ARG A C 11
ATOM 11638 O O . ARG A 1 27 ? 15.103 -1.047 -0.627 1.00 0.36 41 ARG A O 11
ATOM 11659 N N . PHE A 1 28 ? 13.711 0.642 -0.155 1.00 0.23 42 PHE A N 11
ATOM 11660 C CA . PHE A 1 28 ? 12.664 -0.218 0.338 1.00 0.24 42 PHE A CA 11
ATOM 11661 C C . PHE A 1 28 ? 11.481 -0.199 -0.612 1.00 0.19 42 PHE A C 11
ATOM 11662 O O . PHE A 1 28 ? 11.027 0.860 -1.040 1.00 0.20 42 PHE A O 11
ATOM 11679 N N . THR A 1 29 ? 10.999 -1.378 -0.938 1.00 0.17 43 THR A N 11
ATOM 11680 C CA . THR A 1 29 ? 9.863 -1.537 -1.817 1.00 0.17 43 THR A CA 11
ATOM 11681 C C . THR A 1 29 ? 8.771 -2.261 -1.049 1.00 0.17 43 THR A C 11
ATOM 11682 O O . THR A 1 29 ? 9.039 -3.286 -0.418 1.00 0.24 43 THR A O 11
ATOM 11693 N N . PHE A 1 30 ? 7.556 -1.744 -1.060 1.00 0.14 44 PHE A N 11
ATOM 11694 C CA . PHE A 1 30 ? 6.490 -2.317 -0.267 1.00 0.12 44 PHE A CA 11
ATOM 11695 C C . PHE A 1 30 ? 5.202 -2.352 -1.091 1.00 0.13 44 PHE A C 11
ATOM 11696 O O . PHE A 1 30 ? 5.024 -1.536 -1.998 1.00 0.16 44 PHE A O 11
ATOM 11713 N N . GLY A 1 31 ? 4.319 -3.295 -0.784 1.00 0.13 45 GLY A N 11
ATOM 11714 C CA . GLY A 1 31 ? 3.046 -3.380 -1.473 1.00 0.17 45 GLY A CA 11
ATOM 11715 C C . GLY A 1 31 ? 1.882 -3.449 -0.504 1.00 0.15 45 GLY A C 11
ATOM 11716 O O . GLY A 1 31 ? 1.947 -4.173 0.492 1.00 0.15 45 GLY A O 11
ATOM 11720 N N . VAL A 1 32 ? 0.803 -2.738 -0.807 1.00 0.15 46 VAL A N 11
ATOM 11721 C CA . VAL A 1 32 ? -0.345 -2.679 0.095 1.00 0.15 46 VAL A CA 11
ATOM 11722 C C . VAL A 1 32 ? -1.470 -3.514 -0.466 1.00 0.14 46 VAL A C 11
ATOM 11723 O O . VAL A 1 32 ? -1.524 -3.764 -1.671 1.00 0.19 46 VAL A O 11
ATOM 11736 N N . ARG A 1 33 ? -2.375 -3.936 0.394 1.00 0.15 47 ARG A N 11
ATOM 11737 C CA . ARG A 1 33 ? -3.567 -4.628 -0.031 1.00 0.18 47 ARG A CA 11
ATOM 11738 C C . ARG A 1 33 ? -4.693 -4.254 0.923 1.00 0.15 47 ARG A C 11
ATOM 11739 O O . ARG A 1 33 ? -4.462 -4.081 2.121 1.00 0.19 47 ARG A O 11
ATOM 11760 N N . VAL A 1 34 ? -5.885 -4.087 0.389 1.00 0.13 48 VAL A N 11
ATOM 11761 C CA . VAL A 1 34 ? -7.036 -3.676 1.185 1.00 0.13 48 VAL A CA 11
ATOM 11762 C C . VAL A 1 34 ? -8.119 -4.747 1.144 1.00 0.12 48 VAL A C 11
ATOM 11763 O O . VAL A 1 34 ? -8.179 -5.531 0.198 1.00 0.13 48 VAL A O 11
ATOM 11776 N N . ASN A 1 35 ? -8.975 -4.782 2.162 1.00 0.13 49 ASN A N 11
ATOM 11777 C CA . ASN A 1 35 ? -10.073 -5.734 2.186 1.00 0.15 49 ASN A CA 11
ATOM 11778 C C . ASN A 1 35 ? -11.339 -5.069 1.659 1.00 0.16 49 ASN A C 11
ATOM 11779 O O . ASN A 1 35 ? -12.162 -4.555 2.417 1.00 0.18 49 ASN A O 11
ATOM 11790 N N . THR A 1 36 ? -11.448 -5.075 0.349 1.00 0.17 50 THR A N 11
ATOM 11791 C CA . THR A 1 36 ? -12.613 -4.506 -0.311 1.00 0.21 50 THR A CA 11
ATOM 11792 C C . THR A 1 36 ? -13.830 -5.367 -0.009 1.00 0.25 50 THR A C 11
ATOM 11793 O O . THR A 1 36 ? -13.899 -6.522 -0.402 1.00 0.33 50 THR A O 11
ATOM 11804 N N . SER A 1 37 ? -14.767 -4.799 0.734 1.00 0.25 51 SER A N 11
ATOM 11805 C CA . SER A 1 37 ? -15.909 -5.540 1.259 1.00 0.30 51 SER A CA 11
ATOM 11806 C C . SER A 1 37 ? -16.662 -6.311 0.172 1.00 0.33 51 SER A C 11
ATOM 11807 O O . SER A 1 37 ? -17.281 -7.334 0.454 1.00 0.42 51 SER A O 11
ATOM 11815 N N . ASP A 1 38 ? -16.606 -5.834 -1.061 1.00 0.33 52 ASP A N 11
ATOM 11816 C CA . ASP A 1 38 ? -17.351 -6.468 -2.138 1.00 0.41 52 ASP A CA 11
ATOM 11817 C C . ASP A 1 38 ? -16.469 -7.370 -3.006 1.00 0.31 52 ASP A C 11
ATOM 11818 O O . ASP A 1 38 ? -16.974 -8.046 -3.904 1.00 0.37 52 ASP A O 11
ATOM 11827 N N . ARG A 1 39 ? -15.161 -7.394 -2.751 1.00 0.28 53 ARG A N 11
ATOM 11828 C CA . ARG A 1 39 ? -14.253 -8.238 -3.536 1.00 0.28 53 ARG A CA 11
ATOM 11829 C C . ARG A 1 39 ? -13.353 -9.065 -2.623 1.00 0.24 53 ARG A C 11
ATOM 11830 O O . ARG A 1 39 ? -13.282 -10.289 -2.735 1.00 0.29 53 ARG A O 11
ATOM 11851 N N . GLY A 1 40 ? -12.696 -8.377 -1.700 1.00 0.18 54 GLY A N 11
ATOM 11852 C CA . GLY A 1 40 ? -11.737 -9.004 -0.823 1.00 0.19 54 GLY A CA 11
ATOM 11853 C C . GLY A 1 40 ? -10.376 -8.350 -0.896 1.00 0.17 54 GLY A C 11
ATOM 11854 O O . GLY A 1 40 ? -10.270 -7.153 -1.181 1.00 0.17 54 GLY A O 11
ATOM 11858 N N . TRP A 1 41 ? -9.343 -9.127 -0.605 1.00 0.18 55 TRP A N 11
ATOM 11859 C CA . TRP A 1 41 ? -7.973 -8.648 -0.714 1.00 0.18 55 TRP A CA 11
ATOM 11860 C C . TRP A 1 41 ? -7.682 -8.119 -2.117 1.00 0.19 55 TRP A C 11
ATOM 11861 O O . TRP A 1 41 ? -7.806 -8.842 -3.108 1.00 0.24 55 TRP A O 11
ATOM 11882 N N . THR A 1 42 ? -7.315 -6.849 -2.188 1.00 0.18 56 THR A N 11
ATOM 11883 C CA . THR A 1 42 ? -6.957 -6.220 -3.451 1.00 0.22 56 THR A CA 11
ATOM 11884 C C . THR A 1 42 ? -5.613 -6.732 -3.949 1.00 0.26 56 THR A C 11
ATOM 11885 O O . THR A 1 42 ? -4.830 -7.301 -3.181 1.00 0.36 56 THR A O 11
ATOM 11896 N N . ASP A 1 43 ? -5.351 -6.540 -5.235 1.00 0.30 57 ASP A N 11
ATOM 11897 C CA . ASP A 1 43 ? -4.049 -6.871 -5.796 1.00 0.34 57 ASP A CA 11
ATOM 11898 C C . ASP A 1 43 ? -2.986 -6.004 -5.142 1.00 0.23 57 ASP A C 11
ATOM 11899 O O . ASP A 1 43 ? -3.164 -4.793 -4.988 1.00 0.35 57 ASP A O 11
ATOM 11908 N N . GLU A 1 44 ? -1.906 -6.646 -4.715 1.00 0.27 58 GLU A N 11
ATOM 11909 C CA . GLU A 1 44 ? -0.850 -5.969 -3.977 1.00 0.27 58 GLU A CA 11
ATOM 11910 C C . GLU A 1 44 ? -0.302 -4.796 -4.768 1.00 0.23 58 GLU A C 11
ATOM 11911 O O . GLU A 1 44 ? 0.264 -4.962 -5.852 1.00 0.28 58 GLU A O 11
ATOM 11923 N N . CYS A 1 45 ? -0.479 -3.621 -4.209 1.00 0.19 59 CYS A N 11
ATOM 11924 C CA . CYS A 1 45 ? -0.074 -2.391 -4.855 1.00 0.20 59 CYS A CA 11
ATOM 11925 C C . CYS A 1 45 ? 1.326 -2.005 -4.412 1.00 0.17 59 CYS A C 11
ATOM 11926 O O . CYS A 1 45 ? 1.515 -1.432 -3.339 1.00 0.17 59 CYS A O 11
ATOM 11934 N N . ILE A 1 46 ? 2.299 -2.347 -5.236 1.00 0.18 60 ILE A N 11
ATOM 11935 C CA . ILE A 1 46 ? 3.685 -2.027 -4.969 1.00 0.16 60 ILE A CA 11
ATOM 11936 C C . ILE A 1 46 ? 3.957 -0.551 -5.239 1.00 0.16 60 ILE A C 11
ATOM 11937 O O . ILE A 1 46 ? 3.698 -0.051 -6.338 1.00 0.18 60 ILE A O 11
ATOM 11953 N N . GLY A 1 47 ? 4.463 0.138 -4.227 1.00 0.16 61 GLY A N 11
ATOM 11954 C CA . GLY A 1 47 ? 4.818 1.533 -4.376 1.00 0.20 61 GLY A CA 11
ATOM 11955 C C . GLY A 1 47 ? 6.212 1.708 -4.935 1.00 0.21 61 GLY A C 11
ATOM 11956 O O . GLY A 1 47 ? 6.819 0.749 -5.416 1.00 0.23 61 GLY A O 11
ATOM 11960 N N . GLU A 1 48 ? 6.729 2.921 -4.862 1.00 0.27 62 GLU A N 11
ATOM 11961 C CA . GLU A 1 48 ? 8.040 3.220 -5.405 1.00 0.31 62 GLU A CA 11
ATOM 11962 C C . GLU A 1 48 ? 9.116 2.962 -4.357 1.00 0.25 62 GLU A C 11
ATOM 11963 O O . GLU A 1 48 ? 8.936 3.298 -3.186 1.00 0.29 62 GLU A O 11
ATOM 11975 N N . PRO A 1 49 ? 10.237 2.338 -4.762 1.00 0.24 63 PRO A N 11
ATOM 11976 C CA . PRO A 1 49 ? 11.376 2.092 -3.872 1.00 0.24 63 PRO A CA 11
ATOM 11977 C C . PRO A 1 49 ? 11.853 3.375 -3.204 1.00 0.21 63 PRO A C 11
ATOM 11978 O O . PRO A 1 49 ? 12.305 4.306 -3.874 1.00 0.24 63 PRO A O 11
ATOM 11989 N N . MET A 1 50 ? 11.741 3.422 -1.888 1.00 0.19 64 MET A N 11
ATOM 11990 C CA . MET A 1 50 ? 12.034 4.625 -1.127 1.00 0.20 64 MET A CA 11
ATOM 11991 C C . MET A 1 50 ? 13.228 4.414 -0.208 1.00 0.21 64 MET A C 11
ATOM 11992 O O . MET A 1 50 ? 13.506 3.292 0.209 1.00 0.26 64 MET A O 11
ATOM 12006 N N . PRO A 1 51 ? 13.950 5.495 0.119 1.00 0.23 65 PRO A N 11
ATOM 12007 C CA . PRO A 1 51 ? 15.105 5.438 1.017 1.00 0.26 65 PRO A CA 11
ATOM 12008 C C . PRO A 1 51 ? 14.717 5.456 2.498 1.00 0.25 65 PRO A C 11
ATOM 12009 O O . PRO A 1 51 ? 15.578 5.601 3.367 1.00 0.27 65 PRO A O 11
ATOM 12020 N N . SER A 1 52 ? 13.426 5.317 2.781 1.00 0.23 66 SER A N 11
ATOM 12021 C CA . SER A 1 52 ? 12.930 5.310 4.149 1.00 0.24 66 SER A CA 11
ATOM 12022 C C . SER A 1 52 ? 11.600 4.562 4.197 1.00 0.22 66 SER A C 11
ATOM 12023 O O . SER A 1 52 ? 10.760 4.713 3.305 1.00 0.20 66 SER A O 11
ATOM 12031 N N . VAL A 1 53 ? 11.418 3.761 5.241 1.00 0.25 67 VAL A N 11
ATOM 12032 C CA . VAL A 1 53 ? 10.260 2.874 5.348 1.00 0.26 67 VAL A CA 11
ATOM 12033 C C . VAL A 1 53 ? 8.963 3.652 5.524 1.00 0.25 67 VAL A C 11
ATOM 12034 O O . VAL A 1 53 ? 7.883 3.149 5.213 1.00 0.29 67 VAL A O 11
ATOM 12047 N N . LYS A 1 54 ? 9.070 4.878 6.014 1.00 0.29 68 LYS A N 11
ATOM 12048 C CA . LYS A 1 54 ? 7.894 5.679 6.318 1.00 0.32 68 LYS A CA 11
ATOM 12049 C C . LYS A 1 54 ? 7.263 6.213 5.037 1.00 0.30 68 LYS A C 11
ATOM 12050 O O . LYS A 1 54 ? 6.042 6.190 4.876 1.00 0.33 68 LYS A O 11
ATOM 12069 N N . LYS A 1 55 ? 8.101 6.683 4.124 1.00 0.29 69 LYS A N 11
ATOM 12070 C CA . LYS A 1 55 ? 7.619 7.193 2.851 1.00 0.32 69 LYS A CA 11
ATOM 12071 C C . LYS A 1 55 ? 7.377 6.045 1.876 1.00 0.24 69 LYS A C 11
ATOM 12072 O O . LYS A 1 55 ? 6.697 6.213 0.865 1.00 0.24 69 LYS A O 11
ATOM 12091 N N . ALA A 1 56 ? 7.956 4.883 2.178 1.00 0.21 70 ALA A N 11
ATOM 12092 C CA . ALA A 1 56 ? 7.705 3.678 1.399 1.00 0.19 70 ALA A CA 11
ATOM 12093 C C . ALA A 1 56 ? 6.221 3.342 1.404 1.00 0.16 70 ALA A C 11
ATOM 12094 O O . ALA A 1 56 ? 5.594 3.241 0.347 1.00 0.17 70 ALA A O 11
ATOM 12101 N N . LYS A 1 57 ? 5.662 3.163 2.608 1.00 0.15 71 LYS A N 11
ATOM 12102 C CA . LYS A 1 57 ? 4.231 2.945 2.785 1.00 0.17 71 LYS A CA 11
ATOM 12103 C C . LYS A 1 57 ? 3.435 4.041 2.085 1.00 0.16 71 LYS A C 11
ATOM 12104 O O . LYS A 1 57 ? 2.498 3.767 1.333 1.00 0.17 71 LYS A O 11
ATOM 12123 N N . ASP A 1 58 ? 3.830 5.280 2.356 1.00 0.19 72 ASP A N 11
ATOM 12124 C CA . ASP A 1 58 ? 3.211 6.461 1.762 1.00 0.24 72 ASP A CA 11
ATOM 12125 C C . ASP A 1 58 ? 3.081 6.346 0.245 1.00 0.22 72 ASP A C 11
ATOM 12126 O O . ASP A 1 58 ? 2.004 6.573 -0.307 1.00 0.23 72 ASP A O 11
ATOM 12135 N N . SER A 1 59 ? 4.173 5.988 -0.419 1.00 0.21 73 SER A N 11
ATOM 12136 C CA . SER A 1 59 ? 4.191 5.875 -1.872 1.00 0.24 73 SER A CA 11
ATOM 12137 C C . SER A 1 59 ? 3.153 4.870 -2.367 1.00 0.20 73 SER A C 11
ATOM 12138 O O . SER A 1 59 ? 2.369 5.166 -3.273 1.00 0.24 73 SER A O 11
ATOM 12146 N N . ALA A 1 60 ? 3.136 3.695 -1.758 1.00 0.16 74 ALA A N 11
ATOM 12147 C CA . ALA A 1 60 ? 2.239 2.636 -2.194 1.00 0.17 74 ALA A CA 11
ATOM 12148 C C . ALA A 1 60 ? 0.783 3.013 -1.923 1.00 0.16 74 ALA A C 11
ATOM 12149 O O . ALA A 1 60 ? -0.110 2.723 -2.717 1.00 0.17 74 ALA A O 11
ATOM 12156 N N . ALA A 1 61 ? 0.565 3.676 -0.791 1.00 0.18 75 ALA A N 11
ATOM 12157 C CA . ALA A 1 61 ? -0.757 4.152 -0.402 1.00 0.21 75 ALA A CA 11
ATOM 12158 C C . ALA A 1 61 ? -1.326 5.134 -1.425 1.00 0.21 75 ALA A C 11
ATOM 12159 O O . ALA A 1 61 ? -2.540 5.202 -1.607 1.00 0.24 75 ALA A O 11
ATOM 12166 N N . VAL A 1 62 ? -0.462 5.896 -2.104 1.00 0.21 76 VAL A N 11
ATOM 12167 C CA . VAL A 1 62 ? -0.906 6.813 -3.148 1.00 0.25 76 VAL A CA 11
ATOM 12168 C C . VAL A 1 62 ? -1.534 6.035 -4.303 1.00 0.20 76 VAL A C 11
ATOM 12169 O O . VAL A 1 62 ? -2.540 6.452 -4.878 1.00 0.21 76 VAL A O 11
ATOM 12182 N N . LEU A 1 63 ? -0.954 4.882 -4.606 1.00 0.19 77 LEU A N 11
ATOM 12183 C CA . LEU A 1 63 ? -1.440 4.046 -5.690 1.00 0.21 77 LEU A CA 11
ATOM 12184 C C . LEU A 1 63 ? -2.710 3.323 -5.255 1.00 0.22 77 LEU A C 11
ATOM 12185 O O . LEU A 1 63 ? -3.578 3.008 -6.072 1.00 0.28 77 LEU A O 11
ATOM 12201 N N . LEU A 1 64 ? -2.807 3.078 -3.954 1.00 0.22 78 LEU A N 11
ATOM 12202 C CA . LEU A 1 64 ? -4.007 2.520 -3.350 1.00 0.27 78 LEU A CA 11
ATOM 12203 C C . LEU A 1 64 ? -5.200 3.438 -3.584 1.00 0.27 78 LEU A C 11
ATOM 12204 O O . LEU A 1 64 ? -6.290 2.986 -3.932 1.00 0.29 78 LEU A O 11
ATOM 12220 N N . LEU A 1 65 ? -4.974 4.728 -3.389 1.00 0.30 79 LEU A N 11
ATOM 12221 C CA . LEU A 1 65 ? -6.017 5.730 -3.562 1.00 0.38 79 LEU A CA 11
ATOM 12222 C C . LEU A 1 65 ? -6.542 5.758 -4.991 1.00 0.34 79 LEU A C 11
ATOM 12223 O O . LEU A 1 65 ? -7.695 6.113 -5.221 1.00 0.37 79 LEU A O 11
ATOM 12239 N N . GLU A 1 66 ? -5.702 5.389 -5.949 1.00 0.30 80 GLU A N 11
ATOM 12240 C CA . GLU A 1 66 ? -6.125 5.295 -7.334 1.00 0.33 80 GLU A CA 11
ATOM 12241 C C . GLU A 1 66 ? -7.036 4.090 -7.532 1.00 0.27 80 GLU A C 11
ATOM 12242 O O . GLU A 1 66 ? -8.085 4.191 -8.158 1.00 0.30 80 GLU A O 11
ATOM 12254 N N . LEU A 1 67 ? -6.637 2.966 -6.952 1.00 0.23 81 LEU A N 11
ATOM 12255 C CA . LEU A 1 67 ? -7.396 1.726 -7.045 1.00 0.24 81 LEU A CA 11
ATOM 12256 C C . LEU A 1 67 ? -8.769 1.930 -6.418 1.00 0.25 81 LEU A C 11
ATOM 12257 O O . LEU A 1 67 ? -9.801 1.610 -7.007 1.00 0.32 81 LEU A O 11
ATOM 12273 N N . LEU A 1 68 ? -8.754 2.491 -5.221 1.00 0.28 82 LEU A N 11
ATOM 12274 C CA . LEU A 1 68 ? -9.961 2.765 -4.457 1.00 0.41 82 LEU A CA 11
ATOM 12275 C C . LEU A 1 68 ? -10.854 3.802 -5.132 1.00 0.46 82 LEU A C 11
ATOM 12276 O O . LEU A 1 68 ? -12.050 3.879 -4.843 1.00 0.63 82 LEU A O 11
ATOM 12292 N N . ASN A 1 69 ? -10.283 4.589 -6.029 1.00 0.45 83 ASN A N 11
ATOM 12293 C CA . ASN A 1 69 ? -11.048 5.609 -6.737 1.00 0.55 83 ASN A CA 11
ATOM 12294 C C . ASN A 1 69 ? -11.579 5.032 -8.044 1.00 0.53 83 ASN A C 11
ATOM 12295 O O . ASN A 1 69 ? -12.326 5.676 -8.778 1.00 0.59 83 ASN A O 11
ATOM 12306 N N . LYS A 1 70 ? -11.194 3.794 -8.314 1.00 0.50 84 LYS A N 11
ATOM 12307 C CA . LYS A 1 70 ? -11.636 3.085 -9.503 1.00 0.58 84 LYS A CA 11
ATOM 12308 C C . LYS A 1 70 ? -12.506 1.907 -9.107 1.00 1.18 84 LYS A C 11
ATOM 12309 O O . LYS A 1 70 ? -12.465 0.843 -9.724 1.00 1.86 84 LYS A O 11
ATOM 12328 N N . THR A 1 71 ? -13.285 2.111 -8.066 1.00 1.78 85 THR A N 11
ATOM 12329 C CA . THR A 1 71 ? -14.140 1.071 -7.531 1.00 2.69 85 THR A CA 11
ATOM 12330 C C . THR A 1 71 ? -15.529 1.138 -8.154 1.00 3.28 85 THR A C 11
ATOM 12331 O O . THR A 1 71 ? -16.299 2.059 -7.806 1.00 3.79 85 THR A O 11
ATOM 12343 N N . ASN A 1 1 ? -6.498 5.063 5.432 1.00 0.92 15 ASN A N 12
ATOM 12344 C CA . ASN A 1 1 ? -7.396 4.242 6.277 1.00 0.85 15 ASN A CA 12
ATOM 12345 C C . ASN A 1 1 ? -8.785 4.864 6.386 1.00 0.80 15 ASN A C 12
ATOM 12346 O O . ASN A 1 1 ? -9.739 4.184 6.760 1.00 0.75 15 ASN A O 12
ATOM 12359 N N . ASP A 1 2 ? -8.907 6.150 6.056 1.00 0.85 16 ASP A N 12
ATOM 12360 C CA . ASP A 1 2 ? -10.185 6.855 6.163 1.00 0.87 16 ASP A CA 12
ATOM 12361 C C . ASP A 1 2 ? -11.186 6.291 5.166 1.00 0.75 16 ASP A C 12
ATOM 12362 O O . ASP A 1 2 ? -12.333 6.017 5.510 1.00 0.74 16 ASP A O 12
ATOM 12371 N N . ILE A 1 3 ? -10.733 6.115 3.930 1.00 0.70 17 ILE A N 12
ATOM 12372 C CA . ILE A 1 3 ? -11.585 5.592 2.869 1.00 0.64 17 ILE A CA 12
ATOM 12373 C C . ILE A 1 3 ? -12.035 4.178 3.208 1.00 0.57 17 ILE A C 12
ATOM 12374 O O . ILE A 1 3 ? -13.190 3.813 2.997 1.00 0.57 17 ILE A O 12
ATOM 12390 N N . CYS A 1 4 ? -11.121 3.406 3.774 1.00 0.55 18 CYS A N 12
ATOM 12391 C CA . CYS A 1 4 ? -11.416 2.047 4.194 1.00 0.51 18 CYS A CA 12
ATOM 12392 C C . CYS A 1 4 ? -12.433 2.061 5.325 1.00 0.53 18 CYS A C 12
ATOM 12393 O O . CYS A 1 4 ? -13.400 1.300 5.322 1.00 0.51 18 CYS A O 12
ATOM 12401 N N . LEU A 1 5 ? -12.216 2.965 6.269 1.00 0.58 19 LEU A N 12
ATOM 12402 C CA . LEU A 1 5 ? -13.100 3.119 7.413 1.00 0.63 19 LEU A CA 12
ATOM 12403 C C . LEU A 1 5 ? -14.503 3.468 6.945 1.00 0.63 19 LEU A C 12
ATOM 12404 O O . LEU A 1 5 ? -15.484 2.828 7.327 1.00 0.63 19 LEU A O 12
ATOM 12420 N N . ARG A 1 6 ? -14.574 4.496 6.115 1.00 0.64 20 ARG A N 12
ATOM 12421 C CA . ARG A 1 6 ? -15.824 4.967 5.529 1.00 0.65 20 ARG A CA 12
ATOM 12422 C C . ARG A 1 6 ? -16.547 3.848 4.781 1.00 0.58 20 ARG A C 12
ATOM 12423 O O . ARG A 1 6 ? -17.766 3.705 4.877 1.00 0.60 20 ARG A O 12
ATOM 12444 N N . LYS A 1 7 ? -15.779 3.052 4.046 1.00 0.51 21 LYS A N 12
ATOM 12445 C CA . LYS A 1 7 ? -16.314 1.966 3.231 1.00 0.46 21 LYS A CA 12
ATOM 12446 C C . LYS A 1 7 ? -16.736 0.769 4.076 1.00 0.45 21 LYS A C 12
ATOM 12447 O O . LYS A 1 7 ? -17.175 -0.252 3.548 1.00 0.44 21 LYS A O 12
ATOM 12466 N N . ASN A 1 8 ? -16.571 0.910 5.381 1.00 0.48 22 ASN A N 12
ATOM 12467 C CA . ASN A 1 8 ? -16.919 -0.130 6.352 1.00 0.50 22 ASN A CA 12
ATOM 12468 C C . ASN A 1 8 ? -15.978 -1.324 6.199 1.00 0.42 22 ASN A C 12
ATOM 12469 O O . ASN A 1 8 ? -16.307 -2.461 6.543 1.00 0.49 22 ASN A O 12
ATOM 12480 N N . TRP A 1 9 ? -14.796 -1.048 5.683 1.00 0.35 23 TRP A N 12
ATOM 12481 C CA . TRP A 1 9 ? -13.761 -2.053 5.535 1.00 0.29 23 TRP A CA 12
ATOM 12482 C C . TRP A 1 9 ? -12.877 -2.066 6.769 1.00 0.34 23 TRP A C 12
ATOM 12483 O O . TRP A 1 9 ? -12.872 -1.115 7.557 1.00 0.40 23 TRP A O 12
ATOM 12504 N N . PRO A 1 10 ? -12.140 -3.155 6.962 1.00 0.34 24 PRO A N 12
ATOM 12505 C CA . PRO A 1 10 ? -11.087 -3.205 7.948 1.00 0.40 24 PRO A CA 12
ATOM 12506 C C . PRO A 1 10 ? -9.876 -2.415 7.483 1.00 0.39 24 PRO A C 12
ATOM 12507 O O . PRO A 1 10 ? -9.859 -1.866 6.379 1.00 0.41 24 PRO A O 12
ATOM 12518 N N . MET A 1 11 ? -8.860 -2.371 8.316 1.00 0.47 25 MET A N 12
ATOM 12519 C CA . MET A 1 11 ? -7.663 -1.617 8.008 1.00 0.47 25 MET A CA 12
ATOM 12520 C C . MET A 1 11 ? -6.775 -2.413 7.063 1.00 0.38 25 MET A C 12
ATOM 12521 O O . MET A 1 11 ? -6.648 -3.631 7.203 1.00 0.44 25 MET A O 12
ATOM 12535 N N . PRO A 1 12 ? -6.161 -1.737 6.078 1.00 0.32 26 PRO A N 12
ATOM 12536 C CA . PRO A 1 12 ? -5.384 -2.402 5.036 1.00 0.25 26 PRO A CA 12
ATOM 12537 C C . PRO A 1 12 ? -4.122 -3.052 5.575 1.00 0.23 26 PRO A C 12
ATOM 12538 O O . PRO A 1 12 ? -3.618 -2.686 6.636 1.00 0.27 26 PRO A O 12
ATOM 12549 N N . SER A 1 13 ? -3.613 -4.005 4.821 1.00 0.20 27 SER A N 12
ATOM 12550 C CA . SER A 1 13 ? -2.384 -4.686 5.170 1.00 0.20 27 SER A CA 12
ATOM 12551 C C . SER A 1 13 ? -1.201 -3.846 4.731 1.00 0.17 27 SER A C 12
ATOM 12552 O O . SER A 1 13 ? -1.253 -3.208 3.679 1.00 0.17 27 SER A O 12
ATOM 12560 N N . TYR A 1 14 ? -0.140 -3.857 5.515 1.00 0.17 28 TYR A N 12
ATOM 12561 C CA . TYR A 1 14 ? 1.050 -3.106 5.182 1.00 0.17 28 TYR A CA 12
ATOM 12562 C C . TYR A 1 14 ? 2.266 -3.981 5.458 1.00 0.20 28 TYR A C 12
ATOM 12563 O O . TYR A 1 14 ? 2.577 -4.272 6.613 1.00 0.25 28 TYR A O 12
ATOM 12581 N N . ARG A 1 15 ? 2.944 -4.412 4.398 1.00 0.23 29 ARG A N 12
ATOM 12582 C CA . ARG A 1 15 ? 4.036 -5.369 4.517 1.00 0.33 29 ARG A CA 12
ATOM 12583 C C . ARG A 1 15 ? 5.146 -5.043 3.526 1.00 0.24 29 ARG A C 12
ATOM 12584 O O . ARG A 1 15 ? 4.912 -4.996 2.315 1.00 0.22 29 ARG A O 12
ATOM 12605 N N . CYS A 1 16 ? 6.348 -4.827 4.034 1.00 0.31 30 CYS A N 12
ATOM 12606 C CA . CYS A 1 16 ? 7.485 -4.513 3.185 1.00 0.31 30 CYS A CA 12
ATOM 12607 C C . CYS A 1 16 ? 7.908 -5.750 2.403 1.00 0.27 30 CYS A C 12
ATOM 12608 O O . CYS A 1 16 ? 8.247 -6.781 2.987 1.00 0.30 30 CYS A O 12
ATOM 12616 N N . VAL A 1 17 ? 7.874 -5.648 1.082 1.00 0.26 31 VAL A N 12
ATOM 12617 C CA . VAL A 1 17 ? 8.174 -6.787 0.227 1.00 0.28 31 VAL A CA 12
ATOM 12618 C C . VAL A 1 17 ? 9.663 -6.904 -0.036 1.00 0.27 31 VAL A C 12
ATOM 12619 O O . VAL A 1 17 ? 10.203 -8.007 -0.125 1.00 0.32 31 VAL A O 12
ATOM 12632 N N . LYS A 1 18 ? 10.327 -5.769 -0.154 1.00 0.24 32 LYS A N 12
ATOM 12633 C CA . LYS A 1 18 ? 11.757 -5.748 -0.402 1.00 0.26 32 LYS A CA 12
ATOM 12634 C C . LYS A 1 18 ? 12.450 -4.712 0.471 1.00 0.31 32 LYS A C 12
ATOM 12635 O O . LYS A 1 18 ? 12.118 -3.525 0.442 1.00 0.31 32 LYS A O 12
ATOM 12654 N N . GLU A 1 19 ? 13.417 -5.184 1.229 1.00 0.52 33 GLU A N 12
ATOM 12655 C CA . GLU A 1 19 ? 14.227 -4.338 2.094 1.00 0.65 33 GLU A CA 12
ATOM 12656 C C . GLU A 1 19 ? 15.597 -4.969 2.299 1.00 0.98 33 GLU A C 12
ATOM 12657 O O . GLU A 1 19 ? 15.693 -6.149 2.638 1.00 1.39 33 GLU A O 12
ATOM 12669 N N . GLY A 1 20 ? 16.652 -4.196 2.085 1.00 1.02 34 GLY A N 12
ATOM 12670 C CA . GLY A 1 20 ? 17.987 -4.689 2.347 1.00 1.52 34 GLY A CA 12
ATOM 12671 C C . GLY A 1 20 ? 18.618 -5.363 1.146 1.00 1.29 34 GLY A C 12
ATOM 12672 O O . GLY A 1 20 ? 17.985 -5.515 0.099 1.00 1.69 34 GLY A O 12
ATOM 12676 N N . GLY A 1 21 ? 19.864 -5.773 1.308 1.00 1.53 35 GLY A N 12
ATOM 12677 C CA . GLY A 1 21 ? 20.600 -6.387 0.227 1.00 1.64 35 GLY A CA 12
ATOM 12678 C C . GLY A 1 21 ? 22.081 -6.112 0.351 1.00 1.92 35 GLY A C 12
ATOM 12679 O O . GLY A 1 21 ? 22.578 -5.932 1.465 1.00 2.13 35 GLY A O 12
ATOM 12683 N N . PRO A 1 22 ? 22.807 -6.078 -0.775 1.00 2.06 36 PRO A N 12
ATOM 12684 C CA . PRO A 1 22 ? 24.246 -5.785 -0.795 1.00 2.40 36 PRO A CA 12
ATOM 12685 C C . PRO A 1 22 ? 24.591 -4.485 -0.062 1.00 2.43 36 PRO A C 12
ATOM 12686 O O . PRO A 1 22 ? 25.127 -4.509 1.048 1.00 3.00 36 PRO A O 12
ATOM 12697 N N . ALA A 1 23 ? 24.265 -3.357 -0.677 1.00 2.18 37 ALA A N 12
ATOM 12698 C CA . ALA A 1 23 ? 24.490 -2.049 -0.070 1.00 2.20 37 ALA A CA 12
ATOM 12699 C C . ALA A 1 23 ? 23.626 -1.003 -0.755 1.00 1.91 37 ALA A C 12
ATOM 12700 O O . ALA A 1 23 ? 22.988 -0.180 -0.102 1.00 1.86 37 ALA A O 12
ATOM 12707 N N . HIS A 1 24 ? 23.588 -1.063 -2.081 1.00 1.80 38 HIS A N 12
ATOM 12708 C CA . HIS A 1 24 ? 22.759 -0.154 -2.874 1.00 1.61 38 HIS A CA 12
ATOM 12709 C C . HIS A 1 24 ? 21.296 -0.584 -2.854 1.00 1.37 38 HIS A C 12
ATOM 12710 O O . HIS A 1 24 ? 20.482 -0.085 -3.628 1.00 1.39 38 HIS A O 12
ATOM 12725 N N . ALA A 1 25 ? 20.963 -1.507 -1.970 1.00 1.26 39 ALA A N 12
ATOM 12726 C CA . ALA A 1 25 ? 19.625 -2.061 -1.930 1.00 1.12 39 ALA A CA 12
ATOM 12727 C C . ALA A 1 25 ? 18.928 -1.698 -0.630 1.00 0.93 39 ALA A C 12
ATOM 12728 O O . ALA A 1 25 ? 18.047 -2.418 -0.156 1.00 1.07 39 ALA A O 12
ATOM 12735 N N . LYS A 1 26 ? 19.313 -0.564 -0.063 1.00 0.78 40 LYS A N 12
ATOM 12736 C CA . LYS A 1 26 ? 18.661 -0.060 1.137 1.00 0.61 40 LYS A CA 12
ATOM 12737 C C . LYS A 1 26 ? 17.504 0.842 0.730 1.00 0.43 40 LYS A C 12
ATOM 12738 O O . LYS A 1 26 ? 17.002 1.650 1.508 1.00 0.39 40 LYS A O 12
ATOM 12757 N N . ARG A 1 27 ? 17.134 0.720 -0.528 1.00 0.39 41 ARG A N 12
ATOM 12758 C CA . ARG A 1 27 ? 15.895 1.287 -1.013 1.00 0.33 41 ARG A CA 12
ATOM 12759 C C . ARG A 1 27 ? 14.790 0.290 -0.734 1.00 0.28 41 ARG A C 12
ATOM 12760 O O . ARG A 1 27 ? 14.948 -0.909 -0.970 1.00 0.36 41 ARG A O 12
ATOM 12781 N N . PHE A 1 28 ? 13.679 0.777 -0.226 1.00 0.23 42 PHE A N 12
ATOM 12782 C CA . PHE A 1 28 ? 12.658 -0.101 0.304 1.00 0.24 42 PHE A CA 12
ATOM 12783 C C . PHE A 1 28 ? 11.437 -0.086 -0.587 1.00 0.19 42 PHE A C 12
ATOM 12784 O O . PHE A 1 28 ? 11.017 0.964 -1.073 1.00 0.20 42 PHE A O 12
ATOM 12801 N N . THR A 1 29 ? 10.900 -1.263 -0.826 1.00 0.17 43 THR A N 12
ATOM 12802 C CA . THR A 1 29 ? 9.731 -1.421 -1.661 1.00 0.17 43 THR A CA 12
ATOM 12803 C C . THR A 1 29 ? 8.674 -2.196 -0.893 1.00 0.17 43 THR A C 12
ATOM 12804 O O . THR A 1 29 ? 8.983 -3.209 -0.263 1.00 0.24 43 THR A O 12
ATOM 12815 N N . PHE A 1 30 ? 7.438 -1.727 -0.917 1.00 0.14 44 PHE A N 12
ATOM 12816 C CA . PHE A 1 30 ? 6.385 -2.325 -0.125 1.00 0.12 44 PHE A CA 12
ATOM 12817 C C . PHE A 1 30 ? 5.089 -2.356 -0.945 1.00 0.13 44 PHE A C 12
ATOM 12818 O O . PHE A 1 30 ? 4.906 -1.529 -1.842 1.00 0.16 44 PHE A O 12
ATOM 12835 N N . GLY A 1 31 ? 4.207 -3.309 -0.653 1.00 0.13 45 GLY A N 12
ATOM 12836 C CA . GLY A 1 31 ? 2.938 -3.391 -1.359 1.00 0.17 45 GLY A CA 12
ATOM 12837 C C . GLY A 1 31 ? 1.753 -3.411 -0.412 1.00 0.15 45 GLY A C 12
ATOM 12838 O O . GLY A 1 31 ? 1.795 -4.082 0.620 1.00 0.15 45 GLY A O 12
ATOM 12842 N N . VAL A 1 32 ? 0.681 -2.706 -0.770 1.00 0.15 46 VAL A N 12
ATOM 12843 C CA . VAL A 1 32 ? -0.492 -2.588 0.096 1.00 0.15 46 VAL A CA 12
ATOM 12844 C C . VAL A 1 32 ? -1.638 -3.405 -0.472 1.00 0.14 46 VAL A C 12
ATOM 12845 O O . VAL A 1 32 ? -1.678 -3.664 -1.676 1.00 0.19 46 VAL A O 12
ATOM 12858 N N . ARG A 1 33 ? -2.570 -3.805 0.376 1.00 0.15 47 ARG A N 12
ATOM 12859 C CA . ARG A 1 33 ? -3.792 -4.448 -0.072 1.00 0.18 47 ARG A CA 12
ATOM 12860 C C . ARG A 1 33 ? -4.923 -4.046 0.867 1.00 0.15 47 ARG A C 12
ATOM 12861 O O . ARG A 1 33 ? -4.685 -3.778 2.047 1.00 0.19 47 ARG A O 12
ATOM 12882 N N . VAL A 1 34 ? -6.132 -3.970 0.338 1.00 0.13 48 VAL A N 12
ATOM 12883 C CA . VAL A 1 34 ? -7.300 -3.608 1.138 1.00 0.13 48 VAL A CA 12
ATOM 12884 C C . VAL A 1 34 ? -8.374 -4.690 1.042 1.00 0.12 48 VAL A C 12
ATOM 12885 O O . VAL A 1 34 ? -8.452 -5.406 0.045 1.00 0.13 48 VAL A O 12
ATOM 12898 N N . ASN A 1 35 ? -9.194 -4.808 2.081 1.00 0.13 49 ASN A N 12
ATOM 12899 C CA . ASN A 1 35 ? -10.249 -5.812 2.117 1.00 0.15 49 ASN A CA 12
ATOM 12900 C C . ASN A 1 35 ? -11.565 -5.213 1.628 1.00 0.16 49 ASN A C 12
ATOM 12901 O O . ASN A 1 35 ? -12.353 -4.669 2.397 1.00 0.18 49 ASN A O 12
ATOM 12912 N N . THR A 1 36 ? -11.753 -5.301 0.331 1.00 0.17 50 THR A N 12
ATOM 12913 C CA . THR A 1 36 ? -12.988 -4.834 -0.283 1.00 0.21 50 THR A CA 12
ATOM 12914 C C . THR A 1 36 ? -14.128 -5.786 0.072 1.00 0.25 50 THR A C 12
ATOM 12915 O O . THR A 1 36 ? -14.127 -6.951 -0.316 1.00 0.33 50 THR A O 12
ATOM 12926 N N . SER A 1 37 ? -15.076 -5.281 0.850 1.00 0.25 51 SER A N 12
ATOM 12927 C CA . SER A 1 37 ? -16.162 -6.085 1.413 1.00 0.30 51 SER A CA 12
ATOM 12928 C C . SER A 1 37 ? -16.908 -6.905 0.355 1.00 0.33 51 SER A C 12
ATOM 12929 O O . SER A 1 37 ? -17.484 -7.946 0.672 1.00 0.42 51 SER A O 12
ATOM 12937 N N . ASP A 1 38 ? -16.886 -6.458 -0.891 1.00 0.33 52 ASP A N 12
ATOM 12938 C CA . ASP A 1 38 ? -17.643 -7.135 -1.935 1.00 0.41 52 ASP A CA 12
ATOM 12939 C C . ASP A 1 38 ? -16.731 -7.784 -2.974 1.00 0.31 52 ASP A C 12
ATOM 12940 O O . ASP A 1 38 ? -17.197 -8.212 -4.033 1.00 0.37 52 ASP A O 12
ATOM 12949 N N . ARG A 1 39 ? -15.436 -7.874 -2.685 1.00 0.28 53 ARG A N 12
ATOM 12950 C CA . ARG A 1 39 ? -14.499 -8.475 -3.631 1.00 0.28 53 ARG A CA 12
ATOM 12951 C C . ARG A 1 39 ? -13.372 -9.209 -2.893 1.00 0.24 53 ARG A C 12
ATOM 12952 O O . ARG A 1 39 ? -13.083 -10.374 -3.175 1.00 0.29 53 ARG A O 12
ATOM 12973 N N . GLY A 1 40 ? -12.754 -8.524 -1.940 1.00 0.18 54 GLY A N 12
ATOM 12974 C CA . GLY A 1 40 ? -11.733 -9.132 -1.109 1.00 0.19 54 GLY A CA 12
ATOM 12975 C C . GLY A 1 40 ? -10.424 -8.374 -1.130 1.00 0.17 54 GLY A C 12
ATOM 12976 O O . GLY A 1 40 ? -10.390 -7.195 -1.481 1.00 0.17 54 GLY A O 12
ATOM 12980 N N . TRP A 1 41 ? -9.360 -9.042 -0.702 1.00 0.18 55 TRP A N 12
ATOM 12981 C CA . TRP A 1 41 ? -8.022 -8.471 -0.770 1.00 0.18 55 TRP A CA 12
ATOM 12982 C C . TRP A 1 41 ? -7.714 -7.981 -2.182 1.00 0.19 55 TRP A C 12
ATOM 12983 O O . TRP A 1 41 ? -7.710 -8.757 -3.138 1.00 0.24 55 TRP A O 12
ATOM 13004 N N . THR A 1 42 ? -7.484 -6.681 -2.294 1.00 0.18 56 THR A N 12
ATOM 13005 C CA . THR A 1 42 ? -7.242 -6.036 -3.578 1.00 0.22 56 THR A CA 12
ATOM 13006 C C . THR A 1 42 ? -5.885 -6.411 -4.160 1.00 0.26 56 THR A C 12
ATOM 13007 O O . THR A 1 42 ? -5.118 -7.170 -3.558 1.00 0.36 56 THR A O 12
ATOM 13018 N N . ASP A 1 43 ? -5.604 -5.880 -5.339 1.00 0.30 57 ASP A N 12
ATOM 13019 C CA . ASP A 1 43 ? -4.303 -6.055 -5.963 1.00 0.34 57 ASP A CA 12
ATOM 13020 C C . ASP A 1 43 ? -3.236 -5.400 -5.111 1.00 0.23 57 ASP A C 12
ATOM 13021 O O . ASP A 1 43 ? -3.415 -4.278 -4.628 1.00 0.35 57 ASP A O 12
ATOM 13030 N N . GLU A 1 44 ? -2.141 -6.107 -4.915 1.00 0.27 58 GLU A N 12
ATOM 13031 C CA . GLU A 1 44 ? -1.043 -5.594 -4.130 1.00 0.27 58 GLU A CA 12
ATOM 13032 C C . GLU A 1 44 ? -0.421 -4.398 -4.821 1.00 0.23 58 GLU A C 12
ATOM 13033 O O . GLU A 1 44 ? 0.163 -4.512 -5.903 1.00 0.28 58 GLU A O 12
ATOM 13045 N N . CYS A 1 45 ? -0.567 -3.260 -4.193 1.00 0.19 59 CYS A N 12
ATOM 13046 C CA . CYS A 1 45 ? -0.065 -2.017 -4.738 1.00 0.20 59 CYS A CA 12
ATOM 13047 C C . CYS A 1 45 ? 1.367 -1.799 -4.289 1.00 0.17 59 CYS A C 12
ATOM 13048 O O . CYS A 1 45 ? 1.617 -1.332 -3.179 1.00 0.17 59 CYS A O 12
ATOM 13056 N N . ILE A 1 46 ? 2.294 -2.161 -5.155 1.00 0.18 60 ILE A N 12
ATOM 13057 C CA . ILE A 1 46 ? 3.706 -2.013 -4.885 1.00 0.16 60 ILE A CA 12
ATOM 13058 C C . ILE A 1 46 ? 4.145 -0.586 -5.171 1.00 0.16 60 ILE A C 12
ATOM 13059 O O . ILE A 1 46 ? 3.968 -0.087 -6.285 1.00 0.18 60 ILE A O 12
ATOM 13075 N N . GLY A 1 47 ? 4.709 0.058 -4.164 1.00 0.16 61 GLY A N 12
ATOM 13076 C CA . GLY A 1 47 ? 5.173 1.417 -4.318 1.00 0.20 61 GLY A CA 12
ATOM 13077 C C . GLY A 1 47 ? 6.551 1.479 -4.932 1.00 0.21 61 GLY A C 12
ATOM 13078 O O . GLY A 1 47 ? 7.098 0.461 -5.364 1.00 0.23 61 GLY A O 12
ATOM 13082 N N . GLU A 1 48 ? 7.121 2.667 -4.959 1.00 0.27 62 GLU A N 12
ATOM 13083 C CA . GLU A 1 48 ? 8.436 2.867 -5.536 1.00 0.31 62 GLU A CA 12
ATOM 13084 C C . GLU A 1 48 ? 9.507 2.593 -4.494 1.00 0.25 62 GLU A C 12
ATOM 13085 O O . GLU A 1 48 ? 9.263 2.735 -3.298 1.00 0.29 62 GLU A O 12
ATOM 13097 N N . PRO A 1 49 ? 10.694 2.150 -4.934 1.00 0.24 63 PRO A N 12
ATOM 13098 C CA . PRO A 1 49 ? 11.848 1.996 -4.051 1.00 0.24 63 PRO A CA 12
ATOM 13099 C C . PRO A 1 49 ? 12.193 3.317 -3.375 1.00 0.21 63 PRO A C 12
ATOM 13100 O O . PRO A 1 49 ? 12.611 4.270 -4.032 1.00 0.24 63 PRO A O 12
ATOM 13111 N N . MET A 1 50 ? 12.004 3.375 -2.070 1.00 0.19 64 MET A N 12
ATOM 13112 C CA . MET A 1 50 ? 12.165 4.612 -1.326 1.00 0.20 64 MET A CA 12
ATOM 13113 C C . MET A 1 50 ? 13.318 4.492 -0.345 1.00 0.21 64 MET A C 12
ATOM 13114 O O . MET A 1 50 ? 13.518 3.438 0.252 1.00 0.26 64 MET A O 12
ATOM 13128 N N . PRO A 1 51 ? 14.088 5.570 -0.164 1.00 0.23 65 PRO A N 12
ATOM 13129 C CA . PRO A 1 51 ? 15.253 5.569 0.723 1.00 0.26 65 PRO A CA 12
ATOM 13130 C C . PRO A 1 51 ? 14.896 5.682 2.210 1.00 0.25 65 PRO A C 12
ATOM 13131 O O . PRO A 1 51 ? 15.763 5.959 3.040 1.00 0.27 65 PRO A O 12
ATOM 13142 N N . SER A 1 52 ? 13.626 5.473 2.549 1.00 0.23 66 SER A N 12
ATOM 13143 C CA . SER A 1 52 ? 13.188 5.484 3.937 1.00 0.24 66 SER A CA 12
ATOM 13144 C C . SER A 1 52 ? 11.885 4.696 4.071 1.00 0.22 66 SER A C 12
ATOM 13145 O O . SER A 1 52 ? 11.027 4.740 3.185 1.00 0.20 66 SER A O 12
ATOM 13153 N N . VAL A 1 53 ? 11.750 3.982 5.185 1.00 0.25 67 VAL A N 12
ATOM 13154 C CA . VAL A 1 53 ? 10.622 3.076 5.399 1.00 0.26 67 VAL A CA 12
ATOM 13155 C C . VAL A 1 53 ? 9.324 3.839 5.634 1.00 0.25 67 VAL A C 12
ATOM 13156 O O . VAL A 1 53 ? 8.233 3.300 5.442 1.00 0.29 67 VAL A O 12
ATOM 13169 N N . LYS A 1 54 ? 9.450 5.086 6.062 1.00 0.29 68 LYS A N 12
ATOM 13170 C CA . LYS A 1 54 ? 8.291 5.908 6.372 1.00 0.32 68 LYS A CA 12
ATOM 13171 C C . LYS A 1 54 ? 7.595 6.349 5.092 1.00 0.30 68 LYS A C 12
ATOM 13172 O O . LYS A 1 54 ? 6.381 6.206 4.948 1.00 0.33 68 LYS A O 12
ATOM 13191 N N . LYS A 1 55 ? 8.383 6.834 4.143 1.00 0.29 69 LYS A N 12
ATOM 13192 C CA . LYS A 1 55 ? 7.846 7.329 2.885 1.00 0.32 69 LYS A CA 12
ATOM 13193 C C . LYS A 1 55 ? 7.564 6.177 1.927 1.00 0.24 69 LYS A C 12
ATOM 13194 O O . LYS A 1 55 ? 6.840 6.340 0.943 1.00 0.24 69 LYS A O 12
ATOM 13213 N N . ALA A 1 56 ? 8.147 5.014 2.214 1.00 0.21 70 ALA A N 12
ATOM 13214 C CA . ALA A 1 56 ? 7.874 3.810 1.442 1.00 0.19 70 ALA A CA 12
ATOM 13215 C C . ALA A 1 56 ? 6.385 3.485 1.470 1.00 0.16 70 ALA A C 12
ATOM 13216 O O . ALA A 1 56 ? 5.748 3.363 0.420 1.00 0.17 70 ALA A O 12
ATOM 13223 N N . LYS A 1 57 ? 5.835 3.340 2.681 1.00 0.15 71 LYS A N 12
ATOM 13224 C CA . LYS A 1 57 ? 4.409 3.094 2.868 1.00 0.17 71 LYS A CA 12
ATOM 13225 C C . LYS A 1 57 ? 3.577 4.160 2.161 1.00 0.16 71 LYS A C 12
ATOM 13226 O O . LYS A 1 57 ? 2.622 3.838 1.452 1.00 0.17 71 LYS A O 12
ATOM 13245 N N . ASP A 1 58 ? 3.951 5.422 2.363 1.00 0.19 72 ASP A N 12
ATOM 13246 C CA . ASP A 1 58 ? 3.264 6.544 1.723 1.00 0.24 72 ASP A CA 12
ATOM 13247 C C . ASP A 1 58 ? 3.154 6.356 0.216 1.00 0.22 72 ASP A C 12
ATOM 13248 O O . ASP A 1 58 ? 2.070 6.497 -0.347 1.00 0.23 72 ASP A O 12
ATOM 13257 N N . SER A 1 59 ? 4.268 6.027 -0.432 1.00 0.21 73 SER A N 12
ATOM 13258 C CA . SER A 1 59 ? 4.305 5.913 -1.885 1.00 0.24 73 SER A CA 12
ATOM 13259 C C . SER A 1 59 ? 3.327 4.851 -2.390 1.00 0.20 73 SER A C 12
ATOM 13260 O O . SER A 1 59 ? 2.567 5.094 -3.331 1.00 0.24 73 SER A O 12
ATOM 13268 N N . ALA A 1 60 ? 3.336 3.685 -1.758 1.00 0.16 74 ALA A N 12
ATOM 13269 C CA . ALA A 1 60 ? 2.459 2.598 -2.176 1.00 0.17 74 ALA A CA 12
ATOM 13270 C C . ALA A 1 60 ? 0.998 2.964 -1.931 1.00 0.16 74 ALA A C 12
ATOM 13271 O O . ALA A 1 60 ? 0.127 2.703 -2.762 1.00 0.17 74 ALA A O 12
ATOM 13278 N N . ALA A 1 61 ? 0.753 3.572 -0.775 1.00 0.18 75 ALA A N 12
ATOM 13279 C CA . ALA A 1 61 ? -0.571 4.049 -0.400 1.00 0.21 75 ALA A CA 12
ATOM 13280 C C . ALA A 1 61 ? -1.165 4.958 -1.476 1.00 0.21 75 ALA A C 12
ATOM 13281 O O . ALA A 1 61 ? -2.355 4.881 -1.757 1.00 0.24 75 ALA A O 12
ATOM 13288 N N . VAL A 1 62 ? -0.336 5.800 -2.101 1.00 0.21 76 VAL A N 12
ATOM 13289 C CA . VAL A 1 62 ? -0.811 6.729 -3.129 1.00 0.25 76 VAL A CA 12
ATOM 13290 C C . VAL A 1 62 ? -1.372 5.967 -4.330 1.00 0.20 76 VAL A C 12
ATOM 13291 O O . VAL A 1 62 ? -2.370 6.375 -4.929 1.00 0.21 76 VAL A O 12
ATOM 13304 N N . LEU A 1 63 ? -0.743 4.845 -4.657 1.00 0.19 77 LEU A N 12
ATOM 13305 C CA . LEU A 1 63 ? -1.179 4.011 -5.767 1.00 0.21 77 LEU A CA 12
ATOM 13306 C C . LEU A 1 63 ? -2.437 3.252 -5.367 1.00 0.22 77 LEU A C 12
ATOM 13307 O O . LEU A 1 63 ? -3.316 2.980 -6.183 1.00 0.28 77 LEU A O 12
ATOM 13323 N N . LEU A 1 64 ? -2.497 2.924 -4.090 1.00 0.22 78 LEU A N 12
ATOM 13324 C CA . LEU A 1 64 ? -3.644 2.257 -3.502 1.00 0.27 78 LEU A CA 12
ATOM 13325 C C . LEU A 1 64 ? -4.875 3.161 -3.540 1.00 0.27 78 LEU A C 12
ATOM 13326 O O . LEU A 1 64 ? -5.992 2.704 -3.787 1.00 0.29 78 LEU A O 12
ATOM 13342 N N . LEU A 1 65 ? -4.656 4.443 -3.284 1.00 0.30 79 LEU A N 12
ATOM 13343 C CA . LEU A 1 65 ? -5.720 5.437 -3.358 1.00 0.38 79 LEU A CA 12
ATOM 13344 C C . LEU A 1 65 ? -6.336 5.476 -4.750 1.00 0.34 79 LEU A C 12
ATOM 13345 O O . LEU A 1 65 ? -7.517 5.780 -4.903 1.00 0.37 79 LEU A O 12
ATOM 13361 N N . GLU A 1 66 ? -5.534 5.158 -5.760 1.00 0.30 80 GLU A N 12
ATOM 13362 C CA . GLU A 1 66 ? -6.017 5.087 -7.129 1.00 0.33 80 GLU A CA 12
ATOM 13363 C C . GLU A 1 66 ? -6.942 3.889 -7.305 1.00 0.27 80 GLU A C 12
ATOM 13364 O O . GLU A 1 66 ? -7.954 3.964 -8.004 1.00 0.30 80 GLU A O 12
ATOM 13376 N N . LEU A 1 67 ? -6.583 2.788 -6.655 1.00 0.23 81 LEU A N 12
ATOM 13377 C CA . LEU A 1 67 ? -7.372 1.571 -6.697 1.00 0.24 81 LEU A CA 12
ATOM 13378 C C . LEU A 1 67 ? -8.732 1.821 -6.057 1.00 0.25 81 LEU A C 12
ATOM 13379 O O . LEU A 1 67 ? -9.776 1.571 -6.658 1.00 0.32 81 LEU A O 12
ATOM 13395 N N . LEU A 1 68 ? -8.700 2.349 -4.840 1.00 0.28 82 LEU A N 12
ATOM 13396 C CA . LEU A 1 68 ? -9.901 2.662 -4.085 1.00 0.41 82 LEU A CA 12
ATOM 13397 C C . LEU A 1 68 ? -10.698 3.797 -4.715 1.00 0.46 82 LEU A C 12
ATOM 13398 O O . LEU A 1 68 ? -11.834 4.057 -4.323 1.00 0.63 82 LEU A O 12
ATOM 13414 N N . ASN A 1 69 ? -10.111 4.462 -5.693 1.00 0.45 83 ASN A N 12
ATOM 13415 C CA . ASN A 1 69 ? -10.792 5.552 -6.375 1.00 0.55 83 ASN A CA 12
ATOM 13416 C C . ASN A 1 69 ? -11.492 5.026 -7.621 1.00 0.53 83 ASN A C 12
ATOM 13417 O O . ASN A 1 69 ? -12.300 5.714 -8.243 1.00 0.59 83 ASN A O 12
ATOM 13428 N N . LYS A 1 70 ? -11.202 3.779 -7.960 1.00 0.50 84 LYS A N 12
ATOM 13429 C CA . LYS A 1 70 ? -11.771 3.154 -9.144 1.00 0.58 84 LYS A CA 12
ATOM 13430 C C . LYS A 1 70 ? -12.503 1.873 -8.771 1.00 1.18 84 LYS A C 12
ATOM 13431 O O . LYS A 1 70 ? -12.384 0.848 -9.445 1.00 1.86 84 LYS A O 12
ATOM 13450 N N . THR A 1 71 ? -13.256 1.941 -7.691 1.00 1.78 85 THR A N 12
ATOM 13451 C CA . THR A 1 71 ? -14.025 0.806 -7.225 1.00 2.69 85 THR A CA 12
ATOM 13452 C C . THR A 1 71 ? -15.310 1.288 -6.545 1.00 3.28 85 THR A C 12
ATOM 13453 O O . THR A 1 71 ? -16.407 0.929 -7.024 1.00 3.79 85 THR A O 12
ATOM 13465 N N . ASN A 1 1 ? -4.979 4.361 4.123 1.00 0.92 15 ASN A N 13
ATOM 13466 C CA . ASN A 1 1 ? -5.884 3.600 5.017 1.00 0.85 15 ASN A CA 13
ATOM 13467 C C . ASN A 1 1 ? -7.142 4.405 5.352 1.00 0.80 15 ASN A C 13
ATOM 13468 O O . ASN A 1 1 ? -8.156 3.830 5.738 1.00 0.75 15 ASN A O 13
ATOM 13481 N N . ASP A 1 2 ? -7.094 5.725 5.162 1.00 0.85 16 ASP A N 13
ATOM 13482 C CA . ASP A 1 2 ? -8.203 6.601 5.555 1.00 0.87 16 ASP A CA 13
ATOM 13483 C C . ASP A 1 2 ? -9.434 6.356 4.688 1.00 0.75 16 ASP A C 13
ATOM 13484 O O . ASP A 1 2 ? -10.564 6.361 5.181 1.00 0.74 16 ASP A O 13
ATOM 13493 N N . ILE A 1 3 ? -9.205 6.133 3.400 1.00 0.70 17 ILE A N 13
ATOM 13494 C CA . ILE A 1 3 ? -10.290 5.812 2.479 1.00 0.64 17 ILE A CA 13
ATOM 13495 C C . ILE A 1 3 ? -10.916 4.481 2.864 1.00 0.57 17 ILE A C 13
ATOM 13496 O O . ILE A 1 3 ? -12.132 4.359 2.994 1.00 0.57 17 ILE A O 13
ATOM 13512 N N . CYS A 1 4 ? -10.048 3.502 3.065 1.00 0.55 18 CYS A N 13
ATOM 13513 C CA . CYS A 1 4 ? -10.443 2.150 3.435 1.00 0.51 18 CYS A CA 13
ATOM 13514 C C . CYS A 1 4 ? -11.303 2.163 4.693 1.00 0.53 18 CYS A C 13
ATOM 13515 O O . CYS A 1 4 ? -12.290 1.437 4.801 1.00 0.51 18 CYS A O 13
ATOM 13523 N N . LEU A 1 5 ? -10.914 3.013 5.628 1.00 0.58 19 LEU A N 13
ATOM 13524 C CA . LEU A 1 5 ? -11.636 3.188 6.875 1.00 0.63 19 LEU A CA 13
ATOM 13525 C C . LEU A 1 5 ? -13.047 3.691 6.610 1.00 0.63 19 LEU A C 13
ATOM 13526 O O . LEU A 1 5 ? -14.032 3.106 7.062 1.00 0.63 19 LEU A O 13
ATOM 135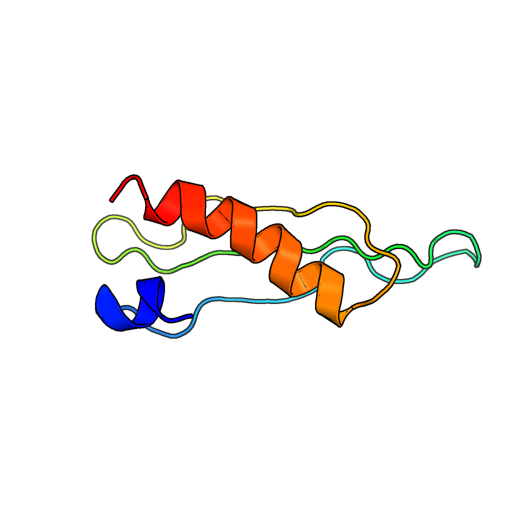42 N N . ARG A 1 6 ? -13.128 4.783 5.866 1.00 0.64 20 ARG A N 13
ATOM 13543 C CA . ARG A 1 6 ? -14.407 5.412 5.548 1.00 0.65 20 ARG A CA 13
ATOM 13544 C C . ARG A 1 6 ? -15.308 4.465 4.754 1.00 0.58 20 ARG A C 13
ATOM 13545 O O . ARG A 1 6 ? -16.535 4.546 4.831 1.00 0.60 20 ARG A O 13
ATOM 13566 N N . LYS A 1 7 ? -14.686 3.573 3.993 1.00 0.51 21 LYS A N 13
ATOM 13567 C CA . LYS A 1 7 ? -15.399 2.579 3.193 1.00 0.46 21 LYS A CA 13
ATOM 13568 C C . LYS A 1 7 ? -15.990 1.464 4.047 1.00 0.45 21 LYS A C 13
ATOM 13569 O O . LYS A 1 7 ? -16.582 0.517 3.527 1.00 0.44 21 LYS A O 13
ATOM 13588 N N . ASN A 1 8 ? -15.813 1.598 5.356 1.00 0.48 22 ASN A N 13
ATOM 13589 C CA . ASN A 1 8 ? -16.316 0.635 6.331 1.00 0.50 22 ASN A CA 13
ATOM 13590 C C . ASN A 1 8 ? -15.635 -0.717 6.131 1.00 0.42 22 ASN A C 13
ATOM 13591 O O . ASN A 1 8 ? -16.249 -1.776 6.250 1.00 0.49 22 ASN A O 13
ATOM 13602 N N . TRP A 1 9 ? -14.358 -0.665 5.804 1.00 0.35 23 TRP A N 13
ATOM 13603 C CA . TRP A 1 9 ? -13.558 -1.866 5.647 1.00 0.29 23 TRP A CA 13
ATOM 13604 C C . TRP A 1 9 ? -12.663 -2.048 6.865 1.00 0.34 23 TRP A C 13
ATOM 13605 O O . TRP A 1 9 ? -12.442 -1.102 7.626 1.00 0.40 23 TRP A O 13
ATOM 13626 N N . PRO A 1 10 ? -12.167 -3.270 7.095 1.00 0.34 24 PRO A N 13
ATOM 13627 C CA . PRO A 1 10 ? -11.166 -3.523 8.127 1.00 0.40 24 PRO A CA 13
ATOM 13628 C C . PRO A 1 10 ? -9.835 -2.864 7.780 1.00 0.39 24 PRO A C 13
ATOM 13629 O O . PRO A 1 10 ? -9.693 -2.261 6.713 1.00 0.41 24 PRO A O 13
ATOM 13640 N N . MET A 1 11 ? -8.857 -2.988 8.662 1.00 0.47 25 MET A N 13
ATOM 13641 C CA . MET A 1 11 ? -7.579 -2.332 8.469 1.00 0.47 25 MET A CA 13
ATOM 13642 C C . MET A 1 11 ? -6.792 -3.004 7.354 1.00 0.38 25 MET A C 13
ATOM 13643 O O . MET A 1 11 ? -6.606 -4.222 7.358 1.00 0.44 25 MET A O 13
ATOM 13657 N N . PRO A 1 12 ? -6.335 -2.210 6.373 1.00 0.32 26 PRO A N 13
ATOM 13658 C CA . PRO A 1 12 ? -5.562 -2.717 5.241 1.00 0.25 26 PRO A CA 13
ATOM 13659 C C . PRO A 1 12 ? -4.247 -3.342 5.685 1.00 0.23 26 PRO A C 13
ATOM 13660 O O . PRO A 1 12 ? -3.743 -3.059 6.776 1.00 0.27 26 PRO A O 13
ATOM 13671 N N . SER A 1 13 ? -3.696 -4.177 4.832 1.00 0.20 27 SER A N 13
ATOM 13672 C CA . SER A 1 13 ? -2.446 -4.847 5.123 1.00 0.20 27 SER A CA 13
ATOM 13673 C C . SER A 1 13 ? -1.285 -3.987 4.662 1.00 0.17 27 SER A C 13
ATOM 13674 O O . SER A 1 13 ? -1.348 -3.374 3.596 1.00 0.17 27 SER A O 13
ATOM 13682 N N . TYR A 1 14 ? -0.232 -3.953 5.453 1.00 0.17 28 TYR A N 13
ATOM 13683 C CA . TYR A 1 14 ? 0.950 -3.189 5.120 1.00 0.17 28 TYR A CA 13
ATOM 13684 C C . TYR A 1 14 ? 2.175 -4.037 5.448 1.00 0.20 28 TYR A C 13
ATOM 13685 O O . TYR A 1 14 ? 2.470 -4.282 6.621 1.00 0.25 28 TYR A O 13
ATOM 13703 N N . ARG A 1 15 ? 2.891 -4.481 4.422 1.00 0.23 29 ARG A N 13
ATOM 13704 C CA . ARG A 1 15 ? 3.988 -5.422 4.600 1.00 0.33 29 ARG A CA 13
ATOM 13705 C C . ARG A 1 15 ? 5.193 -5.011 3.766 1.00 0.24 29 ARG A C 13
ATOM 13706 O O . ARG A 1 15 ? 5.113 -4.955 2.537 1.00 0.22 29 ARG A O 13
ATOM 13727 N N . CYS A 1 16 ? 6.303 -4.720 4.429 1.00 0.31 30 CYS A N 13
ATOM 13728 C CA . CYS A 1 16 ? 7.530 -4.365 3.732 1.00 0.31 30 CYS A CA 13
ATOM 13729 C C . CYS A 1 16 ? 7.998 -5.525 2.862 1.00 0.27 30 CYS A C 13
ATOM 13730 O O . CYS A 1 16 ? 8.310 -6.607 3.364 1.00 0.30 30 CYS A O 13
ATOM 13738 N N . VAL A 1 17 ? 8.029 -5.295 1.557 1.00 0.26 31 VAL A N 13
ATOM 13739 C CA . VAL A 1 17 ? 8.358 -6.342 0.604 1.00 0.28 31 VAL A CA 13
ATOM 13740 C C . VAL A 1 17 ? 9.859 -6.427 0.393 1.00 0.27 31 VAL A C 13
ATOM 13741 O O . VAL A 1 17 ? 10.426 -7.521 0.339 1.00 0.32 31 VAL A O 13
ATOM 13754 N N . LYS A 1 18 ? 10.517 -5.282 0.289 1.00 0.24 32 LYS A N 13
ATOM 13755 C CA . LYS A 1 18 ? 11.952 -5.261 0.049 1.00 0.26 32 LYS A CA 13
ATOM 13756 C C . LYS A 1 18 ? 12.631 -4.174 0.868 1.00 0.31 32 LYS A C 13
ATOM 13757 O O . LYS A 1 18 ? 12.187 -3.023 0.891 1.00 0.31 32 LYS A O 13
ATOM 13776 N N . GLU A 1 19 ? 13.695 -4.565 1.542 1.00 0.52 33 GLU A N 13
ATOM 13777 C CA . GLU A 1 19 ? 14.551 -3.628 2.263 1.00 0.65 33 GLU A CA 13
ATOM 13778 C C . GLU A 1 19 ? 15.805 -3.360 1.430 1.00 0.98 33 GLU A C 13
ATOM 13779 O O . GLU A 1 19 ? 16.170 -4.194 0.598 1.00 1.39 33 GLU A O 13
ATOM 13791 N N . GLY A 1 20 ? 16.450 -2.215 1.616 1.00 1.02 34 GLY A N 13
ATOM 13792 C CA . GLY A 1 20 ? 17.541 -1.853 0.745 1.00 1.52 34 GLY A CA 13
ATOM 13793 C C . GLY A 1 20 ? 18.773 -2.707 0.935 1.00 1.29 34 GLY A C 13
ATOM 13794 O O . GLY A 1 20 ? 19.118 -3.513 0.064 1.00 1.69 34 GLY A O 13
ATOM 13798 N N . GLY A 1 21 ? 19.432 -2.550 2.071 1.00 1.53 35 GLY A N 13
ATOM 13799 C CA . GLY A 1 21 ? 20.725 -3.167 2.251 1.00 1.64 35 GLY A CA 13
ATOM 13800 C C . GLY A 1 21 ? 21.791 -2.159 2.631 1.00 1.92 35 GLY A C 13
ATOM 13801 O O . GLY A 1 21 ? 21.661 -1.456 3.636 1.00 2.13 35 GLY A O 13
ATOM 13805 N N . PRO A 1 22 ? 22.868 -2.101 1.845 1.00 2.06 36 PRO A N 13
ATOM 13806 C CA . PRO A 1 22 ? 23.970 -1.142 2.024 1.00 2.40 36 PRO A CA 13
ATOM 13807 C C . PRO A 1 22 ? 23.552 0.320 1.806 1.00 2.43 36 PRO A C 13
ATOM 13808 O O . PRO A 1 22 ? 22.369 0.651 1.837 1.00 3.00 36 PRO A O 13
ATOM 13819 N N . ALA A 1 23 ? 24.525 1.195 1.594 1.00 2.18 37 ALA A N 13
ATOM 13820 C CA . ALA A 1 23 ? 24.242 2.616 1.417 1.00 2.20 37 ALA A CA 13
ATOM 13821 C C . ALA A 1 23 ? 23.734 2.922 0.012 1.00 1.91 37 ALA A C 13
ATOM 13822 O O . ALA A 1 23 ? 22.741 3.632 -0.154 1.00 1.86 37 ALA A O 13
ATOM 13829 N N . HIS A 1 24 ? 24.401 2.372 -1.000 1.00 1.80 38 HIS A N 13
ATOM 13830 C CA . HIS A 1 24 ? 24.021 2.643 -2.387 1.00 1.61 38 HIS A CA 13
ATOM 13831 C C . HIS A 1 24 ? 22.693 1.982 -2.718 1.00 1.37 38 HIS A C 13
ATOM 13832 O O . HIS A 1 24 ? 21.984 2.403 -3.627 1.00 1.39 38 HIS A O 13
ATOM 13847 N N . ALA A 1 25 ? 22.373 0.940 -1.980 1.00 1.26 39 ALA A N 13
ATOM 13848 C CA . ALA A 1 25 ? 21.105 0.264 -2.128 1.00 1.12 39 ALA A CA 13
ATOM 13849 C C . ALA A 1 25 ? 20.392 0.268 -0.797 1.00 0.93 39 ALA A C 13
ATOM 13850 O O . ALA A 1 25 ? 20.590 -0.621 0.019 1.00 1.07 39 ALA A O 13
ATOM 13857 N N . LYS A 1 26 ? 19.584 1.283 -0.574 1.00 0.78 40 LYS A N 13
ATOM 13858 C CA . LYS A 1 26 ? 18.879 1.447 0.688 1.00 0.61 40 LYS A CA 13
ATOM 13859 C C . LYS A 1 26 ? 17.397 1.611 0.396 1.00 0.43 40 LYS A C 13
ATOM 13860 O O . LYS A 1 26 ? 16.642 2.160 1.190 1.00 0.39 40 LYS A O 13
ATOM 13879 N N . ARG A 1 27 ? 16.994 1.154 -0.771 1.00 0.39 41 ARG A N 13
ATOM 13880 C CA . ARG A 1 27 ? 15.653 1.407 -1.263 1.00 0.33 41 ARG A CA 13
ATOM 13881 C C . ARG A 1 27 ? 14.653 0.461 -0.627 1.00 0.28 41 ARG A C 13
ATOM 13882 O O . ARG A 1 27 ? 14.899 -0.736 -0.488 1.00 0.36 41 ARG A O 13
ATOM 13903 N N . PHE A 1 28 ? 13.512 1.015 -0.268 1.00 0.23 42 PHE A N 13
ATOM 13904 C CA . PHE A 1 28 ? 12.451 0.257 0.348 1.00 0.24 42 PHE A CA 13
ATOM 13905 C C . PHE A 1 28 ? 11.302 0.128 -0.626 1.00 0.19 42 PHE A C 13
ATOM 13906 O O . PHE A 1 28 ? 10.894 1.104 -1.258 1.00 0.20 42 PHE A O 13
ATOM 13923 N N . THR A 1 29 ? 10.815 -1.080 -0.774 1.00 0.17 43 THR A N 13
ATOM 13924 C CA . THR A 1 29 ? 9.721 -1.359 -1.673 1.00 0.17 43 THR A CA 13
ATOM 13925 C C . THR A 1 29 ? 8.665 -2.168 -0.938 1.00 0.17 43 THR A C 13
ATOM 13926 O O . THR A 1 29 ? 8.970 -3.200 -0.348 1.00 0.24 43 THR A O 13
ATOM 13937 N N . PHE A 1 30 ? 7.436 -1.689 -0.933 1.00 0.14 44 PHE A N 13
ATOM 13938 C CA . PHE A 1 30 ? 6.382 -2.328 -0.173 1.00 0.12 44 PHE A CA 13
ATOM 13939 C C . PHE A 1 30 ? 5.089 -2.336 -0.992 1.00 0.13 44 PHE A C 13
ATOM 13940 O O . PHE A 1 30 ? 4.900 -1.483 -1.861 1.00 0.16 44 PHE A O 13
ATOM 13957 N N . GLY A 1 31 ? 4.216 -3.297 -0.720 1.00 0.13 45 GLY A N 13
ATOM 13958 C CA . GLY A 1 31 ? 2.948 -3.378 -1.426 1.00 0.17 45 GLY A CA 13
ATOM 13959 C C . GLY A 1 31 ? 1.766 -3.468 -0.475 1.00 0.15 45 GLY A C 13
ATOM 13960 O O . GLY A 1 31 ? 1.820 -4.194 0.519 1.00 0.15 45 GLY A O 13
ATOM 13964 N N . VAL A 1 32 ? 0.688 -2.756 -0.794 1.00 0.15 46 VAL A N 13
ATOM 13965 C CA . VAL A 1 32 ? -0.473 -2.666 0.096 1.00 0.15 46 VAL A CA 13
ATOM 13966 C C . VAL A 1 32 ? -1.624 -3.481 -0.462 1.00 0.14 46 VAL A C 13
ATOM 13967 O O . VAL A 1 32 ? -1.673 -3.748 -1.661 1.00 0.19 46 VAL A O 13
ATOM 13980 N N . ARG A 1 33 ? -2.558 -3.861 0.395 1.00 0.15 47 ARG A N 13
ATOM 13981 C CA . ARG A 1 33 ? -3.772 -4.520 -0.041 1.00 0.18 47 ARG A CA 13
ATOM 13982 C C . ARG A 1 33 ? -4.907 -4.138 0.905 1.00 0.15 47 ARG A C 13
ATOM 13983 O O . ARG A 1 33 ? -4.674 -3.902 2.095 1.00 0.19 47 ARG A O 13
ATOM 14004 N N . VAL A 1 34 ? -6.117 -4.044 0.377 1.00 0.13 48 VAL A N 13
ATOM 14005 C CA . VAL A 1 34 ? -7.277 -3.653 1.179 1.00 0.13 48 VAL A CA 13
ATOM 14006 C C . VAL A 1 34 ? -8.381 -4.705 1.089 1.00 0.12 48 VAL A C 13
ATOM 14007 O O . VAL A 1 34 ? -8.440 -5.468 0.128 1.00 0.13 48 VAL A O 13
ATOM 14020 N N . ASN A 1 35 ? -9.256 -4.739 2.090 1.00 0.13 49 ASN A N 13
ATOM 14021 C CA . ASN A 1 35 ? -10.351 -5.697 2.114 1.00 0.15 49 ASN A CA 13
ATOM 14022 C C . ASN A 1 35 ? -11.608 -5.067 1.530 1.00 0.16 49 ASN A C 13
ATOM 14023 O O . ASN A 1 35 ? -12.463 -4.557 2.251 1.00 0.18 49 ASN A O 13
ATOM 14034 N N . THR A 1 36 ? -11.692 -5.111 0.221 1.00 0.17 50 THR A N 13
ATOM 14035 C CA . THR A 1 36 ? -12.853 -4.571 -0.471 1.00 0.21 50 THR A CA 13
ATOM 14036 C C . THR A 1 36 ? -14.002 -5.545 -0.374 1.00 0.25 50 THR A C 13
ATOM 14037 O O . THR A 1 36 ? -14.006 -6.576 -1.020 1.00 0.33 50 THR A O 13
ATOM 14048 N N . SER A 1 37 ? -14.963 -5.197 0.468 1.00 0.25 51 SER A N 13
ATOM 14049 C CA . SER A 1 37 ? -16.111 -6.041 0.778 1.00 0.30 51 SER A CA 13
ATOM 14050 C C . SER A 1 37 ? -16.730 -6.693 -0.465 1.00 0.33 51 SER A C 13
ATOM 14051 O O . SER A 1 37 ? -17.244 -7.811 -0.396 1.00 0.42 51 SER A O 13
ATOM 14059 N N . ASP A 1 38 ? -16.682 -5.989 -1.589 1.00 0.33 52 ASP A N 13
ATOM 14060 C CA . ASP A 1 38 ? -17.222 -6.493 -2.847 1.00 0.41 52 ASP A CA 13
ATOM 14061 C C . ASP A 1 38 ? -16.500 -7.756 -3.340 1.00 0.31 52 ASP A C 13
ATOM 14062 O O . ASP A 1 38 ? -17.147 -8.686 -3.824 1.00 0.37 52 ASP A O 13
ATOM 14071 N N . ARG A 1 39 ? -15.177 -7.807 -3.203 1.00 0.28 53 ARG A N 13
ATOM 14072 C CA . ARG A 1 39 ? -14.397 -8.925 -3.746 1.00 0.28 53 ARG A CA 13
ATOM 14073 C C . ARG A 1 39 ? -13.465 -9.527 -2.693 1.00 0.24 53 ARG A C 13
ATOM 14074 O O . ARG A 1 39 ? -13.270 -10.741 -2.639 1.00 0.29 53 ARG A O 13
ATOM 14095 N N . GLY A 1 40 ? -12.902 -8.669 -1.862 1.00 0.18 54 GLY A N 13
ATOM 14096 C CA . GLY A 1 40 ? -11.971 -9.098 -0.845 1.00 0.19 54 GLY A CA 13
ATOM 14097 C C . GLY A 1 40 ? -10.641 -8.390 -0.948 1.00 0.17 54 GLY A C 13
ATOM 14098 O O . GLY A 1 40 ? -10.584 -7.218 -1.329 1.00 0.17 54 GLY A O 13
ATOM 14102 N N . TRP A 1 41 ? -9.589 -9.095 -0.569 1.00 0.18 55 TRP A N 13
ATOM 14103 C CA . TRP A 1 41 ? -8.231 -8.579 -0.694 1.00 0.18 55 TRP A CA 13
ATOM 14104 C C . TRP A 1 41 ? -7.959 -8.064 -2.109 1.00 0.19 55 TRP A C 13
ATOM 14105 O O . TRP A 1 41 ? -8.046 -8.811 -3.089 1.00 0.24 55 TRP A O 13
ATOM 14126 N N . THR A 1 42 ? -7.649 -6.778 -2.200 1.00 0.18 56 THR A N 13
ATOM 14127 C CA . THR A 1 42 ? -7.323 -6.145 -3.469 1.00 0.22 56 THR A CA 13
ATOM 14128 C C . THR A 1 42 ? -5.983 -6.643 -3.991 1.00 0.26 56 THR A C 13
ATOM 14129 O O . THR A 1 42 ? -5.228 -7.298 -3.264 1.00 0.36 56 THR A O 13
ATOM 14140 N N . ASP A 1 43 ? -5.693 -6.342 -5.247 1.00 0.30 57 ASP A N 13
ATOM 14141 C CA . ASP A 1 43 ? -4.390 -6.656 -5.801 1.00 0.34 57 ASP A CA 13
ATOM 14142 C C . ASP A 1 43 ? -3.342 -5.822 -5.090 1.00 0.23 57 ASP A C 13
ATOM 14143 O O . ASP A 1 43 ? -3.521 -4.622 -4.865 1.00 0.35 57 ASP A O 13
ATOM 14152 N N . GLU A 1 44 ? -2.282 -6.487 -4.693 1.00 0.27 58 GLU A N 13
ATOM 14153 C CA . GLU A 1 44 ? -1.245 -5.861 -3.904 1.00 0.27 58 GLU A CA 13
ATOM 14154 C C . GLU A 1 44 ? -0.535 -4.785 -4.707 1.00 0.23 58 GLU A C 13
ATOM 14155 O O . GLU A 1 44 ? 0.109 -5.057 -5.720 1.00 0.28 58 GLU A O 13
ATOM 14167 N N . CYS A 1 45 ? -0.681 -3.565 -4.238 1.00 0.19 59 CYS A N 13
ATOM 14168 C CA . CYS A 1 45 ? -0.169 -2.394 -4.936 1.00 0.20 59 CYS A CA 13
ATOM 14169 C C . CYS A 1 45 ? 1.192 -1.994 -4.386 1.00 0.17 59 CYS A C 13
ATOM 14170 O O . CYS A 1 45 ? 1.293 -1.447 -3.288 1.00 0.17 59 CYS A O 13
ATOM 14178 N N . ILE A 1 46 ? 2.236 -2.285 -5.150 1.00 0.18 60 ILE A N 13
ATOM 14179 C CA . ILE A 1 46 ? 3.597 -2.016 -4.729 1.00 0.16 60 ILE A CA 13
ATOM 14180 C C . ILE A 1 46 ? 4.027 -0.609 -5.115 1.00 0.16 60 ILE A C 13
ATOM 14181 O O . ILE A 1 46 ? 3.835 -0.169 -6.252 1.00 0.18 60 ILE A O 13
ATOM 14197 N N . GLY A 1 47 ? 4.605 0.082 -4.147 1.00 0.16 61 GLY A N 13
ATOM 14198 C CA . GLY A 1 47 ? 5.109 1.425 -4.367 1.00 0.20 61 GLY A CA 13
ATOM 14199 C C . GLY A 1 47 ? 6.507 1.413 -4.946 1.00 0.21 61 GLY A C 13
ATOM 14200 O O . GLY A 1 47 ? 7.065 0.347 -5.205 1.00 0.23 61 GLY A O 13
ATOM 14204 N N . GLU A 1 48 ? 7.090 2.587 -5.122 1.00 0.27 62 GLU A N 13
ATOM 14205 C CA . GLU A 1 48 ? 8.394 2.696 -5.758 1.00 0.31 62 GLU A CA 13
ATOM 14206 C C . GLU A 1 48 ? 9.507 2.665 -4.714 1.00 0.25 62 GLU A C 13
ATOM 14207 O O . GLU A 1 48 ? 9.265 2.916 -3.534 1.00 0.29 62 GLU A O 13
ATOM 14219 N N . PRO A 1 49 ? 10.727 2.304 -5.143 1.00 0.24 63 PRO A N 13
ATOM 14220 C CA . PRO A 1 49 ? 11.923 2.329 -4.292 1.00 0.24 63 PRO A CA 13
ATOM 14221 C C . PRO A 1 49 ? 12.104 3.663 -3.569 1.00 0.21 63 PRO A C 13
ATOM 14222 O O . PRO A 1 49 ? 12.503 4.660 -4.175 1.00 0.24 63 PRO A O 13
ATOM 14233 N N . MET A 1 50 ? 11.816 3.679 -2.276 1.00 0.19 64 MET A N 13
ATOM 14234 C CA . MET A 1 50 ? 11.938 4.892 -1.480 1.00 0.20 64 MET A CA 13
ATOM 14235 C C . MET A 1 50 ? 13.125 4.780 -0.531 1.00 0.21 64 MET A C 13
ATOM 14236 O O . MET A 1 50 ? 13.418 3.698 -0.036 1.00 0.26 64 MET A O 13
ATOM 14250 N N . PRO A 1 51 ? 13.826 5.895 -0.266 1.00 0.23 65 PRO A N 13
ATOM 14251 C CA . PRO A 1 51 ? 15.020 5.897 0.588 1.00 0.26 65 PRO A CA 13
ATOM 14252 C C . PRO A 1 51 ? 14.706 5.889 2.088 1.00 0.25 65 PRO A C 13
ATOM 14253 O O . PRO A 1 51 ? 15.585 6.139 2.915 1.00 0.27 65 PRO A O 13
ATOM 14264 N N . SER A 1 52 ? 13.458 5.613 2.438 1.00 0.23 66 SER A N 13
ATOM 14265 C CA . SER A 1 52 ? 13.045 5.523 3.822 1.00 0.24 66 SER A CA 13
ATOM 14266 C C . SER A 1 52 ? 11.838 4.612 3.905 1.00 0.22 66 SER A C 13
ATOM 14267 O O . SER A 1 52 ? 10.975 4.635 3.026 1.00 0.20 66 SER A O 13
ATOM 14275 N N . VAL A 1 53 ? 11.781 3.815 4.958 1.00 0.25 67 VAL A N 13
ATOM 14276 C CA . VAL A 1 53 ? 10.738 2.815 5.092 1.00 0.26 67 VAL A CA 13
ATOM 14277 C C . VAL A 1 53 ? 9.398 3.477 5.390 1.00 0.25 67 VAL A C 13
ATOM 14278 O O . VAL A 1 53 ? 8.337 2.902 5.143 1.00 0.29 67 VAL A O 13
ATOM 14291 N N . LYS A 1 54 ? 9.454 4.693 5.913 1.00 0.29 68 LYS A N 13
ATOM 14292 C CA . LYS A 1 54 ? 8.250 5.470 6.152 1.00 0.32 68 LYS A CA 13
ATOM 14293 C C . LYS A 1 54 ? 7.692 5.969 4.826 1.00 0.30 68 LYS A C 13
ATOM 14294 O O . LYS A 1 54 ? 6.481 5.957 4.605 1.00 0.33 68 LYS A O 13
ATOM 14313 N N . LYS A 1 55 ? 8.591 6.374 3.930 1.00 0.29 69 LYS A N 13
ATOM 14314 C CA . LYS A 1 55 ? 8.201 6.878 2.619 1.00 0.32 69 LYS A CA 13
ATOM 14315 C C . LYS A 1 55 ? 7.781 5.724 1.724 1.00 0.24 69 LYS A C 13
ATOM 14316 O O . LYS A 1 55 ? 7.039 5.907 0.759 1.00 0.24 69 LYS A O 13
ATOM 14335 N N . ALA A 1 56 ? 8.275 4.532 2.053 1.00 0.21 70 ALA A N 13
ATOM 14336 C CA . ALA A 1 56 ? 7.905 3.322 1.336 1.00 0.19 70 ALA A CA 13
ATOM 14337 C C . ALA A 1 56 ? 6.401 3.125 1.395 1.00 0.16 70 ALA A C 13
ATOM 14338 O O . ALA A 1 56 ? 5.744 2.958 0.364 1.00 0.17 70 ALA A O 13
ATOM 14345 N N . LYS A 1 57 ? 5.864 3.139 2.619 1.00 0.15 71 LYS A N 13
ATOM 14346 C CA . LYS A 1 57 ? 4.429 3.047 2.853 1.00 0.17 71 LYS A CA 13
ATOM 14347 C C . LYS A 1 57 ? 3.673 4.091 2.039 1.00 0.16 71 LYS A C 13
ATOM 14348 O O . LYS A 1 57 ? 2.765 3.755 1.281 1.00 0.17 71 LYS A O 13
ATOM 14367 N N . ASP A 1 58 ? 4.064 5.354 2.204 1.00 0.19 72 ASP A N 13
ATOM 14368 C CA . ASP A 1 58 ? 3.394 6.470 1.534 1.00 0.24 72 ASP A CA 13
ATOM 14369 C C . ASP A 1 58 ? 3.340 6.293 0.022 1.00 0.22 72 ASP A C 13
ATOM 14370 O O . ASP A 1 58 ? 2.296 6.523 -0.584 1.00 0.23 72 ASP A O 13
ATOM 14379 N N . SER A 1 59 ? 4.446 5.885 -0.591 1.00 0.21 73 SER A N 13
ATOM 14380 C CA . SER A 1 59 ? 4.482 5.698 -2.037 1.00 0.24 73 SER A CA 13
ATOM 14381 C C . SER A 1 59 ? 3.448 4.669 -2.484 1.00 0.20 73 SER A C 13
ATOM 14382 O O . SER A 1 59 ? 2.707 4.893 -3.445 1.00 0.24 73 SER A O 13
ATOM 14390 N N . ALA A 1 60 ? 3.395 3.549 -1.782 1.00 0.16 74 ALA A N 13
ATOM 14391 C CA . ALA A 1 60 ? 2.453 2.496 -2.124 1.00 0.17 74 ALA A CA 13
ATOM 14392 C C . ALA A 1 60 ? 1.029 2.954 -1.841 1.00 0.16 74 ALA A C 13
ATOM 14393 O O . ALA A 1 60 ? 0.103 2.663 -2.599 1.00 0.17 74 ALA A O 13
ATOM 14400 N N . ALA A 1 61 ? 0.875 3.680 -0.737 1.00 0.18 75 ALA A N 13
ATOM 14401 C CA . ALA A 1 61 ? -0.402 4.254 -0.339 1.00 0.21 75 ALA A CA 13
ATOM 14402 C C . ALA A 1 61 ? -0.980 5.147 -1.434 1.00 0.21 75 ALA A C 13
ATOM 14403 O O . ALA A 1 61 ? -2.186 5.156 -1.650 1.00 0.24 75 ALA A O 13
ATOM 14410 N N . VAL A 1 62 ? -0.127 5.892 -2.139 1.00 0.21 76 VAL A N 13
ATOM 14411 C CA . VAL A 1 62 ? -0.581 6.764 -3.220 1.00 0.25 76 VAL A CA 13
ATOM 14412 C C . VAL A 1 62 ? -1.209 5.945 -4.346 1.00 0.20 76 VAL A C 13
ATOM 14413 O O . VAL A 1 62 ? -2.224 6.337 -4.926 1.00 0.21 76 VAL A O 13
ATOM 14426 N N . LEU A 1 63 ? -0.627 4.785 -4.620 1.00 0.19 77 LEU A N 13
ATOM 14427 C CA . LEU A 1 63 ? -1.128 3.910 -5.665 1.00 0.21 77 LEU A CA 13
ATOM 14428 C C . LEU A 1 63 ? -2.355 3.167 -5.155 1.00 0.22 77 LEU A C 13
ATOM 14429 O O . LEU A 1 63 ? -3.192 2.690 -5.922 1.00 0.28 77 LEU A O 13
ATOM 14445 N N . LEU A 1 64 ? -2.430 3.062 -3.843 1.00 0.22 78 LEU A N 13
ATOM 14446 C CA . LEU A 1 64 ? -3.588 2.515 -3.167 1.00 0.27 78 LEU A CA 13
ATOM 14447 C C . LEU A 1 64 ? -4.771 3.475 -3.276 1.00 0.27 78 LEU A C 13
ATOM 14448 O O . LEU A 1 64 ? -5.875 3.079 -3.648 1.00 0.29 78 LEU A O 13
ATOM 14464 N N . LEU A 1 65 ? -4.514 4.740 -2.962 1.00 0.30 79 LEU A N 13
ATOM 14465 C CA . LEU A 1 65 ? -5.539 5.785 -2.968 1.00 0.38 79 LEU A CA 13
ATOM 14466 C C . LEU A 1 65 ? -6.280 5.858 -4.296 1.00 0.34 79 LEU A C 13
ATOM 14467 O O . LEU A 1 65 ? -7.473 6.151 -4.330 1.00 0.37 79 LEU A O 13
ATOM 14483 N N . GLU A 1 66 ? -5.576 5.587 -5.380 1.00 0.30 80 GLU A N 13
ATOM 14484 C CA . GLU A 1 66 ? -6.196 5.649 -6.694 1.00 0.33 80 GLU A CA 13
ATOM 14485 C C . GLU A 1 66 ? -7.022 4.399 -6.963 1.00 0.27 80 GLU A C 13
ATOM 14486 O O . GLU A 1 66 ? -8.070 4.470 -7.591 1.00 0.30 80 GLU A O 13
ATOM 14498 N N . LEU A 1 67 ? -6.567 3.265 -6.449 1.00 0.23 81 LEU A N 13
ATOM 14499 C CA . LEU A 1 67 ? -7.256 1.999 -6.650 1.00 0.24 81 LEU A CA 13
ATOM 14500 C C . LEU A 1 67 ? -8.626 2.035 -5.977 1.00 0.25 81 LEU A C 13
ATOM 14501 O O . LEU A 1 67 ? -9.646 1.752 -6.605 1.00 0.32 81 LEU A O 13
ATOM 14517 N N . LEU A 1 68 ? -8.643 2.409 -4.701 1.00 0.28 82 LEU A N 13
ATOM 14518 C CA . LEU A 1 68 ? -9.890 2.511 -3.950 1.00 0.41 82 LEU A CA 13
ATOM 14519 C C . LEU A 1 68 ? -10.719 3.706 -4.409 1.00 0.46 82 LEU A C 13
ATOM 14520 O O . LEU A 1 68 ? -11.862 3.885 -3.987 1.00 0.63 82 LEU A O 13
ATOM 14536 N N . ASN A 1 69 ? -10.134 4.520 -5.267 1.00 0.45 83 ASN A N 13
ATOM 14537 C CA . ASN A 1 69 ? -10.844 5.648 -5.862 1.00 0.55 83 ASN A CA 13
ATOM 14538 C C . ASN A 1 69 ? -11.434 5.237 -7.207 1.00 0.53 83 ASN A C 13
ATOM 14539 O O . ASN A 1 69 ? -12.184 5.984 -7.834 1.00 0.59 83 ASN A O 13
ATOM 14550 N N . LYS A 1 70 ? -11.095 4.031 -7.639 1.00 0.50 84 LYS A N 13
ATOM 14551 C CA . LYS A 1 70 ? -11.553 3.514 -8.920 1.00 0.58 84 LYS A CA 13
ATOM 14552 C C . LYS A 1 70 ? -12.449 2.303 -8.707 1.00 1.18 84 LYS A C 13
ATOM 14553 O O . LYS A 1 70 ? -12.393 1.326 -9.456 1.00 1.86 84 LYS A O 13
ATOM 14572 N N . THR A 1 71 ? -13.272 2.383 -7.680 1.00 1.78 85 THR A N 13
ATOM 14573 C CA . THR A 1 71 ? -14.176 1.303 -7.330 1.00 2.69 85 THR A CA 13
ATOM 14574 C C . THR A 1 71 ? -15.270 1.818 -6.394 1.00 3.28 85 THR A C 13
ATOM 14575 O O . THR A 1 71 ? -16.464 1.592 -6.690 1.00 3.79 85 THR A O 13
ATOM 14587 N N . ASN A 1 1 ? -5.523 6.218 4.122 1.00 0.92 15 ASN A N 14
ATOM 14588 C CA . ASN A 1 1 ? -6.399 5.323 4.919 1.00 0.85 15 ASN A CA 14
ATOM 14589 C C . ASN A 1 1 ? -7.840 5.824 4.937 1.00 0.80 15 ASN A C 14
ATOM 14590 O O . ASN A 1 1 ? -8.759 5.053 5.206 1.00 0.75 15 ASN A O 14
ATOM 14603 N N . ASP A 1 2 ? -8.039 7.104 4.619 1.00 0.85 16 ASP A N 14
ATOM 14604 C CA . ASP A 1 2 ? -9.364 7.724 4.675 1.00 0.87 16 ASP A CA 14
ATOM 14605 C C . ASP A 1 2 ? -10.360 7.008 3.778 1.00 0.75 16 ASP A C 14
ATOM 14606 O O . ASP A 1 2 ? -11.471 6.697 4.200 1.00 0.74 16 ASP A O 14
ATOM 14615 N N . ILE A 1 3 ? -9.943 6.731 2.550 1.00 0.70 17 ILE A N 14
ATOM 14616 C CA . ILE A 1 3 ? -10.814 6.085 1.573 1.00 0.64 17 ILE A CA 14
ATOM 14617 C C . ILE A 1 3 ? -11.253 4.711 2.068 1.00 0.57 17 ILE A C 14
ATOM 14618 O O . ILE A 1 3 ? -12.438 4.384 2.053 1.00 0.57 17 ILE A O 14
ATOM 14634 N N . CYS A 1 4 ? -10.293 3.930 2.546 1.00 0.55 18 CYS A N 14
ATOM 14635 C CA . CYS A 1 4 ? -10.569 2.590 3.047 1.00 0.51 18 CYS A CA 14
ATOM 14636 C C . CYS A 1 4 ? -11.475 2.660 4.272 1.00 0.53 18 CYS A C 14
ATOM 14637 O O . CYS A 1 4 ? -12.455 1.922 4.388 1.00 0.51 18 CYS A O 14
ATOM 14645 N N . LEU A 1 5 ? -11.138 3.573 5.168 1.00 0.58 19 LEU A N 14
ATOM 14646 C CA . LEU A 1 5 ? -11.882 3.781 6.400 1.00 0.63 19 LEU A CA 14
ATOM 14647 C C . LEU A 1 5 ? -13.317 4.193 6.103 1.00 0.63 19 LEU A C 14
ATOM 14648 O O . LEU A 1 5 ? -14.267 3.705 6.719 1.00 0.63 19 LEU A O 14
ATOM 14664 N N . ARG A 1 6 ? -13.451 5.101 5.155 1.00 0.64 20 ARG A N 14
ATOM 14665 C CA . ARG A 1 6 ? -14.748 5.657 4.781 1.00 0.65 20 ARG A CA 14
ATOM 14666 C C . ARG A 1 6 ? -15.650 4.588 4.177 1.00 0.58 20 ARG A C 14
ATOM 14667 O O . ARG A 1 6 ? -16.866 4.607 4.368 1.00 0.60 20 ARG A O 14
ATOM 14688 N N . LYS A 1 7 ? -15.044 3.647 3.463 1.00 0.51 21 LYS A N 14
ATOM 14689 C CA . LYS A 1 7 ? -15.780 2.568 2.813 1.00 0.46 21 LYS A CA 14
ATOM 14690 C C . LYS A 1 7 ? -16.262 1.532 3.821 1.00 0.45 21 LYS A C 14
ATOM 14691 O O . LYS A 1 7 ? -16.841 0.513 3.446 1.00 0.44 21 LYS A O 14
ATOM 14710 N N . ASN A 1 8 ? -15.992 1.801 5.091 1.00 0.48 22 ASN A N 14
ATOM 14711 C CA . ASN A 1 8 ? -16.394 0.934 6.192 1.00 0.50 22 ASN A CA 14
ATOM 14712 C C . ASN A 1 8 ? -15.627 -0.387 6.124 1.00 0.42 22 ASN A C 14
ATOM 14713 O O . ASN A 1 8 ? -16.113 -1.444 6.528 1.00 0.49 22 ASN A O 14
ATOM 14724 N N . TRP A 1 9 ? -14.418 -0.314 5.596 1.00 0.35 23 TRP A N 14
ATOM 14725 C CA . TRP A 1 9 ? -13.523 -1.455 5.577 1.00 0.29 23 TRP A CA 14
ATOM 14726 C C . TRP A 1 9 ? -12.622 -1.401 6.803 1.00 0.34 23 TRP A C 14
ATOM 14727 O O . TRP A 1 9 ? -12.475 -0.340 7.418 1.00 0.40 23 TRP A O 14
ATOM 14748 N N . PRO A 1 10 ? -12.019 -2.532 7.190 1.00 0.34 24 PRO A N 14
ATOM 14749 C CA . PRO A 1 10 ? -11.020 -2.556 8.257 1.00 0.40 24 PRO A CA 14
ATOM 14750 C C . PRO A 1 10 ? -9.729 -1.867 7.817 1.00 0.39 24 PRO A C 14
ATOM 14751 O O . PRO A 1 10 ? -9.670 -1.283 6.734 1.00 0.41 24 PRO A O 14
ATOM 14762 N N . MET A 1 11 ? -8.692 -1.934 8.634 1.00 0.47 25 MET A N 14
ATOM 14763 C CA . MET A 1 11 ? -7.423 -1.324 8.279 1.00 0.47 25 MET A CA 14
ATOM 14764 C C . MET A 1 11 ? -6.713 -2.184 7.239 1.00 0.38 25 MET A C 14
ATOM 14765 O O . MET A 1 11 ? -6.841 -3.409 7.251 1.00 0.44 25 MET A O 14
ATOM 14779 N N . PRO A 1 12 ? -5.978 -1.560 6.309 1.00 0.32 26 PRO A N 14
ATOM 14780 C CA . PRO A 1 12 ? -5.275 -2.281 5.250 1.00 0.25 26 PRO A CA 14
ATOM 14781 C C . PRO A 1 12 ? -4.026 -2.988 5.759 1.00 0.23 26 PRO A C 14
ATOM 14782 O O . PRO A 1 12 ? -3.538 -2.715 6.856 1.00 0.27 26 PRO A O 14
ATOM 14793 N N . SER A 1 13 ? -3.512 -3.882 4.935 1.00 0.20 27 SER A N 14
ATOM 14794 C CA . SER A 1 13 ? -2.301 -4.623 5.245 1.00 0.20 27 SER A CA 14
ATOM 14795 C C . SER A 1 13 ? -1.082 -3.808 4.854 1.00 0.17 27 SER A C 14
ATOM 14796 O O . SER A 1 13 ? -1.105 -3.111 3.840 1.00 0.17 27 SER A O 14
ATOM 14804 N N . TYR A 1 14 ? -0.014 -3.909 5.632 1.00 0.17 28 TYR A N 14
ATOM 14805 C CA . TYR A 1 14 ? 1.195 -3.146 5.366 1.00 0.17 28 TYR A CA 14
ATOM 14806 C C . TYR A 1 14 ? 2.414 -3.990 5.722 1.00 0.20 28 TYR A C 14
ATOM 14807 O O . TYR A 1 14 ? 2.680 -4.239 6.899 1.00 0.25 28 TYR A O 14
ATOM 14825 N N . ARG A 1 15 ? 3.163 -4.422 4.714 1.00 0.23 29 ARG A N 14
ATOM 14826 C CA . ARG A 1 15 ? 4.303 -5.303 4.930 1.00 0.33 29 ARG A CA 14
ATOM 14827 C C . ARG A 1 15 ? 5.348 -5.119 3.833 1.00 0.24 29 ARG A C 14
ATOM 14828 O O . ARG A 1 15 ? 5.031 -5.156 2.644 1.00 0.22 29 ARG A O 14
ATOM 14849 N N . CYS A 1 16 ? 6.591 -4.909 4.247 1.00 0.31 30 CYS A N 14
ATOM 14850 C CA . CYS A 1 16 ? 7.683 -4.647 3.317 1.00 0.31 30 CYS A CA 14
ATOM 14851 C C . CYS A 1 16 ? 7.968 -5.860 2.444 1.00 0.27 30 CYS A C 14
ATOM 14852 O O . CYS A 1 16 ? 8.208 -6.962 2.943 1.00 0.30 30 CYS A O 14
ATOM 14860 N N . VAL A 1 17 ? 7.932 -5.651 1.138 1.00 0.26 31 VAL A N 14
ATOM 14861 C CA . VAL A 1 17 ? 8.206 -6.715 0.189 1.00 0.28 31 VAL A CA 14
ATOM 14862 C C . VAL A 1 17 ? 9.705 -6.843 -0.042 1.00 0.27 31 VAL A C 14
ATOM 14863 O O . VAL A 1 17 ? 10.232 -7.948 -0.178 1.00 0.32 31 VAL A O 14
ATOM 14876 N N . LYS A 1 18 ? 10.394 -5.708 -0.075 1.00 0.24 32 LYS A N 14
ATOM 14877 C CA . LYS A 1 18 ? 11.828 -5.701 -0.303 1.00 0.26 32 LYS A CA 14
ATOM 14878 C C . LYS A 1 18 ? 12.534 -4.747 0.656 1.00 0.31 32 LYS A C 14
ATOM 14879 O O . LYS A 1 18 ? 12.129 -3.594 0.823 1.00 0.31 32 LYS A O 14
ATOM 14898 N N . GLU A 1 19 ? 13.588 -5.255 1.272 1.00 0.52 33 GLU A N 14
ATOM 14899 C CA . GLU A 1 19 ? 14.464 -4.470 2.133 1.00 0.65 33 GLU A CA 14
ATOM 14900 C C . GLU A 1 19 ? 15.708 -4.080 1.344 1.00 0.98 33 GLU A C 14
ATOM 14901 O O . GLU A 1 19 ? 16.100 -4.787 0.412 1.00 1.39 33 GLU A O 14
ATOM 14913 N N . GLY A 1 20 ? 16.323 -2.964 1.705 1.00 1.02 34 GLY A N 14
ATOM 14914 C CA . GLY A 1 20 ? 17.454 -2.483 0.955 1.00 1.52 34 GLY A CA 14
ATOM 14915 C C . GLY A 1 20 ? 18.757 -3.115 1.394 1.00 1.29 34 GLY A C 14
ATOM 14916 O O . GLY A 1 20 ? 18.841 -3.695 2.476 1.00 1.69 34 GLY A O 14
ATOM 14920 N N . GLY A 1 21 ? 19.772 -2.991 0.550 1.00 1.53 35 GLY A N 14
ATOM 14921 C CA . GLY A 1 21 ? 21.074 -3.561 0.836 1.00 1.64 35 GLY A CA 14
ATOM 14922 C C . GLY A 1 21 ? 21.866 -2.755 1.847 1.00 1.92 35 GLY A C 14
ATOM 14923 O O . GLY A 1 21 ? 21.308 -2.223 2.801 1.00 2.13 35 GLY A O 14
ATOM 14927 N N . PRO A 1 22 ? 23.186 -2.662 1.646 1.00 2.06 36 PRO A N 14
ATOM 14928 C CA . PRO A 1 22 ? 24.101 -1.941 2.542 1.00 2.40 36 PRO A CA 14
ATOM 14929 C C . PRO A 1 22 ? 23.636 -0.514 2.856 1.00 2.43 36 PRO A C 14
ATOM 14930 O O . PRO A 1 22 ? 23.166 -0.235 3.957 1.00 3.00 36 PRO A O 14
ATOM 14941 N N . ALA A 1 23 ? 23.772 0.385 1.890 1.00 2.18 37 ALA A N 14
ATOM 14942 C CA . ALA A 1 23 ? 23.297 1.757 2.045 1.00 2.20 37 ALA A CA 14
ATOM 14943 C C . ALA A 1 23 ? 23.036 2.375 0.682 1.00 1.91 37 ALA A C 14
ATOM 14944 O O . ALA A 1 23 ? 22.077 3.122 0.498 1.00 1.86 37 ALA A O 14
ATOM 14951 N N . HIS A 1 24 ? 23.879 2.024 -0.281 1.00 1.80 38 HIS A N 14
ATOM 14952 C CA . HIS A 1 24 ? 23.727 2.498 -1.655 1.00 1.61 38 HIS A CA 14
ATOM 14953 C C . HIS A 1 24 ? 22.511 1.857 -2.318 1.00 1.37 38 HIS A C 14
ATOM 14954 O O . HIS A 1 24 ? 22.106 2.249 -3.409 1.00 1.39 38 HIS A O 14
ATOM 14969 N N . ALA A 1 25 ? 21.937 0.868 -1.649 1.00 1.26 39 ALA A N 14
ATOM 14970 C CA . ALA A 1 25 ? 20.760 0.184 -2.157 1.00 1.12 39 ALA A CA 14
ATOM 14971 C C . ALA A 1 25 ? 19.709 0.050 -1.066 1.00 0.93 39 ALA A C 14
ATOM 14972 O O . ALA A 1 25 ? 18.923 -0.892 -1.065 1.00 1.07 39 ALA A O 14
ATOM 14979 N N . LYS A 1 26 ? 19.696 1.005 -0.145 1.00 0.78 40 LYS A N 14
ATOM 14980 C CA . LYS A 1 26 ? 18.774 0.984 0.990 1.00 0.61 40 LYS A CA 14
ATOM 14981 C C . LYS A 1 26 ? 17.377 1.455 0.581 1.00 0.43 40 LYS A C 14
ATOM 14982 O O . LYS A 1 26 ? 16.612 1.953 1.398 1.00 0.39 40 LYS A O 14
ATOM 15001 N N . ARG A 1 27 ? 17.074 1.359 -0.700 1.00 0.39 41 ARG A N 14
ATOM 15002 C CA . ARG A 1 27 ? 15.755 1.736 -1.170 1.00 0.33 41 ARG A CA 14
ATOM 15003 C C . ARG A 1 27 ? 14.802 0.564 -0.971 1.00 0.28 41 ARG A C 14
ATOM 15004 O O . ARG A 1 27 ? 15.105 -0.573 -1.341 1.00 0.36 41 ARG A O 14
ATOM 15025 N N . PHE A 1 28 ? 13.646 0.860 -0.404 1.00 0.23 42 PHE A N 14
ATOM 15026 C CA . PHE A 1 28 ? 12.704 -0.172 -0.005 1.00 0.24 42 PHE A CA 14
ATOM 15027 C C . PHE A 1 28 ? 11.484 -0.163 -0.899 1.00 0.19 42 PHE A C 14
ATOM 15028 O O . PHE A 1 28 ? 11.086 0.875 -1.425 1.00 0.20 42 PHE A O 14
ATOM 15045 N N . THR A 1 29 ? 10.913 -1.333 -1.076 1.00 0.17 43 THR A N 14
ATOM 15046 C CA . THR A 1 29 ? 9.716 -1.491 -1.868 1.00 0.17 43 THR A CA 14
ATOM 15047 C C . THR A 1 29 ? 8.688 -2.284 -1.073 1.00 0.17 43 THR A C 14
ATOM 15048 O O . THR A 1 29 ? 9.004 -3.337 -0.518 1.00 0.24 43 THR A O 14
ATOM 15059 N N . PHE A 1 30 ? 7.472 -1.775 -0.989 1.00 0.14 44 PHE A N 14
ATOM 15060 C CA . PHE A 1 30 ? 6.446 -2.386 -0.171 1.00 0.12 44 PHE A CA 14
ATOM 15061 C C . PHE A 1 30 ? 5.126 -2.390 -0.945 1.00 0.13 44 PHE A C 14
ATOM 15062 O O . PHE A 1 30 ? 4.926 -1.549 -1.817 1.00 0.16 44 PHE A O 14
ATOM 15079 N N . GLY A 1 31 ? 4.239 -3.331 -0.639 1.00 0.13 45 GLY A N 14
ATOM 15080 C CA . GLY A 1 31 ? 2.956 -3.391 -1.317 1.00 0.17 45 GLY A CA 14
ATOM 15081 C C . GLY A 1 31 ? 1.791 -3.410 -0.345 1.00 0.15 45 GLY A C 14
ATOM 15082 O O . GLY A 1 31 ? 1.838 -4.116 0.661 1.00 0.15 45 GLY A O 14
ATOM 15086 N N . VAL A 1 32 ? 0.727 -2.671 -0.658 1.00 0.15 46 VAL A N 14
ATOM 15087 C CA . VAL A 1 32 ? -0.428 -2.565 0.235 1.00 0.15 46 VAL A CA 14
ATOM 15088 C C . VAL A 1 32 ? -1.585 -3.354 -0.346 1.00 0.14 46 VAL A C 14
ATOM 15089 O O . VAL A 1 32 ? -1.615 -3.614 -1.550 1.00 0.19 46 VAL A O 14
ATOM 15102 N N . ARG A 1 33 ? -2.536 -3.733 0.491 1.00 0.15 47 ARG A N 14
ATOM 15103 C CA . ARG A 1 33 ? -3.754 -4.361 0.025 1.00 0.18 47 ARG A CA 14
ATOM 15104 C C . ARG A 1 33 ? -4.900 -3.984 0.963 1.00 0.15 47 ARG A C 14
ATOM 15105 O O . ARG A 1 33 ? -4.676 -3.744 2.152 1.00 0.19 47 ARG A O 14
ATOM 15126 N N . VAL A 1 34 ? -6.106 -3.901 0.418 1.00 0.13 48 VAL A N 14
ATOM 15127 C CA . VAL A 1 34 ? -7.291 -3.543 1.202 1.00 0.13 48 VAL A CA 14
ATOM 15128 C C . VAL A 1 34 ? -8.378 -4.609 1.053 1.00 0.12 48 VAL A C 14
ATOM 15129 O O . VAL A 1 34 ? -8.425 -5.314 0.045 1.00 0.13 48 VAL A O 14
ATOM 15142 N N . ASN A 1 35 ? -9.245 -4.728 2.059 1.00 0.13 49 ASN A N 14
ATOM 15143 C CA . ASN A 1 35 ? -10.320 -5.712 2.036 1.00 0.15 49 ASN A CA 14
ATOM 15144 C C . ASN A 1 35 ? -11.593 -5.102 1.457 1.00 0.16 49 ASN A C 14
ATOM 15145 O O . ASN A 1 35 ? -12.459 -4.610 2.181 1.00 0.18 49 ASN A O 14
ATOM 15156 N N . THR A 1 36 ? -11.676 -5.134 0.145 1.00 0.17 50 THR A N 14
ATOM 15157 C CA . THR A 1 36 ? -12.846 -4.618 -0.549 1.00 0.21 50 THR A CA 14
ATOM 15158 C C . THR A 1 36 ? -14.014 -5.574 -0.366 1.00 0.25 50 THR A C 14
ATOM 15159 O O . THR A 1 36 ? -13.988 -6.695 -0.846 1.00 0.33 50 THR A O 14
ATOM 15170 N N . SER A 1 37 ? -15.020 -5.118 0.366 1.00 0.25 51 SER A N 14
ATOM 15171 C CA . SER A 1 37 ? -16.181 -5.936 0.713 1.00 0.30 51 SER A CA 14
ATOM 15172 C C . SER A 1 37 ? -16.787 -6.632 -0.515 1.00 0.33 51 SER A C 14
ATOM 15173 O O . SER A 1 37 ? -17.375 -7.709 -0.401 1.00 0.42 51 SER A O 14
ATOM 15181 N N . ASP A 1 38 ? -16.632 -6.020 -1.679 1.00 0.33 52 ASP A N 14
ATOM 15182 C CA . ASP A 1 38 ? -17.194 -6.551 -2.915 1.00 0.41 52 ASP A CA 14
ATOM 15183 C C . ASP A 1 38 ? -16.325 -7.640 -3.553 1.00 0.31 52 ASP A C 14
ATOM 15184 O O . ASP A 1 38 ? -16.828 -8.452 -4.328 1.00 0.37 52 ASP A O 14
ATOM 15193 N N . ARG A 1 39 ? -15.032 -7.669 -3.247 1.00 0.28 53 ARG A N 14
ATOM 15194 C CA . ARG A 1 39 ? -14.122 -8.595 -3.921 1.00 0.28 53 ARG A CA 14
ATOM 15195 C C . ARG A 1 39 ? -13.196 -9.300 -2.926 1.00 0.24 53 ARG A C 14
ATOM 15196 O O . ARG A 1 39 ? -12.982 -10.510 -3.010 1.00 0.29 53 ARG A O 14
ATOM 15217 N N . GLY A 1 40 ? -12.664 -8.538 -1.987 1.00 0.18 54 GLY A N 14
ATOM 15218 C CA . GLY A 1 40 ? -11.732 -9.069 -1.020 1.00 0.19 54 GLY A CA 14
ATOM 15219 C C . GLY A 1 40 ? -10.414 -8.329 -1.042 1.00 0.17 54 GLY A C 14
ATOM 15220 O O . GLY A 1 40 ? -10.374 -7.142 -1.376 1.00 0.17 54 GLY A O 14
ATOM 15224 N N . TRP A 1 41 ? -9.351 -9.018 -0.659 1.00 0.18 55 TRP A N 14
ATOM 15225 C CA . TRP A 1 41 ? -8.009 -8.462 -0.751 1.00 0.18 55 TRP A CA 14
ATOM 15226 C C . TRP A 1 41 ? -7.731 -7.954 -2.165 1.00 0.19 55 TRP A C 14
ATOM 15227 O O . TRP A 1 41 ? -7.816 -8.708 -3.140 1.00 0.24 55 TRP A O 14
ATOM 15248 N N . THR A 1 42 ? -7.431 -6.669 -2.264 1.00 0.18 56 THR A N 14
ATOM 15249 C CA . THR A 1 42 ? -7.116 -6.047 -3.539 1.00 0.22 56 THR A CA 14
ATOM 15250 C C . THR A 1 42 ? -5.762 -6.507 -4.049 1.00 0.26 56 THR A C 14
ATOM 15251 O O . THR A 1 42 ? -4.938 -7.013 -3.282 1.00 0.36 56 THR A O 14
ATOM 15262 N N . ASP A 1 43 ? -5.538 -6.331 -5.345 1.00 0.30 57 ASP A N 14
ATOM 15263 C CA . ASP A 1 43 ? -4.245 -6.623 -5.932 1.00 0.34 57 ASP A CA 14
ATOM 15264 C C . ASP A 1 43 ? -3.192 -5.746 -5.282 1.00 0.23 57 ASP A C 14
ATOM 15265 O O . ASP A 1 43 ? -3.355 -4.527 -5.172 1.00 0.35 57 ASP A O 14
ATOM 15274 N N . GLU A 1 44 ? -2.137 -6.392 -4.821 1.00 0.27 58 GLU A N 14
ATOM 15275 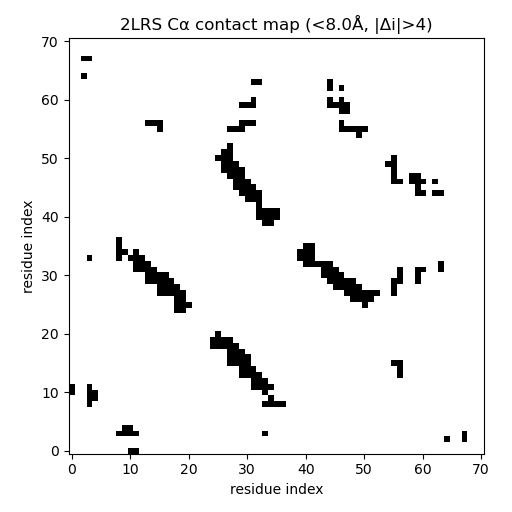C CA . GLU A 1 44 ? -1.103 -5.743 -4.039 1.00 0.27 58 GLU A CA 14
ATOM 15276 C C . GLU A 1 44 ? -0.540 -4.538 -4.773 1.00 0.23 58 GLU A C 14
ATOM 15277 O O . GLU A 1 44 ? -0.076 -4.644 -5.910 1.00 0.28 58 GLU A O 14
ATOM 15289 N N . CYS A 1 45 ? -0.606 -3.397 -4.118 1.00 0.19 59 CYS A N 14
ATOM 15290 C CA . CYS A 1 45 ? -0.139 -2.151 -4.696 1.00 0.20 59 CYS A CA 14
ATOM 15291 C C . CYS A 1 45 ? 1.284 -1.867 -4.246 1.00 0.17 59 CYS A C 14
ATOM 15292 O O . CYS A 1 45 ? 1.511 -1.367 -3.143 1.00 0.17 59 CYS A O 14
ATOM 15300 N N . ILE A 1 46 ? 2.232 -2.213 -5.100 1.00 0.18 60 ILE A N 14
ATOM 15301 C CA . ILE A 1 46 ? 3.642 -2.030 -4.812 1.00 0.16 60 ILE A CA 14
ATOM 15302 C C . ILE A 1 46 ? 4.053 -0.577 -5.012 1.00 0.16 60 ILE A C 14
ATOM 15303 O O . ILE A 1 46 ? 3.822 0.011 -6.068 1.00 0.18 60 ILE A O 14
ATOM 15319 N N . GLY A 1 47 ? 4.654 -0.015 -3.980 1.00 0.16 61 GLY A N 14
ATOM 15320 C CA . GLY A 1 47 ? 5.108 1.356 -4.028 1.00 0.20 61 GLY A CA 14
ATOM 15321 C C . GLY A 1 47 ? 6.465 1.504 -4.679 1.00 0.21 61 GLY A C 14
ATOM 15322 O O . GLY A 1 47 ? 7.070 0.525 -5.123 1.00 0.23 61 GLY A O 14
ATOM 15326 N N . GLU A 1 48 ? 6.950 2.728 -4.712 1.00 0.27 62 GLU A N 14
ATOM 15327 C CA . GLU A 1 48 ? 8.199 3.051 -5.376 1.00 0.31 62 GLU A CA 14
ATOM 15328 C C . GLU A 1 48 ? 9.370 2.802 -4.432 1.00 0.25 62 GLU A C 14
ATOM 15329 O O . GLU A 1 48 ? 9.231 2.950 -3.219 1.00 0.29 62 GLU A O 14
ATOM 15341 N N . PRO A 1 49 ? 10.528 2.387 -4.977 1.00 0.24 63 PRO A N 14
ATOM 15342 C CA . PRO A 1 49 ? 11.752 2.207 -4.191 1.00 0.24 63 PRO A CA 14
ATOM 15343 C C . PRO A 1 49 ? 12.119 3.478 -3.431 1.00 0.21 63 PRO A C 14
ATOM 15344 O O . PRO A 1 49 ? 12.591 4.451 -4.018 1.00 0.24 63 PRO A O 14
ATOM 15355 N N . MET A 1 50 ? 11.895 3.463 -2.127 1.00 0.19 64 MET A N 14
ATOM 15356 C CA . MET A 1 50 ? 12.075 4.644 -1.302 1.00 0.20 64 MET A CA 14
ATOM 15357 C C . MET A 1 50 ? 13.227 4.464 -0.330 1.00 0.21 64 MET A C 14
ATOM 15358 O O . MET A 1 50 ? 13.392 3.399 0.251 1.00 0.26 64 MET A O 14
ATOM 15372 N N . PRO A 1 51 ? 14.030 5.516 -0.129 1.00 0.23 65 PRO A N 14
ATOM 15373 C CA . PRO A 1 51 ? 15.178 5.473 0.784 1.00 0.26 65 PRO A CA 14
ATOM 15374 C C . PRO A 1 51 ? 14.782 5.564 2.261 1.00 0.25 65 PRO A C 14
ATOM 15375 O O . PRO A 1 51 ? 15.638 5.725 3.132 1.00 0.27 65 PRO A O 14
ATOM 15386 N N . SER A 1 52 ? 13.488 5.459 2.545 1.00 0.23 66 SER A N 14
ATOM 15387 C CA . SER A 1 52 ? 12.993 5.505 3.912 1.00 0.24 66 SER A CA 14
ATOM 15388 C C . SER A 1 52 ? 11.691 4.717 3.999 1.00 0.22 66 SER A C 14
ATOM 15389 O O . SER A 1 52 ? 10.836 4.816 3.115 1.00 0.20 66 SER A O 14
ATOM 15397 N N . VAL A 1 53 ? 11.547 3.939 5.067 1.00 0.25 67 VAL A N 14
ATOM 15398 C CA . VAL A 1 53 ? 10.413 3.026 5.215 1.00 0.26 67 VAL A CA 14
ATOM 15399 C C . VAL A 1 53 ? 9.103 3.781 5.402 1.00 0.25 67 VAL A C 14
ATOM 15400 O O . VAL A 1 53 ? 8.028 3.255 5.114 1.00 0.29 67 VAL A O 14
ATOM 15413 N N . LYS A 1 54 ? 9.196 5.016 5.872 1.00 0.29 68 LYS A N 14
ATOM 15414 C CA . LYS A 1 54 ? 8.012 5.810 6.152 1.00 0.32 68 LYS A CA 14
ATOM 15415 C C . LYS A 1 54 ? 7.376 6.290 4.856 1.00 0.30 68 LYS A C 14
ATOM 15416 O O . LYS A 1 54 ? 6.165 6.185 4.670 1.00 0.33 68 LYS A O 14
ATOM 15435 N N . LYS A 1 55 ? 8.207 6.779 3.942 1.00 0.29 69 LYS A N 14
ATOM 15436 C CA . LYS A 1 55 ? 7.722 7.271 2.661 1.00 0.32 69 LYS A CA 14
ATOM 15437 C C . LYS A 1 55 ? 7.491 6.103 1.708 1.00 0.24 69 LYS A C 14
ATOM 15438 O O . LYS A 1 55 ? 6.797 6.235 0.699 1.00 0.24 69 LYS A O 14
ATOM 15457 N N . ALA A 1 56 ? 8.090 4.958 2.036 1.00 0.21 70 ALA A N 14
ATOM 15458 C CA . ALA A 1 56 ? 7.842 3.726 1.304 1.00 0.19 70 ALA A CA 14
ATOM 15459 C C . ALA A 1 56 ? 6.364 3.377 1.355 1.00 0.16 70 ALA A C 14
ATOM 15460 O O . ALA A 1 56 ? 5.720 3.228 0.315 1.00 0.17 70 ALA A O 14
ATOM 15467 N N . LYS A 1 57 ? 5.827 3.252 2.574 1.00 0.15 71 LYS A N 14
ATOM 15468 C CA . LYS A 1 57 ? 4.399 3.036 2.781 1.00 0.17 71 LYS A CA 14
ATOM 15469 C C . LYS A 1 57 ? 3.580 4.065 2.011 1.00 0.16 71 LYS A C 14
ATOM 15470 O O . LYS A 1 57 ? 2.634 3.710 1.311 1.00 0.17 71 LYS A O 14
ATOM 15489 N N . ASP A 1 58 ? 3.958 5.335 2.147 1.00 0.19 72 ASP A N 14
ATOM 15490 C CA . ASP A 1 58 ? 3.271 6.430 1.461 1.00 0.24 72 ASP A CA 14
ATOM 15491 C C . ASP A 1 58 ? 3.148 6.189 -0.039 1.00 0.22 72 ASP A C 14
ATOM 15492 O O . ASP A 1 58 ? 2.053 6.274 -0.589 1.00 0.23 72 ASP A O 14
ATOM 15501 N N . SER A 1 59 ? 4.258 5.878 -0.701 1.00 0.21 73 SER A N 14
ATOM 15502 C CA . SER A 1 59 ? 4.251 5.725 -2.151 1.00 0.24 73 SER A CA 14
ATOM 15503 C C . SER A 1 59 ? 3.311 4.604 -2.590 1.00 0.20 73 SER A C 14
ATOM 15504 O O . SER A 1 59 ? 2.593 4.737 -3.585 1.00 0.24 73 SER A O 14
ATOM 15512 N N . ALA A 1 60 ? 3.309 3.507 -1.843 1.00 0.16 74 ALA A N 14
ATOM 15513 C CA . ALA A 1 60 ? 2.429 2.392 -2.149 1.00 0.17 74 ALA A CA 14
ATOM 15514 C C . ALA A 1 60 ? 0.976 2.771 -1.875 1.00 0.16 74 ALA A C 14
ATOM 15515 O O . ALA A 1 60 ? 0.086 2.501 -2.679 1.00 0.17 74 ALA A O 14
ATOM 15522 N N . ALA A 1 61 ? 0.761 3.407 -0.726 1.00 0.18 75 ALA A N 14
ATOM 15523 C CA . ALA A 1 61 ? -0.556 3.877 -0.315 1.00 0.21 75 ALA A CA 14
ATOM 15524 C C . ALA A 1 61 ? -1.178 4.803 -1.359 1.00 0.21 75 ALA A C 14
ATOM 15525 O O . ALA A 1 61 ? -2.382 4.766 -1.571 1.00 0.24 75 ALA A O 14
ATOM 15532 N N . VAL A 1 62 ? -0.364 5.626 -2.023 1.00 0.21 76 VAL A N 14
ATOM 15533 C CA . VAL A 1 62 ? -0.869 6.533 -3.054 1.00 0.25 76 VAL A CA 14
ATOM 15534 C C . VAL A 1 62 ? -1.425 5.747 -4.239 1.00 0.20 76 VAL A C 14
ATOM 15535 O O . VAL A 1 62 ? -2.464 6.099 -4.803 1.00 0.21 76 VAL A O 14
ATOM 15548 N N . LEU A 1 63 ? -0.752 4.652 -4.577 1.00 0.19 77 LEU A N 14
ATOM 15549 C CA . LEU A 1 63 ? -1.166 3.806 -5.688 1.00 0.21 77 LEU A CA 14
ATOM 15550 C C . LEU A 1 63 ? -2.361 2.965 -5.261 1.00 0.22 77 LEU A C 14
ATOM 15551 O O . LEU A 1 63 ? -3.170 2.525 -6.075 1.00 0.28 77 LEU A O 14
ATOM 15567 N N . LEU A 1 64 ? -2.432 2.732 -3.965 1.00 0.22 78 LEU A N 14
ATOM 15568 C CA . LEU A 1 64 ? -3.561 2.067 -3.350 1.00 0.27 78 LEU A CA 14
ATOM 15569 C C . LEU A 1 64 ? -4.801 2.965 -3.349 1.00 0.27 78 LEU A C 14
ATOM 15570 O O . LEU A 1 64 ? -5.858 2.581 -3.845 1.00 0.29 78 LEU A O 14
ATOM 15586 N N . LEU A 1 65 ? -4.649 4.162 -2.800 1.00 0.30 79 LEU A N 14
ATOM 15587 C CA . LEU A 1 65 ? -5.757 5.103 -2.615 1.00 0.38 79 LEU A CA 14
ATOM 15588 C C . LEU A 1 65 ? -6.494 5.403 -3.918 1.00 0.34 79 LEU A C 14
ATOM 15589 O O . LEU A 1 65 ? -7.691 5.693 -3.911 1.00 0.37 79 LEU A O 14
ATOM 15605 N N . GLU A 1 66 ? -5.786 5.328 -5.027 1.00 0.30 80 GLU A N 14
ATOM 15606 C CA . GLU A 1 66 ? -6.416 5.568 -6.318 1.00 0.33 80 GLU A CA 14
ATOM 15607 C C . GLU A 1 66 ? -7.255 4.368 -6.736 1.00 0.27 80 GLU A C 14
ATOM 15608 O O . GLU A 1 66 ? -8.313 4.525 -7.339 1.00 0.30 80 GLU A O 14
ATOM 15620 N N . LEU A 1 67 ? -6.797 3.177 -6.366 1.00 0.23 81 LEU A N 14
ATOM 15621 C CA . LEU A 1 67 ? -7.464 1.942 -6.730 1.00 0.24 81 LEU A CA 14
ATOM 15622 C C . LEU A 1 67 ? -8.827 1.863 -6.051 1.00 0.25 81 LEU A C 14
ATOM 15623 O O . LEU A 1 67 ? -9.846 1.621 -6.697 1.00 0.32 81 LEU A O 14
ATOM 15639 N N . LEU A 1 68 ? -8.831 2.086 -4.744 1.00 0.28 82 LEU A N 14
ATOM 15640 C CA . LEU A 1 68 ? -10.056 2.012 -3.950 1.00 0.41 82 LEU A CA 14
ATOM 15641 C C . LEU A 1 68 ? -11.018 3.124 -4.324 1.00 0.46 82 LEU A C 14
ATOM 15642 O O . LEU A 1 68 ? -12.238 2.970 -4.229 1.00 0.63 82 LEU A O 14
ATOM 15658 N N . ASN A 1 69 ? -10.473 4.243 -4.763 1.00 0.45 83 ASN A N 14
ATOM 15659 C CA . ASN A 1 69 ? -11.296 5.378 -5.150 1.00 0.55 83 ASN A CA 14
ATOM 15660 C C . ASN A 1 69 ? -11.708 5.228 -6.610 1.00 0.53 83 ASN A C 14
ATOM 15661 O O . ASN A 1 69 ? -12.375 6.094 -7.178 1.00 0.59 83 ASN A O 14
ATOM 15672 N N . LYS A 1 70 ? -11.290 4.095 -7.192 1.00 0.50 84 LYS A N 14
ATOM 15673 C CA . LYS A 1 70 ? -11.601 3.716 -8.559 1.00 0.58 84 LYS A CA 14
ATOM 15674 C C . LYS A 1 70 ? -10.845 4.577 -9.561 1.00 1.18 84 LYS A C 14
ATOM 15675 O O . LYS A 1 70 ? -10.992 5.799 -9.597 1.00 1.86 84 LYS A O 14
ATOM 15694 N N . THR A 1 71 ? -10.029 3.930 -10.373 1.00 1.78 85 THR A N 14
ATOM 15695 C CA . THR A 1 71 ? -9.170 4.629 -11.302 1.00 2.69 85 THR A CA 14
ATOM 15696 C C . THR A 1 71 ? -9.046 3.839 -12.604 1.00 3.28 85 THR A C 14
ATOM 15697 O O . THR A 1 71 ? -9.593 4.299 -13.628 1.00 3.79 85 THR A O 14
ATOM 15709 N N . ASN A 1 1 ? -5.703 6.252 5.710 1.00 0.92 15 ASN A N 15
ATOM 15710 C CA . ASN A 1 1 ? -6.586 5.157 6.172 1.00 0.85 15 ASN A CA 15
ATOM 15711 C C . ASN A 1 1 ? -8.059 5.550 6.064 1.00 0.80 15 ASN A C 15
ATOM 15712 O O . ASN A 1 1 ? -8.932 4.683 6.089 1.00 0.75 15 ASN A O 15
ATOM 15725 N N . ASP A 1 2 ? -8.336 6.847 5.929 1.00 0.85 16 ASP A N 15
ATOM 15726 C CA . ASP A 1 2 ? -9.709 7.355 5.974 1.00 0.87 16 ASP A CA 15
ATOM 15727 C C . ASP A 1 2 ? -10.542 6.826 4.812 1.00 0.75 16 ASP A C 15
ATOM 15728 O O . ASP A 1 2 ? -11.715 6.504 4.985 1.00 0.74 16 ASP A O 15
ATOM 15737 N N . ILE A 1 3 ? -9.933 6.737 3.633 1.00 0.70 17 ILE A N 15
ATOM 15738 C CA . ILE A 1 3 ? -10.613 6.195 2.457 1.00 0.64 17 ILE A CA 15
ATOM 15739 C C . ILE A 1 3 ? -11.124 4.785 2.739 1.00 0.57 17 ILE A C 15
ATOM 15740 O O . ILE A 1 3 ? -12.253 4.432 2.396 1.00 0.57 17 ILE A O 15
ATOM 15756 N N . CYS A 1 4 ? -10.293 4.004 3.406 1.00 0.55 18 CYS A N 15
ATOM 15757 C CA . CYS A 1 4 ? -10.629 2.630 3.738 1.00 0.51 18 CYS A CA 15
ATOM 15758 C C . CYS A 1 4 ? -11.634 2.609 4.887 1.00 0.53 18 CYS A C 15
ATOM 15759 O O . CYS A 1 4 ? -12.570 1.808 4.906 1.00 0.51 18 CYS A O 15
ATOM 15767 N N . LEU A 1 5 ? -11.433 3.523 5.829 1.00 0.58 19 LEU A N 15
ATOM 15768 C CA . LEU A 1 5 ? -12.300 3.653 6.995 1.00 0.63 19 LEU A CA 15
ATOM 15769 C C . LEU A 1 5 ? -13.728 3.956 6.569 1.00 0.63 19 LEU A C 15
ATOM 15770 O O . LEU A 1 5 ? -14.675 3.276 6.977 1.00 0.63 19 LEU A O 15
ATOM 15786 N N . ARG A 1 6 ? -13.863 4.993 5.756 1.00 0.64 20 ARG A N 15
ATOM 15787 C CA . ARG A 1 6 ? -15.153 5.437 5.241 1.00 0.65 20 ARG A CA 15
ATOM 15788 C C . ARG A 1 6 ? -15.879 4.321 4.503 1.00 0.58 20 ARG A C 15
ATOM 15789 O O . ARG A 1 6 ? -17.100 4.189 4.602 1.00 0.60 20 ARG A O 15
ATOM 15810 N N . LYS A 1 7 ? -15.119 3.518 3.771 1.00 0.51 21 LYS A N 15
ATOM 15811 C CA . LYS A 1 7 ? -15.677 2.434 2.968 1.00 0.46 21 LYS A CA 15
ATOM 15812 C C . LYS A 1 7 ? -16.130 1.263 3.830 1.00 0.45 21 LYS A C 15
ATOM 15813 O O . LYS A 1 7 ? -16.535 0.221 3.315 1.00 0.44 21 LYS A O 15
ATOM 15832 N N . ASN A 1 8 ? -16.059 1.455 5.141 1.00 0.48 22 ASN A N 15
ATOM 15833 C CA . ASN A 1 8 ? -16.448 0.461 6.115 1.00 0.50 22 ASN A CA 15
ATOM 15834 C C . ASN A 1 8 ? -15.517 -0.742 6.066 1.00 0.42 22 ASN A C 15
ATOM 15835 O O . ASN A 1 8 ? -15.899 -1.865 6.403 1.00 0.49 22 ASN A O 15
ATOM 15846 N N . TRP A 1 9 ? -14.292 -0.497 5.640 1.00 0.35 23 TRP A N 15
ATOM 15847 C CA . TRP A 1 9 ? -13.271 -1.521 5.631 1.00 0.29 23 TRP A CA 15
ATOM 15848 C C . TRP A 1 9 ? -12.359 -1.323 6.835 1.00 0.34 23 TRP A C 15
ATOM 15849 O O . TRP A 1 9 ? -12.245 -0.210 7.357 1.00 0.40 23 TRP A O 15
ATOM 15870 N N . PRO A 1 10 ? -11.718 -2.394 7.310 1.00 0.34 24 PRO A N 15
ATOM 15871 C CA . PRO A 1 10 ? -10.736 -2.300 8.388 1.00 0.40 24 PRO A CA 15
ATOM 15872 C C . PRO A 1 10 ? -9.418 -1.733 7.867 1.00 0.39 24 PRO A C 15
ATOM 15873 O O . PRO A 1 10 ? -9.264 -1.537 6.661 1.00 0.41 24 PRO A O 15
ATOM 15884 N N . MET A 1 11 ? -8.470 -1.468 8.758 1.00 0.47 25 MET A N 15
ATOM 15885 C CA . MET A 1 11 ? -7.195 -0.881 8.367 1.00 0.47 25 MET A CA 15
ATOM 15886 C C . MET A 1 11 ? -6.437 -1.806 7.421 1.00 0.38 25 MET A C 15
ATOM 15887 O O . MET A 1 11 ? -6.261 -2.992 7.705 1.00 0.44 25 MET A O 15
ATOM 15901 N N . PRO A 1 12 ? -6.014 -1.269 6.263 1.00 0.32 26 PRO A N 15
ATOM 15902 C CA . PRO A 1 12 ? -5.264 -2.020 5.244 1.00 0.25 26 PRO A CA 15
ATOM 15903 C C . PRO A 1 12 ? -4.004 -2.685 5.779 1.00 0.23 26 PRO A C 15
ATOM 15904 O O . PRO A 1 12 ? -3.512 -2.360 6.862 1.00 0.27 26 PRO A O 15
ATOM 15915 N N . SER A 1 13 ? -3.482 -3.605 4.991 1.00 0.20 27 SER A N 15
ATOM 15916 C CA . SER A 1 13 ? -2.253 -4.293 5.324 1.00 0.20 27 SER A CA 15
ATOM 15917 C C . SER A 1 13 ? -1.073 -3.516 4.766 1.00 0.17 27 SER A C 15
ATOM 15918 O O . SER A 1 13 ? -1.158 -2.965 3.667 1.00 0.17 27 SER A O 15
ATOM 15926 N N . TYR A 1 14 ? 0.021 -3.475 5.509 1.00 0.17 28 TYR A N 15
ATOM 15927 C CA . TYR A 1 14 ? 1.206 -2.758 5.078 1.00 0.17 28 TYR A CA 15
ATOM 15928 C C . TYR A 1 14 ? 2.431 -3.580 5.468 1.00 0.20 28 TYR A C 15
ATOM 15929 O O . TYR A 1 14 ? 2.769 -3.676 6.648 1.00 0.25 28 TYR A O 15
ATOM 15947 N N . ARG A 1 15 ? 3.098 -4.166 4.476 1.00 0.23 29 ARG A N 15
ATOM 15948 C CA . ARG A 1 15 ? 4.197 -5.097 4.708 1.00 0.33 29 ARG A CA 15
ATOM 15949 C C . ARG A 1 15 ? 5.211 -4.974 3.574 1.00 0.24 29 ARG A C 15
ATOM 15950 O O . ARG A 1 15 ? 4.876 -5.213 2.413 1.00 0.22 29 ARG A O 15
ATOM 15971 N N . CYS A 1 16 ? 6.437 -4.591 3.899 1.00 0.31 30 CYS A N 15
ATOM 15972 C CA . CYS A 1 16 ? 7.462 -4.401 2.880 1.00 0.31 30 CYS A CA 15
ATOM 15973 C C . CYS A 1 16 ? 7.882 -5.735 2.274 1.00 0.27 30 CYS A C 15
ATOM 15974 O O . CYS A 1 16 ? 8.181 -6.692 2.990 1.00 0.30 30 CYS A O 15
ATOM 15982 N N . VAL A 1 17 ? 7.870 -5.797 0.949 1.00 0.26 31 VAL A N 15
ATOM 15983 C CA . VAL A 1 17 ? 8.221 -7.018 0.241 1.00 0.28 31 VAL A CA 15
ATOM 15984 C C . VAL A 1 17 ? 9.721 -7.119 0.034 1.00 0.27 31 VAL A C 15
ATOM 15985 O O . VAL A 1 17 ? 10.288 -8.213 0.021 1.00 0.32 31 VAL A O 15
ATOM 15998 N N . LYS A 1 18 ? 10.361 -5.978 -0.138 1.00 0.24 32 LYS A N 15
ATOM 15999 C CA . LYS A 1 18 ? 11.806 -5.924 -0.287 1.00 0.26 32 LYS A CA 15
ATOM 16000 C C . LYS A 1 18 ? 12.379 -4.776 0.539 1.00 0.31 32 LYS A C 15
ATOM 16001 O O . LYS A 1 18 ? 11.967 -3.623 0.386 1.00 0.31 32 LYS A O 15
ATOM 16020 N N . GLU A 1 19 ? 13.319 -5.100 1.414 1.00 0.52 33 GLU A N 15
ATOM 16021 C CA . GLU A 1 19 ? 13.988 -4.102 2.242 1.00 0.65 33 GLU A CA 15
ATOM 16022 C C . GLU A 1 19 ? 15.406 -4.553 2.580 1.00 0.98 33 GLU A C 15
ATOM 16023 O O . GLU A 1 19 ? 15.722 -5.740 2.475 1.00 1.39 33 GLU A O 15
ATOM 16035 N N . GLY A 1 20 ? 16.268 -3.609 2.946 1.00 1.02 34 GLY A N 15
ATOM 16036 C CA . GLY A 1 20 ? 17.596 -3.972 3.400 1.00 1.52 34 GLY A CA 15
ATOM 16037 C C . GLY A 1 20 ? 18.664 -3.731 2.356 1.00 1.29 34 GLY A C 15
ATOM 16038 O O . GLY A 1 20 ? 18.422 -3.883 1.156 1.00 1.69 34 GLY A O 15
ATOM 16042 N N . GLY A 1 21 ? 19.844 -3.354 2.820 1.00 1.53 35 GLY A N 15
ATOM 16043 C CA . GLY A 1 21 ? 20.953 -3.090 1.931 1.00 1.64 35 GLY A CA 15
ATOM 16044 C C . GLY A 1 21 ? 21.982 -2.200 2.595 1.00 1.92 35 GLY A C 15
ATOM 16045 O O . GLY A 1 21 ? 21.678 -1.583 3.616 1.00 2.13 35 GLY A O 15
ATOM 16049 N N . PRO A 1 22 ? 23.213 -2.135 2.054 1.00 2.06 36 PRO A N 15
ATOM 16050 C CA . PRO A 1 22 ? 24.292 -1.290 2.585 1.00 2.40 36 PRO A CA 15
ATOM 16051 C C . PRO A 1 22 ? 23.812 0.122 2.939 1.00 2.43 36 PRO A C 15
ATOM 16052 O O . PRO A 1 22 ? 23.633 0.451 4.112 1.00 3.00 36 PRO A O 15
ATOM 16063 N N . ALA A 1 23 ? 23.604 0.944 1.919 1.00 2.18 37 ALA A N 15
ATOM 16064 C CA . ALA A 1 23 ? 23.021 2.271 2.097 1.00 2.20 37 ALA A CA 15
ATOM 16065 C C . ALA A 1 23 ? 22.355 2.712 0.804 1.00 1.91 37 ALA A C 15
ATOM 16066 O O . ALA A 1 23 ? 21.223 3.190 0.806 1.00 1.86 37 ALA A O 15
ATOM 16073 N N . HIS A 1 24 ? 23.051 2.496 -0.309 1.00 1.80 38 HIS A N 15
ATOM 16074 C CA . HIS A 1 24 ? 22.500 2.790 -1.633 1.00 1.61 38 HIS A CA 15
ATOM 16075 C C . HIS A 1 24 ? 21.400 1.792 -1.983 1.00 1.37 38 HIS A C 15
ATOM 16076 O O . HIS A 1 24 ? 20.701 1.944 -2.982 1.00 1.39 38 HIS A O 15
ATOM 16091 N N . ALA A 1 25 ? 21.265 0.761 -1.158 1.00 1.26 39 ALA A N 15
ATOM 16092 C CA . ALA A 1 25 ? 20.260 -0.263 -1.381 1.00 1.12 39 ALA A CA 15
ATOM 16093 C C . ALA A 1 25 ? 19.311 -0.356 -0.200 1.00 0.93 39 ALA A C 15
ATOM 16094 O O . ALA A 1 25 ? 18.557 -1.316 -0.062 1.00 1.07 39 ALA A O 15
ATOM 16101 N N . LYS A 1 26 ? 19.344 0.670 0.631 1.00 0.78 40 LYS A N 15
ATOM 16102 C CA . LYS A 1 26 ? 18.461 0.773 1.790 1.00 0.61 40 LYS A CA 15
ATOM 16103 C C . LYS A 1 26 ? 17.078 1.240 1.351 1.00 0.43 40 LYS A C 15
ATOM 16104 O O . LYS A 1 26 ? 16.322 1.807 2.127 1.00 0.39 40 LYS A O 15
ATOM 16123 N N . ARG A 1 27 ? 16.786 1.042 0.082 1.00 0.39 41 ARG A N 15
ATOM 16124 C CA . ARG A 1 27 ? 15.508 1.436 -0.473 1.00 0.33 41 ARG A CA 15
ATOM 16125 C C . ARG A 1 27 ? 14.470 0.370 -0.172 1.00 0.28 41 ARG A C 15
ATOM 16126 O O . ARG A 1 27 ? 14.770 -0.825 -0.152 1.00 0.36 41 ARG A O 15
ATOM 16147 N N . PHE A 1 28 ? 13.257 0.815 0.073 1.00 0.23 42 PHE A N 15
ATOM 16148 C CA . PHE A 1 28 ? 12.188 -0.071 0.465 1.00 0.24 42 PHE A CA 15
ATOM 16149 C C . PHE A 1 28 ? 11.153 -0.161 -0.637 1.00 0.19 42 PHE A C 15
ATOM 16150 O O . PHE A 1 28 ? 10.724 0.852 -1.190 1.00 0.20 42 PHE A O 15
ATOM 16167 N N . THR A 1 29 ? 10.785 -1.378 -0.965 1.00 0.17 43 THR A N 15
ATOM 16168 C CA . THR A 1 29 ? 9.753 -1.637 -1.940 1.00 0.17 43 THR A CA 15
ATOM 16169 C C . THR A 1 29 ? 8.655 -2.420 -1.244 1.00 0.17 43 THR A C 15
ATOM 16170 O O . THR A 1 29 ? 8.919 -3.480 -0.676 1.00 0.24 43 THR A O 15
ATOM 16181 N N . PHE A 1 30 ? 7.438 -1.902 -1.235 1.00 0.14 44 PHE A N 15
ATOM 16182 C CA . PHE A 1 30 ? 6.387 -2.473 -0.420 1.00 0.12 44 PHE A CA 15
ATOM 16183 C C . PHE A 1 30 ? 5.086 -2.535 -1.227 1.00 0.13 44 PHE A C 15
ATOM 16184 O O . PHE A 1 30 ? 4.876 -1.715 -2.123 1.00 0.16 44 PHE A O 15
ATOM 16201 N N . GLY A 1 31 ? 4.227 -3.502 -0.911 1.00 0.13 45 GLY A N 15
ATOM 16202 C CA . GLY A 1 31 ? 2.956 -3.633 -1.599 1.00 0.17 45 GLY A CA 15
ATOM 16203 C C . GLY A 1 31 ? 1.787 -3.601 -0.638 1.00 0.15 45 GLY A C 15
ATOM 16204 O O . GLY A 1 31 ? 1.831 -4.246 0.407 1.00 0.15 45 GLY A O 15
ATOM 16208 N N . VAL A 1 32 ? 0.722 -2.893 -1.003 1.00 0.15 46 VAL A N 15
ATOM 16209 C CA . VAL A 1 32 ? -0.411 -2.701 -0.103 1.00 0.15 46 VAL A CA 15
ATOM 16210 C C . VAL A 1 32 ? -1.579 -3.540 -0.567 1.00 0.14 46 VAL A C 15
ATOM 16211 O O . VAL A 1 32 ? -1.677 -3.874 -1.750 1.00 0.19 46 VAL A O 15
ATOM 16224 N N . ARG A 1 33 ? -2.470 -3.876 0.351 1.00 0.15 47 ARG A N 15
ATOM 16225 C CA . ARG A 1 33 ? -3.667 -4.611 0.017 1.00 0.18 47 ARG A CA 15
ATOM 16226 C C . ARG A 1 33 ? -4.787 -4.177 0.964 1.00 0.15 47 ARG A C 15
ATOM 16227 O O . ARG A 1 33 ? -4.536 -3.893 2.140 1.00 0.19 47 ARG A O 15
ATOM 16248 N N . VAL A 1 34 ? -5.996 -4.082 0.438 1.00 0.13 48 VAL A N 15
ATOM 16249 C CA . VAL A 1 34 ? -7.159 -3.693 1.236 1.00 0.13 48 VAL A CA 15
ATOM 16250 C C . VAL A 1 34 ? -8.254 -4.746 1.126 1.00 0.12 48 VAL A C 15
ATOM 16251 O O . VAL A 1 34 ? -8.327 -5.461 0.129 1.00 0.13 48 VAL A O 15
ATOM 16264 N N . ASN A 1 35 ? -9.100 -4.849 2.147 1.00 0.13 49 ASN A N 15
ATOM 16265 C CA . ASN A 1 35 ? -10.185 -5.815 2.131 1.00 0.15 49 ASN A CA 15
ATOM 16266 C C . ASN A 1 35 ? -11.446 -5.180 1.561 1.00 0.16 49 ASN A C 15
ATOM 16267 O O . ASN A 1 35 ? -12.326 -4.717 2.291 1.00 0.18 49 ASN A O 15
ATOM 16278 N N . THR A 1 36 ? -11.502 -5.166 0.247 1.00 0.17 50 THR A N 15
ATOM 16279 C CA . THR A 1 36 ? -12.656 -4.631 -0.454 1.00 0.21 50 THR A CA 15
ATOM 16280 C C . THR A 1 36 ? -13.861 -5.518 -0.227 1.00 0.25 50 THR A C 15
ATOM 16281 O O . THR A 1 36 ? -13.875 -6.689 -0.585 1.00 0.33 50 THR A O 15
ATOM 16292 N N . SER A 1 37 ? -14.850 -4.938 0.409 1.00 0.25 51 SER A N 15
ATOM 16293 C CA . SER A 1 37 ? -16.061 -5.631 0.802 1.00 0.30 51 SER A CA 15
ATOM 16294 C C . SER A 1 37 ? -16.723 -6.385 -0.357 1.00 0.33 51 SER A C 15
ATOM 16295 O O . SER A 1 37 ? -17.424 -7.374 -0.139 1.00 0.42 51 SER A O 15
ATOM 16303 N N . ASP A 1 38 ? -16.499 -5.921 -1.579 1.00 0.33 52 ASP A N 15
ATOM 16304 C CA . ASP A 1 38 ? -17.099 -6.541 -2.755 1.00 0.41 52 ASP A CA 15
ATOM 16305 C C . ASP A 1 38 ? -16.241 -7.662 -3.344 1.00 0.31 52 ASP A C 15
ATOM 16306 O O . ASP A 1 38 ? -16.747 -8.472 -4.118 1.00 0.37 52 ASP A O 15
ATOM 16315 N N . ARG A 1 39 ? -14.958 -7.727 -2.999 1.00 0.28 53 ARG A N 15
ATOM 16316 C CA . ARG A 1 39 ? -14.077 -8.722 -3.612 1.00 0.28 53 ARG A CA 15
ATOM 16317 C C . ARG A 1 39 ? -13.119 -9.353 -2.602 1.00 0.24 53 ARG A C 15
ATOM 16318 O O . ARG A 1 39 ? -12.935 -10.570 -2.584 1.00 0.29 53 ARG A O 15
ATOM 16339 N N . GLY A 1 40 ? -12.520 -8.526 -1.763 1.00 0.18 54 GLY A N 15
ATOM 16340 C CA . GLY A 1 40 ? -11.564 -9.013 -0.797 1.00 0.19 54 GLY A CA 15
ATOM 16341 C C . GLY A 1 40 ? -10.234 -8.311 -0.903 1.00 0.17 54 GLY A C 15
ATOM 16342 O O . GLY A 1 40 ? -10.177 -7.141 -1.286 1.00 0.17 54 GLY A O 15
ATOM 16346 N N . TRP A 1 41 ? -9.175 -9.021 -0.546 1.00 0.18 55 TRP A N 15
ATOM 16347 C CA . TRP A 1 41 ? -7.825 -8.490 -0.664 1.00 0.18 55 TRP A CA 15
ATOM 16348 C C . TRP A 1 41 ? -7.560 -7.995 -2.084 1.00 0.19 55 TRP A C 15
ATOM 16349 O O . TRP A 1 41 ? -7.631 -8.761 -3.048 1.00 0.24 55 TRP A O 15
ATOM 16370 N N . THR A 1 42 ? -7.291 -6.703 -2.198 1.00 0.18 56 THR A N 15
ATOM 16371 C CA . THR A 1 42 ? -7.003 -6.077 -3.481 1.00 0.22 56 THR A CA 15
ATOM 16372 C C . THR A 1 42 ? -5.704 -6.602 -4.075 1.00 0.26 56 THR A C 15
ATOM 16373 O O . THR A 1 42 ? -4.906 -7.233 -3.378 1.00 0.36 56 THR A O 15
ATOM 16384 N N . ASP A 1 43 ? -5.493 -6.343 -5.362 1.00 0.30 57 ASP A N 15
ATOM 16385 C CA . ASP A 1 43 ? -4.221 -6.664 -5.993 1.00 0.34 57 ASP A CA 15
ATOM 16386 C C . ASP A 1 43 ? -3.118 -5.878 -5.311 1.00 0.23 57 ASP A C 15
ATOM 16387 O O . ASP A 1 43 ? -3.276 -4.685 -5.034 1.00 0.35 57 ASP A O 15
ATOM 16396 N N . GLU A 1 44 ? -2.021 -6.557 -5.029 1.00 0.27 58 GLU A N 15
ATOM 16397 C CA . GLU A 1 44 ? -0.915 -5.973 -4.293 1.00 0.27 58 GLU A CA 15
ATOM 16398 C C . GLU A 1 44 ? -0.371 -4.753 -5.012 1.00 0.23 58 GLU A C 15
ATOM 16399 O O . GLU A 1 44 ? 0.199 -4.849 -6.103 1.00 0.28 58 GLU A O 15
ATOM 16411 N N . CYS A 1 45 ? -0.552 -3.614 -4.389 1.00 0.19 59 CYS A N 15
ATOM 16412 C CA . CYS A 1 45 ? -0.120 -2.353 -4.963 1.00 0.20 59 CYS A CA 15
ATOM 16413 C C . CYS A 1 45 ? 1.289 -2.035 -4.504 1.00 0.17 59 CYS A C 15
ATOM 16414 O O . CYS A 1 45 ? 1.494 -1.519 -3.405 1.00 0.17 59 CYS A O 15
ATOM 16422 N N . ILE A 1 46 ? 2.256 -2.360 -5.345 1.00 0.18 60 ILE A N 15
ATOM 16423 C CA . ILE A 1 46 ? 3.645 -2.119 -5.035 1.00 0.16 60 ILE A CA 15
ATOM 16424 C C . ILE A 1 46 ? 4.009 -0.675 -5.339 1.00 0.16 60 ILE A C 15
ATOM 16425 O O . ILE A 1 46 ? 3.790 -0.190 -6.454 1.00 0.18 60 ILE A O 15
ATOM 16441 N N . GLY A 1 47 ? 4.559 0.005 -4.349 1.00 0.16 61 GLY A N 15
ATOM 16442 C CA . GLY A 1 47 ? 4.979 1.375 -4.533 1.00 0.20 61 GLY A CA 15
ATOM 16443 C C . GLY A 1 47 ? 6.356 1.466 -5.146 1.00 0.21 61 GLY A C 15
ATOM 16444 O O . GLY A 1 47 ? 6.922 0.459 -5.578 1.00 0.23 61 GLY A O 15
ATOM 16448 N N . GLU A 1 48 ? 6.903 2.666 -5.181 1.00 0.27 62 GLU A N 15
ATOM 16449 C CA . GLU A 1 48 ? 8.222 2.877 -5.741 1.00 0.31 62 GLU A CA 15
ATOM 16450 C C . GLU A 1 48 ? 9.266 2.685 -4.650 1.00 0.25 62 GLU A C 15
ATOM 16451 O O . GLU A 1 48 ? 9.003 2.982 -3.486 1.00 0.29 62 GLU A O 15
ATOM 16463 N N . PRO A 1 49 ? 10.441 2.138 -5.000 1.00 0.24 63 PRO A N 15
ATOM 16464 C CA . PRO A 1 49 ? 11.547 1.974 -4.055 1.00 0.24 63 PRO A CA 15
ATOM 16465 C C . PRO A 1 49 ? 11.938 3.297 -3.408 1.00 0.21 63 PRO A C 15
ATOM 16466 O O . PRO A 1 49 ? 12.502 4.178 -4.062 1.00 0.24 63 PRO A O 15
ATOM 16477 N N . MET A 1 50 ? 11.655 3.426 -2.122 1.00 0.19 64 MET A N 15
ATOM 16478 C CA . MET A 1 50 ? 11.873 4.677 -1.411 1.00 0.20 64 MET A CA 15
ATOM 16479 C C . MET A 1 50 ? 12.992 4.500 -0.397 1.00 0.21 64 MET A C 15
ATOM 16480 O O . MET A 1 50 ? 13.075 3.464 0.254 1.00 0.26 64 MET A O 15
ATOM 16494 N N . PRO A 1 51 ? 13.860 5.503 -0.240 1.00 0.23 65 PRO A N 15
ATOM 16495 C CA . PRO A 1 51 ? 15.035 5.403 0.632 1.00 0.26 65 PRO A CA 15
ATOM 16496 C C . PRO A 1 51 ? 14.714 5.579 2.118 1.00 0.25 65 PRO A C 15
ATOM 16497 O O . PRO A 1 51 ? 15.608 5.858 2.920 1.00 0.27 65 PRO A O 15
ATOM 16508 N N . SER A 1 52 ? 13.449 5.419 2.488 1.00 0.23 66 SER A N 15
ATOM 16509 C CA . SER A 1 52 ? 13.023 5.555 3.874 1.00 0.24 66 SER A CA 15
ATOM 16510 C C . SER A 1 52 ? 11.712 4.797 4.074 1.00 0.22 66 SER A C 15
ATOM 16511 O O . SER A 1 52 ? 10.822 4.834 3.222 1.00 0.20 66 SER A O 15
ATOM 16519 N N . VAL A 1 53 ? 11.618 4.113 5.210 1.00 0.25 67 VAL A N 15
ATOM 16520 C CA . VAL A 1 53 ? 10.560 3.132 5.453 1.00 0.26 67 VAL A CA 15
ATOM 16521 C C . VAL A 1 53 ? 9.187 3.779 5.557 1.00 0.25 67 VAL A C 15
ATOM 16522 O O . VAL A 1 53 ? 8.194 3.229 5.076 1.00 0.29 67 VAL A O 15
ATOM 16535 N N . LYS A 1 54 ? 9.129 4.941 6.187 1.00 0.29 68 LYS A N 15
ATOM 16536 C CA . LYS A 1 54 ? 7.860 5.607 6.433 1.00 0.32 68 LYS A CA 15
ATOM 16537 C C . LYS A 1 54 ? 7.271 6.158 5.143 1.00 0.30 68 LYS A C 15
ATOM 16538 O O . LYS A 1 54 ? 6.068 6.062 4.913 1.00 0.33 68 LYS A O 15
ATOM 16557 N N . LYS A 1 55 ? 8.123 6.708 4.286 1.00 0.29 69 LYS A N 15
ATOM 16558 C CA . LYS A 1 55 ? 7.665 7.281 3.029 1.00 0.32 69 LYS A CA 15
ATOM 16559 C C . LYS A 1 55 ? 7.458 6.180 1.993 1.00 0.24 69 LYS A C 15
ATOM 16560 O O . LYS A 1 55 ? 6.767 6.375 0.993 1.00 0.24 69 LYS A O 15
ATOM 16579 N N . ALA A 1 56 ? 8.062 5.021 2.242 1.00 0.21 70 ALA A N 15
ATOM 16580 C CA . ALA A 1 56 ? 7.852 3.855 1.397 1.00 0.19 70 ALA A CA 15
ATOM 16581 C C . ALA A 1 56 ? 6.390 3.436 1.415 1.00 0.16 70 ALA A C 15
ATOM 16582 O O . ALA A 1 56 ? 5.754 3.339 0.363 1.00 0.17 70 ALA A O 15
ATOM 16589 N N . LYS A 1 57 ? 5.854 3.183 2.615 1.00 0.15 71 LYS A N 15
ATOM 16590 C CA . LYS A 1 57 ? 4.455 2.803 2.764 1.00 0.17 71 LYS A CA 15
ATOM 16591 C C . LYS A 1 57 ? 3.538 3.880 2.192 1.00 0.16 71 LYS A C 15
ATOM 16592 O O . LYS A 1 57 ? 2.567 3.570 1.502 1.00 0.17 71 LYS A O 15
ATOM 16611 N N . ASP A 1 58 ? 3.857 5.137 2.481 1.00 0.19 72 ASP A N 15
ATOM 16612 C CA . ASP A 1 58 ? 3.102 6.267 1.938 1.00 0.24 72 ASP A CA 15
ATOM 16613 C C . ASP A 1 58 ? 3.025 6.223 0.416 1.00 0.22 72 ASP A C 15
ATOM 16614 O O . ASP A 1 58 ? 1.945 6.378 -0.152 1.00 0.23 72 ASP A O 15
ATOM 16623 N N . SER A 1 59 ? 4.156 5.989 -0.242 1.00 0.21 73 SER A N 15
ATOM 16624 C CA . SER A 1 59 ? 4.209 5.983 -1.700 1.00 0.24 73 SER A CA 15
ATOM 16625 C C . SER A 1 59 ? 3.255 4.941 -2.287 1.00 0.20 73 SER A C 15
ATOM 16626 O O . SER A 1 59 ? 2.499 5.229 -3.220 1.00 0.24 73 SER A O 15
ATOM 16634 N N . ALA A 1 60 ? 3.282 3.740 -1.733 1.00 0.16 74 ALA A N 15
ATOM 16635 C CA . ALA A 1 60 ? 2.437 2.664 -2.227 1.00 0.17 74 ALA A CA 15
ATOM 16636 C C . ALA A 1 60 ? 0.971 2.951 -1.923 1.00 0.16 74 ALA A C 15
ATOM 16637 O O . ALA A 1 60 ? 0.096 2.741 -2.763 1.00 0.17 74 ALA A O 15
ATOM 16644 N N . ALA A 1 61 ? 0.723 3.431 -0.709 1.00 0.18 75 ALA A N 15
ATOM 16645 C CA . ALA A 1 61 ? -0.613 3.801 -0.271 1.00 0.21 75 ALA A CA 15
ATOM 16646 C C . ALA A 1 61 ? -1.246 4.832 -1.209 1.00 0.21 75 ALA A C 15
ATOM 16647 O O . ALA A 1 61 ? -2.450 4.800 -1.440 1.00 0.24 75 ALA A O 15
ATOM 16654 N N . VAL A 1 62 ? -0.435 5.735 -1.776 1.00 0.21 76 VAL A N 15
ATOM 16655 C CA . VAL A 1 62 ? -0.933 6.727 -2.729 1.00 0.25 76 VAL A CA 15
ATOM 16656 C C . VAL A 1 62 ? -1.476 6.043 -3.983 1.00 0.20 76 VAL A C 15
ATOM 16657 O O . VAL A 1 62 ? -2.490 6.462 -4.544 1.00 0.21 76 VAL A O 15
ATOM 16670 N N . LEU A 1 63 ? -0.817 4.962 -4.388 1.00 0.19 77 LEU A N 15
ATOM 16671 C CA . LEU A 1 63 ? -1.234 4.199 -5.558 1.00 0.21 77 LEU A CA 15
ATOM 16672 C C . LEU A 1 63 ? -2.480 3.399 -5.217 1.00 0.22 77 LEU A C 15
ATOM 16673 O O . LEU A 1 63 ? -3.368 3.197 -6.048 1.00 0.28 77 LEU A O 15
ATOM 16689 N N . LEU A 1 64 ? -2.530 2.964 -3.972 1.00 0.22 78 LEU A N 15
ATOM 16690 C CA . LEU A 1 64 ? -3.655 2.220 -3.437 1.00 0.27 78 LEU A CA 15
ATOM 16691 C C . LEU A 1 64 ? -4.913 3.084 -3.411 1.00 0.27 78 LEU A C 15
ATOM 16692 O O . LEU A 1 64 ? -6.001 2.628 -3.763 1.00 0.29 78 LEU A O 15
ATOM 16708 N N . LEU A 1 65 ? -4.752 4.334 -2.999 1.00 0.30 79 LEU A N 15
ATOM 16709 C CA . LEU A 1 65 ? -5.860 5.283 -2.958 1.00 0.38 79 LEU A CA 15
ATOM 16710 C C . LEU A 1 65 ? -6.458 5.494 -4.346 1.00 0.34 79 LEU A C 15
ATOM 16711 O O . LEU A 1 65 ? -7.635 5.827 -4.476 1.00 0.37 79 LEU A O 15
ATOM 16727 N N . GLU A 1 66 ? -5.644 5.299 -5.373 1.00 0.30 80 GLU A N 15
ATOM 16728 C CA . GLU A 1 66 ? -6.112 5.379 -6.748 1.00 0.33 80 GLU A CA 15
ATOM 16729 C C . GLU A 1 66 ? -6.991 4.182 -7.076 1.00 0.27 80 GLU A C 15
ATOM 16730 O O . GLU A 1 66 ? -8.023 4.310 -7.728 1.00 0.30 80 GLU A O 15
ATOM 16742 N N . LEU A 1 67 ? -6.581 3.026 -6.582 1.00 0.23 81 LEU A N 15
ATOM 16743 C CA . LEU A 1 67 ? -7.307 1.785 -6.790 1.00 0.24 81 LEU A CA 15
ATOM 16744 C C . LEU A 1 67 ? -8.654 1.849 -6.101 1.00 0.25 81 LEU A C 15
ATOM 16745 O O . LEU A 1 67 ? -9.690 1.501 -6.670 1.00 0.32 81 LEU A O 15
ATOM 16761 N N . LEU A 1 68 ? -8.615 2.307 -4.863 1.00 0.28 82 LEU A N 15
ATOM 16762 C CA . LEU A 1 68 ? -9.807 2.455 -4.040 1.00 0.41 82 LEU A CA 15
ATOM 16763 C C . LEU A 1 68 ? -10.690 3.589 -4.548 1.00 0.46 82 LEU A C 15
ATOM 16764 O O . LEU A 1 68 ? -11.840 3.733 -4.140 1.00 0.63 82 LEU A O 15
ATOM 16780 N N . ASN A 1 69 ? -10.138 4.393 -5.433 1.00 0.45 83 ASN A N 15
ATOM 16781 C CA . ASN A 1 69 ? -10.891 5.478 -6.057 1.00 0.55 83 ASN A CA 15
ATOM 16782 C C . ASN A 1 69 ? -11.580 4.963 -7.315 1.00 0.53 83 ASN A C 15
ATOM 16783 O O . ASN A 1 69 ? -12.408 5.643 -7.921 1.00 0.59 83 ASN A O 15
ATOM 16794 N N . LYS A 1 70 ? -11.249 3.735 -7.679 1.00 0.50 84 LYS A N 15
ATOM 16795 C CA . LYS A 1 70 ? -11.784 3.115 -8.879 1.00 0.58 84 LYS A CA 15
ATOM 16796 C C . LYS A 1 70 ? -12.853 2.096 -8.512 1.00 1.18 84 LYS A C 15
ATOM 16797 O O . LYS A 1 70 ? -12.922 1.005 -9.079 1.00 1.86 84 LYS A O 15
ATOM 16816 N N . THR A 1 71 ? -13.670 2.463 -7.544 1.00 1.78 85 THR A N 15
ATOM 16817 C CA . THR A 1 71 ? -14.743 1.610 -7.068 1.00 2.69 85 THR A CA 15
ATOM 16818 C C . THR A 1 71 ? -15.860 2.462 -6.463 1.00 3.28 85 THR A C 15
ATOM 16819 O O . THR A 1 71 ? -15.788 2.802 -5.264 1.00 3.79 85 THR A O 15
ATOM 16831 N N . ASN A 1 1 ? -5.424 6.373 4.964 1.00 0.92 15 ASN A N 16
ATOM 16832 C CA . ASN A 1 1 ? -6.246 5.299 5.567 1.00 0.85 15 ASN A CA 16
ATOM 16833 C C . ASN A 1 1 ? -7.710 5.728 5.643 1.00 0.80 15 ASN A C 16
ATOM 16834 O O . ASN A 1 1 ? -8.611 4.895 5.742 1.00 0.75 15 ASN A O 16
ATOM 16847 N N . ASP A 1 2 ? -7.942 7.037 5.553 1.00 0.85 16 ASP A N 16
ATOM 16848 C CA . ASP A 1 2 ? -9.280 7.605 5.706 1.00 0.87 16 ASP A CA 16
ATOM 16849 C C . ASP A 1 2 ? -10.234 7.082 4.642 1.00 0.75 16 ASP A C 16
ATOM 16850 O O . ASP A 1 2 ? -11.380 6.747 4.931 1.00 0.74 16 ASP A O 16
ATOM 16859 N N . ILE A 1 3 ? -9.737 7.000 3.419 1.00 0.70 17 ILE A N 16
ATOM 16860 C CA . ILE A 1 3 ? -10.547 6.552 2.290 1.00 0.64 17 ILE A CA 16
ATOM 16861 C C . ILE A 1 3 ? -11.034 5.119 2.508 1.00 0.57 17 ILE A C 16
ATOM 16862 O O . ILE A 1 3 ? -12.179 4.784 2.200 1.00 0.57 17 ILE A O 16
ATOM 16878 N N . CYS A 1 4 ? -10.169 4.290 3.078 1.00 0.55 18 CYS A N 16
ATOM 16879 C CA . CYS A 1 4 ? -10.505 2.900 3.358 1.00 0.51 18 CYS A CA 16
ATOM 16880 C C . CYS A 1 4 ? -11.488 2.826 4.521 1.00 0.53 18 CYS A C 16
ATOM 16881 O O . CYS A 1 4 ? -12.431 2.033 4.512 1.00 0.51 18 CYS A O 16
ATOM 16889 N N . LEU A 1 5 ? -11.257 3.673 5.512 1.00 0.58 19 LEU A N 16
ATOM 16890 C CA . LEU A 1 5 ? -12.116 3.751 6.681 1.00 0.63 19 LEU A CA 16
ATOM 16891 C C . LEU A 1 5 ? -13.528 4.142 6.269 1.00 0.63 19 LEU A C 16
ATOM 16892 O O . LEU A 1 5 ? -14.505 3.487 6.637 1.00 0.63 19 LEU A O 16
ATOM 16908 N N . ARG A 1 6 ? -13.615 5.224 5.503 1.00 0.64 20 ARG A N 16
ATOM 16909 C CA . ARG A 1 6 ? -14.883 5.705 4.951 1.00 0.65 20 ARG A CA 16
ATOM 16910 C C . ARG A 1 6 ? -15.595 4.616 4.156 1.00 0.58 20 ARG A C 16
ATOM 16911 O O . ARG A 1 6 ? -16.822 4.515 4.181 1.00 0.60 20 ARG A O 16
ATOM 16932 N N . LYS A 1 7 ? -14.813 3.804 3.456 1.00 0.51 21 LYS A N 16
ATOM 16933 C CA . LYS A 1 7 ? -15.342 2.736 2.608 1.00 0.46 21 LYS A CA 16
ATOM 16934 C C . LYS A 1 7 ? -15.895 1.577 3.429 1.00 0.45 21 LYS A C 16
ATOM 16935 O O . LYS A 1 7 ? -16.347 0.571 2.878 1.00 0.44 21 LYS A O 16
ATOM 16954 N N . ASN A 1 8 ? -15.844 1.737 4.739 1.00 0.48 22 ASN A N 16
ATOM 16955 C CA . ASN A 1 8 ? -16.328 0.756 5.685 1.00 0.50 22 ASN A CA 16
ATOM 16956 C C . ASN A 1 8 ? -15.515 -0.529 5.616 1.00 0.42 22 ASN A C 16
ATOM 16957 O O . ASN A 1 8 ? -16.005 -1.606 5.958 1.00 0.49 22 ASN A O 16
ATOM 16968 N N . TRP A 1 9 ? -14.271 -0.415 5.184 1.00 0.35 23 TRP A N 16
ATOM 16969 C CA . TRP A 1 9 ? -13.379 -1.559 5.137 1.00 0.29 23 TRP A CA 16
ATOM 16970 C C . TRP A 1 9 ? -12.510 -1.583 6.385 1.00 0.34 23 TRP A C 16
ATOM 16971 O O . TRP A 1 9 ? -12.275 -0.543 7.004 1.00 0.40 23 TRP A O 16
ATOM 16992 N N . PRO A 1 10 ? -12.034 -2.770 6.778 1.00 0.34 24 PRO A N 16
ATOM 16993 C CA . PRO A 1 10 ? -11.078 -2.909 7.874 1.00 0.40 24 PRO A CA 16
ATOM 16994 C C . PRO A 1 10 ? -9.702 -2.401 7.460 1.00 0.39 24 PRO A C 16
ATOM 16995 O O . PRO A 1 10 ? -9.465 -2.130 6.282 1.00 0.41 24 PRO A O 16
ATOM 17006 N N . MET A 1 11 ? -8.798 -2.275 8.424 1.00 0.47 25 MET A N 16
ATOM 17007 C CA . MET A 1 11 ? -7.478 -1.712 8.182 1.00 0.47 25 MET A CA 16
ATOM 17008 C C . MET A 1 11 ? -6.686 -2.571 7.204 1.00 0.38 25 MET A C 16
ATOM 17009 O O . MET A 1 11 ? -6.601 -3.791 7.367 1.00 0.44 25 MET A O 16
ATOM 17023 N N . PRO A 1 12 ? -6.106 -1.941 6.166 1.00 0.32 26 PRO A N 16
ATOM 17024 C CA . PRO A 1 12 ? -5.342 -2.645 5.136 1.00 0.25 26 PRO A CA 16
ATOM 17025 C C . PRO A 1 12 ? -4.045 -3.248 5.668 1.00 0.23 26 PRO A C 16
ATOM 17026 O O . PRO A 1 12 ? -3.574 -2.910 6.755 1.00 0.27 26 PRO A O 16
ATOM 17037 N N . SER A 1 13 ? -3.472 -4.128 4.873 1.00 0.20 27 SER A N 16
ATOM 17038 C CA . SER A 1 13 ? -2.219 -4.775 5.213 1.00 0.20 27 SER A CA 16
ATOM 17039 C C . SER A 1 13 ? -1.052 -3.931 4.733 1.00 0.17 27 SER A C 16
ATOM 17040 O O . SER A 1 13 ? -1.104 -3.360 3.644 1.00 0.17 27 SER A O 16
ATOM 17048 N N . TYR A 1 14 ? 0.002 -3.871 5.530 1.00 0.17 28 TYR A N 16
ATOM 17049 C CA . TYR A 1 14 ? 1.178 -3.092 5.189 1.00 0.17 28 TYR A CA 16
ATOM 17050 C C . TYR A 1 14 ? 2.423 -3.890 5.569 1.00 0.20 28 TYR A C 16
ATOM 17051 O O . TYR A 1 14 ? 2.692 -4.078 6.754 1.00 0.25 28 TYR A O 16
ATOM 17069 N N . ARG A 1 15 ? 3.183 -4.364 4.580 1.00 0.23 29 ARG A N 16
ATOM 17070 C CA . ARG A 1 15 ? 4.358 -5.188 4.841 1.00 0.33 29 ARG A CA 16
ATOM 17071 C C . ARG A 1 15 ? 5.415 -4.949 3.771 1.00 0.24 29 ARG A C 16
ATOM 17072 O O . ARG A 1 15 ? 5.140 -5.098 2.579 1.00 0.22 29 ARG A O 16
ATOM 17093 N N . CYS A 1 16 ? 6.616 -4.568 4.194 1.00 0.31 30 CYS A N 16
ATOM 17094 C CA . CYS A 1 16 ? 7.713 -4.332 3.265 1.00 0.31 30 CYS A CA 16
ATOM 17095 C C . CYS A 1 16 ? 8.049 -5.602 2.498 1.00 0.27 30 CYS A C 16
ATOM 17096 O O . CYS A 1 16 ? 8.394 -6.627 3.088 1.00 0.30 30 CYS A O 16
ATOM 17104 N N . VAL A 1 17 ? 7.950 -5.522 1.178 1.00 0.26 31 VAL A N 16
ATOM 17105 C CA . VAL A 1 17 ? 8.192 -6.672 0.322 1.00 0.28 31 VAL A CA 16
ATOM 17106 C C . VAL A 1 17 ? 9.685 -6.842 0.087 1.00 0.27 31 VAL A C 16
ATOM 17107 O O . VAL A 1 17 ? 10.199 -7.961 0.065 1.00 0.32 31 VAL A O 16
ATOM 17120 N N . LYS A 1 18 ? 10.382 -5.727 -0.064 1.00 0.24 32 LYS A N 16
ATOM 17121 C CA . LYS A 1 18 ? 11.826 -5.734 -0.227 1.00 0.26 32 LYS A CA 16
ATOM 17122 C C . LYS A 1 18 ? 12.435 -4.639 0.637 1.00 0.31 32 LYS A C 16
ATOM 17123 O O . LYS A 1 18 ? 12.068 -3.469 0.520 1.00 0.31 32 LYS A O 16
ATOM 17142 N N . GLU A 1 19 ? 13.344 -5.028 1.513 1.00 0.52 33 GLU A N 16
ATOM 17143 C CA . GLU A 1 19 ? 13.986 -4.091 2.425 1.00 0.65 33 GLU A CA 16
ATOM 17144 C C . GLU A 1 19 ? 15.396 -4.555 2.767 1.00 0.98 33 GLU A C 16
ATOM 17145 O O . GLU A 1 19 ? 15.623 -5.744 3.003 1.00 1.39 33 GLU A O 16
ATOM 17157 N N . GLY A 1 20 ? 16.341 -3.622 2.786 1.00 1.02 34 GLY A N 16
ATOM 17158 C CA . GLY A 1 20 ? 17.691 -3.936 3.212 1.00 1.52 34 GLY A CA 16
ATOM 17159 C C . GLY A 1 20 ? 18.536 -4.528 2.105 1.00 1.29 34 GLY A C 16
ATOM 17160 O O . GLY A 1 20 ? 19.509 -3.910 1.659 1.00 1.69 34 GLY A O 16
ATOM 17164 N N . GLY A 1 21 ? 18.179 -5.733 1.675 1.00 1.53 35 GLY A N 16
ATOM 17165 C CA . GLY A 1 21 ? 18.925 -6.403 0.630 1.00 1.64 35 GLY A CA 16
ATOM 17166 C C . GLY A 1 21 ? 20.361 -6.683 1.033 1.00 1.92 35 GLY A C 16
ATOM 17167 O O . GLY A 1 21 ? 20.671 -6.760 2.224 1.00 2.13 35 GLY A O 16
ATOM 17171 N N . PRO A 1 22 ? 21.257 -6.858 0.052 1.00 2.06 36 PRO A N 16
ATOM 17172 C CA . PRO A 1 22 ? 22.688 -7.048 0.302 1.00 2.40 36 PRO A CA 16
ATOM 17173 C C . PRO A 1 22 ? 23.287 -5.905 1.123 1.00 2.43 36 PRO A C 16
ATOM 17174 O O . PRO A 1 22 ? 23.820 -6.123 2.212 1.00 3.00 36 PRO A O 16
ATOM 17185 N N . ALA A 1 23 ? 23.177 -4.691 0.594 1.00 2.18 37 ALA A N 16
ATOM 17186 C CA . ALA A 1 23 ? 23.721 -3.498 1.240 1.00 2.20 37 ALA A CA 16
ATOM 17187 C C . ALA A 1 23 ? 23.334 -2.261 0.446 1.00 1.91 37 ALA A C 16
ATOM 17188 O O . ALA A 1 23 ? 22.809 -1.289 0.987 1.00 1.86 37 ALA A O 16
ATOM 17195 N N . HIS A 1 24 ? 23.578 -2.328 -0.856 1.00 1.80 38 HIS A N 16
ATOM 17196 C CA . HIS A 1 24 ? 23.260 -1.231 -1.773 1.00 1.61 38 HIS A CA 16
ATOM 17197 C C . HIS A 1 24 ? 21.775 -1.210 -2.127 1.00 1.37 38 HIS A C 16
ATOM 17198 O O . HIS A 1 24 ? 21.375 -0.609 -3.119 1.00 1.39 38 HIS A O 16
ATOM 17213 N N . ALA A 1 25 ? 20.966 -1.876 -1.323 1.00 1.26 39 ALA A N 16
ATOM 17214 C CA . ALA A 1 25 ? 19.546 -1.982 -1.600 1.00 1.12 39 ALA A CA 16
ATOM 17215 C C . ALA A 1 25 ? 18.729 -1.448 -0.434 1.00 0.93 39 ALA A C 16
ATOM 17216 O O . ALA A 1 25 ? 17.799 -2.096 0.040 1.00 1.07 39 ALA A O 16
ATOM 17223 N N . LYS A 1 26 ? 19.082 -0.254 0.024 1.00 0.78 40 LYS A N 16
ATOM 17224 C CA . LYS A 1 26 ? 18.381 0.360 1.138 1.00 0.61 40 LYS A CA 16
ATOM 17225 C C . LYS A 1 26 ? 17.193 1.162 0.625 1.00 0.43 40 LYS A C 16
ATOM 17226 O O . LYS A 1 26 ? 16.630 1.998 1.333 1.00 0.39 40 LYS A O 16
ATOM 17245 N N . ARG A 1 27 ? 16.838 0.928 -0.625 1.00 0.39 41 ARG A N 16
ATOM 17246 C CA . ARG A 1 27 ? 15.571 1.402 -1.133 1.00 0.33 41 ARG A CA 16
ATOM 17247 C C . ARG A 1 27 ? 14.537 0.352 -0.798 1.00 0.28 41 ARG A C 16
ATOM 17248 O O . ARG A 1 27 ? 14.754 -0.838 -1.030 1.00 0.36 41 ARG A O 16
ATOM 17269 N N . PHE A 1 28 ? 13.422 0.780 -0.266 1.00 0.23 42 PHE A N 16
ATOM 17270 C CA . PHE A 1 28 ? 12.445 -0.152 0.236 1.00 0.24 42 PHE A CA 16
ATOM 17271 C C . PHE A 1 28 ? 11.240 -0.164 -0.670 1.00 0.19 42 PHE A C 16
ATOM 17272 O O . PHE A 1 28 ? 10.703 0.883 -1.034 1.00 0.20 42 PHE A O 16
ATOM 17289 N N . THR A 1 29 ? 10.829 -1.357 -1.031 1.00 0.17 43 THR A N 16
ATOM 17290 C CA . THR A 1 29 ? 9.746 -1.550 -1.959 1.00 0.17 43 THR A CA 16
ATOM 17291 C C . THR A 1 29 ? 8.661 -2.334 -1.251 1.00 0.17 43 THR A C 16
ATOM 17292 O O . THR A 1 29 ? 8.893 -3.459 -0.804 1.00 0.24 43 THR A O 16
ATOM 17303 N N . PHE A 1 30 ? 7.491 -1.747 -1.106 1.00 0.14 44 PHE A N 16
ATOM 17304 C CA . PHE A 1 30 ? 6.448 -2.341 -0.305 1.00 0.12 44 PHE A CA 16
ATOM 17305 C C . PHE A 1 30 ? 5.150 -2.374 -1.109 1.00 0.13 44 PHE A C 16
ATOM 17306 O O . PHE A 1 30 ? 4.955 -1.556 -2.008 1.00 0.16 44 PHE A O 16
ATOM 17323 N N . GLY A 1 31 ? 4.276 -3.317 -0.790 1.00 0.13 45 GLY A N 16
ATOM 17324 C CA . GLY A 1 31 ? 3.007 -3.417 -1.471 1.00 0.17 45 GLY A CA 16
ATOM 17325 C C . GLY A 1 31 ? 1.858 -3.457 -0.496 1.00 0.15 45 GLY A C 16
ATOM 17326 O O . GLY A 1 31 ? 1.924 -4.161 0.510 1.00 0.15 45 GLY A O 16
ATOM 17330 N N . VAL A 1 32 ? 0.789 -2.738 -0.798 1.00 0.15 46 VAL A N 16
ATOM 17331 C CA . VAL A 1 32 ? -0.349 -2.669 0.107 1.00 0.15 46 VAL A CA 16
ATOM 17332 C C . VAL A 1 32 ? -1.482 -3.494 -0.449 1.00 0.14 46 VAL A C 16
ATOM 17333 O O . VAL A 1 32 ? -1.570 -3.699 -1.660 1.00 0.19 46 VAL A O 16
ATOM 17346 N N . ARG A 1 33 ? -2.355 -3.955 0.417 1.00 0.15 47 ARG A N 16
ATOM 17347 C CA . ARG A 1 33 ? -3.554 -4.627 -0.007 1.00 0.18 47 ARG A CA 16
ATOM 17348 C C . ARG A 1 33 ? -4.665 -4.240 0.950 1.00 0.15 47 ARG A C 16
ATOM 17349 O O . ARG A 1 33 ? -4.428 -4.076 2.148 1.00 0.19 47 ARG A O 16
ATOM 17370 N N . VAL A 1 34 ? -5.851 -4.043 0.417 1.00 0.13 48 VAL A N 16
ATOM 17371 C CA . VAL A 1 34 ? -6.992 -3.644 1.225 1.00 0.13 48 VAL A CA 16
ATOM 17372 C C . VAL A 1 34 ? -8.069 -4.718 1.176 1.00 0.12 48 VAL A C 16
ATOM 17373 O O . VAL A 1 34 ? -8.163 -5.456 0.196 1.00 0.13 48 VAL A O 16
ATOM 17386 N N . ASN A 1 35 ? -8.876 -4.810 2.226 1.00 0.13 49 ASN A N 16
ATOM 17387 C CA . ASN A 1 35 ? -9.940 -5.797 2.269 1.00 0.15 49 ASN A CA 16
ATOM 17388 C C . ASN A 1 35 ? -11.243 -5.173 1.793 1.00 0.16 49 ASN A C 16
ATOM 17389 O O . ASN A 1 35 ? -12.069 -4.706 2.578 1.00 0.18 49 ASN A O 16
ATOM 17400 N N . THR A 1 36 ? -11.379 -5.163 0.488 1.00 0.17 50 THR A N 16
ATOM 17401 C CA . THR A 1 36 ? -12.569 -4.627 -0.145 1.00 0.21 50 THR A CA 16
ATOM 17402 C C . THR A 1 36 ? -13.740 -5.553 0.114 1.00 0.25 50 THR A C 16
ATOM 17403 O O . THR A 1 36 ? -13.731 -6.709 -0.285 1.00 0.33 50 THR A O 16
ATOM 17414 N N . SER A 1 37 ? -14.730 -5.047 0.832 1.00 0.25 51 SER A N 16
ATOM 17415 C CA . SER A 1 37 ? -15.939 -5.804 1.113 1.00 0.30 51 SER A CA 16
ATOM 17416 C C . SER A 1 37 ? -16.539 -6.345 -0.186 1.00 0.33 51 SER A C 16
ATOM 17417 O O . SER A 1 37 ? -17.200 -7.384 -0.196 1.00 0.42 51 SER A O 16
ATOM 17425 N N . ASP A 1 38 ? -16.287 -5.626 -1.272 1.00 0.33 52 ASP A N 16
ATOM 17426 C CA . ASP A 1 38 ? -16.717 -6.023 -2.604 1.00 0.41 52 ASP A CA 16
ATOM 17427 C C . ASP A 1 38 ? -16.074 -7.332 -3.068 1.00 0.31 52 ASP A C 16
ATOM 17428 O O . ASP A 1 38 ? -16.774 -8.280 -3.414 1.00 0.37 52 ASP A O 16
ATOM 17437 N N . ARG A 1 39 ? -14.743 -7.391 -3.077 1.00 0.28 53 ARG A N 16
ATOM 17438 C CA . ARG A 1 39 ? -14.042 -8.528 -3.680 1.00 0.28 53 ARG A CA 16
ATOM 17439 C C . ARG A 1 39 ? -13.107 -9.221 -2.688 1.00 0.24 53 ARG A C 16
ATOM 17440 O O . ARG A 1 39 ? -12.930 -10.441 -2.737 1.00 0.29 53 ARG A O 16
ATOM 17461 N N . GLY A 1 40 ? -12.524 -8.448 -1.786 1.00 0.18 54 GLY A N 16
ATOM 17462 C CA . GLY A 1 40 ? -11.582 -8.990 -0.834 1.00 0.19 54 GLY A CA 16
ATOM 17463 C C . GLY A 1 40 ? -10.235 -8.309 -0.908 1.00 0.17 54 GLY A C 16
ATOM 17464 O O . GLY A 1 40 ? -10.152 -7.120 -1.226 1.00 0.17 54 GLY A O 16
ATOM 17468 N N . TRP A 1 41 ? -9.190 -9.056 -0.588 1.00 0.18 55 TRP A N 16
ATOM 17469 C CA . TRP A 1 41 ? -7.831 -8.555 -0.709 1.00 0.18 55 TRP A CA 16
ATOM 17470 C C . TRP A 1 41 ? -7.564 -8.030 -2.116 1.00 0.19 55 TRP A C 16
ATOM 17471 O O . TRP A 1 41 ? -7.636 -8.776 -3.095 1.00 0.24 55 TRP A O 16
ATOM 17492 N N . THR A 1 42 ? -7.271 -6.743 -2.199 1.00 0.18 56 THR A N 16
ATOM 17493 C CA . THR A 1 42 ? -6.988 -6.094 -3.470 1.00 0.22 56 THR A CA 16
ATOM 17494 C C . THR A 1 42 ? -5.684 -6.595 -4.071 1.00 0.26 56 THR A C 16
ATOM 17495 O O . THR A 1 42 ? -4.915 -7.310 -3.417 1.00 0.36 56 THR A O 16
ATOM 17506 N N . ASP A 1 43 ? -5.437 -6.223 -5.317 1.00 0.30 57 ASP A N 16
ATOM 17507 C CA . ASP A 1 43 ? -4.160 -6.498 -5.946 1.00 0.34 57 ASP A CA 16
ATOM 17508 C C . ASP A 1 43 ? -3.095 -5.711 -5.216 1.00 0.23 57 ASP A C 16
ATOM 17509 O O . ASP A 1 43 ? -3.233 -4.497 -5.033 1.00 0.35 57 ASP A O 16
ATOM 17518 N N . GLU A 1 44 ? -2.059 -6.401 -4.778 1.00 0.27 58 GLU A N 16
ATOM 17519 C CA . GLU A 1 44 ? -1.019 -5.784 -3.980 1.00 0.27 58 GLU A CA 16
ATOM 17520 C C . GLU A 1 44 ? -0.381 -4.636 -4.736 1.00 0.23 58 GLU A C 16
ATOM 17521 O O . GLU A 1 44 ? 0.260 -4.823 -5.772 1.00 0.28 58 GLU A O 16
ATOM 17533 N N . CYS A 1 45 ? -0.573 -3.452 -4.208 1.00 0.19 59 CYS A N 16
ATOM 17534 C CA . CYS A 1 45 ? -0.084 -2.248 -4.840 1.00 0.20 59 CYS A CA 16
ATOM 17535 C C . CYS A 1 45 ? 1.342 -1.985 -4.401 1.00 0.17 59 CYS A C 16
ATOM 17536 O O . CYS A 1 45 ? 1.585 -1.430 -3.329 1.00 0.17 59 CYS A O 16
ATOM 17544 N N . ILE A 1 46 ? 2.276 -2.408 -5.232 1.00 0.18 60 ILE A N 16
ATOM 17545 C CA . ILE A 1 46 ? 3.682 -2.215 -4.973 1.00 0.16 60 ILE A CA 16
ATOM 17546 C C . ILE A 1 46 ? 4.067 -0.778 -5.292 1.00 0.16 60 ILE A C 16
ATOM 17547 O O . ILE A 1 46 ? 3.895 -0.320 -6.425 1.00 0.18 60 ILE A O 16
ATOM 17563 N N . GLY A 1 47 ? 4.572 -0.074 -4.294 1.00 0.16 61 GLY A N 16
ATOM 17564 C CA . GLY A 1 47 ? 4.962 1.305 -4.485 1.00 0.20 61 GLY A CA 16
ATOM 17565 C C . GLY A 1 47 ? 6.331 1.430 -5.114 1.00 0.21 61 GLY A C 16
ATOM 17566 O O . GLY A 1 47 ? 6.878 0.457 -5.637 1.00 0.23 61 GLY A O 16
ATOM 17570 N N . GLU A 1 48 ? 6.886 2.622 -5.060 1.00 0.27 62 GLU A N 16
ATOM 17571 C CA . GLU A 1 48 ? 8.197 2.878 -5.621 1.00 0.31 62 GLU A CA 16
ATOM 17572 C C . GLU A 1 48 ? 9.252 2.692 -4.538 1.00 0.25 62 GLU A C 16
ATOM 17573 O O . GLU A 1 48 ? 9.005 3.010 -3.378 1.00 0.29 62 GLU A O 16
ATOM 17585 N N . PRO A 1 49 ? 10.419 2.128 -4.893 1.00 0.24 63 PRO A N 16
ATOM 17586 C CA . PRO A 1 49 ? 11.524 1.933 -3.949 1.00 0.24 63 PRO A CA 16
ATOM 17587 C C . PRO A 1 49 ? 11.938 3.240 -3.277 1.00 0.21 63 PRO A C 16
ATOM 17588 O O . PRO A 1 49 ? 12.437 4.155 -3.933 1.00 0.24 63 PRO A O 16
ATOM 17599 N N . MET A 1 50 ? 11.735 3.316 -1.971 1.00 0.19 64 MET A N 16
ATOM 17600 C CA . MET A 1 50 ? 11.971 4.547 -1.222 1.00 0.20 64 MET A CA 16
ATOM 17601 C C . MET A 1 50 ? 13.050 4.318 -0.174 1.00 0.21 64 MET A C 16
ATOM 17602 O O . MET A 1 50 ? 13.056 3.285 0.484 1.00 0.26 64 MET A O 16
ATOM 17616 N N . PRO A 1 51 ? 13.966 5.277 0.011 1.00 0.23 65 PRO A N 16
ATOM 17617 C CA . PRO A 1 51 ? 15.109 5.117 0.923 1.00 0.26 65 PRO A CA 16
ATOM 17618 C C . PRO A 1 51 ? 14.738 5.229 2.407 1.00 0.25 65 PRO A C 16
ATOM 17619 O O . PRO A 1 51 ? 15.621 5.317 3.264 1.00 0.27 65 PRO A O 16
ATOM 17630 N N . SER A 1 52 ? 13.444 5.213 2.709 1.00 0.23 66 SER A N 16
ATOM 17631 C CA . SER A 1 52 ? 12.964 5.305 4.083 1.00 0.24 66 SER A CA 16
ATOM 17632 C C . SER A 1 52 ? 11.605 4.606 4.193 1.00 0.22 66 SER A C 16
ATOM 17633 O O . SER A 1 52 ? 10.748 4.752 3.320 1.00 0.20 66 SER A O 16
ATOM 17641 N N . VAL A 1 53 ? 11.429 3.846 5.273 1.00 0.25 67 VAL A N 16
ATOM 17642 C CA . VAL A 1 53 ? 10.280 2.946 5.419 1.00 0.26 67 VAL A CA 16
ATOM 17643 C C . VAL A 1 53 ? 8.947 3.685 5.515 1.00 0.25 67 VAL A C 16
ATOM 17644 O O . VAL A 1 53 ? 7.919 3.172 5.070 1.00 0.29 67 VAL A O 16
ATOM 17657 N N . LYS A 1 54 ? 8.956 4.881 6.090 1.00 0.29 68 LYS A N 16
ATOM 17658 C CA . LYS A 1 54 ? 7.724 5.640 6.273 1.00 0.32 68 LYS A CA 16
ATOM 17659 C C . LYS A 1 54 ? 7.179 6.137 4.941 1.00 0.30 68 LYS A C 16
ATOM 17660 O O . LYS A 1 54 ? 5.977 6.058 4.683 1.00 0.33 68 LYS A O 16
ATOM 17679 N N . LYS A 1 55 ? 8.069 6.626 4.085 1.00 0.29 69 LYS A N 16
ATOM 17680 C CA . LYS A 1 55 ? 7.661 7.158 2.793 1.00 0.32 69 LYS A CA 16
ATOM 17681 C C . LYS A 1 55 ? 7.449 6.028 1.794 1.00 0.24 69 LYS A C 16
ATOM 17682 O O . LYS A 1 55 ? 6.793 6.209 0.770 1.00 0.24 69 LYS A O 16
ATOM 17701 N N . ALA A 1 56 ? 8.017 4.860 2.093 1.00 0.21 70 ALA A N 16
ATOM 17702 C CA . ALA A 1 56 ? 7.764 3.665 1.301 1.00 0.19 70 ALA A CA 16
ATOM 17703 C C . ALA A 1 56 ? 6.279 3.333 1.306 1.00 0.16 70 ALA A C 16
ATOM 17704 O O . ALA A 1 56 ? 5.646 3.260 0.249 1.00 0.17 70 ALA A O 16
ATOM 17711 N N . LYS A 1 57 ? 5.722 3.134 2.504 1.00 0.15 71 LYS A N 16
ATOM 17712 C CA . LYS A 1 57 ? 4.294 2.897 2.667 1.00 0.17 71 LYS A CA 16
ATOM 17713 C C . LYS A 1 57 ? 3.485 4.037 2.059 1.00 0.16 71 LYS A C 16
ATOM 17714 O O . LYS A 1 57 ? 2.507 3.802 1.349 1.00 0.17 71 LYS A O 16
ATOM 17733 N N . ASP A 1 58 ? 3.906 5.265 2.346 1.00 0.19 72 ASP A N 16
ATOM 17734 C CA . ASP A 1 58 ? 3.285 6.461 1.770 1.00 0.24 72 ASP A CA 16
ATOM 17735 C C . ASP A 1 58 ? 3.147 6.354 0.253 1.00 0.22 72 ASP A C 16
ATOM 17736 O O . ASP A 1 58 ? 2.065 6.578 -0.292 1.00 0.23 72 ASP A O 16
ATOM 17745 N N . SER A 1 59 ? 4.238 6.000 -0.417 1.00 0.21 73 SER A N 16
ATOM 17746 C CA . SER A 1 59 ? 4.261 5.896 -1.870 1.00 0.24 73 SER A CA 16
ATOM 17747 C C . SER A 1 59 ? 3.232 4.885 -2.379 1.00 0.20 73 SER A C 16
ATOM 17748 O O . SER A 1 59 ? 2.462 5.176 -3.296 1.00 0.24 73 SER A O 16
ATOM 17756 N N . ALA A 1 60 ? 3.204 3.709 -1.769 1.00 0.16 74 ALA A N 16
ATOM 17757 C CA . ALA A 1 60 ? 2.301 2.653 -2.210 1.00 0.17 74 ALA A CA 16
ATOM 17758 C C . ALA A 1 60 ? 0.843 3.029 -1.938 1.00 0.16 74 ALA A C 16
ATOM 17759 O O . ALA A 1 60 ? -0.052 2.726 -2.726 1.00 0.17 74 ALA A O 16
ATOM 17766 N N . ALA A 1 61 ? 0.624 3.695 -0.810 1.00 0.18 75 ALA A N 16
ATOM 17767 C CA . ALA A 1 61 ? -0.705 4.160 -0.419 1.00 0.21 75 ALA A CA 16
ATOM 17768 C C . ALA A 1 61 ? -1.287 5.130 -1.443 1.00 0.21 75 ALA A C 16
ATOM 17769 O O . ALA A 1 61 ? -2.499 5.187 -1.613 1.00 0.24 75 ALA A O 16
ATOM 17776 N N . VAL A 1 62 ? -0.436 5.887 -2.140 1.00 0.21 76 VAL A N 16
ATOM 17777 C CA . VAL A 1 62 ? -0.903 6.800 -3.181 1.00 0.25 76 VAL A CA 16
ATOM 17778 C C . VAL A 1 62 ? -1.507 6.007 -4.337 1.00 0.20 76 VAL A C 16
ATOM 17779 O O . VAL A 1 62 ? -2.465 6.445 -4.978 1.00 0.21 76 VAL A O 16
ATOM 17792 N N . LEU A 1 63 ? -0.959 4.824 -4.575 1.00 0.19 77 LEU A N 16
ATOM 17793 C CA . LEU A 1 63 ? -1.472 3.933 -5.601 1.00 0.21 77 LEU A CA 16
ATOM 17794 C C . LEU A 1 63 ? -2.774 3.303 -5.123 1.00 0.22 77 LEU A C 16
ATOM 17795 O O . LEU A 1 63 ? -3.670 3.004 -5.914 1.00 0.28 77 LEU A O 16
ATOM 17811 N N . LEU A 1 64 ? -2.867 3.124 -3.810 1.00 0.22 78 LEU A N 16
ATOM 17812 C CA . LEU A 1 64 ? -4.074 2.630 -3.172 1.00 0.27 78 LEU A CA 16
ATOM 17813 C C . LEU A 1 64 ? -5.225 3.592 -3.409 1.00 0.27 78 LEU A C 16
ATOM 17814 O O . LEU A 1 64 ? -6.346 3.180 -3.700 1.00 0.29 78 LEU A O 16
ATOM 17830 N N . LEU A 1 65 ? -4.923 4.874 -3.282 1.00 0.30 79 LEU A N 16
ATOM 17831 C CA . LEU A 1 65 ? -5.906 5.923 -3.472 1.00 0.38 79 LEU A CA 16
ATOM 17832 C C . LEU A 1 65 ? -6.517 5.854 -4.866 1.00 0.34 79 LEU A C 16
ATOM 17833 O O . LEU A 1 65 ? -7.706 6.111 -5.043 1.00 0.37 79 LEU A O 16
ATOM 17849 N N . GLU A 1 66 ? -5.707 5.482 -5.850 1.00 0.30 80 GLU A N 16
ATOM 17850 C CA . GLU A 1 66 ? -6.174 5.362 -7.222 1.00 0.33 80 GLU A CA 16
ATOM 17851 C C . GLU A 1 66 ? -7.119 4.174 -7.356 1.00 0.27 80 GLU A C 16
ATOM 17852 O O . GLU A 1 66 ? -8.172 4.274 -7.976 1.00 0.30 80 GLU A O 16
ATOM 17864 N N . LEU A 1 67 ? -6.736 3.062 -6.743 1.00 0.23 81 LEU A N 16
ATOM 17865 C CA . LEU A 1 67 ? -7.526 1.839 -6.772 1.00 0.24 81 LEU A CA 16
ATOM 17866 C C . LEU A 1 67 ? -8.867 2.090 -6.090 1.00 0.25 81 LEU A C 16
ATOM 17867 O O . LEU A 1 67 ? -9.927 1.746 -6.613 1.00 0.32 81 LEU A O 16
ATOM 17883 N N . LEU A 1 68 ? -8.795 2.705 -4.919 1.00 0.28 82 LEU A N 16
ATOM 17884 C CA . LEU A 1 68 ? -9.967 3.053 -4.131 1.00 0.41 82 LEU A CA 16
ATOM 17885 C C . LEU A 1 68 ? -10.882 4.019 -4.878 1.00 0.46 82 LEU A C 16
ATOM 17886 O O . LEU A 1 68 ? -12.103 3.968 -4.726 1.00 0.63 82 LEU A O 16
ATOM 17902 N N . ASN A 1 69 ? -10.297 4.890 -5.690 1.00 0.45 83 ASN A N 16
ATOM 17903 C CA . ASN A 1 69 ? -11.076 5.842 -6.473 1.00 0.55 83 ASN A CA 16
ATOM 17904 C C . ASN A 1 69 ? -11.688 5.159 -7.696 1.00 0.53 83 ASN A C 16
ATOM 17905 O O . ASN A 1 69 ? -12.508 5.737 -8.409 1.00 0.59 83 ASN A O 16
ATOM 17916 N N . LYS A 1 70 ? -11.309 3.907 -7.913 1.00 0.50 84 LYS A N 16
ATOM 17917 C CA . LYS A 1 70 ? -11.790 3.144 -9.055 1.00 0.58 84 LYS A CA 16
ATOM 17918 C C . LYS A 1 70 ? -12.638 1.975 -8.584 1.00 1.18 84 LYS A C 16
ATOM 17919 O O . LYS A 1 70 ? -12.541 0.863 -9.106 1.00 1.86 84 LYS A O 16
ATOM 17938 N N . THR A 1 71 ? -13.446 2.235 -7.577 1.00 1.78 85 THR A N 16
ATOM 17939 C CA . THR A 1 71 ? -14.319 1.222 -7.017 1.00 2.69 85 THR A CA 16
ATOM 17940 C C . THR A 1 71 ? -15.705 1.281 -7.656 1.00 3.28 85 THR A C 16
ATOM 17941 O O . THR A 1 71 ? -16.545 2.091 -7.209 1.00 3.79 85 THR A O 16
ATOM 17953 N N . ASN A 1 1 ? -5.644 5.502 5.753 1.00 0.92 15 ASN A N 17
ATOM 17954 C CA . ASN A 1 1 ? -6.529 4.449 6.303 1.00 0.85 15 ASN A CA 17
ATOM 17955 C C . ASN A 1 1 ? -7.954 4.956 6.497 1.00 0.80 15 ASN A C 17
ATOM 17956 O O . ASN A 1 1 ? -8.888 4.160 6.592 1.00 0.75 15 ASN A O 17
ATOM 17969 N N . ASP A 1 2 ? -8.131 6.277 6.527 1.00 0.85 16 ASP A N 17
ATOM 17970 C CA . ASP A 1 2 ? -9.448 6.865 6.784 1.00 0.87 16 ASP A CA 17
ATOM 17971 C C . ASP A 1 2 ? -10.428 6.523 5.670 1.00 0.75 16 ASP A C 17
ATOM 17972 O O . ASP A 1 2 ? -11.605 6.267 5.924 1.00 0.74 16 ASP A O 17
ATOM 17981 N N . ILE A 1 3 ? -9.934 6.512 4.439 1.00 0.70 17 ILE A N 17
ATOM 17982 C CA . ILE A 1 3 ? -10.764 6.187 3.284 1.00 0.64 17 ILE A CA 17
ATOM 17983 C C . ILE A 1 3 ? -11.235 4.737 3.352 1.00 0.57 17 ILE A C 17
ATOM 17984 O O . ILE A 1 3 ? -12.386 4.432 3.037 1.00 0.57 17 ILE A O 17
ATOM 18000 N N . CYS A 1 4 ? -10.354 3.859 3.811 1.00 0.55 18 CYS A N 17
ATOM 18001 C CA . CYS A 1 4 ? -10.660 2.436 3.909 1.00 0.51 18 CYS A CA 17
ATOM 18002 C C . CYS A 1 4 ? -11.639 2.211 5.052 1.00 0.53 18 CYS A C 17
ATOM 18003 O O . CYS A 1 4 ? -12.601 1.450 4.939 1.00 0.51 18 CYS A O 17
ATOM 18011 N N . LEU A 1 5 ? -11.390 2.921 6.138 1.00 0.58 19 LEU A N 17
ATOM 18012 C CA . LEU A 1 5 ? -12.221 2.856 7.325 1.00 0.63 19 LEU A CA 17
ATOM 18013 C C . LEU A 1 5 ? -13.630 3.344 6.992 1.00 0.63 19 LEU A C 17
ATOM 18014 O O . LEU A 1 5 ? -14.628 2.742 7.394 1.00 0.63 19 LEU A O 17
ATOM 18030 N N . ARG A 1 6 ? -13.695 4.428 6.231 1.00 0.64 20 ARG A N 17
ATOM 18031 C CA . ARG A 1 6 ? -14.965 5.034 5.835 1.00 0.65 20 ARG A CA 17
ATOM 18032 C C . ARG A 1 6 ? -15.796 4.063 5.007 1.00 0.58 20 ARG A C 17
ATOM 18033 O O . ARG A 1 6 ? -17.021 4.051 5.088 1.00 0.60 20 ARG A O 17
ATOM 18054 N N . LYS A 1 7 ? -15.116 3.242 4.216 1.00 0.51 21 LYS A N 17
ATOM 18055 C CA . LYS A 1 7 ? -15.769 2.259 3.362 1.00 0.46 21 LYS A CA 17
ATOM 18056 C C . LYS A 1 7 ? -16.299 1.079 4.172 1.00 0.45 21 LYS A C 17
ATOM 18057 O O . LYS A 1 7 ? -16.832 0.118 3.614 1.00 0.44 21 LYS A O 17
ATOM 18076 N N . ASN A 1 8 ? -16.120 1.165 5.487 1.00 0.48 22 ASN A N 17
ATOM 18077 C CA . ASN A 1 8 ? -16.550 0.130 6.423 1.00 0.50 22 ASN A CA 17
ATOM 18078 C C . ASN A 1 8 ? -15.705 -1.127 6.225 1.00 0.42 22 ASN A C 17
ATOM 18079 O O . ASN A 1 8 ? -16.135 -2.251 6.489 1.00 0.49 22 ASN A O 17
ATOM 18090 N N . TRP A 1 9 ? -14.491 -0.915 5.743 1.00 0.35 23 TRP A N 17
ATOM 18091 C CA . TRP A 1 9 ? -13.521 -1.984 5.597 1.00 0.29 23 TRP A CA 17
ATOM 18092 C C . TRP A 1 9 ? -12.659 -2.050 6.855 1.00 0.34 23 TRP A C 17
ATOM 18093 O O . TRP A 1 9 ? -12.614 -1.088 7.624 1.00 0.40 23 TRP A O 17
ATOM 18114 N N . PRO A 1 10 ? -11.980 -3.178 7.100 1.00 0.34 24 PRO A N 17
ATOM 18115 C CA . PRO A 1 10 ? -11.024 -3.286 8.201 1.00 0.40 24 PRO A CA 17
ATOM 18116 C C . PRO A 1 10 ? -9.736 -2.520 7.901 1.00 0.39 24 PRO A C 17
ATOM 18117 O O . PRO A 1 10 ? -9.670 -1.755 6.935 1.00 0.41 24 PRO A O 17
ATOM 18128 N N . MET A 1 11 ? -8.715 -2.714 8.720 1.00 0.47 25 MET A N 17
ATOM 18129 C CA . MET A 1 11 ? -7.437 -2.065 8.493 1.00 0.47 25 MET A CA 17
ATOM 18130 C C . MET A 1 11 ? -6.685 -2.782 7.378 1.00 0.38 25 MET A C 17
ATOM 18131 O O . MET A 1 11 ? -6.605 -4.011 7.369 1.00 0.44 25 MET A O 17
ATOM 18145 N N . PRO A 1 12 ? -6.143 -2.026 6.410 1.00 0.32 26 PRO A N 17
ATOM 18146 C CA . PRO A 1 12 ? -5.414 -2.600 5.280 1.00 0.25 26 PRO A CA 17
ATOM 18147 C C . PRO A 1 12 ? -4.125 -3.289 5.714 1.00 0.23 26 PRO A C 17
ATOM 18148 O O . PRO A 1 12 ? -3.637 -3.094 6.828 1.00 0.27 26 PRO A O 17
ATOM 18159 N N . SER A 1 13 ? -3.585 -4.094 4.823 1.00 0.20 27 SER A N 17
ATOM 18160 C CA . SER A 1 13 ? -2.336 -4.786 5.079 1.00 0.20 27 SER A CA 17
ATOM 18161 C C . SER A 1 13 ? -1.170 -3.913 4.665 1.00 0.17 27 SER A C 17
ATOM 18162 O O . SER A 1 13 ? -1.228 -3.237 3.637 1.00 0.17 27 SER A O 17
ATOM 18170 N N . TYR A 1 14 ? -0.113 -3.941 5.453 1.00 0.17 28 TYR A N 17
ATOM 18171 C CA . TYR A 1 14 ? 1.062 -3.144 5.180 1.00 0.17 28 TYR A CA 17
ATOM 18172 C C . TYR A 1 14 ? 2.302 -3.961 5.520 1.00 0.20 28 TYR A C 17
ATOM 18173 O O . TYR A 1 14 ? 2.557 -4.243 6.691 1.00 0.25 28 TYR A O 17
ATOM 18191 N N . ARG A 1 15 ? 3.066 -4.351 4.507 1.00 0.23 29 ARG A N 17
ATOM 18192 C CA . ARG A 1 15 ? 4.218 -5.215 4.709 1.00 0.33 29 ARG A CA 17
ATOM 18193 C C . ARG A 1 15 ? 5.251 -4.979 3.614 1.00 0.24 29 ARG A C 17
ATOM 18194 O O . ARG A 1 15 ? 4.919 -4.997 2.428 1.00 0.22 29 ARG A O 17
ATOM 18215 N N . CYS A 1 16 ? 6.494 -4.744 4.011 1.00 0.31 30 CYS A N 17
ATOM 18216 C CA . CYS A 1 16 ? 7.567 -4.534 3.050 1.00 0.31 30 CYS A CA 17
ATOM 18217 C C . CYS A 1 16 ? 7.816 -5.804 2.243 1.00 0.27 30 CYS A C 17
ATOM 18218 O O . CYS A 1 16 ? 8.045 -6.875 2.804 1.00 0.30 30 CYS A O 17
ATOM 18226 N N . VAL A 1 17 ? 7.749 -5.682 0.922 1.00 0.26 31 VAL A N 17
ATOM 18227 C CA . VAL A 1 17 ? 7.953 -6.825 0.047 1.00 0.28 31 VAL A CA 17
ATOM 18228 C C . VAL A 1 17 ? 9.435 -7.066 -0.167 1.00 0.27 31 VAL A C 17
ATOM 18229 O O . VAL A 1 17 ? 9.883 -8.206 -0.294 1.00 0.32 31 VAL A O 17
ATOM 18242 N N . LYS A 1 18 ? 10.192 -5.982 -0.208 1.00 0.24 32 LYS A N 17
ATOM 18243 C CA . LYS A 1 18 ? 11.640 -6.061 -0.280 1.00 0.26 32 LYS A CA 17
ATOM 18244 C C . LYS A 1 18 ? 12.270 -4.993 0.606 1.00 0.31 32 LYS A C 17
ATOM 18245 O O . LYS A 1 18 ? 11.966 -3.803 0.472 1.00 0.31 32 LYS A O 17
ATOM 18264 N N . GLU A 1 19 ? 13.141 -5.421 1.508 1.00 0.52 33 GLU A N 17
ATOM 18265 C CA . GLU A 1 19 ? 13.884 -4.511 2.372 1.00 0.65 33 GLU A CA 17
ATOM 18266 C C . GLU A 1 19 ? 15.212 -5.150 2.759 1.00 0.98 33 GLU A C 17
ATOM 18267 O O . GLU A 1 19 ? 15.270 -6.354 3.021 1.00 1.39 33 GLU A O 17
ATOM 18279 N N . GLY A 1 20 ? 16.275 -4.360 2.785 1.00 1.02 34 GLY A N 17
ATOM 18280 C CA . GLY A 1 20 ? 17.566 -4.883 3.184 1.00 1.52 34 GLY A CA 17
ATOM 18281 C C . GLY A 1 20 ? 18.211 -5.721 2.101 1.00 1.29 34 GLY A C 17
ATOM 18282 O O . GLY A 1 20 ? 18.185 -5.356 0.928 1.00 1.69 34 GLY A O 17
ATOM 18286 N N . GLY A 1 21 ? 18.793 -6.846 2.485 1.00 1.53 35 GLY A N 17
ATOM 18287 C CA . GLY A 1 21 ? 19.471 -7.682 1.518 1.00 1.64 35 GLY A CA 17
ATOM 18288 C C . GLY A 1 21 ? 20.969 -7.694 1.730 1.00 1.92 35 GLY A C 17
ATOM 18289 O O . GLY A 1 21 ? 21.436 -7.736 2.869 1.00 2.13 35 GLY A O 17
ATOM 18293 N N . PRO A 1 22 ? 21.736 -7.665 0.635 1.00 2.06 36 PRO A N 17
ATOM 18294 C CA . PRO A 1 22 ? 23.203 -7.641 0.672 1.00 2.40 36 PRO A CA 17
ATOM 18295 C C . PRO A 1 22 ? 23.743 -6.510 1.548 1.00 2.43 36 PRO A C 17
ATOM 18296 O O . PRO A 1 22 ? 24.290 -6.756 2.624 1.00 3.00 36 PRO A O 17
ATOM 18307 N N . ALA A 1 23 ? 23.554 -5.273 1.088 1.00 2.18 37 ALA A N 17
ATOM 18308 C CA . ALA A 1 23 ? 23.987 -4.086 1.823 1.00 2.20 37 ALA A CA 17
ATOM 18309 C C . ALA A 1 23 ? 23.580 -2.819 1.079 1.00 1.91 37 ALA A C 17
ATOM 18310 O O . ALA A 1 23 ? 23.064 -1.873 1.675 1.00 1.86 37 ALA A O 17
ATOM 18317 N N . HIS A 1 24 ? 23.801 -2.818 -0.230 1.00 1.80 38 HIS A N 17
ATOM 18318 C CA . HIS A 1 24 ? 23.525 -1.644 -1.061 1.00 1.61 38 HIS A CA 17
ATOM 18319 C C . HIS A 1 24 ? 22.025 -1.413 -1.239 1.00 1.37 38 HIS A C 17
ATOM 18320 O O . HIS A 1 24 ? 21.588 -0.295 -1.505 1.00 1.39 38 HIS A O 17
ATOM 18335 N N . ALA A 1 25 ? 21.239 -2.465 -1.076 1.00 1.26 39 ALA A N 17
ATOM 18336 C CA . ALA A 1 25 ? 19.815 -2.405 -1.375 1.00 1.12 39 ALA A CA 17
ATOM 18337 C C . ALA A 1 25 ? 19.013 -1.947 -0.163 1.00 0.93 39 ALA A C 17
ATOM 18338 O O . ALA A 1 25 ? 18.117 -2.644 0.304 1.00 1.07 39 ALA A O 17
ATOM 18345 N N . LYS A 1 26 ? 19.336 -0.769 0.345 1.00 0.78 40 LYS A N 17
ATOM 18346 C CA . LYS A 1 26 ? 18.602 -0.215 1.471 1.00 0.61 40 LYS A CA 17
ATOM 18347 C C . LYS A 1 26 ? 17.463 0.665 0.970 1.00 0.43 40 LYS A C 17
ATOM 18348 O O . LYS A 1 26 ? 16.954 1.527 1.689 1.00 0.39 40 LYS A O 17
ATOM 18367 N N . ARG A 1 27 ? 17.103 0.473 -0.288 1.00 0.39 41 ARG A N 17
ATOM 18368 C CA . ARG A 1 27 ? 15.888 1.068 -0.807 1.00 0.33 41 ARG A CA 17
ATOM 18369 C C . ARG A 1 27 ? 14.758 0.141 -0.421 1.00 0.28 41 ARG A C 17
ATOM 18370 O O . ARG A 1 27 ? 14.913 -1.081 -0.462 1.00 0.36 41 ARG A O 17
ATOM 18391 N N . PHE A 1 28 ? 13.635 0.698 -0.037 1.00 0.23 42 PHE A N 17
ATOM 18392 C CA . PHE A 1 28 ? 12.563 -0.108 0.496 1.00 0.24 42 PHE A CA 17
ATOM 18393 C C . PHE A 1 28 ? 11.397 -0.135 -0.469 1.00 0.19 42 PHE A C 17
ATOM 18394 O O . PHE A 1 28 ? 10.950 0.904 -0.953 1.00 0.20 42 PHE A O 17
ATOM 18411 N N . THR A 1 29 ? 10.926 -1.333 -0.749 1.00 0.17 43 THR A N 17
ATOM 18412 C CA . THR A 1 29 ? 9.823 -1.536 -1.660 1.00 0.17 43 THR A CA 17
ATOM 18413 C C . THR A 1 29 ? 8.722 -2.264 -0.910 1.00 0.17 43 THR A C 17
ATOM 18414 O O . THR A 1 29 ? 8.973 -3.310 -0.309 1.00 0.24 43 THR A O 17
ATOM 18425 N N . PHE A 1 30 ? 7.519 -1.717 -0.900 1.00 0.14 44 PHE A N 17
ATOM 18426 C CA . PHE A 1 30 ? 6.437 -2.287 -0.124 1.00 0.12 44 PHE A CA 17
ATOM 18427 C C . PHE A 1 30 ? 5.166 -2.340 -0.977 1.00 0.13 44 PHE A C 17
ATOM 18428 O O . PHE A 1 30 ? 4.996 -1.524 -1.880 1.00 0.16 44 PHE A O 17
ATOM 18445 N N . GLY A 1 31 ? 4.287 -3.299 -0.694 1.00 0.13 45 GLY A N 17
ATOM 18446 C CA . GLY A 1 31 ? 3.040 -3.409 -1.428 1.00 0.17 45 GLY A CA 17
ATOM 18447 C C . GLY A 1 31 ? 1.841 -3.470 -0.500 1.00 0.15 45 GLY A C 17
ATOM 18448 O O . GLY A 1 31 ? 1.883 -4.154 0.524 1.00 0.15 45 GLY A O 17
ATOM 18452 N N . VAL A 1 32 ? 0.762 -2.784 -0.865 1.00 0.15 46 VAL A N 17
ATOM 18453 C CA . VAL A 1 32 ? -0.410 -2.676 0.004 1.00 0.15 46 VAL A CA 17
ATOM 18454 C C . VAL A 1 32 ? -1.541 -3.527 -0.541 1.00 0.14 46 VAL A C 17
ATOM 18455 O O . VAL A 1 32 ? -1.572 -3.833 -1.733 1.00 0.19 46 VAL A O 17
ATOM 18468 N N . ARG A 1 33 ? -2.470 -3.900 0.322 1.00 0.15 47 ARG A N 17
ATOM 18469 C CA . ARG A 1 33 ? -3.687 -4.558 -0.103 1.00 0.18 47 ARG A CA 17
ATOM 18470 C C . ARG A 1 33 ? -4.811 -4.170 0.852 1.00 0.15 47 ARG A C 17
ATOM 18471 O O . ARG A 1 33 ? -4.568 -3.926 2.037 1.00 0.19 47 ARG A O 17
ATOM 18492 N N . VAL A 1 34 ? -6.022 -4.084 0.332 1.00 0.13 48 VAL A N 17
ATOM 18493 C CA . VAL A 1 34 ? -7.179 -3.691 1.134 1.00 0.13 48 VAL A CA 17
ATOM 18494 C C . VAL A 1 34 ? -8.286 -4.742 1.042 1.00 0.12 48 VAL A C 17
ATOM 18495 O O . VAL A 1 34 ? -8.376 -5.471 0.055 1.00 0.13 48 VAL A O 17
ATOM 18508 N N . ASN A 1 35 ? -9.114 -4.824 2.079 1.00 0.13 49 ASN A N 17
ATOM 18509 C CA . ASN A 1 35 ? -10.198 -5.795 2.121 1.00 0.15 49 ASN A CA 17
ATOM 18510 C C . ASN A 1 35 ? -11.487 -5.168 1.603 1.00 0.16 49 ASN A C 17
ATOM 18511 O O . ASN A 1 35 ? -12.315 -4.675 2.362 1.00 0.18 49 ASN A O 17
ATOM 18522 N N . THR A 1 36 ? -11.618 -5.199 0.296 1.00 0.17 50 THR A N 17
ATOM 18523 C CA . THR A 1 36 ? -12.811 -4.681 -0.352 1.00 0.21 50 THR A CA 17
ATOM 18524 C C . THR A 1 36 ? -13.967 -5.636 -0.100 1.00 0.25 50 THR A C 17
ATOM 18525 O O . THR A 1 36 ? -13.993 -6.737 -0.617 1.00 0.33 50 THR A O 17
ATOM 18536 N N . SER A 1 37 ? -14.896 -5.213 0.741 1.00 0.25 51 SER A N 17
ATOM 18537 C CA . SER A 1 37 ? -16.013 -6.054 1.169 1.00 0.30 51 SER A CA 17
ATOM 18538 C C . SER A 1 37 ? -16.731 -6.711 -0.014 1.00 0.33 51 SER A C 17
ATOM 18539 O O . SER A 1 37 ? -17.304 -7.792 0.121 1.00 0.42 51 SER A O 17
ATOM 18547 N N . ASP A 1 38 ? -16.696 -6.063 -1.168 1.00 0.33 52 ASP A N 17
ATOM 18548 C CA . ASP A 1 38 ? -17.385 -6.567 -2.347 1.00 0.41 52 ASP A CA 17
ATOM 18549 C C . ASP A 1 38 ? -16.520 -7.521 -3.174 1.00 0.31 52 ASP A C 17
ATOM 18550 O O . ASP A 1 38 ? -17.044 -8.258 -4.011 1.00 0.37 52 ASP A O 17
ATOM 18559 N N . ARG A 1 39 ? -15.210 -7.535 -2.947 1.00 0.28 53 ARG A N 17
ATOM 18560 C CA . ARG A 1 39 ? -14.310 -8.361 -3.753 1.00 0.28 53 ARG A CA 17
ATOM 18561 C C . ARG A 1 39 ? -13.347 -9.159 -2.870 1.00 0.24 53 ARG A C 17
ATOM 18562 O O . ARG A 1 39 ? -13.192 -10.370 -3.033 1.00 0.29 53 ARG A O 17
ATOM 18583 N N . GLY A 1 40 ? -12.712 -8.468 -1.939 1.00 0.18 54 GLY A N 17
ATOM 18584 C CA . GLY A 1 40 ? -11.775 -9.088 -1.034 1.00 0.19 54 GLY A CA 17
ATOM 18585 C C . GLY A 1 40 ? -10.429 -8.407 -1.049 1.00 0.17 54 GLY A C 17
ATOM 18586 O O . GLY A 1 40 ? -10.336 -7.221 -1.372 1.00 0.17 54 GLY A O 17
ATOM 18590 N N . TRP A 1 41 ? -9.401 -9.139 -0.652 1.00 0.18 55 TRP A N 17
ATOM 18591 C CA . TRP A 1 41 ? -8.039 -8.644 -0.750 1.00 0.18 55 TRP A CA 17
ATOM 18592 C C . TRP A 1 41 ? -7.748 -8.149 -2.163 1.00 0.19 55 TRP A C 17
ATOM 18593 O O . TRP A 1 41 ? -7.821 -8.911 -3.130 1.00 0.24 55 TRP A O 17
ATOM 18614 N N . THR A 1 42 ? -7.450 -6.865 -2.267 1.00 0.18 56 THR A N 17
ATOM 18615 C CA . THR A 1 42 ? -7.152 -6.241 -3.544 1.00 0.22 56 THR A CA 17
ATOM 18616 C C . THR A 1 42 ? -5.816 -6.718 -4.094 1.00 0.26 56 THR A C 17
ATOM 18617 O O . THR A 1 42 ? -5.037 -7.373 -3.391 1.00 0.36 56 THR A O 17
ATOM 18628 N N . ASP A 1 43 ? -5.555 -6.389 -5.348 1.00 0.30 57 ASP A N 17
ATOM 18629 C CA . ASP A 1 43 ? -4.271 -6.685 -5.952 1.00 0.34 57 ASP A CA 17
ATOM 18630 C C . ASP A 1 43 ? -3.197 -5.859 -5.269 1.00 0.23 57 ASP A C 17
ATOM 18631 O O . ASP A 1 43 ? -3.313 -4.638 -5.145 1.00 0.35 57 ASP A O 17
ATOM 18640 N N . GLU A 1 44 ? -2.180 -6.546 -4.785 1.00 0.27 58 GLU A N 17
ATOM 18641 C CA . GLU A 1 44 ? -1.130 -5.919 -4.010 1.00 0.27 58 GLU A CA 17
ATOM 18642 C C . GLU A 1 44 ? -0.412 -4.856 -4.824 1.00 0.23 58 GLU A C 17
ATOM 18643 O O . GLU A 1 44 ? 0.192 -5.135 -5.862 1.00 0.28 58 GLU A O 17
ATOM 18655 N N . CYS A 1 45 ? -0.502 -3.635 -4.337 1.00 0.19 59 CYS A N 17
ATOM 18656 C CA . CYS A 1 45 ? 0.040 -2.483 -5.036 1.00 0.20 59 CYS A CA 17
ATOM 18657 C C . CYS A 1 45 ? 1.409 -2.113 -4.484 1.00 0.17 59 CYS A C 17
ATOM 18658 O O . CYS A 1 45 ? 1.518 -1.526 -3.407 1.00 0.17 59 CYS A O 17
ATOM 18666 N N . ILE A 1 46 ? 2.447 -2.490 -5.217 1.00 0.18 60 ILE A N 17
ATOM 18667 C CA . ILE A 1 46 ? 3.815 -2.179 -4.843 1.00 0.16 60 ILE A CA 17
ATOM 18668 C C . ILE A 1 46 ? 4.126 -0.714 -5.124 1.00 0.16 60 ILE A C 17
ATOM 18669 O O . ILE A 1 46 ? 3.895 -0.215 -6.226 1.00 0.18 60 ILE A O 17
ATOM 18685 N N . GLY A 1 47 ? 4.632 -0.032 -4.108 1.00 0.16 61 GLY A N 17
ATOM 18686 C CA . GLY A 1 47 ? 4.976 1.367 -4.239 1.00 0.20 61 GLY A CA 17
ATOM 18687 C C . GLY A 1 47 ? 6.362 1.585 -4.806 1.00 0.21 61 GLY A C 17
ATOM 18688 O O . GLY A 1 47 ? 6.956 0.682 -5.397 1.00 0.23 61 GLY A O 17
ATOM 18692 N N . GLU A 1 48 ? 6.879 2.783 -4.611 1.00 0.27 62 GLU A N 17
ATOM 18693 C CA . GLU A 1 48 ? 8.160 3.171 -5.170 1.00 0.31 62 GLU A CA 17
ATOM 18694 C C . GLU A 1 48 ? 9.286 2.886 -4.181 1.00 0.25 62 GLU A C 17
ATOM 18695 O O . GLU A 1 48 ? 9.173 3.212 -2.999 1.00 0.29 62 GLU A O 17
ATOM 18707 N N . PRO A 1 49 ? 10.371 2.240 -4.651 1.00 0.24 63 PRO A N 17
ATOM 18708 C CA . PRO A 1 49 ? 11.563 1.991 -3.833 1.00 0.24 63 PRO A CA 17
ATOM 18709 C C . PRO A 1 49 ? 12.083 3.274 -3.201 1.00 0.21 63 PRO A C 17
ATOM 18710 O O . PRO A 1 49 ? 12.630 4.141 -3.888 1.00 0.24 63 PRO A O 17
ATOM 18721 N N . MET A 1 50 ? 11.913 3.387 -1.897 1.00 0.19 64 MET A N 17
ATOM 18722 C CA . MET A 1 50 ? 12.198 4.623 -1.187 1.00 0.20 64 MET A CA 17
ATOM 18723 C C . MET A 1 50 ? 13.411 4.486 -0.281 1.00 0.21 64 MET A C 17
ATOM 18724 O O . MET A 1 50 ? 13.713 3.399 0.204 1.00 0.26 64 MET A O 17
ATOM 18738 N N . PRO A 1 51 ? 14.121 5.599 -0.044 1.00 0.23 65 PRO A N 17
ATOM 18739 C CA . PRO A 1 51 ? 15.279 5.629 0.850 1.00 0.26 65 PRO A CA 17
ATOM 18740 C C . PRO A 1 51 ? 14.892 5.745 2.325 1.00 0.25 65 PRO A C 17
ATOM 18741 O O . PRO A 1 51 ? 15.759 5.902 3.184 1.00 0.27 65 PRO A O 17
ATOM 18752 N N . SER A 1 52 ? 13.595 5.684 2.622 1.00 0.23 66 SER A N 17
ATOM 18753 C CA . SER A 1 52 ? 13.122 5.732 3.994 1.00 0.24 66 SER A CA 17
ATOM 18754 C C . SER A 1 52 ? 11.801 4.972 4.105 1.00 0.22 66 SER A C 17
ATOM 18755 O O . SER A 1 52 ? 10.966 5.019 3.198 1.00 0.20 66 SER A O 17
ATOM 18763 N N . VAL A 1 53 ? 11.636 4.270 5.227 1.00 0.25 67 VAL A N 17
ATOM 18764 C CA . VAL A 1 53 ? 10.481 3.397 5.452 1.00 0.26 67 VAL A CA 17
ATOM 18765 C C . VAL A 1 53 ? 9.176 4.188 5.449 1.00 0.25 67 VAL A C 17
ATOM 18766 O O . VAL A 1 53 ? 8.135 3.690 5.013 1.00 0.29 67 VAL A O 17
ATOM 18779 N N . LYS A 1 54 ? 9.238 5.423 5.927 1.00 0.29 68 LYS A N 17
ATOM 18780 C CA . LYS A 1 54 ? 8.080 6.278 5.994 1.00 0.32 68 LYS A CA 17
ATOM 18781 C C . LYS A 1 54 ? 7.600 6.637 4.589 1.00 0.30 68 LYS A C 17
ATOM 18782 O O . LYS A 1 54 ? 6.397 6.706 4.329 1.00 0.33 68 LYS A O 17
ATOM 18801 N N . LYS A 1 55 ? 8.552 6.834 3.677 1.00 0.29 69 LYS A N 17
ATOM 18802 C CA . LYS A 1 55 ? 8.245 7.171 2.293 1.00 0.32 69 LYS A CA 17
ATOM 18803 C C . LYS A 1 55 ? 7.727 5.947 1.554 1.00 0.24 69 LYS A C 17
ATOM 18804 O O . LYS A 1 55 ? 6.916 6.060 0.635 1.00 0.24 69 LYS A O 17
ATOM 18823 N N . ALA A 1 56 ? 8.216 4.779 1.960 1.00 0.21 70 ALA A N 17
ATOM 18824 C CA . ALA A 1 56 ? 7.825 3.522 1.335 1.00 0.19 70 ALA A CA 17
ATOM 18825 C C . ALA A 1 56 ? 6.318 3.323 1.409 1.00 0.16 70 ALA A C 17
ATOM 18826 O O . ALA A 1 56 ? 5.649 3.226 0.378 1.00 0.17 70 ALA A O 17
ATOM 18833 N N . LYS A 1 57 ? 5.788 3.264 2.635 1.00 0.15 71 LYS A N 17
ATOM 18834 C CA . LYS A 1 57 ? 4.353 3.142 2.865 1.00 0.17 71 LYS A CA 17
ATOM 18835 C C . LYS A 1 57 ? 3.583 4.205 2.089 1.00 0.16 71 LYS A C 17
ATOM 18836 O O . LYS A 1 57 ? 2.617 3.901 1.390 1.00 0.17 71 LYS A O 17
ATOM 18855 N N . ASP A 1 58 ? 4.034 5.449 2.229 1.00 0.19 72 ASP A N 17
ATOM 18856 C CA . ASP A 1 58 ? 3.418 6.595 1.559 1.00 0.24 72 ASP A CA 17
ATOM 18857 C C . ASP A 1 58 ? 3.257 6.378 0.055 1.00 0.22 72 ASP A C 17
ATOM 18858 O O . ASP A 1 58 ? 2.160 6.531 -0.478 1.00 0.23 72 ASP A O 17
ATOM 18867 N N . SER A 1 59 ? 4.338 6.006 -0.625 1.00 0.21 73 SER A N 17
ATOM 18868 C CA . SER A 1 59 ? 4.317 5.897 -2.081 1.00 0.24 73 SER A CA 17
ATOM 18869 C C . SER A 1 59 ? 3.323 4.836 -2.558 1.00 0.20 73 SER A C 17
ATOM 18870 O O . SER A 1 59 ? 2.609 5.043 -3.541 1.00 0.24 73 SER A O 17
ATOM 18878 N N . ALA A 1 60 ? 3.284 3.705 -1.863 1.00 0.16 74 ALA A N 17
ATOM 18879 C CA . ALA A 1 60 ? 2.377 2.625 -2.227 1.00 0.17 74 ALA A CA 17
ATOM 18880 C C . ALA A 1 60 ? 0.932 3.023 -1.948 1.00 0.16 74 ALA A C 17
ATOM 18881 O O . ALA A 1 60 ? 0.030 2.747 -2.739 1.00 0.17 74 ALA A O 17
ATOM 18888 N N . ALA A 1 61 ? 0.734 3.675 -0.806 1.00 0.18 75 ALA A N 17
ATOM 18889 C CA . ALA A 1 61 ? -0.571 4.192 -0.410 1.00 0.21 75 ALA A CA 17
ATOM 18890 C C . ALA A 1 61 ? -1.166 5.094 -1.493 1.00 0.21 75 ALA A C 17
ATOM 18891 O O . ALA A 1 61 ? -2.376 5.111 -1.690 1.00 0.24 75 ALA A O 17
ATOM 18898 N N . VAL A 1 62 ? -0.312 5.829 -2.212 1.00 0.21 76 VAL A N 17
ATOM 18899 C CA . VAL A 1 62 ? -0.767 6.720 -3.278 1.00 0.25 76 VAL A CA 17
ATOM 18900 C C . VAL A 1 62 ? -1.450 5.929 -4.393 1.00 0.20 76 VAL A C 17
ATOM 18901 O O . VAL A 1 62 ? -2.461 6.358 -4.945 1.00 0.21 76 VAL A O 17
ATOM 18914 N N . LEU A 1 63 ? -0.914 4.751 -4.688 1.00 0.19 77 LEU A N 17
ATOM 18915 C CA . LEU A 1 63 ? -1.475 3.899 -5.725 1.00 0.21 77 LEU A CA 17
ATOM 18916 C C . LEU A 1 63 ? -2.758 3.273 -5.211 1.00 0.22 77 LEU A C 17
ATOM 18917 O O . LEU A 1 63 ? -3.695 2.999 -5.963 1.00 0.28 77 LEU A O 17
ATOM 18933 N N . LEU A 1 64 ? -2.782 3.069 -3.906 1.00 0.22 78 LEU A N 17
ATOM 18934 C CA . LEU A 1 64 ? -3.927 2.514 -3.215 1.00 0.27 78 LEU A CA 17
ATOM 18935 C C . LEU A 1 64 ? -5.098 3.491 -3.260 1.00 0.27 78 LEU A C 17
ATOM 18936 O O . LEU A 1 64 ? -6.242 3.099 -3.494 1.00 0.29 78 LEU A O 17
ATOM 18952 N N . LEU A 1 65 ? -4.795 4.763 -3.038 1.00 0.30 79 LEU A N 17
ATOM 18953 C CA . LEU A 1 65 ? -5.795 5.819 -3.108 1.00 0.38 79 LEU A CA 17
ATOM 18954 C C . LEU A 1 65 ? -6.401 5.904 -4.502 1.00 0.34 79 LEU A C 17
ATOM 18955 O O . LEU A 1 65 ? -7.556 6.290 -4.661 1.00 0.37 79 LEU A O 17
ATOM 18971 N N . GLU A 1 66 ? -5.621 5.539 -5.507 1.00 0.30 80 GLU A N 17
ATOM 18972 C CA . GLU A 1 66 ? -6.113 5.527 -6.874 1.00 0.33 80 GLU A CA 17
ATOM 18973 C C . GLU A 1 66 ? -7.010 4.317 -7.097 1.00 0.27 80 GLU A C 17
ATOM 18974 O O . GLU A 1 66 ? -8.040 4.409 -7.755 1.00 0.30 80 GLU A O 17
ATOM 18986 N N . LEU A 1 67 ? -6.626 3.195 -6.506 1.00 0.23 81 LEU A N 17
ATOM 18987 C CA . LEU A 1 67 ? -7.408 1.967 -6.585 1.00 0.24 81 LEU A CA 17
ATOM 18988 C C . LEU A 1 67 ? -8.768 2.192 -5.927 1.00 0.25 81 LEU A C 17
ATOM 18989 O O . LEU A 1 67 ? -9.812 1.881 -6.503 1.00 0.32 81 LEU A O 17
ATOM 19005 N N . LEU A 1 68 ? -8.731 2.752 -4.723 1.00 0.28 82 LEU A N 17
ATOM 19006 C CA . LEU A 1 68 ? -9.930 3.094 -3.964 1.00 0.41 82 LEU A CA 17
ATOM 19007 C C . LEU A 1 68 ? -10.757 4.181 -4.650 1.00 0.46 82 LEU A C 17
ATOM 19008 O O . LEU A 1 68 ? -11.917 4.394 -4.305 1.00 0.63 82 LEU A O 17
ATOM 19024 N N . ASN A 1 69 ? -10.166 4.858 -5.619 1.00 0.45 83 ASN A N 17
ATOM 19025 C CA . ASN A 1 69 ? -10.872 5.895 -6.362 1.00 0.55 83 ASN A CA 17
ATOM 19026 C C . ASN A 1 69 ? -11.422 5.311 -7.659 1.00 0.53 83 ASN A C 17
ATOM 19027 O O . ASN A 1 69 ? -12.192 5.949 -8.380 1.00 0.59 83 ASN A O 17
ATOM 19038 N N . LYS A 1 70 ? -11.047 4.067 -7.924 1.00 0.50 84 LYS A N 17
ATOM 19039 C CA . LYS A 1 70 ? -11.477 3.363 -9.122 1.00 0.58 84 LYS A CA 17
ATOM 19040 C C . LYS A 1 70 ? -12.378 2.197 -8.748 1.00 1.18 84 LYS A C 17
ATOM 19041 O O . LYS A 1 70 ? -12.358 1.146 -9.387 1.00 1.86 84 LYS A O 17
ATOM 19060 N N . THR A 1 71 ? -13.153 2.394 -7.703 1.00 1.78 85 THR A N 17
ATOM 19061 C CA . THR A 1 71 ? -14.055 1.370 -7.210 1.00 2.69 85 THR A CA 17
ATOM 19062 C C . THR A 1 71 ? -15.161 2.011 -6.371 1.00 3.28 85 THR A C 17
ATOM 19063 O O . THR A 1 71 ? -14.847 2.695 -5.372 1.00 3.79 85 THR A O 17
ATOM 19075 N N . ASN A 1 1 ? -5.393 5.308 5.752 1.00 0.92 15 ASN A N 18
ATOM 19076 C CA . ASN A 1 1 ? -6.352 4.621 6.652 1.00 0.85 15 ASN A CA 18
ATOM 19077 C C . ASN A 1 1 ? -7.738 5.258 6.584 1.00 0.80 15 ASN A C 18
ATOM 19078 O O . ASN A 1 1 ? -8.730 4.594 6.874 1.00 0.75 15 ASN A O 18
ATOM 19091 N N . ASP A 1 2 ? -7.827 6.518 6.155 1.00 0.85 16 ASP A N 18
ATOM 19092 C CA . ASP A 1 2 ? -9.101 7.242 6.176 1.00 0.87 16 ASP A CA 18
ATOM 19093 C C . ASP A 1 2 ? -10.070 6.645 5.170 1.00 0.75 16 ASP A C 18
ATOM 19094 O O . ASP A 1 2 ? -11.228 6.377 5.491 1.00 0.74 16 ASP A O 18
ATOM 19103 N N . ILE A 1 3 ? -9.576 6.429 3.958 1.00 0.70 17 ILE A N 18
ATOM 19104 C CA . ILE A 1 3 ? -10.376 5.848 2.888 1.00 0.64 17 ILE A CA 18
ATOM 19105 C C . ILE A 1 3 ? -10.898 4.480 3.308 1.00 0.57 17 ILE A C 18
ATOM 19106 O O . ILE A 1 3 ? -12.067 4.152 3.118 1.00 0.57 17 ILE A O 18
ATOM 19122 N N . CYS A 1 4 ? -10.015 3.706 3.918 1.00 0.55 18 CYS A N 18
ATOM 19123 C CA . CYS A 1 4 ? -10.333 2.365 4.369 1.00 0.51 18 CYS A CA 18
ATOM 19124 C C . CYS A 1 4 ? -11.361 2.412 5.492 1.00 0.53 18 CYS A C 18
ATOM 19125 O O . CYS A 1 4 ? -12.326 1.647 5.511 1.00 0.51 18 CYS A O 18
ATOM 19133 N N . LEU A 1 5 ? -11.142 3.338 6.411 1.00 0.58 19 LEU A N 18
ATOM 19134 C CA . LEU A 1 5 ? -12.002 3.510 7.570 1.00 0.63 19 LEU A CA 18
ATOM 19135 C C . LEU A 1 5 ? -13.404 3.922 7.157 1.00 0.63 19 LEU A C 18
ATOM 19136 O O . LEU A 1 5 ? -14.388 3.305 7.560 1.00 0.63 19 LEU A O 18
ATOM 19152 N N . ARG A 1 6 ? -13.486 4.979 6.364 1.00 0.64 20 ARG A N 18
ATOM 19153 C CA . ARG A 1 6 ? -14.772 5.509 5.912 1.00 0.65 20 ARG A CA 18
ATOM 19154 C C . ARG A 1 6 ? -15.564 4.460 5.135 1.00 0.58 20 ARG A C 18
ATOM 19155 O O . ARG A 1 6 ? -16.791 4.399 5.230 1.00 0.60 20 ARG A O 18
ATOM 19176 N N . LYS A 1 7 ? -14.858 3.631 4.376 1.00 0.51 21 LYS A N 18
ATOM 19177 C CA . LYS A 1 7 ? -15.485 2.577 3.578 1.00 0.46 21 LYS A CA 18
ATOM 19178 C C . LYS A 1 7 ? -15.962 1.413 4.444 1.00 0.45 21 LYS A C 18
ATOM 19179 O O . LYS A 1 7 ? -16.532 0.440 3.946 1.00 0.44 21 LYS A O 18
ATOM 19198 N N . ASN A 1 8 ? -15.709 1.541 5.735 1.00 0.48 22 ASN A N 18
ATOM 19199 C CA . ASN A 1 8 ? -16.094 0.547 6.735 1.00 0.50 22 ASN A CA 18
ATOM 19200 C C . ASN A 1 8 ? -15.403 -0.788 6.461 1.00 0.42 22 ASN A C 18
ATOM 19201 O O . ASN A 1 8 ? -15.972 -1.866 6.643 1.00 0.49 22 ASN A O 18
ATOM 19212 N N . TRP A 1 9 ? -14.168 -0.705 6.008 1.00 0.35 23 TRP A N 18
ATOM 19213 C CA . TRP A 1 9 ? -13.340 -1.880 5.829 1.00 0.29 23 TRP A CA 18
ATOM 19214 C C . TRP A 1 9 ? -12.485 -2.078 7.072 1.00 0.34 23 TRP A C 18
ATOM 19215 O O . TRP A 1 9 ? -12.333 -1.155 7.874 1.00 0.40 23 TRP A O 18
ATOM 19236 N N . PRO A 1 10 ? -11.938 -3.281 7.271 1.00 0.34 24 PRO A N 18
ATOM 19237 C CA . PRO A 1 10 ? -10.950 -3.517 8.320 1.00 0.40 24 PRO A CA 18
ATOM 19238 C C . PRO A 1 10 ? -9.648 -2.791 7.999 1.00 0.39 24 PRO A C 18
ATOM 19239 O O . PRO A 1 10 ? -9.526 -2.161 6.947 1.00 0.41 24 PRO A O 18
ATOM 19250 N N . MET A 1 11 ? -8.671 -2.881 8.885 1.00 0.47 25 MET A N 18
ATOM 19251 C CA . MET A 1 11 ? -7.431 -2.156 8.705 1.00 0.47 25 MET A CA 18
ATOM 19252 C C . MET A 1 11 ? -6.549 -2.858 7.678 1.00 0.38 25 MET A C 18
ATOM 19253 O O . MET A 1 11 ? -6.240 -4.044 7.813 1.00 0.44 25 MET A O 18
ATOM 19267 N N . PRO A 1 12 ? -6.169 -2.124 6.616 1.00 0.32 26 PRO A N 18
ATOM 19268 C CA . PRO A 1 12 ? -5.377 -2.656 5.499 1.00 0.25 26 PRO A CA 18
ATOM 19269 C C . PRO A 1 12 ? -4.049 -3.277 5.920 1.00 0.23 26 PRO A C 18
ATOM 19270 O O . PRO A 1 12 ? -3.541 -3.038 7.016 1.00 0.27 26 PRO A O 18
ATOM 19281 N N . SER A 1 13 ? -3.490 -4.058 5.013 1.00 0.20 27 SER A N 18
ATOM 19282 C CA . SER A 1 13 ? -2.234 -4.747 5.245 1.00 0.20 27 SER A CA 18
ATOM 19283 C C . SER A 1 13 ? -1.064 -3.868 4.841 1.00 0.17 27 SER A C 18
ATOM 19284 O O . SER A 1 13 ? -1.138 -3.151 3.843 1.00 0.17 27 SER A O 18
ATOM 19292 N N . TYR A 1 14 ? 0.017 -3.950 5.597 1.00 0.17 28 TYR A N 18
ATOM 19293 C CA . TYR A 1 14 ? 1.210 -3.178 5.309 1.00 0.17 28 TYR A CA 18
ATOM 19294 C C . TYR A 1 14 ? 2.441 -4.018 5.637 1.00 0.20 28 TYR A C 18
ATOM 19295 O O . TYR A 1 14 ? 2.699 -4.311 6.805 1.00 0.25 28 TYR A O 18
ATOM 19313 N N . ARG A 1 15 ? 3.189 -4.418 4.611 1.00 0.23 29 ARG A N 18
ATOM 19314 C CA . ARG A 1 15 ? 4.351 -5.278 4.792 1.00 0.33 29 ARG A CA 18
ATOM 19315 C C . ARG A 1 15 ? 5.318 -5.084 3.627 1.00 0.24 29 ARG A C 18
ATOM 19316 O O . ARG A 1 15 ? 4.911 -5.125 2.465 1.00 0.22 29 ARG A O 18
ATOM 19337 N N . CYS A 1 16 ? 6.587 -4.855 3.936 1.00 0.31 30 CYS A N 18
ATOM 19338 C CA . CYS A 1 16 ? 7.579 -4.584 2.905 1.00 0.31 30 CYS A CA 18
ATOM 19339 C C . CYS A 1 16 ? 7.866 -5.829 2.076 1.00 0.27 30 CYS A C 18
ATOM 19340 O O . CYS A 1 16 ? 8.072 -6.918 2.611 1.00 0.30 30 CYS A O 18
ATOM 19348 N N . VAL A 1 17 ? 7.852 -5.658 0.762 1.00 0.26 31 VAL A N 18
ATOM 19349 C CA . VAL A 1 17 ? 8.102 -6.756 -0.156 1.00 0.28 31 VAL A CA 18
ATOM 19350 C C . VAL A 1 17 ? 9.600 -6.918 -0.378 1.00 0.27 31 VAL A C 18
ATOM 19351 O O . VAL A 1 17 ? 10.096 -8.028 -0.593 1.00 0.32 31 VAL A O 18
ATOM 19364 N N . LYS A 1 18 ? 10.320 -5.806 -0.317 1.00 0.24 32 LYS A N 18
ATOM 19365 C CA . LYS A 1 18 ? 11.758 -5.815 -0.511 1.00 0.26 32 LYS A CA 18
ATOM 19366 C C . LYS A 1 18 ? 12.437 -4.803 0.406 1.00 0.31 32 LYS A C 18
ATOM 19367 O O . LYS A 1 18 ? 12.067 -3.625 0.435 1.00 0.31 32 LYS A O 18
ATOM 19386 N N . GLU A 1 19 ? 13.417 -5.279 1.153 1.00 0.52 33 GLU A N 18
ATOM 19387 C CA . GLU A 1 19 ? 14.221 -4.438 2.029 1.00 0.65 33 GLU A CA 18
ATOM 19388 C C . GLU A 1 19 ? 15.624 -5.019 2.168 1.00 0.98 33 GLU A C 18
ATOM 19389 O O . GLU A 1 19 ? 15.785 -6.236 2.274 1.00 1.39 33 GLU A O 18
ATOM 19401 N N . GLY A 1 20 ? 16.633 -4.155 2.158 1.00 1.02 34 GLY A N 18
ATOM 19402 C CA . GLY A 1 20 ? 17.985 -4.591 2.448 1.00 1.52 34 GLY A CA 18
ATOM 19403 C C . GLY A 1 20 ? 18.695 -5.230 1.270 1.00 1.29 34 GLY A C 18
ATOM 19404 O O . GLY A 1 20 ? 18.077 -5.577 0.258 1.00 1.69 34 GLY A O 18
ATOM 19408 N N . GLY A 1 21 ? 20.004 -5.393 1.420 1.00 1.53 35 GLY A N 18
ATOM 19409 C CA . GLY A 1 21 ? 20.827 -5.965 0.378 1.00 1.64 35 GLY A CA 18
ATOM 19410 C C . GLY A 1 21 ? 22.293 -5.667 0.615 1.00 1.92 35 GLY A C 18
ATOM 19411 O O . GLY A 1 21 ? 22.709 -5.507 1.767 1.00 2.13 35 GLY A O 18
ATOM 19415 N N . PRO A 1 22 ? 23.099 -5.582 -0.455 1.00 2.06 36 PRO A N 18
ATOM 19416 C CA . PRO A 1 22 ? 24.530 -5.270 -0.359 1.00 2.40 36 PRO A CA 18
ATOM 19417 C C . PRO A 1 22 ? 24.788 -3.981 0.424 1.00 2.43 36 PRO A C 18
ATOM 19418 O O . PRO A 1 22 ? 25.316 -4.017 1.535 1.00 3.00 36 PRO A O 18
ATOM 19429 N N . ALA A 1 23 ? 24.400 -2.852 -0.160 1.00 2.18 37 ALA A N 18
ATOM 19430 C CA . ALA A 1 23 ? 24.508 -1.550 0.496 1.00 2.20 37 ALA A CA 18
ATOM 19431 C C . ALA A 1 23 ? 23.721 -0.517 -0.294 1.00 1.91 37 ALA A C 18
ATOM 19432 O O . ALA A 1 23 ? 23.060 0.352 0.272 1.00 1.86 37 ALA A O 18
ATOM 19439 N N . HIS A 1 24 ? 23.779 -0.642 -1.615 1.00 1.80 38 HIS A N 18
ATOM 19440 C CA . HIS A 1 24 ? 22.983 0.195 -2.510 1.00 1.61 38 HIS A CA 18
ATOM 19441 C C . HIS A 1 24 ? 21.539 -0.305 -2.583 1.00 1.37 38 HIS A C 18
ATOM 19442 O O . HIS A 1 24 ? 20.805 0.019 -3.513 1.00 1.39 38 HIS A O 18
ATOM 19457 N N . ALA A 1 25 ? 21.141 -1.098 -1.598 1.00 1.26 39 ALA A N 18
ATOM 19458 C CA . ALA A 1 25 ? 19.831 -1.725 -1.611 1.00 1.12 39 ALA A CA 18
ATOM 19459 C C . ALA A 1 25 ? 19.053 -1.426 -0.337 1.00 0.93 39 ALA A C 18
ATOM 19460 O O . ALA A 1 25 ? 18.232 -2.223 0.105 1.00 1.07 39 ALA A O 18
ATOM 19467 N N . LYS A 1 26 ? 19.317 -0.273 0.256 1.00 0.78 40 LYS A N 18
ATOM 19468 C CA . LYS A 1 26 ? 18.556 0.162 1.419 1.00 0.61 40 LYS A CA 18
ATOM 19469 C C . LYS A 1 26 ? 17.359 0.990 0.961 1.00 0.43 40 LYS A C 18
ATOM 19470 O O . LYS A 1 26 ? 16.790 1.778 1.717 1.00 0.39 40 LYS A O 18
ATOM 19489 N N . ARG A 1 27 ? 17.031 0.849 -0.312 1.00 0.39 41 ARG A N 18
ATOM 19490 C CA . ARG A 1 27 ? 15.786 1.382 -0.829 1.00 0.33 41 ARG A CA 18
ATOM 19491 C C . ARG A 1 27 ? 14.708 0.346 -0.582 1.00 0.28 41 ARG A C 18
ATOM 19492 O O . ARG A 1 27 ? 14.907 -0.842 -0.845 1.00 0.36 41 ARG A O 18
ATOM 19513 N N . PHE A 1 28 ? 13.571 0.793 -0.097 1.00 0.23 42 PHE A N 18
ATOM 19514 C CA . PHE A 1 28 ? 12.547 -0.123 0.363 1.00 0.24 42 PHE A CA 18
ATOM 19515 C C . PHE A 1 28 ? 11.365 -0.108 -0.581 1.00 0.19 42 PHE A C 18
ATOM 19516 O O . PHE A 1 28 ? 10.910 0.950 -1.009 1.00 0.20 42 PHE A O 18
ATOM 19533 N N . THR A 1 29 ? 10.888 -1.292 -0.910 1.00 0.17 43 THR A N 18
ATOM 19534 C CA . THR A 1 29 ? 9.777 -1.453 -1.822 1.00 0.17 43 THR A CA 18
ATOM 19535 C C . THR A 1 29 ? 8.685 -2.247 -1.123 1.00 0.17 43 THR A C 18
ATOM 19536 O O . THR A 1 29 ? 8.919 -3.373 -0.680 1.00 0.24 43 THR A O 18
ATOM 19547 N N . PHE A 1 30 ? 7.505 -1.670 -0.992 1.00 0.14 44 PHE A N 18
ATOM 19548 C CA . PHE A 1 30 ? 6.453 -2.274 -0.202 1.00 0.12 44 PHE A CA 18
ATOM 19549 C C . PHE A 1 30 ? 5.147 -2.280 -1.002 1.00 0.13 44 PHE A C 18
ATOM 19550 O O . PHE A 1 30 ? 4.961 -1.445 -1.883 1.00 0.16 44 PHE A O 18
ATOM 19567 N N . GLY A 1 31 ? 4.253 -3.216 -0.695 1.00 0.13 45 GLY A N 18
ATOM 19568 C CA . GLY A 1 31 ? 2.978 -3.284 -1.383 1.00 0.17 45 GLY A CA 18
ATOM 19569 C C . GLY A 1 31 ? 1.809 -3.335 -0.418 1.00 0.15 45 GLY A C 18
ATOM 19570 O O . GLY A 1 31 ? 1.871 -4.030 0.598 1.00 0.15 45 GLY A O 18
ATOM 19574 N N . VAL A 1 32 ? 0.727 -2.635 -0.745 1.00 0.15 46 VAL A N 18
ATOM 19575 C CA . VAL A 1 32 ? -0.428 -2.556 0.147 1.00 0.15 46 VAL A CA 18
ATOM 19576 C C . VAL A 1 32 ? -1.560 -3.390 -0.411 1.00 0.14 46 VAL A C 18
ATOM 19577 O O . VAL A 1 32 ? -1.637 -3.609 -1.621 1.00 0.19 46 VAL A O 18
ATOM 19590 N N . ARG A 1 33 ? -2.445 -3.844 0.457 1.00 0.15 47 ARG A N 18
ATOM 19591 C CA . ARG A 1 33 ? -3.639 -4.539 0.038 1.00 0.18 47 ARG A CA 18
ATOM 19592 C C . ARG A 1 33 ? -4.756 -4.181 1.012 1.00 0.15 47 ARG A C 18
ATOM 19593 O O . ARG A 1 33 ? -4.508 -4.004 2.209 1.00 0.19 47 ARG A O 18
ATOM 19614 N N . VAL A 1 34 ? -5.963 -4.031 0.501 1.00 0.13 48 VAL A N 18
ATOM 19615 C CA . VAL A 1 34 ? -7.104 -3.652 1.330 1.00 0.13 48 VAL A CA 18
ATOM 19616 C C . VAL A 1 34 ? -8.233 -4.665 1.184 1.00 0.12 48 VAL A C 18
ATOM 19617 O O . VAL A 1 34 ? -8.322 -5.359 0.174 1.00 0.13 48 VAL A O 18
ATOM 19630 N N . ASN A 1 35 ? -9.095 -4.743 2.191 1.00 0.13 49 ASN A N 18
ATOM 19631 C CA . ASN A 1 35 ? -10.233 -5.645 2.157 1.00 0.15 49 ASN A CA 18
ATOM 19632 C C . ASN A 1 35 ? -11.446 -4.923 1.586 1.00 0.16 49 ASN A C 18
ATOM 19633 O O . ASN A 1 35 ? -12.268 -4.373 2.309 1.00 0.18 49 ASN A O 18
ATOM 19644 N N . THR A 1 36 ? -11.507 -4.911 0.277 1.00 0.17 50 THR A N 18
ATOM 19645 C CA . THR A 1 36 ? -12.632 -4.297 -0.411 1.00 0.21 50 THR A CA 18
ATOM 19646 C C . THR A 1 36 ? -13.816 -5.241 -0.369 1.00 0.25 50 THR A C 18
ATOM 19647 O O . THR A 1 36 ? -13.857 -6.219 -1.093 1.00 0.33 50 THR A O 18
ATOM 19658 N N . SER A 1 37 ? -14.761 -4.930 0.513 1.00 0.25 51 SER A N 18
ATOM 19659 C CA . SER A 1 37 ? -15.884 -5.813 0.839 1.00 0.30 51 SER A CA 18
ATOM 19660 C C . SER A 1 37 ? -16.529 -6.448 -0.399 1.00 0.33 51 SER A C 18
ATOM 19661 O O . SER A 1 37 ? -16.975 -7.594 -0.346 1.00 0.42 51 SER A O 18
ATOM 19669 N N . ASP A 1 38 ? -16.573 -5.709 -1.501 1.00 0.33 52 ASP A N 18
ATOM 19670 C CA . ASP A 1 38 ? -17.186 -6.198 -2.735 1.00 0.41 52 ASP A CA 18
ATOM 19671 C C . ASP A 1 38 ? -16.395 -7.346 -3.380 1.00 0.31 52 ASP A C 18
ATOM 19672 O O . ASP A 1 38 ? -16.972 -8.177 -4.082 1.00 0.37 52 ASP A O 18
ATOM 19681 N N . ARG A 1 39 ? -15.088 -7.405 -3.146 1.00 0.28 53 ARG A N 18
ATOM 19682 C CA . ARG A 1 39 ? -14.241 -8.393 -3.816 1.00 0.28 53 ARG A CA 18
ATOM 19683 C C . ARG A 1 39 ? -13.323 -9.110 -2.823 1.00 0.24 53 ARG A C 18
ATOM 19684 O O . ARG A 1 39 ? -13.149 -10.327 -2.885 1.00 0.29 53 ARG A O 18
ATOM 19705 N N . GLY A 1 40 ? -12.755 -8.346 -1.903 1.00 0.18 54 GLY A N 18
ATOM 19706 C CA . GLY A 1 40 ? -11.826 -8.885 -0.939 1.00 0.19 54 GLY A CA 18
ATOM 19707 C C . GLY A 1 40 ? -10.485 -8.190 -0.994 1.00 0.17 54 GLY A C 18
ATOM 19708 O O . GLY A 1 40 ? -10.415 -6.999 -1.303 1.00 0.17 54 GLY A O 18
ATOM 19712 N N . TRP A 1 41 ? -9.437 -8.928 -0.659 1.00 0.18 55 TRP A N 18
ATOM 19713 C CA . TRP A 1 41 ? -8.076 -8.419 -0.770 1.00 0.18 55 TRP A CA 18
ATOM 19714 C C . TRP A 1 41 ? -7.810 -7.842 -2.160 1.00 0.19 55 TRP A C 18
ATOM 19715 O O . TRP A 1 41 ? -7.928 -8.539 -3.171 1.00 0.24 55 TRP A O 18
ATOM 19736 N N . THR A 1 42 ? -7.472 -6.563 -2.196 1.00 0.18 56 THR A N 18
ATOM 19737 C CA . THR A 1 42 ? -7.118 -5.894 -3.436 1.00 0.22 56 THR A CA 18
ATOM 19738 C C . THR A 1 42 ? -5.798 -6.429 -3.967 1.00 0.26 56 THR A C 18
ATOM 19739 O O . THR A 1 42 ? -4.994 -6.975 -3.204 1.00 0.36 56 THR A O 18
ATOM 19750 N N . ASP A 1 43 ? -5.575 -6.287 -5.267 1.00 0.30 57 ASP A N 18
ATOM 19751 C CA . ASP A 1 43 ? -4.289 -6.647 -5.839 1.00 0.34 57 ASP A CA 18
ATOM 19752 C C . ASP A 1 43 ? -3.214 -5.774 -5.218 1.00 0.23 57 ASP A C 18
ATOM 19753 O O . ASP A 1 43 ? -3.311 -4.543 -5.215 1.00 0.35 57 ASP A O 18
ATOM 19762 N N . GLU A 1 44 ? -2.213 -6.430 -4.659 1.00 0.27 58 GLU A N 18
ATOM 19763 C CA . GLU A 1 44 ? -1.209 -5.767 -3.849 1.00 0.27 58 GLU A CA 18
ATOM 19764 C C . GLU A 1 44 ? -0.476 -4.700 -4.645 1.00 0.23 58 GLU A C 18
ATOM 19765 O O . GLU A 1 44 ? 0.179 -4.983 -5.647 1.00 0.28 58 GLU A O 18
ATOM 19777 N N . CYS A 1 45 ? -0.614 -3.475 -4.181 1.00 0.19 59 CYS A N 18
ATOM 19778 C CA . CYS A 1 45 ? -0.091 -2.312 -4.880 1.00 0.20 59 CYS A CA 18
ATOM 19779 C C . CYS A 1 45 ? 1.299 -1.964 -4.374 1.00 0.17 59 CYS A C 18
ATOM 19780 O O . CYS A 1 45 ? 1.453 -1.402 -3.289 1.00 0.17 59 CYS A O 18
ATOM 19788 N N . ILE A 1 46 ? 2.303 -2.326 -5.154 1.00 0.18 60 ILE A N 18
ATOM 19789 C CA . ILE A 1 46 ? 3.686 -2.055 -4.812 1.00 0.16 60 ILE A CA 18
ATOM 19790 C C . ILE A 1 46 ? 4.038 -0.599 -5.099 1.00 0.16 60 ILE A C 18
ATOM 19791 O O . ILE A 1 46 ? 3.785 -0.086 -6.189 1.00 0.18 60 ILE A O 18
ATOM 19807 N N . GLY A 1 47 ? 4.603 0.057 -4.100 1.00 0.16 61 GLY A N 18
ATOM 19808 C CA . GLY A 1 47 ? 5.034 1.428 -4.252 1.00 0.20 61 GLY A CA 18
ATOM 19809 C C . GLY A 1 47 ? 6.423 1.523 -4.842 1.00 0.21 61 GLY A C 18
ATOM 19810 O O . GLY A 1 47 ? 6.964 0.535 -5.337 1.00 0.23 61 GLY A O 18
ATOM 19814 N N . GLU A 1 48 ? 7.007 2.703 -4.788 1.00 0.27 62 GLU A N 18
ATOM 19815 C CA . GLU A 1 48 ? 8.334 2.912 -5.336 1.00 0.31 62 GLU A CA 18
ATOM 19816 C C . GLU A 1 48 ? 9.393 2.566 -4.301 1.00 0.25 62 GLU A C 18
ATOM 19817 O O . GLU A 1 48 ? 9.159 2.697 -3.101 1.00 0.29 62 GLU A O 18
ATOM 19829 N N . PRO A 1 49 ? 10.555 2.073 -4.753 1.00 0.24 63 PRO A N 18
ATOM 19830 C CA . PRO A 1 49 ? 11.722 1.892 -3.888 1.00 0.24 63 PRO A CA 18
ATOM 19831 C C . PRO A 1 49 ? 12.155 3.220 -3.281 1.00 0.21 63 PRO A C 18
ATOM 19832 O O . PRO A 1 49 ? 12.698 4.081 -3.975 1.00 0.24 63 PRO A O 18
ATOM 19843 N N . MET A 1 50 ? 11.909 3.377 -1.991 1.00 0.19 64 MET A N 18
ATOM 19844 C CA . MET A 1 50 ? 12.114 4.650 -1.315 1.00 0.20 64 MET A CA 18
ATOM 19845 C C . MET A 1 50 ? 13.227 4.523 -0.285 1.00 0.21 64 MET A C 18
ATOM 19846 O O . MET A 1 50 ? 13.410 3.459 0.301 1.00 0.26 64 MET A O 18
ATOM 19860 N N . PRO A 1 51 ? 13.977 5.604 -0.038 1.00 0.23 65 PRO A N 18
ATOM 19861 C CA . PRO A 1 51 ? 15.131 5.575 0.863 1.00 0.26 65 PRO A CA 18
ATOM 19862 C C . PRO A 1 51 ? 14.757 5.671 2.343 1.00 0.25 65 PRO A C 18
ATOM 19863 O O . PRO A 1 51 ? 15.631 5.822 3.198 1.00 0.27 65 PRO A O 18
ATOM 19874 N N . SER A 1 52 ? 13.467 5.589 2.651 1.00 0.23 66 SER A N 18
ATOM 19875 C CA . SER A 1 52 ? 12.995 5.650 4.030 1.00 0.24 66 SER A CA 18
ATOM 19876 C C . SER A 1 52 ? 11.660 4.911 4.142 1.00 0.22 66 SER A C 18
ATOM 19877 O O . SER A 1 52 ? 10.796 5.035 3.270 1.00 0.20 66 SER A O 18
ATOM 19885 N N . VAL A 1 53 ? 11.509 4.137 5.217 1.00 0.25 67 VAL A N 18
ATOM 19886 C CA . VAL A 1 53 ? 10.375 3.220 5.364 1.00 0.26 67 VAL A CA 18
ATOM 19887 C C . VAL A 1 53 ? 9.039 3.949 5.460 1.00 0.25 67 VAL A C 18
ATOM 19888 O O . VAL A 1 53 ? 8.013 3.409 5.056 1.00 0.29 67 VAL A O 18
ATOM 19901 N N . LYS A 1 54 ? 9.053 5.165 5.988 1.00 0.29 68 LYS A N 18
ATOM 19902 C CA . LYS A 1 54 ? 7.820 5.927 6.164 1.00 0.32 68 LYS A CA 18
ATOM 19903 C C . LYS A 1 54 ? 7.232 6.348 4.822 1.00 0.30 68 LYS A C 18
ATOM 19904 O O . LYS A 1 54 ? 6.028 6.240 4.597 1.00 0.33 68 LYS A O 18
ATOM 19923 N N . LYS A 1 55 ? 8.091 6.802 3.919 1.00 0.29 69 LYS A N 18
ATOM 19924 C CA . LYS A 1 55 ? 7.638 7.279 2.621 1.00 0.32 69 LYS A CA 18
ATOM 19925 C C . LYS A 1 55 ? 7.412 6.119 1.660 1.00 0.24 69 LYS A C 18
ATOM 19926 O O . LYS A 1 55 ? 6.733 6.277 0.642 1.00 0.24 69 LYS A O 18
ATOM 19945 N N . ALA A 1 56 ? 7.988 4.958 1.972 1.00 0.21 70 ALA A N 18
ATOM 19946 C CA . ALA A 1 56 ? 7.753 3.759 1.180 1.00 0.19 70 ALA A CA 18
ATOM 19947 C C . ALA A 1 56 ? 6.286 3.393 1.240 1.00 0.16 70 ALA A C 18
ATOM 19948 O O . ALA A 1 56 ? 5.636 3.195 0.212 1.00 0.17 70 ALA A O 18
ATOM 19955 N N . LYS A 1 57 ? 5.772 3.319 2.464 1.00 0.15 71 LYS A N 18
ATOM 19956 C CA . LYS A 1 57 ? 4.358 3.106 2.719 1.00 0.17 71 LYS A CA 18
ATOM 19957 C C . LYS A 1 57 ? 3.521 4.122 1.956 1.00 0.16 71 LYS A C 18
ATOM 19958 O O . LYS A 1 57 ? 2.599 3.759 1.230 1.00 0.17 71 LYS A O 18
ATOM 19977 N N . ASP A 1 58 ? 3.876 5.391 2.126 1.00 0.19 72 ASP A N 18
ATOM 19978 C CA . ASP A 1 58 ? 3.177 6.497 1.475 1.00 0.24 72 ASP A CA 18
ATOM 19979 C C . ASP A 1 58 ? 3.065 6.302 -0.036 1.00 0.22 72 ASP A C 18
ATOM 19980 O O . ASP A 1 58 ? 1.986 6.469 -0.604 1.00 0.23 72 ASP A O 18
ATOM 19989 N N . SER A 1 59 ? 4.165 5.933 -0.687 1.00 0.21 73 SER A N 18
ATOM 19990 C CA . SER A 1 59 ? 4.167 5.801 -2.139 1.00 0.24 73 SER A CA 18
ATOM 19991 C C . SER A 1 59 ? 3.251 4.666 -2.600 1.00 0.20 73 SER A C 18
ATOM 19992 O O . SER A 1 59 ? 2.560 4.789 -3.611 1.00 0.24 73 SER A O 18
ATOM 20000 N N . ALA A 1 60 ? 3.250 3.563 -1.865 1.00 0.16 74 ALA A N 18
ATOM 20001 C CA . ALA A 1 60 ? 2.384 2.444 -2.200 1.00 0.17 74 ALA A CA 18
ATOM 20002 C C . ALA A 1 60 ? 0.926 2.789 -1.909 1.00 0.16 74 ALA A C 18
ATOM 20003 O O . ALA A 1 60 ? 0.045 2.579 -2.744 1.00 0.17 74 ALA A O 18
ATOM 20010 N N . ALA A 1 61 ? 0.692 3.326 -0.715 1.00 0.18 75 ALA A N 18
ATOM 20011 C CA . ALA A 1 61 ? -0.637 3.739 -0.279 1.00 0.21 75 ALA A CA 18
ATOM 20012 C C . ALA A 1 61 ? -1.285 4.703 -1.270 1.00 0.21 75 ALA A C 18
ATOM 20013 O O . ALA A 1 61 ? -2.477 4.602 -1.542 1.00 0.24 75 ALA A O 18
ATOM 20020 N N . VAL A 1 62 ? -0.503 5.616 -1.840 1.00 0.21 76 VAL A N 18
ATOM 20021 C CA . VAL A 1 62 ? -1.048 6.625 -2.740 1.00 0.25 76 VAL A CA 18
ATOM 20022 C C . VAL A 1 62 ? -1.449 6.004 -4.080 1.00 0.20 76 VAL A C 18
ATOM 20023 O O . VAL A 1 62 ? -2.339 6.502 -4.769 1.00 0.21 76 VAL A O 18
ATOM 20036 N N . LEU A 1 63 ? -0.794 4.907 -4.436 1.00 0.19 77 LEU A N 18
ATOM 20037 C CA . LEU A 1 63 ? -1.158 4.144 -5.623 1.00 0.21 77 LEU A CA 18
ATOM 20038 C C . LEU A 1 63 ? -2.383 3.293 -5.321 1.00 0.22 77 LEU A C 18
ATOM 20039 O O . LEU A 1 63 ? -3.234 3.054 -6.176 1.00 0.28 77 LEU A O 18
ATOM 20055 N N . LEU A 1 64 ? -2.447 2.838 -4.083 1.00 0.22 78 LEU A N 18
ATOM 20056 C CA . LEU A 1 64 ? -3.584 2.091 -3.572 1.00 0.27 78 LEU A CA 18
ATOM 20057 C C . LEU A 1 64 ? -4.837 2.964 -3.549 1.00 0.27 78 LEU A C 18
ATOM 20058 O O . LEU A 1 64 ? -5.941 2.504 -3.837 1.00 0.29 78 LEU A O 18
ATOM 20074 N N . LEU A 1 65 ? -4.648 4.224 -3.193 1.00 0.30 79 LEU A N 18
ATOM 20075 C CA . LEU A 1 65 ? -5.735 5.195 -3.180 1.00 0.38 79 LEU A CA 18
ATOM 20076 C C . LEU A 1 65 ? -6.335 5.376 -4.571 1.00 0.34 79 LEU A C 18
ATOM 20077 O O . LEU A 1 65 ? -7.504 5.725 -4.707 1.00 0.37 79 LEU A O 18
ATOM 20093 N N . GLU A 1 66 ? -5.534 5.119 -5.596 1.00 0.30 80 GLU A N 18
ATOM 20094 C CA . GLU A 1 66 ? -6.012 5.159 -6.971 1.00 0.33 80 GLU A CA 18
ATOM 20095 C C . GLU A 1 66 ? -6.943 3.979 -7.234 1.00 0.27 80 GLU A C 18
ATOM 20096 O O . GLU A 1 66 ? -7.955 4.101 -7.918 1.00 0.30 80 GLU A O 18
ATOM 20108 N N . LEU A 1 67 ? -6.588 2.842 -6.654 1.00 0.23 81 LEU A N 18
ATOM 20109 C CA . LEU A 1 67 ? -7.382 1.628 -6.759 1.00 0.24 81 LEU A CA 18
ATOM 20110 C C . LEU A 1 67 ? -8.709 1.834 -6.039 1.00 0.25 81 LEU A C 18
ATOM 20111 O O . LEU A 1 67 ? -9.777 1.528 -6.566 1.00 0.32 81 LEU A O 18
ATOM 20127 N N . LEU A 1 68 ? -8.618 2.375 -4.831 1.00 0.28 82 LEU A N 18
ATOM 20128 C CA . LEU A 1 68 ? -9.781 2.663 -4.008 1.00 0.41 82 LEU A CA 18
ATOM 20129 C C . LEU A 1 68 ? -10.612 3.805 -4.586 1.00 0.46 82 LEU A C 18
ATOM 20130 O O . LEU A 1 68 ? -11.757 4.011 -4.190 1.00 0.63 82 LEU A O 18
ATOM 20146 N N . ASN A 1 69 ? -10.038 4.526 -5.539 1.00 0.45 83 ASN A N 18
ATOM 20147 C CA . ASN A 1 69 ? -10.750 5.590 -6.237 1.00 0.55 83 ASN A CA 18
ATOM 20148 C C . ASN A 1 69 ? -11.562 4.985 -7.381 1.00 0.53 83 ASN A C 18
ATOM 20149 O O . ASN A 1 69 ? -12.332 5.662 -8.065 1.00 0.59 83 ASN A O 18
ATOM 20160 N N . LYS A 1 70 ? -11.388 3.685 -7.561 1.00 0.50 84 LYS A N 18
ATOM 20161 C CA . LYS A 1 70 ? -12.087 2.940 -8.593 1.00 0.58 84 LYS A CA 18
ATOM 20162 C C . LYS A 1 70 ? -12.953 1.864 -7.951 1.00 1.18 84 LYS A C 18
ATOM 20163 O O . LYS A 1 70 ? -12.949 0.705 -8.369 1.00 1.86 84 LYS A O 18
ATOM 20182 N N . THR A 1 71 ? -13.676 2.250 -6.915 1.00 1.78 85 THR A N 18
ATOM 20183 C CA . THR A 1 71 ? -14.518 1.319 -6.184 1.00 2.69 85 THR A CA 18
ATOM 20184 C C . THR A 1 71 ? -15.994 1.642 -6.394 1.00 3.28 85 THR A C 18
ATOM 20185 O O . THR A 1 71 ? -16.621 1.022 -7.278 1.00 3.79 85 THR A O 18
ATOM 20197 N N . ASN A 1 1 ? -5.602 5.662 5.036 1.00 0.92 15 ASN A N 19
ATOM 20198 C CA . ASN A 1 1 ? -6.531 4.870 5.870 1.00 0.85 15 ASN A CA 19
ATOM 20199 C C . ASN A 1 1 ? -7.932 5.470 5.836 1.00 0.80 15 ASN A C 19
ATOM 20200 O O . ASN A 1 1 ? -8.914 4.784 6.115 1.00 0.75 15 ASN A O 19
ATOM 20213 N N . ASP A 1 2 ? -8.033 6.737 5.446 1.00 0.85 16 ASP A N 19
ATOM 20214 C CA . ASP A 1 2 ? -9.289 7.478 5.544 1.00 0.87 16 ASP A CA 19
ATOM 20215 C C . ASP A 1 2 ? -10.377 6.836 4.689 1.00 0.75 16 ASP A C 19
ATOM 20216 O O . ASP A 1 2 ? -11.508 6.649 5.138 1.00 0.74 16 ASP A O 19
ATOM 20225 N N . ILE A 1 3 ? -10.013 6.485 3.464 1.00 0.70 17 ILE A N 19
ATOM 20226 C CA . ILE A 1 3 ? -10.944 5.852 2.536 1.00 0.64 17 ILE A CA 19
ATOM 20227 C C . ILE A 1 3 ? -11.379 4.481 3.046 1.00 0.57 17 ILE A C 19
ATOM 20228 O O . ILE A 1 3 ? -12.571 4.182 3.107 1.00 0.57 17 ILE A O 19
ATOM 20244 N N . CYS A 1 4 ? -10.406 3.667 3.440 1.00 0.55 18 CYS A N 19
ATOM 20245 C CA . CYS A 1 4 ? -10.675 2.302 3.884 1.00 0.51 18 CYS A CA 19
ATOM 20246 C C . CYS A 1 4 ? -11.559 2.312 5.126 1.00 0.53 18 CYS A C 19
ATOM 20247 O O . CYS A 1 4 ? -12.483 1.506 5.265 1.00 0.51 18 CYS A O 19
ATOM 20255 N N . LEU A 1 5 ? -11.259 3.239 6.017 1.00 0.58 19 LEU A N 19
ATOM 20256 C CA . LEU A 1 5 ? -12.004 3.413 7.250 1.00 0.63 19 LEU A CA 19
ATOM 20257 C C . LEU A 1 5 ? -13.451 3.784 6.962 1.00 0.63 19 LEU A C 19
ATOM 20258 O O . LEU A 1 5 ? -14.384 3.159 7.473 1.00 0.63 19 LEU A O 19
ATOM 20274 N N . ARG A 1 6 ? -13.619 4.811 6.141 1.00 0.64 20 ARG A N 19
ATOM 20275 C CA . ARG A 1 6 ? -14.944 5.313 5.768 1.00 0.65 20 ARG A CA 19
ATOM 20276 C C . ARG A 1 6 ? -15.759 4.252 5.040 1.00 0.58 20 ARG A C 19
ATOM 20277 O O . ARG A 1 6 ? -16.984 4.204 5.155 1.00 0.60 20 ARG A O 19
ATOM 20298 N N . LYS A 1 7 ? -15.069 3.398 4.299 1.00 0.51 21 LYS A N 19
ATOM 20299 C CA . LYS A 1 7 ? -15.707 2.310 3.561 1.00 0.46 21 LYS A CA 19
ATOM 20300 C C . LYS A 1 7 ? -16.183 1.208 4.496 1.00 0.45 21 LYS A C 19
ATOM 20301 O O . LYS A 1 7 ? -16.779 0.220 4.065 1.00 0.44 21 LYS A O 19
ATOM 20320 N N . ASN A 1 8 ? -15.913 1.408 5.771 1.00 0.48 22 ASN A N 19
ATOM 20321 C CA . ASN A 1 8 ? -16.274 0.482 6.824 1.00 0.50 22 ASN A CA 19
ATOM 20322 C C . ASN A 1 8 ? -15.641 -0.887 6.616 1.00 0.42 22 ASN A C 19
ATOM 20323 O O . ASN A 1 8 ? -16.170 -1.909 7.062 1.00 0.49 22 ASN A O 19
ATOM 20334 N N . TRP A 1 9 ? -14.499 -0.898 5.947 1.00 0.35 23 TRP A N 19
ATOM 20335 C CA . TRP A 1 9 ? -13.723 -2.112 5.779 1.00 0.29 23 TRP A CA 19
ATOM 20336 C C . TRP A 1 9 ? -12.822 -2.303 6.991 1.00 0.34 23 TRP A C 19
ATOM 20337 O O . TRP A 1 9 ? -12.611 -1.365 7.764 1.00 0.40 23 TRP A O 19
ATOM 20358 N N . PRO A 1 10 ? -12.297 -3.517 7.193 1.00 0.34 24 PRO A N 19
ATOM 20359 C CA . PRO A 1 10 ? -11.270 -3.757 8.202 1.00 0.40 24 PRO A CA 19
ATOM 20360 C C . PRO A 1 10 ? -9.971 -3.049 7.820 1.00 0.39 24 PRO A C 19
ATOM 20361 O O . PRO A 1 10 ? -9.863 -2.488 6.730 1.00 0.41 24 PRO A O 19
ATOM 20372 N N . MET A 1 11 ? -8.983 -3.081 8.698 1.00 0.47 25 MET A N 19
ATOM 20373 C CA . MET A 1 11 ? -7.786 -2.277 8.515 1.00 0.47 25 MET A CA 19
ATOM 20374 C C . MET A 1 11 ? -6.833 -2.918 7.511 1.00 0.38 25 MET A C 19
ATOM 20375 O O . MET A 1 11 ? -6.554 -4.118 7.577 1.00 0.44 25 MET A O 19
ATOM 20389 N N . PRO A 1 12 ? -6.330 -2.108 6.564 1.00 0.32 26 PRO A N 19
ATOM 20390 C CA . PRO A 1 12 ? -5.444 -2.564 5.483 1.00 0.25 26 PRO A CA 19
ATOM 20391 C C . PRO A 1 12 ? -4.155 -3.215 5.976 1.00 0.23 26 PRO A C 19
ATOM 20392 O O . PRO A 1 12 ? -3.687 -2.958 7.085 1.00 0.27 26 PRO A O 19
ATOM 20403 N N . SER A 1 13 ? -3.589 -4.045 5.118 1.00 0.20 27 SER A N 19
ATOM 20404 C CA . SER A 1 13 ? -2.338 -4.728 5.404 1.00 0.20 27 SER A CA 19
ATOM 20405 C C . SER A 1 13 ? -1.161 -3.892 4.926 1.00 0.17 27 SER A C 19
ATOM 20406 O O . SER A 1 13 ? -1.243 -3.243 3.882 1.00 0.17 27 SER A O 19
ATOM 20414 N N . TYR A 1 14 ? -0.065 -3.928 5.668 1.00 0.17 28 TYR A N 19
ATOM 20415 C CA . TYR A 1 14 ? 1.132 -3.190 5.305 1.00 0.17 28 TYR A CA 19
ATOM 20416 C C . TYR A 1 14 ? 2.358 -4.040 5.636 1.00 0.20 28 TYR A C 19
ATOM 20417 O O . TYR A 1 14 ? 2.659 -4.259 6.806 1.00 0.25 28 TYR A O 19
ATOM 20435 N N . ARG A 1 15 ? 3.063 -4.528 4.614 1.00 0.23 29 ARG A N 19
ATOM 20436 C CA . ARG A 1 15 ? 4.204 -5.414 4.819 1.00 0.33 29 ARG A CA 19
ATOM 20437 C C . ARG A 1 15 ? 5.267 -5.167 3.753 1.00 0.24 29 ARG A C 19
ATOM 20438 O O . ARG A 1 15 ? 4.976 -5.225 2.556 1.00 0.22 29 ARG A O 19
ATOM 20459 N N . CYS A 1 16 ? 6.492 -4.898 4.188 1.00 0.31 30 CYS A N 19
ATOM 20460 C CA . CYS A 1 16 ? 7.593 -4.638 3.266 1.00 0.31 30 CYS A CA 19
ATOM 20461 C C . CYS A 1 16 ? 7.915 -5.879 2.445 1.00 0.27 30 CYS A C 19
ATOM 20462 O O . CYS A 1 16 ? 8.116 -6.962 2.994 1.00 0.30 30 CYS A O 19
ATOM 20470 N N . VAL A 1 17 ? 7.934 -5.724 1.126 1.00 0.26 31 VAL A N 19
ATOM 20471 C CA . VAL A 1 17 ? 8.264 -6.834 0.246 1.00 0.28 31 VAL A CA 19
ATOM 20472 C C . VAL A 1 17 ? 9.766 -6.927 0.029 1.00 0.27 31 VAL A C 19
ATOM 20473 O O . VAL A 1 17 ? 10.325 -8.021 -0.023 1.00 0.32 31 VAL A O 19
ATOM 20486 N N . LYS A 1 18 ? 10.416 -5.779 -0.093 1.00 0.24 32 LYS A N 19
ATOM 20487 C CA . LYS A 1 18 ? 11.863 -5.732 -0.261 1.00 0.26 32 LYS A CA 19
ATOM 20488 C C . LYS A 1 18 ? 12.462 -4.573 0.530 1.00 0.31 32 LYS A C 19
ATOM 20489 O O . LYS A 1 18 ? 11.988 -3.439 0.440 1.00 0.31 32 LYS A O 19
ATOM 20508 N N . GLU A 1 19 ? 13.494 -4.868 1.306 1.00 0.52 33 GLU A N 19
ATOM 20509 C CA . GLU A 1 19 ? 14.224 -3.840 2.040 1.00 0.65 33 GLU A CA 19
ATOM 20510 C C . GLU A 1 19 ? 15.695 -4.219 2.180 1.00 0.98 33 GLU A C 19
ATOM 20511 O O . GLU A 1 19 ? 16.035 -5.405 2.197 1.00 1.39 33 GLU A O 19
ATOM 20523 N N . GLY A 1 20 ? 16.564 -3.213 2.269 1.00 1.02 34 GLY A N 19
ATOM 20524 C CA . GLY A 1 20 ? 17.973 -3.463 2.499 1.00 1.52 34 GLY A CA 19
ATOM 20525 C C . GLY A 1 20 ? 18.658 -4.154 1.335 1.00 1.29 34 GLY A C 19
ATOM 20526 O O . GLY A 1 20 ? 18.102 -4.261 0.239 1.00 1.69 34 GLY A O 19
ATOM 20530 N N . GLY A 1 21 ? 19.866 -4.626 1.582 1.00 1.53 35 GLY A N 19
ATOM 20531 C CA . GLY A 1 21 ? 20.646 -5.274 0.551 1.00 1.64 35 GLY A CA 19
ATOM 20532 C C . GLY A 1 21 ? 22.119 -5.236 0.880 1.00 1.92 35 GLY A C 19
ATOM 20533 O O . GLY A 1 21 ? 22.484 -5.215 2.059 1.00 2.13 35 GLY A O 19
ATOM 20537 N N . PRO A 1 22 ? 22.987 -5.219 -0.141 1.00 2.06 36 PRO A N 19
ATOM 20538 C CA . PRO A 1 22 ? 24.441 -5.135 0.044 1.00 2.40 36 PRO A CA 19
ATOM 20539 C C . PRO A 1 22 ? 24.833 -3.969 0.947 1.00 2.43 36 PRO A C 19
ATOM 20540 O O . PRO A 1 22 ? 25.464 -4.158 1.990 1.00 3.00 36 PRO A O 19
ATOM 20551 N N . ALA A 1 23 ? 24.422 -2.771 0.546 1.00 2.18 37 ALA A N 19
ATOM 20552 C CA . ALA A 1 23 ? 24.654 -1.552 1.314 1.00 2.20 37 ALA A CA 19
ATOM 20553 C C . ALA A 1 23 ? 24.006 -0.378 0.603 1.00 1.91 37 ALA A C 19
ATOM 20554 O O . ALA A 1 23 ? 23.221 0.367 1.184 1.00 1.86 37 ALA A O 19
ATOM 20561 N N . HIS A 1 24 ? 24.313 -0.257 -0.683 1.00 1.80 38 HIS A N 19
ATOM 20562 C CA . HIS A 1 24 ? 23.783 0.820 -1.521 1.00 1.61 38 HIS A CA 19
ATOM 20563 C C . HIS A 1 24 ? 22.334 0.551 -1.940 1.00 1.37 38 HIS A C 19
ATOM 20564 O O . HIS A 1 24 ? 21.843 1.128 -2.908 1.00 1.39 38 HIS A O 19
ATOM 20579 N N . ALA A 1 25 ? 21.656 -0.327 -1.216 1.00 1.26 39 ALA A N 19
ATOM 20580 C CA . ALA A 1 25 ? 20.296 -0.713 -1.560 1.00 1.12 39 ALA A CA 19
ATOM 20581 C C . ALA A 1 25 ? 19.356 -0.516 -0.377 1.00 0.93 39 ALA A C 19
ATOM 20582 O O . ALA A 1 25 ? 18.544 -1.381 -0.065 1.00 1.07 39 ALA A O 19
ATOM 20589 N N . LYS A 1 26 ? 19.468 0.630 0.277 1.00 0.78 40 LYS A N 19
ATOM 20590 C CA . LYS A 1 26 ? 18.613 0.949 1.417 1.00 0.61 40 LYS A CA 19
ATOM 20591 C C . LYS A 1 26 ? 17.275 1.509 0.946 1.00 0.43 40 LYS A C 19
ATOM 20592 O O . LYS A 1 26 ? 16.584 2.198 1.685 1.00 0.39 40 LYS A O 19
ATOM 20611 N N . ARG A 1 27 ? 16.945 1.264 -0.306 1.00 0.39 41 ARG A N 19
ATOM 20612 C CA . ARG A 1 27 ? 15.659 1.687 -0.826 1.00 0.33 41 ARG A CA 19
ATOM 20613 C C . ARG A 1 27 ? 14.622 0.622 -0.509 1.00 0.28 41 ARG A C 19
ATOM 20614 O O . ARG A 1 27 ? 14.902 -0.576 -0.580 1.00 0.36 41 ARG A O 19
ATOM 20635 N N . PHE A 1 28 ? 13.429 1.062 -0.159 1.00 0.23 42 PHE A N 19
ATOM 20636 C CA . PHE A 1 28 ? 12.402 0.163 0.327 1.00 0.24 42 PHE A CA 19
ATOM 20637 C C . PHE A 1 28 ? 11.279 0.032 -0.683 1.00 0.19 42 PHE A C 19
ATOM 20638 O O . PHE A 1 28 ? 10.836 1.017 -1.272 1.00 0.20 42 PHE A O 19
ATOM 20655 N N . THR A 1 29 ? 10.845 -1.195 -0.886 1.00 0.17 43 THR A N 19
ATOM 20656 C CA . THR A 1 29 ? 9.741 -1.492 -1.772 1.00 0.17 43 THR A CA 19
ATOM 20657 C C . THR A 1 29 ? 8.697 -2.269 -0.987 1.00 0.17 43 THR A C 19
ATOM 20658 O O . THR A 1 29 ? 9.032 -3.252 -0.320 1.00 0.24 43 THR A O 19
ATOM 20669 N N . PHE A 1 30 ? 7.452 -1.829 -1.009 1.00 0.14 44 PHE A N 19
ATOM 20670 C CA . PHE A 1 30 ? 6.415 -2.458 -0.216 1.00 0.12 44 PHE A CA 19
ATOM 20671 C C . PHE A 1 30 ? 5.101 -2.465 -1.005 1.00 0.13 44 PHE A C 19
ATOM 20672 O O . PHE A 1 30 ? 4.906 -1.626 -1.883 1.00 0.16 44 PHE A O 19
ATOM 20689 N N . GLY A 1 31 ? 4.216 -3.413 -0.703 1.00 0.13 45 GLY A N 19
ATOM 20690 C CA . GLY A 1 31 ? 2.926 -3.471 -1.372 1.00 0.17 45 GLY A CA 19
ATOM 20691 C C . GLY A 1 31 ? 1.766 -3.509 -0.395 1.00 0.15 45 GLY A C 19
ATOM 20692 O O . GLY A 1 31 ? 1.826 -4.217 0.611 1.00 0.15 45 GLY A O 19
ATOM 20696 N N . VAL A 1 32 ? 0.689 -2.788 -0.704 1.00 0.15 46 VAL A N 19
ATOM 20697 C CA . VAL A 1 32 ? -0.456 -2.678 0.202 1.00 0.15 46 VAL A CA 19
ATOM 20698 C C . VAL A 1 32 ? -1.617 -3.486 -0.343 1.00 0.14 46 VAL A C 19
ATOM 20699 O O . VAL A 1 32 ? -1.668 -3.777 -1.539 1.00 0.19 46 VAL A O 19
ATOM 20712 N N . ARG A 1 33 ? -2.552 -3.845 0.522 1.00 0.15 47 ARG A N 19
ATOM 20713 C CA . ARG A 1 33 ? -3.790 -4.462 0.094 1.00 0.18 47 ARG A CA 19
ATOM 20714 C C . ARG A 1 33 ? -4.897 -4.054 1.061 1.00 0.15 47 ARG A C 19
ATOM 20715 O O . ARG A 1 33 ? -4.637 -3.817 2.245 1.00 0.19 47 ARG A O 19
ATOM 20736 N N . VAL A 1 34 ? -6.108 -3.936 0.548 1.00 0.13 48 VAL A N 19
ATOM 20737 C CA . VAL A 1 34 ? -7.263 -3.572 1.366 1.00 0.13 48 VAL A CA 19
ATOM 20738 C C . VAL A 1 34 ? -8.372 -4.607 1.201 1.00 0.12 48 VAL A C 19
ATOM 20739 O O . VAL A 1 34 ? -8.425 -5.302 0.186 1.00 0.13 48 VAL A O 19
ATOM 20752 N N . ASN A 1 35 ? -9.255 -4.711 2.190 1.00 0.13 49 ASN A N 19
ATOM 20753 C CA . ASN A 1 35 ? -10.350 -5.666 2.132 1.00 0.15 49 ASN A CA 19
ATOM 20754 C C . ASN A 1 35 ? -11.583 -5.007 1.526 1.00 0.16 49 ASN A C 19
ATOM 20755 O O . ASN A 1 35 ? -12.475 -4.559 2.237 1.00 0.18 49 ASN A O 19
ATOM 20766 N N . THR A 1 36 ? -11.612 -4.958 0.211 1.00 0.17 50 THR A N 19
ATOM 20767 C CA . THR A 1 36 ? -12.753 -4.375 -0.484 1.00 0.21 50 THR A CA 19
ATOM 20768 C C . THR A 1 36 ? -13.926 -5.333 -0.422 1.00 0.25 50 THR A C 19
ATOM 20769 O O . THR A 1 36 ? -13.925 -6.362 -1.070 1.00 0.33 50 THR A O 19
ATOM 20780 N N . SER A 1 37 ? -14.912 -4.985 0.389 1.00 0.25 51 SER A N 19
ATOM 20781 C CA . SER A 1 37 ? -16.054 -5.854 0.664 1.00 0.30 51 SER A CA 19
ATOM 20782 C C . SER A 1 37 ? -16.667 -6.452 -0.609 1.00 0.33 51 SER A C 19
ATOM 20783 O O . SER A 1 37 ? -17.204 -7.558 -0.578 1.00 0.42 51 SER A O 19
ATOM 20791 N N . ASP A 1 38 ? -16.588 -5.729 -1.721 1.00 0.33 52 ASP A N 19
ATOM 20792 C CA . ASP A 1 38 ? -17.171 -6.189 -2.977 1.00 0.41 52 ASP A CA 19
ATOM 20793 C C . ASP A 1 38 ? -16.294 -7.209 -3.720 1.00 0.31 52 ASP A C 19
ATOM 20794 O O . ASP A 1 38 ? -16.777 -7.879 -4.633 1.00 0.37 52 ASP A O 19
ATOM 20803 N N . ARG A 1 39 ? -15.023 -7.348 -3.345 1.00 0.28 53 ARG A N 19
ATOM 20804 C CA . ARG A 1 39 ? -14.133 -8.285 -4.044 1.00 0.28 53 ARG A CA 19
ATOM 20805 C C . ARG A 1 39 ? -13.220 -9.022 -3.055 1.00 0.24 53 ARG A C 19
ATOM 20806 O O . ARG A 1 39 ? -13.014 -10.233 -3.162 1.00 0.29 53 ARG A O 19
ATOM 20827 N N . GLY A 1 40 ? -12.698 -8.288 -2.087 1.00 0.18 54 GLY A N 19
ATOM 20828 C CA . GLY A 1 40 ? -11.790 -8.848 -1.113 1.00 0.19 54 GLY A CA 19
ATOM 20829 C C . GLY A 1 40 ? -10.464 -8.122 -1.090 1.00 0.17 54 GLY A C 19
ATOM 20830 O O . GLY A 1 40 ? -10.399 -6.935 -1.416 1.00 0.17 54 GLY A O 19
ATOM 20834 N N . TRP A 1 41 ? -9.418 -8.827 -0.675 1.00 0.18 55 TRP A N 19
ATOM 20835 C CA . TRP A 1 41 ? -8.063 -8.293 -0.726 1.00 0.18 55 TRP A CA 19
ATOM 20836 C C . TRP A 1 41 ? -7.743 -7.763 -2.122 1.00 0.19 55 TRP A C 19
ATOM 20837 O O . TRP A 1 41 ? -7.815 -8.499 -3.109 1.00 0.24 55 TRP A O 19
ATOM 20858 N N . THR A 1 42 ? -7.424 -6.480 -2.190 1.00 0.18 56 THR A N 19
ATOM 20859 C CA . THR A 1 42 ? -7.077 -5.829 -3.445 1.00 0.22 56 THR A CA 19
ATOM 20860 C C . THR A 1 42 ? -5.740 -6.333 -3.971 1.00 0.26 56 THR A C 19
ATOM 20861 O O . THR A 1 42 ? -4.921 -6.851 -3.203 1.00 0.36 56 THR A O 19
ATOM 20872 N N . ASP A 1 43 ? -5.523 -6.187 -5.276 1.00 0.30 57 ASP A N 19
ATOM 20873 C CA . ASP A 1 43 ? -4.236 -6.530 -5.869 1.00 0.34 57 ASP A CA 19
ATOM 20874 C C . ASP A 1 43 ? -3.147 -5.712 -5.198 1.00 0.23 57 ASP A C 19
ATOM 20875 O O . ASP A 1 43 ? -3.288 -4.499 -5.012 1.00 0.35 57 ASP A O 19
ATOM 20884 N N . GLU A 1 44 ? -2.084 -6.391 -4.800 1.00 0.27 58 GLU A N 19
ATOM 20885 C CA . GLU A 1 44 ? -1.052 -5.783 -3.985 1.00 0.27 58 GLU A CA 19
ATOM 20886 C C . GLU A 1 44 ? -0.393 -4.628 -4.706 1.00 0.23 58 GLU A C 19
ATOM 20887 O O . GLU A 1 44 ? 0.298 -4.801 -5.714 1.00 0.28 58 GLU A O 19
ATOM 20899 N N . CYS A 1 45 ? -0.625 -3.453 -4.165 1.00 0.19 59 CYS A N 19
ATOM 20900 C CA . CYS A 1 45 ? -0.145 -2.217 -4.750 1.00 0.20 59 CYS A CA 19
ATOM 20901 C C . CYS A 1 45 ? 1.269 -1.938 -4.283 1.00 0.17 59 CYS A C 19
ATOM 20902 O O . CYS A 1 45 ? 1.481 -1.447 -3.173 1.00 0.17 59 CYS A O 19
ATOM 20910 N N . ILE A 1 46 ? 2.229 -2.279 -5.119 1.00 0.18 60 ILE A N 19
ATOM 20911 C CA . ILE A 1 46 ? 3.622 -2.081 -4.806 1.00 0.16 60 ILE A CA 19
ATOM 20912 C C . ILE A 1 46 ? 4.024 -0.636 -5.069 1.00 0.16 60 ILE A C 19
ATOM 20913 O O . ILE A 1 46 ? 3.761 -0.096 -6.144 1.00 0.18 60 ILE A O 19
ATOM 20929 N N . GLY A 1 47 ? 4.647 -0.019 -4.081 1.00 0.16 61 GLY A N 19
ATOM 20930 C CA . GLY A 1 47 ? 5.160 1.320 -4.252 1.00 0.20 61 GLY A CA 19
ATOM 20931 C C . GLY A 1 47 ? 6.534 1.295 -4.872 1.00 0.21 61 GLY A C 19
ATOM 20932 O O . GLY A 1 47 ? 7.106 0.224 -5.067 1.00 0.23 61 GLY A O 19
ATOM 20936 N N . GLU A 1 48 ? 7.077 2.457 -5.172 1.00 0.27 62 GLU A N 19
ATOM 20937 C CA . GLU A 1 48 ? 8.386 2.532 -5.792 1.00 0.31 62 GLU A CA 19
ATOM 20938 C C . GLU A 1 48 ? 9.461 2.495 -4.718 1.00 0.25 62 GLU A C 19
ATOM 20939 O O . GLU A 1 48 ? 9.212 2.893 -3.580 1.00 0.29 62 GLU A O 19
ATOM 20951 N N . PRO A 1 49 ? 10.646 1.961 -5.048 1.00 0.24 63 PRO A N 19
ATOM 20952 C CA . PRO A 1 49 ? 11.785 1.942 -4.132 1.00 0.24 63 PRO A CA 19
ATOM 20953 C C . PRO A 1 49 ? 12.079 3.329 -3.569 1.00 0.21 63 PRO A C 19
ATOM 20954 O O . PRO A 1 49 ? 12.537 4.220 -4.289 1.00 0.24 63 PRO A O 19
ATOM 20965 N N . MET A 1 50 ? 11.808 3.499 -2.286 1.00 0.19 64 MET A N 19
ATOM 20966 C CA . MET A 1 50 ? 11.969 4.784 -1.625 1.00 0.20 64 MET A CA 19
ATOM 20967 C C . MET A 1 50 ? 13.067 4.682 -0.578 1.00 0.21 64 MET A C 19
ATOM 20968 O O . MET A 1 50 ? 13.148 3.687 0.131 1.00 0.26 64 MET A O 19
ATOM 20982 N N . PRO A 1 51 ? 13.919 5.704 -0.461 1.00 0.23 65 PRO A N 19
ATOM 20983 C CA . PRO A 1 51 ? 15.086 5.663 0.431 1.00 0.26 65 PRO A CA 19
ATOM 20984 C C . PRO A 1 51 ? 14.740 5.788 1.920 1.00 0.25 65 PRO A C 19
ATOM 20985 O O . PRO A 1 51 ? 15.626 6.018 2.742 1.00 0.27 65 PRO A O 19
ATOM 20996 N N . SER A 1 52 ? 13.468 5.638 2.273 1.00 0.23 66 SER A N 19
ATOM 20997 C CA . SER A 1 52 ? 13.038 5.742 3.666 1.00 0.24 66 SER A CA 19
ATOM 20998 C C . SER A 1 52 ? 11.710 5.000 3.854 1.00 0.22 66 SER A C 19
ATOM 20999 O O . SER A 1 52 ? 10.846 5.012 2.976 1.00 0.20 66 SER A O 19
ATOM 21007 N N . VAL A 1 53 ? 11.575 4.357 5.014 1.00 0.25 67 VAL A N 19
ATOM 21008 C CA . VAL A 1 53 ? 10.472 3.431 5.286 1.00 0.26 67 VAL A CA 19
ATOM 21009 C C . VAL A 1 53 ? 9.110 4.124 5.299 1.00 0.25 67 VAL A C 19
ATOM 21010 O O . VAL A 1 53 ? 8.135 3.584 4.775 1.00 0.29 67 VAL A O 19
ATOM 21023 N N . LYS A 1 54 ? 9.038 5.311 5.892 1.00 0.29 68 LYS A N 19
ATOM 21024 C CA . LYS A 1 54 ? 7.768 6.021 6.009 1.00 0.32 68 LYS A CA 19
ATOM 21025 C C . LYS A 1 54 ? 7.224 6.401 4.641 1.00 0.30 68 LYS A C 19
ATOM 21026 O O . LYS A 1 54 ? 6.032 6.251 4.370 1.00 0.33 68 LYS A O 19
ATOM 21045 N N . LYS A 1 55 ? 8.101 6.872 3.767 1.00 0.29 69 LYS A N 19
ATOM 21046 C CA . LYS A 1 55 ? 7.683 7.305 2.446 1.00 0.32 69 LYS A CA 19
ATOM 21047 C C . LYS A 1 55 ? 7.532 6.113 1.513 1.00 0.24 69 LYS A C 19
ATOM 21048 O O . LYS A 1 55 ? 6.867 6.207 0.483 1.00 0.24 69 LYS A O 19
ATOM 21067 N N . ALA A 1 56 ? 8.150 4.990 1.881 1.00 0.21 70 ALA A N 19
ATOM 21068 C CA . ALA A 1 56 ? 7.943 3.735 1.170 1.00 0.19 70 ALA A CA 19
ATOM 21069 C C . ALA A 1 56 ? 6.487 3.305 1.271 1.00 0.16 70 ALA A C 19
ATOM 21070 O O . ALA A 1 56 ? 5.822 3.089 0.253 1.00 0.17 70 ALA A O 19
ATOM 21077 N N . LYS A 1 57 ? 5.993 3.187 2.510 1.00 0.15 71 LYS A N 19
ATOM 21078 C CA . LYS A 1 57 ? 4.594 2.874 2.777 1.00 0.17 71 LYS A CA 19
ATOM 21079 C C . LYS A 1 57 ? 3.686 3.864 2.062 1.00 0.16 71 LYS A C 19
ATOM 21080 O O . LYS A 1 57 ? 2.778 3.476 1.330 1.00 0.17 71 LYS A O 19
ATOM 21099 N N . ASP A 1 58 ? 3.959 5.141 2.286 1.00 0.19 72 ASP A N 19
ATOM 21100 C CA . ASP A 1 58 ? 3.179 6.226 1.701 1.00 0.24 72 ASP A CA 19
ATOM 21101 C C . ASP A 1 58 ? 3.107 6.129 0.179 1.00 0.22 72 ASP A C 19
ATOM 21102 O O . ASP A 1 58 ? 2.047 6.347 -0.406 1.00 0.23 72 ASP A O 19
ATOM 21111 N N . SER A 1 59 ? 4.224 5.804 -0.462 1.00 0.21 73 SER A N 19
ATOM 21112 C CA . SER A 1 59 ? 4.263 5.711 -1.916 1.00 0.24 73 SER A CA 19
ATOM 21113 C C . SER A 1 59 ? 3.329 4.612 -2.419 1.00 0.20 73 SER A C 19
ATOM 21114 O O . SER A 1 59 ? 2.606 4.799 -3.396 1.00 0.24 73 SER A O 19
ATOM 21122 N N . ALA A 1 60 ? 3.342 3.472 -1.750 1.00 0.16 74 ALA A N 19
ATOM 21123 C CA . ALA A 1 60 ? 2.469 2.376 -2.133 1.00 0.17 74 ALA A CA 19
ATOM 21124 C C . ALA A 1 60 ? 1.016 2.718 -1.817 1.00 0.16 74 ALA A C 19
ATOM 21125 O O . ALA A 1 60 ? 0.118 2.490 -2.627 1.00 0.17 74 ALA A O 19
ATOM 21132 N N . ALA A 1 61 ? 0.801 3.272 -0.627 1.00 0.18 75 ALA A N 19
ATOM 21133 C CA . ALA A 1 61 ? -0.521 3.668 -0.170 1.00 0.21 75 ALA A CA 19
ATOM 21134 C C . ALA A 1 61 ? -1.185 4.665 -1.118 1.00 0.21 75 ALA A C 19
ATOM 21135 O O . ALA A 1 61 ? -2.383 4.574 -1.362 1.00 0.24 75 ALA A O 19
ATOM 21142 N N . VAL A 1 62 ? -0.419 5.605 -1.678 1.00 0.21 76 VAL A N 19
ATOM 21143 C CA . VAL A 1 62 ? -0.990 6.619 -2.562 1.00 0.25 76 VAL A CA 19
ATOM 21144 C C . VAL A 1 62 ? -1.460 5.989 -3.873 1.00 0.20 76 VAL A C 19
ATOM 21145 O O . VAL A 1 62 ? -2.441 6.427 -4.470 1.00 0.21 76 VAL A O 19
ATOM 21158 N N . LEU A 1 63 ? -0.773 4.932 -4.289 1.00 0.19 77 LEU A N 19
ATOM 21159 C CA . LEU A 1 63 ? -1.154 4.191 -5.481 1.00 0.21 77 LEU A CA 19
ATOM 21160 C C . LEU A 1 63 ? -2.356 3.321 -5.162 1.00 0.22 77 LEU A C 19
ATOM 21161 O O . LEU A 1 63 ? -3.211 3.058 -6.010 1.00 0.28 77 LEU A O 19
ATOM 21177 N N . LEU A 1 64 ? -2.400 2.884 -3.919 1.00 0.22 78 LEU A N 19
ATOM 21178 C CA . LEU A 1 64 ? -3.512 2.120 -3.399 1.00 0.27 78 LEU A CA 19
ATOM 21179 C C . LEU A 1 64 ? -4.775 2.971 -3.350 1.00 0.27 78 LEU A C 19
ATOM 21180 O O . LEU A 1 64 ? -5.851 2.513 -3.721 1.00 0.29 78 LEU A O 19
ATOM 21196 N N . LEU A 1 65 ? -4.630 4.210 -2.896 1.00 0.30 79 LEU A N 19
ATOM 21197 C CA . LEU A 1 65 ? -5.748 5.144 -2.808 1.00 0.38 79 LEU A CA 19
ATOM 21198 C C . LEU A 1 65 ? -6.386 5.378 -4.171 1.00 0.34 79 LEU A C 19
ATOM 21199 O O . LEU A 1 65 ? -7.580 5.656 -4.266 1.00 0.37 79 LEU A O 19
ATOM 21215 N N . GLU A 1 66 ? -5.587 5.260 -5.217 1.00 0.30 80 GLU A N 19
ATOM 21216 C CA . GLU A 1 66 ? -6.084 5.398 -6.574 1.00 0.33 80 GLU A CA 19
ATOM 21217 C C . GLU A 1 66 ? -6.930 4.194 -6.962 1.00 0.27 80 GLU A C 19
ATOM 21218 O O . GLU A 1 66 ? -7.964 4.329 -7.612 1.00 0.30 80 GLU A O 19
ATOM 21230 N N . LEU A 1 67 ? -6.489 3.024 -6.528 1.00 0.23 81 LEU A N 19
ATOM 21231 C CA . LEU A 1 67 ? -7.162 1.777 -6.824 1.00 0.24 81 LEU A CA 19
ATOM 21232 C C . LEU A 1 67 ? -8.420 1.643 -5.982 1.00 0.25 81 LEU A C 19
ATOM 21233 O O . LEU A 1 67 ? -9.469 1.196 -6.446 1.00 0.32 81 LEU A O 19
ATOM 21249 N N . LEU A 1 68 ? -8.271 2.021 -4.732 1.00 0.28 82 LEU A N 19
ATOM 21250 C CA . LEU A 1 68 ? -9.312 1.969 -3.738 1.00 0.41 82 LEU A CA 19
ATOM 21251 C C . LEU A 1 68 ? -10.447 2.923 -4.075 1.00 0.46 82 LEU A C 19
ATOM 21252 O O . LEU A 1 68 ? -11.622 2.617 -3.879 1.00 0.63 82 LEU A O 19
ATOM 21268 N N . ASN A 1 69 ? -10.066 4.079 -4.580 1.00 0.45 83 ASN A N 19
ATOM 21269 C CA . ASN A 1 69 ? -11.022 5.062 -5.095 1.00 0.55 83 ASN A CA 19
ATOM 21270 C C . ASN A 1 69 ? -11.685 4.525 -6.362 1.00 0.53 83 ASN A C 19
ATOM 21271 O O . ASN A 1 69 ? -12.609 5.129 -6.916 1.00 0.59 83 ASN A O 19
ATOM 21282 N N . LYS A 1 70 ? -11.216 3.348 -6.765 1.00 0.50 84 LYS A N 19
ATOM 21283 C CA . LYS A 1 70 ? -11.578 2.701 -8.006 1.00 0.58 84 LYS A CA 19
ATOM 21284 C C . LYS A 1 70 ? -11.168 3.533 -9.211 1.00 1.18 84 LYS A C 19
ATOM 21285 O O . LYS A 1 70 ? -10.968 4.745 -9.118 1.00 1.86 84 LYS A O 19
ATOM 21304 N N . THR A 1 71 ? -11.026 2.878 -10.342 1.00 1.78 85 THR A N 19
ATOM 21305 C CA . THR A 1 71 ? -10.288 3.455 -11.444 1.00 2.69 85 THR A CA 19
ATOM 21306 C C . THR A 1 71 ? -11.114 3.423 -12.727 1.00 3.28 85 THR A C 19
ATOM 21307 O O . THR A 1 71 ? -10.995 2.447 -13.498 1.00 3.79 85 THR A O 19
ATOM 21319 N N . ASN A 1 1 ? -5.677 5.779 5.149 1.00 0.92 15 ASN A N 20
ATOM 21320 C CA . ASN A 1 1 ? -6.573 4.928 5.966 1.00 0.85 15 ASN A CA 20
ATOM 21321 C C . ASN A 1 1 ? -8.011 5.444 5.950 1.00 0.80 15 ASN A C 20
ATOM 21322 O O . ASN A 1 1 ? -8.941 4.691 6.236 1.00 0.75 15 ASN A O 20
ATOM 21335 N N . ASP A 1 2 ? -8.201 6.711 5.582 1.00 0.85 16 ASP A N 20
ATOM 21336 C CA . ASP A 1 2 ? -9.526 7.334 5.635 1.00 0.87 16 ASP A CA 20
ATOM 21337 C C . ASP A 1 2 ? -10.477 6.693 4.633 1.00 0.75 16 ASP A C 20
ATOM 21338 O O . ASP A 1 2 ? -11.617 6.368 4.964 1.00 0.74 16 ASP A O 20
ATOM 21347 N N . ILE A 1 3 ? -9.987 6.504 3.417 1.00 0.70 17 ILE A N 20
ATOM 21348 C CA . ILE A 1 3 ? -10.789 5.929 2.341 1.00 0.64 17 ILE A CA 20
ATOM 21349 C C . ILE A 1 3 ? -11.238 4.517 2.701 1.00 0.57 17 ILE A C 20
ATOM 21350 O O . ILE A 1 3 ? -12.391 4.144 2.485 1.00 0.57 17 ILE A O 20
ATOM 21366 N N . CYS A 1 4 ? -10.330 3.751 3.289 1.00 0.55 18 CYS A N 20
ATOM 21367 C CA . CYS A 1 4 ? -10.619 2.374 3.663 1.00 0.51 18 CYS A CA 20
ATOM 21368 C C . CYS A 1 4 ? -11.575 2.340 4.850 1.00 0.53 18 CYS A C 20
ATOM 21369 O O . CYS A 1 4 ? -12.513 1.544 4.890 1.00 0.51 18 CYS A O 20
ATOM 21377 N N . LEU A 1 5 ? -11.328 3.225 5.802 1.00 0.58 19 LEU A N 20
ATOM 21378 C CA . LEU A 1 5 ? -12.151 3.331 6.997 1.00 0.63 19 LEU A CA 20
ATOM 21379 C C . LEU A 1 5 ? -13.585 3.676 6.630 1.00 0.63 19 LEU A C 20
ATOM 21380 O O . LEU A 1 5 ? -14.526 2.980 7.016 1.00 0.63 19 LEU A O 20
ATOM 21396 N N . ARG A 1 6 ? -13.731 4.760 5.885 1.00 0.64 20 ARG A N 20
ATOM 21397 C CA . ARG A 1 6 ? -15.036 5.261 5.460 1.00 0.65 20 ARG A CA 20
ATOM 21398 C C . ARG A 1 6 ? -15.815 4.217 4.662 1.00 0.58 20 ARG A C 20
ATOM 21399 O O . ARG A 1 6 ? -17.043 4.144 4.748 1.00 0.60 20 ARG A O 20
ATOM 21420 N N . LYS A 1 7 ? -15.094 3.406 3.895 1.00 0.51 21 LYS A N 20
ATOM 21421 C CA . LYS A 1 7 ? -15.698 2.381 3.042 1.00 0.46 21 LYS A CA 20
ATOM 21422 C C . LYS A 1 7 ? -16.237 1.210 3.853 1.00 0.45 21 LYS A C 20
ATOM 21423 O O . LYS A 1 7 ? -16.713 0.217 3.298 1.00 0.44 21 LYS A O 20
ATOM 21442 N N . ASN A 1 8 ? -16.147 1.353 5.160 1.00 0.48 22 ASN A N 20
ATOM 21443 C CA . ASN A 1 8 ? -16.634 0.362 6.109 1.00 0.50 22 ASN A CA 20
ATOM 21444 C C . ASN A 1 8 ? -15.863 -0.947 5.950 1.00 0.42 22 ASN A C 20
ATOM 21445 O O . ASN A 1 8 ? -16.422 -2.041 6.024 1.00 0.49 22 ASN A O 20
ATOM 21456 N N . TRP A 1 9 ? -14.568 -0.818 5.709 1.00 0.35 23 TRP A N 20
ATOM 21457 C CA . TRP A 1 9 ? -13.686 -1.968 5.617 1.00 0.29 23 TRP A CA 20
ATOM 21458 C C . TRP A 1 9 ? -12.845 -2.071 6.884 1.00 0.34 23 TRP A C 20
ATOM 21459 O O . TRP A 1 9 ? -12.785 -1.122 7.671 1.00 0.40 23 TRP A O 20
ATOM 21480 N N . PRO A 1 10 ? -12.201 -3.225 7.115 1.00 0.34 24 PRO A N 20
ATOM 21481 C CA . PRO A 1 10 ? -11.217 -3.371 8.187 1.00 0.40 24 PRO A CA 20
ATOM 21482 C C . PRO A 1 10 ? -9.922 -2.632 7.844 1.00 0.39 24 PRO A C 20
ATOM 21483 O O . PRO A 1 10 ? -9.866 -1.895 6.860 1.00 0.41 24 PRO A O 20
ATOM 21494 N N . MET A 1 11 ? -8.883 -2.818 8.641 1.00 0.47 25 MET A N 20
ATOM 21495 C CA . MET A 1 11 ? -7.617 -2.150 8.387 1.00 0.47 25 MET A CA 20
ATOM 21496 C C . MET A 1 11 ? -6.807 -2.912 7.341 1.00 0.38 25 MET A C 20
ATOM 21497 O O . MET A 1 11 ? -6.726 -4.143 7.388 1.00 0.44 25 MET A O 20
ATOM 21511 N N . PRO A 1 12 ? -6.209 -2.189 6.377 1.00 0.32 26 PRO A N 20
ATOM 21512 C CA . PRO A 1 12 ? -5.443 -2.797 5.284 1.00 0.25 26 PRO A CA 20
ATOM 21513 C C . PRO A 1 12 ? -4.140 -3.437 5.752 1.00 0.23 26 PRO A C 20
ATOM 21514 O O . PRO A 1 12 ? -3.692 -3.238 6.882 1.00 0.27 26 PRO A O 20
ATOM 21525 N N . SER A 1 13 ? -3.539 -4.198 4.854 1.00 0.20 27 SER A N 20
ATOM 21526 C CA . SER A 1 13 ? -2.273 -4.858 5.118 1.00 0.20 27 SER A CA 20
ATOM 21527 C C . SER A 1 13 ? -1.112 -3.952 4.726 1.00 0.17 27 SER A C 20
ATOM 21528 O O . SER A 1 13 ? -1.174 -3.267 3.704 1.00 0.17 27 SER A O 20
ATOM 21536 N N . TYR A 1 14 ? -0.053 -3.965 5.528 1.00 0.17 28 TYR A N 20
ATOM 21537 C CA . TYR A 1 14 ? 1.119 -3.136 5.281 1.00 0.17 28 TYR A CA 20
ATOM 21538 C C . TYR A 1 14 ? 2.374 -3.901 5.694 1.00 0.20 28 TYR A C 20
ATOM 21539 O O . TYR A 1 14 ? 2.600 -4.129 6.885 1.00 0.25 28 TYR A O 20
ATOM 21557 N N . ARG A 1 15 ? 3.192 -4.304 4.726 1.00 0.23 29 ARG A N 20
ATOM 21558 C CA . ARG A 1 15 ? 4.387 -5.076 5.019 1.00 0.33 29 ARG A CA 20
ATOM 21559 C C . ARG A 1 15 ? 5.412 -4.919 3.901 1.00 0.24 29 ARG A C 20
ATOM 21560 O O . ARG A 1 15 ? 5.092 -5.090 2.726 1.00 0.22 29 ARG A O 20
ATOM 21581 N N . CYS A 1 16 ? 6.639 -4.571 4.270 1.00 0.31 30 CYS A N 20
ATOM 21582 C CA . CYS A 1 16 ? 7.704 -4.366 3.299 1.00 0.31 30 CYS A CA 20
ATOM 21583 C C . CYS A 1 16 ? 8.058 -5.670 2.595 1.00 0.27 30 CYS A C 20
ATOM 21584 O O . CYS A 1 16 ? 8.373 -6.673 3.236 1.00 0.30 30 CYS A O 20
ATOM 21592 N N . VAL A 1 17 ? 7.988 -5.653 1.270 1.00 0.26 31 VAL A N 20
ATOM 21593 C CA . VAL A 1 17 ? 8.236 -6.848 0.482 1.00 0.28 31 VAL A CA 20
ATOM 21594 C C . VAL A 1 17 ? 9.712 -7.006 0.163 1.00 0.27 31 VAL A C 20
ATOM 21595 O O . VAL A 1 17 ? 10.240 -8.116 0.161 1.00 0.32 31 VAL A O 20
ATOM 21608 N N . LYS A 1 18 ? 10.379 -5.893 -0.087 1.00 0.24 32 LYS A N 20
ATOM 21609 C CA . LYS A 1 18 ? 11.798 -5.913 -0.412 1.00 0.26 32 LYS A CA 20
ATOM 21610 C C . LYS A 1 18 ? 12.535 -4.816 0.346 1.00 0.31 32 LYS A C 20
ATOM 21611 O O . LYS A 1 18 ? 12.199 -3.634 0.241 1.00 0.31 32 LYS A O 20
ATOM 21630 N N . GLU A 1 19 ? 13.529 -5.229 1.114 1.00 0.52 33 GLU A N 20
ATOM 21631 C CA . GLU A 1 19 ? 14.318 -4.324 1.938 1.00 0.65 33 GLU A CA 20
ATOM 21632 C C . GLU A 1 19 ? 15.730 -4.877 2.130 1.00 0.98 33 GLU A C 20
ATOM 21633 O O . GLU A 1 19 ? 15.906 -6.093 2.246 1.00 1.39 33 GLU A O 20
ATOM 21645 N N . GLY A 1 20 ? 16.733 -4.002 2.153 1.00 1.02 34 GLY A N 20
ATOM 21646 C CA . GLY A 1 20 ? 18.066 -4.434 2.514 1.00 1.52 34 GLY A CA 20
ATOM 21647 C C . GLY A 1 20 ? 18.897 -4.918 1.341 1.00 1.29 34 GLY A C 20
ATOM 21648 O O . GLY A 1 20 ? 18.500 -4.799 0.182 1.00 1.69 34 GLY A O 20
ATOM 21652 N N . GLY A 1 21 ? 20.043 -5.492 1.668 1.00 1.53 35 GLY A N 20
ATOM 21653 C CA . GLY A 1 21 ? 21.015 -5.892 0.673 1.00 1.64 35 GLY A CA 20
ATOM 21654 C C . GLY A 1 21 ? 22.421 -5.672 1.189 1.00 1.92 35 GLY A C 20
ATOM 21655 O O . GLY A 1 21 ? 22.624 -5.651 2.404 1.00 2.13 35 GLY A O 20
ATOM 21659 N N . PRO A 1 22 ? 23.411 -5.497 0.301 1.00 2.06 36 PRO A N 20
ATOM 21660 C CA . PRO A 1 22 ? 24.799 -5.218 0.696 1.00 2.40 36 PRO A CA 20
ATOM 21661 C C . PRO A 1 22 ? 24.897 -4.012 1.633 1.00 2.43 36 PRO A C 20
ATOM 21662 O O . PRO A 1 22 ? 25.257 -4.144 2.805 1.00 3.00 36 PRO A O 20
ATOM 21673 N N . ALA A 1 23 ? 24.552 -2.843 1.105 1.00 2.18 37 ALA A N 20
ATOM 21674 C CA . ALA A 1 23 ? 24.535 -1.603 1.877 1.00 2.20 37 ALA A CA 20
ATOM 21675 C C . ALA A 1 23 ? 23.878 -0.503 1.061 1.00 1.91 37 ALA A C 20
ATOM 21676 O O . ALA A 1 23 ? 23.058 0.261 1.566 1.00 1.86 37 ALA A O 20
ATOM 21683 N N . HIS A 1 24 ? 24.225 -0.459 -0.224 1.00 1.80 38 HIS A N 20
ATOM 21684 C CA . HIS A 1 24 ? 23.642 0.508 -1.157 1.00 1.61 38 HIS A CA 20
ATOM 21685 C C . HIS A 1 24 ? 22.250 0.069 -1.611 1.00 1.37 38 HIS A C 20
ATOM 21686 O O . HIS A 1 24 ? 21.740 0.543 -2.623 1.00 1.39 38 HIS A O 20
ATOM 21701 N N . ALA A 1 25 ? 21.644 -0.838 -0.865 1.00 1.26 39 ALA A N 20
ATOM 21702 C CA . ALA A 1 25 ? 20.354 -1.392 -1.238 1.00 1.12 39 ALA A CA 20
ATOM 21703 C C . ALA A 1 25 ? 19.337 -1.176 -0.129 1.00 0.93 39 ALA A C 20
ATOM 21704 O O . ALA A 1 25 ? 18.475 -2.012 0.120 1.00 1.07 39 ALA A O 20
ATOM 21711 N N . LYS A 1 26 ? 19.439 -0.037 0.528 1.00 0.78 40 LYS A N 20
ATOM 21712 C CA . LYS A 1 26 ? 18.552 0.312 1.606 1.00 0.61 40 LYS A CA 20
ATOM 21713 C C . LYS A 1 26 ? 17.310 1.011 1.073 1.00 0.43 40 LYS A C 20
ATOM 21714 O O . LYS A 1 26 ? 16.614 1.720 1.796 1.00 0.39 40 LYS A O 20
ATOM 21733 N N . ARG A 1 27 ? 17.063 0.833 -0.211 1.00 0.39 41 ARG A N 20
ATOM 21734 C CA . ARG A 1 27 ? 15.838 1.312 -0.814 1.00 0.33 41 ARG A CA 20
ATOM 21735 C C . ARG A 1 27 ? 14.750 0.291 -0.561 1.00 0.28 41 ARG A C 20
ATOM 21736 O O . ARG A 1 27 ? 14.954 -0.910 -0.750 1.00 0.36 41 ARG A O 20
ATOM 21757 N N . PHE A 1 28 ? 13.598 0.770 -0.147 1.00 0.23 42 PHE A N 20
ATOM 21758 C CA . PHE A 1 28 ? 12.552 -0.105 0.328 1.00 0.24 42 PHE A CA 20
ATOM 21759 C C . PHE A 1 28 ? 11.397 -0.132 -0.646 1.00 0.19 42 PHE A C 20
ATOM 21760 O O . PHE A 1 28 ? 10.969 0.903 -1.159 1.00 0.20 42 PHE A O 20
ATOM 21777 N N . THR A 1 29 ? 10.910 -1.327 -0.899 1.00 0.17 43 THR A N 20
ATOM 21778 C CA . THR A 1 29 ? 9.770 -1.534 -1.758 1.00 0.17 43 THR A CA 20
ATOM 21779 C C . THR A 1 29 ? 8.708 -2.270 -0.955 1.00 0.17 43 THR A C 20
ATOM 21780 O O . THR A 1 29 ? 9.012 -3.264 -0.289 1.00 0.24 43 THR A O 20
ATOM 21791 N N . PHE A 1 30 ? 7.479 -1.787 -0.975 1.00 0.14 44 PHE A N 20
ATOM 21792 C CA . PHE A 1 30 ? 6.433 -2.360 -0.154 1.00 0.12 44 PHE A CA 20
ATOM 21793 C C . PHE A 1 30 ? 5.133 -2.426 -0.959 1.00 0.13 44 PHE A C 20
ATOM 21794 O O . PHE A 1 30 ? 4.922 -1.615 -1.861 1.00 0.16 44 PHE A O 20
ATOM 21811 N N . GLY A 1 31 ? 4.276 -3.392 -0.642 1.00 0.13 45 GLY A N 20
ATOM 21812 C CA . GLY A 1 31 ? 3.009 -3.524 -1.337 1.00 0.17 45 GLY A CA 20
ATOM 21813 C C . GLY A 1 31 ? 1.836 -3.535 -0.381 1.00 0.15 45 GLY A C 20
ATOM 21814 O O . GLY A 1 31 ? 1.878 -4.220 0.643 1.00 0.15 45 GLY A O 20
ATOM 21818 N N . VAL A 1 32 ? 0.773 -2.815 -0.724 1.00 0.15 46 VAL A N 20
ATOM 21819 C CA . VAL A 1 32 ? -0.391 -2.696 0.150 1.00 0.15 46 VAL A CA 20
ATOM 21820 C C . VAL A 1 32 ? -1.532 -3.508 -0.423 1.00 0.14 46 VAL A C 20
ATOM 21821 O O . VAL A 1 32 ? -1.570 -3.765 -1.625 1.00 0.19 46 VAL A O 20
ATOM 21834 N N . ARG A 1 33 ? -2.467 -3.904 0.417 1.00 0.15 47 ARG A N 20
ATOM 21835 C CA . ARG A 1 33 ? -3.688 -4.519 -0.052 1.00 0.18 47 ARG A CA 20
ATOM 21836 C C . ARG A 1 33 ? -4.811 -4.174 0.912 1.00 0.15 47 ARG A C 20
ATOM 21837 O O . ARG A 1 33 ? -4.574 -3.992 2.110 1.00 0.19 47 ARG A O 20
ATOM 21858 N N . VAL A 1 34 ? -6.013 -4.051 0.382 1.00 0.13 48 VAL A N 20
ATOM 21859 C CA . VAL A 1 34 ? -7.175 -3.667 1.177 1.00 0.13 48 VAL A CA 20
ATOM 21860 C C . VAL A 1 34 ? -8.288 -4.700 1.023 1.00 0.12 48 VAL A C 20
ATOM 21861 O O . VAL A 1 34 ? -8.360 -5.389 0.005 1.00 0.13 48 VAL A O 20
ATOM 21874 N N . ASN A 1 35 ? -9.146 -4.812 2.032 1.00 0.13 49 ASN A N 20
ATOM 21875 C CA . ASN A 1 35 ? -10.239 -5.768 1.996 1.00 0.15 49 ASN A CA 20
ATOM 21876 C C . ASN A 1 35 ? -11.498 -5.095 1.457 1.00 0.16 49 ASN A C 20
ATOM 21877 O O . ASN A 1 35 ? -12.354 -4.635 2.211 1.00 0.18 49 ASN A O 20
ATOM 21888 N N . THR A 1 36 ? -11.574 -5.045 0.143 1.00 0.17 50 THR A N 20
ATOM 21889 C CA . THR A 1 36 ? -12.744 -4.477 -0.517 1.00 0.21 50 THR A CA 20
ATOM 21890 C C . THR A 1 36 ? -13.924 -5.406 -0.313 1.00 0.25 50 THR A C 20
ATOM 21891 O O . THR A 1 36 ? -13.990 -6.457 -0.916 1.00 0.33 50 THR A O 20
ATOM 21902 N N . SER A 1 37 ? -14.837 -5.011 0.559 1.00 0.25 51 SER A N 20
ATOM 21903 C CA . SER A 1 37 ? -15.909 -5.883 1.038 1.00 0.30 51 SER A CA 20
ATOM 21904 C C . SER A 1 37 ? -16.562 -6.695 -0.087 1.00 0.33 51 SER A C 20
ATOM 21905 O O . SER A 1 37 ? -16.784 -7.897 0.062 1.00 0.42 51 SER A O 20
ATOM 21913 N N . ASP A 1 38 ? -16.843 -6.046 -1.207 1.00 0.33 52 ASP A N 20
ATOM 21914 C CA . ASP A 1 38 ? -17.551 -6.694 -2.307 1.00 0.41 52 ASP A CA 20
ATOM 21915 C C . ASP A 1 38 ? -16.637 -7.549 -3.196 1.00 0.31 52 ASP A C 20
ATOM 21916 O O . ASP A 1 38 ? -17.126 -8.244 -4.085 1.00 0.37 52 ASP A O 20
ATOM 21925 N N . ARG A 1 39 ? -15.326 -7.515 -2.976 1.00 0.28 53 ARG A N 20
ATOM 21926 C CA . ARG A 1 39 ? -14.403 -8.307 -3.796 1.00 0.28 53 ARG A CA 20
ATOM 21927 C C . ARG A 1 39 ? -13.390 -9.060 -2.933 1.00 0.24 53 ARG A C 20
ATOM 21928 O O . ARG A 1 39 ? -13.180 -10.260 -3.104 1.00 0.29 53 ARG A O 20
ATOM 21949 N N . GLY A 1 40 ? -12.777 -8.345 -2.006 1.00 0.18 54 GLY A N 20
ATOM 21950 C CA . GLY A 1 40 ? -11.815 -8.938 -1.108 1.00 0.19 54 GLY A CA 20
ATOM 21951 C C . GLY A 1 40 ? -10.475 -8.247 -1.156 1.00 0.17 54 GLY A C 20
ATOM 21952 O O . GLY A 1 40 ? -10.397 -7.055 -1.457 1.00 0.17 54 GLY A O 20
ATOM 21956 N N . TRP A 1 41 ? -9.432 -8.991 -0.824 1.00 0.18 55 TRP A N 20
ATOM 21957 C CA . TRP A 1 41 ? -8.070 -8.493 -0.945 1.00 0.18 55 TRP A CA 20
ATOM 21958 C C . TRP A 1 41 ? -7.818 -7.950 -2.347 1.00 0.19 55 TRP A C 20
ATOM 21959 O O . TRP A 1 41 ? -7.907 -8.683 -3.335 1.00 0.24 55 TRP A O 20
ATOM 21980 N N . THR A 1 42 ? -7.527 -6.662 -2.420 1.00 0.18 56 THR A N 20
ATOM 21981 C CA . THR A 1 42 ? -7.235 -6.005 -3.685 1.00 0.22 56 THR A CA 20
ATOM 21982 C C . THR A 1 42 ? -5.914 -6.488 -4.264 1.00 0.26 56 THR A C 20
ATOM 21983 O O . THR A 1 42 ? -5.148 -7.190 -3.595 1.00 0.36 56 THR A O 20
ATOM 21994 N N . ASP A 1 43 ? -5.648 -6.117 -5.509 1.00 0.30 57 ASP A N 20
ATOM 21995 C CA . ASP A 1 43 ? -4.348 -6.378 -6.099 1.00 0.34 57 ASP A CA 20
ATOM 21996 C C . ASP A 1 43 ? -3.297 -5.630 -5.308 1.00 0.23 57 ASP A C 20
ATOM 21997 O O . ASP A 1 43 ? -3.445 -4.434 -5.039 1.00 0.35 57 ASP A O 20
ATOM 22006 N N . GLU A 1 44 ? -2.259 -6.339 -4.915 1.00 0.27 58 GLU A N 20
ATOM 22007 C CA . GLU A 1 44 ? -1.220 -5.768 -4.084 1.00 0.27 58 GLU A CA 20
ATOM 22008 C C . GLU A 1 44 ? -0.553 -4.601 -4.789 1.00 0.23 58 GLU A C 20
ATOM 22009 O O . GLU A 1 44 ? 0.008 -4.744 -5.877 1.00 0.28 58 GLU A O 20
ATOM 22021 N N . CYS A 1 45 ? -0.645 -3.449 -4.161 1.00 0.19 59 CYS A N 20
ATOM 22022 C CA . CYS A 1 45 ? -0.143 -2.215 -4.733 1.00 0.20 59 CYS A CA 20
ATOM 22023 C C . CYS A 1 45 ? 1.285 -1.971 -4.283 1.00 0.17 59 CYS A C 20
ATOM 22024 O O . CYS A 1 45 ? 1.523 -1.492 -3.174 1.00 0.17 59 CYS A O 20
ATOM 22032 N N . ILE A 1 46 ? 2.224 -2.323 -5.139 1.00 0.18 60 ILE A N 20
ATOM 22033 C CA . ILE A 1 46 ? 3.629 -2.139 -4.854 1.00 0.16 60 ILE A CA 20
ATOM 22034 C C . ILE A 1 46 ? 4.032 -0.694 -5.122 1.00 0.16 60 ILE A C 20
ATOM 22035 O O . ILE A 1 46 ? 3.828 -0.177 -6.223 1.00 0.18 60 ILE A O 20
ATOM 22051 N N . GLY A 1 47 ? 4.591 -0.047 -4.110 1.00 0.16 61 GLY A N 20
ATOM 22052 C CA . GLY A 1 47 ? 5.031 1.323 -4.257 1.00 0.20 61 GLY A CA 20
ATOM 22053 C C . GLY A 1 47 ? 6.391 1.420 -4.905 1.00 0.21 61 GLY A C 20
ATOM 22054 O O . GLY A 1 47 ? 6.962 0.409 -5.326 1.00 0.23 61 GLY A O 20
ATOM 22058 N N . GLU A 1 48 ? 6.919 2.626 -4.984 1.00 0.27 62 GLU A N 20
ATOM 22059 C CA . GLU A 1 48 ? 8.220 2.845 -5.578 1.00 0.31 62 GLU A CA 20
ATOM 22060 C C . GLU A 1 48 ? 9.306 2.587 -4.545 1.00 0.25 62 GLU A C 20
ATOM 22061 O O . GLU A 1 48 ? 9.069 2.723 -3.345 1.00 0.29 62 GLU A O 20
ATOM 22073 N N . PRO A 1 49 ? 10.501 2.179 -4.994 1.00 0.24 63 PRO A N 20
ATOM 22074 C CA . PRO A 1 49 ? 11.644 1.978 -4.105 1.00 0.24 63 PRO A CA 20
ATOM 22075 C C . PRO A 1 49 ? 12.082 3.288 -3.466 1.00 0.21 63 PRO A C 20
ATOM 22076 O O . PRO A 1 49 ? 12.644 4.162 -4.132 1.00 0.24 63 PRO A O 20
ATOM 22087 N N . MET A 1 50 ? 11.835 3.421 -2.174 1.00 0.19 64 MET A N 20
ATOM 22088 C CA . MET A 1 50 ? 12.077 4.671 -1.475 1.00 0.20 64 MET A CA 20
ATOM 22089 C C . MET A 1 50 ? 13.170 4.474 -0.436 1.00 0.21 64 MET A C 20
ATOM 22090 O O . MET A 1 50 ? 13.225 3.434 0.212 1.00 0.26 64 MET A O 20
ATOM 22104 N N . PRO A 1 51 ? 14.055 5.463 -0.259 1.00 0.23 65 PRO A N 20
ATOM 22105 C CA . PRO A 1 51 ? 15.192 5.350 0.661 1.00 0.26 65 PRO A CA 20
ATOM 22106 C C . PRO A 1 51 ? 14.816 5.566 2.128 1.00 0.25 65 PRO A C 20
ATOM 22107 O O . PRO A 1 51 ? 15.683 5.823 2.967 1.00 0.27 65 PRO A O 20
ATOM 22118 N N . SER A 1 52 ? 13.530 5.457 2.440 1.00 0.23 66 SER A N 20
ATOM 22119 C CA . SER A 1 52 ? 13.046 5.598 3.803 1.00 0.24 66 SER A CA 20
ATOM 22120 C C . SER A 1 52 ? 11.728 4.844 3.951 1.00 0.22 66 SER A C 20
ATOM 22121 O O . SER A 1 52 ? 10.883 4.868 3.054 1.00 0.20 66 SER A O 20
ATOM 22129 N N . VAL A 1 53 ? 11.568 4.176 5.087 1.00 0.25 67 VAL A N 20
ATOM 22130 C CA . VAL A 1 53 ? 10.423 3.302 5.321 1.00 0.26 67 VAL A CA 20
ATOM 22131 C C . VAL A 1 53 ? 9.136 4.110 5.456 1.00 0.25 67 VAL A C 20
ATOM 22132 O O . VAL A 1 53 ? 8.042 3.607 5.196 1.00 0.29 67 VAL A O 20
ATOM 22145 N N . LYS A 1 54 ? 9.272 5.374 5.833 1.00 0.29 68 LYS A N 20
ATOM 22146 C CA . LYS A 1 54 ? 8.115 6.225 6.070 1.00 0.32 68 LYS A CA 20
ATOM 22147 C C . LYS A 1 54 ? 7.474 6.624 4.746 1.00 0.30 68 LYS A C 20
ATOM 22148 O O . LYS A 1 54 ? 6.250 6.581 4.593 1.00 0.33 68 LYS A O 20
ATOM 22167 N N . LYS A 1 55 ? 8.312 6.989 3.781 1.00 0.29 69 LYS A N 20
ATOM 22168 C CA . LYS A 1 55 ? 7.835 7.376 2.460 1.00 0.32 69 LYS A CA 20
ATOM 22169 C C . LYS A 1 55 ? 7.557 6.145 1.608 1.00 0.24 69 LYS A C 20
ATOM 22170 O O . LYS A 1 55 ? 6.853 6.226 0.604 1.00 0.24 69 LYS A O 20
ATOM 22189 N N . ALA A 1 56 ? 8.121 5.005 2.008 1.00 0.21 70 ALA A N 20
ATOM 22190 C CA . ALA A 1 56 ? 7.840 3.736 1.346 1.00 0.19 70 ALA A CA 20
ATOM 22191 C C . ALA A 1 56 ? 6.356 3.407 1.432 1.00 0.16 70 ALA A C 20
ATOM 22192 O O . ALA A 1 56 ? 5.697 3.217 0.408 1.00 0.17 70 ALA A O 20
ATOM 22199 N N . LYS A 1 57 ? 5.830 3.335 2.662 1.00 0.15 71 LYS A N 20
ATOM 22200 C CA . LYS A 1 57 ? 4.403 3.140 2.895 1.00 0.17 71 LYS A CA 20
ATOM 22201 C C . LYS A 1 57 ? 3.595 4.183 2.128 1.00 0.16 71 LYS A C 20
ATOM 22202 O O . LYS A 1 57 ? 2.645 3.852 1.420 1.00 0.17 71 LYS A O 20
ATOM 22221 N N . ASP A 1 58 ? 3.989 5.446 2.294 1.00 0.19 72 ASP A N 20
ATOM 22222 C CA . ASP A 1 58 ? 3.335 6.571 1.624 1.00 0.24 72 ASP A CA 20
ATOM 22223 C C . ASP A 1 58 ? 3.212 6.356 0.119 1.00 0.22 72 ASP A C 20
ATOM 22224 O O . ASP A 1 58 ? 2.122 6.479 -0.435 1.00 0.23 72 ASP A O 20
ATOM 22233 N N . SER A 1 59 ? 4.319 6.022 -0.535 1.00 0.21 73 SER A N 20
ATOM 22234 C CA . SER A 1 59 ? 4.332 5.836 -1.981 1.00 0.24 73 SER A CA 20
ATOM 22235 C C . SER A 1 59 ? 3.306 4.790 -2.412 1.00 0.20 73 SER A C 20
ATOM 22236 O O . SER A 1 59 ? 2.529 5.014 -3.344 1.00 0.24 73 SER A O 20
ATOM 22244 N N . ALA A 1 60 ? 3.288 3.666 -1.715 1.00 0.16 74 ALA A N 20
ATOM 22245 C CA . ALA A 1 60 ? 2.390 2.580 -2.066 1.00 0.17 74 ALA A CA 20
ATOM 22246 C C . ALA A 1 60 ? 0.937 2.956 -1.774 1.00 0.16 74 ALA A C 20
ATOM 22247 O O . ALA A 1 60 ? 0.042 2.686 -2.574 1.00 0.17 74 ALA A O 20
ATOM 22254 N N . ALA A 1 61 ? 0.720 3.576 -0.616 1.00 0.18 75 ALA A N 20
ATOM 22255 C CA . ALA A 1 61 ? -0.600 4.043 -0.207 1.00 0.21 75 ALA A CA 20
ATOM 22256 C C . ALA A 1 61 ? -1.227 4.965 -1.254 1.00 0.21 75 ALA A C 20
ATOM 22257 O O . ALA A 1 61 ? -2.415 4.851 -1.546 1.00 0.24 75 ALA A O 20
ATOM 22264 N N . VAL A 1 62 ? -0.428 5.858 -1.841 1.00 0.21 76 VAL A N 20
ATOM 22265 C CA . VAL A 1 62 ? -0.931 6.807 -2.834 1.00 0.25 76 VAL A CA 20
ATOM 22266 C C . VAL A 1 62 ? -1.445 6.073 -4.072 1.00 0.20 76 VAL A C 20
ATOM 22267 O O . VAL A 1 62 ? -2.441 6.471 -4.679 1.00 0.21 76 VAL A O 20
ATOM 22280 N N . LEU A 1 63 ? -0.783 4.979 -4.412 1.00 0.19 77 LEU A N 20
ATOM 22281 C CA . LEU A 1 63 ? -1.175 4.162 -5.549 1.00 0.21 77 LEU A CA 20
ATOM 22282 C C . LEU A 1 63 ? -2.417 3.355 -5.196 1.00 0.22 77 LEU A C 20
ATOM 22283 O O . LEU A 1 63 ? -3.307 3.145 -6.018 1.00 0.28 77 LEU A O 20
ATOM 22299 N N . LEU A 1 64 ? -2.459 2.921 -3.947 1.00 0.22 78 LEU A N 20
ATOM 22300 C CA . LEU A 1 64 ? -3.574 2.160 -3.411 1.00 0.27 78 LEU A CA 20
ATOM 22301 C C . LEU A 1 64 ? -4.850 2.998 -3.386 1.00 0.27 78 LEU A C 20
ATOM 22302 O O . LEU A 1 64 ? -5.930 2.522 -3.735 1.00 0.29 78 LEU A O 20
ATOM 22318 N N . LEU A 1 65 ? -4.713 4.246 -2.965 1.00 0.30 79 LEU A N 20
ATOM 22319 C CA . LEU A 1 65 ? -5.842 5.163 -2.912 1.00 0.38 79 LEU A CA 20
ATOM 22320 C C . LEU A 1 65 ? -6.420 5.418 -4.299 1.00 0.34 79 LEU A C 20
ATOM 22321 O O . LEU A 1 65 ? -7.571 5.830 -4.430 1.00 0.37 79 LEU A O 20
ATOM 22337 N N . GLU A 1 66 ? -5.622 5.172 -5.329 1.00 0.30 80 GLU A N 20
ATOM 22338 C CA . GLU A 1 66 ? -6.107 5.274 -6.697 1.00 0.33 80 GLU A CA 20
ATOM 22339 C C . GLU A 1 66 ? -6.956 4.061 -7.046 1.00 0.27 80 GLU A C 20
ATOM 22340 O O . GLU A 1 66 ? -7.984 4.183 -7.709 1.00 0.30 80 GLU A O 20
ATOM 22352 N N . LEU A 1 67 ? -6.534 2.897 -6.562 1.00 0.23 81 LEU A N 20
ATOM 22353 C CA . LEU A 1 67 ? -7.254 1.657 -6.784 1.00 0.24 81 LEU A CA 20
ATOM 22354 C C . LEU A 1 67 ? -8.593 1.724 -6.064 1.00 0.25 81 LEU A C 20
ATOM 22355 O O . LEU A 1 67 ? -9.631 1.335 -6.592 1.00 0.32 81 LEU A O 20
ATOM 22371 N N . LEU A 1 68 ? -8.540 2.236 -4.847 1.00 0.28 82 LEU A N 20
ATOM 22372 C CA . LEU A 1 68 ? -9.711 2.426 -4.014 1.00 0.41 82 LEU A CA 20
ATOM 22373 C C . LEU A 1 68 ? -10.620 3.522 -4.552 1.00 0.46 82 LEU A C 20
ATOM 22374 O O . LEU A 1 68 ? -11.788 3.611 -4.177 1.00 0.63 82 LEU A O 20
ATOM 22390 N N . ASN A 1 69 ? -10.079 4.354 -5.421 1.00 0.45 83 ASN A N 20
ATOM 22391 C CA . ASN A 1 69 ? -10.873 5.375 -6.092 1.00 0.55 83 ASN A CA 20
ATOM 22392 C C . ASN A 1 69 ? -11.462 4.781 -7.369 1.00 0.53 83 ASN A C 20
ATOM 22393 O O . ASN A 1 69 ? -12.167 5.456 -8.123 1.00 0.59 83 ASN A O 20
ATOM 22404 N N . LYS A 1 70 ? -11.148 3.496 -7.577 1.00 0.50 84 LYS A N 20
ATOM 22405 C CA . LYS A 1 70 ? -11.562 2.716 -8.731 1.00 0.58 84 LYS A CA 20
ATOM 22406 C C . LYS A 1 70 ? -10.663 3.021 -9.920 1.00 1.18 84 LYS A C 20
ATOM 22407 O O . LYS A 1 70 ? -10.182 4.145 -10.079 1.00 1.86 84 LYS A O 20
ATOM 22426 N N . THR A 1 71 ? -10.434 2.017 -10.751 1.00 1.78 85 THR A N 20
ATOM 22427 C CA . THR A 1 71 ? -9.414 2.096 -11.783 1.00 2.69 85 THR A CA 20
ATOM 22428 C C . THR A 1 71 ? -9.850 1.322 -13.023 1.00 3.28 85 THR A C 20
ATOM 22429 O O . THR A 1 71 ? -9.469 0.138 -13.159 1.00 3.79 85 THR A O 20
#

Foldseek 3Di:
DVLQVVLVFDDKDWDWPDADDDHVGRFTKIWIWTQNPVPGTDDTQIFDRHNDPVVNRVRSVVVVVVVSVPD

Radius of gyration: 12.86 Å; Cα contacts (8 Å, |Δi|>4): 128; chains: 1; bounding box: 42×16×17 Å

CATH classification: 3.30.160.20

InterPro domains:
  IPR000999 Ribonuclease III domain [PF00636] (1375-1518)
  IPR000999 Ribonuclease III domain [PF00636] (1594-1707)
  IPR000999 Ribonuclease III domain [PS00517] (1594-1602)
  IPR000999 Ribonuclease III domain [PS50142] (1361-1518)
  IPR000999 Ribonuclease III domain [PS50142] (1559-1707)
  IPR000999 Ribonuclease III domain [SM00535] (1357-1538)
  IPR000999 Ribonuclease III domain [SM00535] (1574-1730)
  IPR000999 Ribonuclease III domain [cd00593] (1357-1536)
  IPR000999 Ribonuclease III domain [cd00593] (1575-1730)
  IPR001650 Helicase, C-terminal domain-like [PF00271] (648-765)
  IPR001650 Helicase, C-terminal domain-like [PS51194] (651-812)
  IPR001650 Helicase, C-terminal domain-like [SM00490] (681-767)
  IPR003100 PAZ domain [PF02170] (1207-1337)
  IPR003100 PAZ domain [PS50821] (1189-1318)
  IPR003100 PAZ domain [SM00949] (1180-1342)
  IPR005034 Dicer, dimerisation domain [PF03368] (840-928)
  IPR005034 Dicer, dimerisation domain [PS51327] (840-935)
  IPR006935 Helicase/UvrB, N-terminal [PF04851] (250-415)
  IPR011907 Ribonuclease III [MF_00104] (1562-1791)
  IPR014001 Helicase superfamily 1/2, ATP-binding domain [PS51192] (256-433)

Sequence (71 aa):
NDICLRKNWPMPSYRCVKEGGPAHAKRFTFGVRVNTSDRGWTDECIGEPMPSVKKAKDSAAVLLLELLNKTNDICLRKNWPMPSYRCVKEGGPAHAKRFTFGVRVNTSDRGWTDECIGEPMPSVKKAKDSAAVLLLELLNKTNDICLRKNWPMPSYRCVKEGGPAHAKRFTFGVRVNTSDRGWTDECIGEPMPSVKKAKDSAAVLLLELLNKTNDICLRKNWPMPSYRCVKEGGPAHAKRFTFGVRVNTSDRGWTDECIGEPMPSVKKAKDSAAVLLLELLNKTNDICLRKNWPMPSYRCVKEGGPAHAKRFTFGVRVNTSDRGWTDECIGEPMPSVKKAKDSAAVLLLELLNKTNDICLRKNWPMPSYRCVKEGGPAHAKRFTFGVRVNTSDRGWTDECIGEPMPSVKKAKDSAAVLLLELLNKTNDICLRKNWPMPSYRCVKEGGPAHAKRFTFGVRVNTSDRGWTDECIGEPMPSVKKAKDSAAVLLLELLNKTNDICLRKNWPMPSYRCVKEGGPAHAKRFTFGVRVNTSDRGWTDECIGEPMPSVKKAKDSAAVLLLELLNKTNDICLRKNWPMPSYRCVKEGGPAHAKRFTFGVRVNTSDRGWTDECIGEPMPSVKKAKDSAAVLLLELLNKTNDICLRKNWPMPSYRCVKEGGPAHAKRFTFGVRVNTSDRGWTDECIGEPMPSVKKAKDSAAVLLLELLNKTNDICLRKNWPMPSYRCVKEGGPAHAKRFTFGVRVNTSDRGWTDECIGEPMPSVKKAKDSAAVLLLELLNKTNDICLRKNWPMPSYRCVKEGGPAHAKRFTFGVRVNTSDRGWTDECIGEPMPSVKKAKDSAAVLLLELLNKTNDICLRKNWPMPSYRCVKEGGPAHAKRFTFGVRVNTSDRGWTDECIGEPMPSVKKAKDSAAVLLLELLNKTNDICLRKNWPMPSYRCVKEGGPAHAKRFTFGVRVNTSDRGWTDECIGEPMPSVKKAKDSAAVLLLELLNKTNDICLRKNWPMPSYRCVKEGGPAHAKRFTFGVRVNTSDRGWTDECIGEPMPSVKKAKDSAAVLLLELLNKTNDICLRKNWPMPSYRCVKEGGPAHAKRFTFGVRVNTSDRGWTDECIGEPMPSVKKAKDSAAVLLLELLNKTNDICLRKNWPMPSYRCVKEGGPAHAKRFTFGVRVNTSDRGWTDECIGEPMPSVKKAKDSAAVLLLELLNKTNDICLRKNWPMPSYRCVKEGGPAHAKRFTFGVRVNTSDRGWTDECIGEPMPSVKKAKDSAAVLLLELLNKTNDICLRKNWPMPSYRCVKEGGPAHAKRFTFGVRVNTSDRGWTDECIGEPMPSVKKAKDSAAVLLLELLNKTNDICLRKNWPMPSYRCVKEGGPAHAKRFTFGVRVNTSDRGWTDECIGEPMPSVKKAKDSAAVLLLELLNKT

GO terms:
  GO:0005515 protein binding (F, IPI)
  GO:0010267 ta-siRNA processing (P, IMP)
  GO:0005634 nucleus (C, IDA)
  GO:0003725 double-stranded RNA binding (F, IDA)
  GO:0010445 nuclear dicing body (C, IDA)
  GO:0009908 flower development (P, TAS)
  GO:0031053 primary miRNA processing (P, TAS)
  GO:0000911 cytokinesis by cell plate formation (P, IMP)
  GO:0035279 miRNA-mediated gene silencing by mRNA destabilization (P, IMP)
  GO:0009616 RNAi-mediated antiviral immune response (P, IMP)
  GO:0009880 embryonic pattern specification (P, IMP)
  GO:0010228 vegetative to reproductive phase transition of meristem (P, IMP)
  GO:0010599 lsiRNA processing (P, IMP)
  GO:2000034 regulation of seed maturation (P, IMP)
  GO:0048317 seed morphogenesis (P, IMP)
  GO:0003677 DNA binding (F, IDA)
  GO:0003677 DNA binding (F, EXP)
  GO:0003725 double-stranded RNA binding (F, EXP)
  GO:0003725 double-stranded RNA binding (F, IPI)